Protein AF-A0A967RQY6-F1 (afdb_monomer_lite)

Sequence (1048 aa):
MKETTICPGTSAPLSLVSVAVCVALVLVLLVLPVVAEVPVNQTWNAEYKELLGQINRLKKSDKKWRGRLKAEALDQQALVLPEDKDPLDIVLRRTVALVRYFEGRQMLSSSVLGEFETQLSKLSAAAESTSESDARRKLFMQVCALRRRIAFSNPLLNFDDIVCMLEQPGDRRIIEQARAVCEGHSRGGGPVIIRDFKSKAACVKALAGVKVTSGPWKGKELTGKFSGMELNYNGTEFLFAATTDGEVWHIFRFNLVTKKLEQLTDGPDDDFDPHQLPSGRIVFTSIRRGGVGRCVITPQSLTYTLHSMEPDGSDIICLSFHETNEWQPTVSHSGKIVYTRWDYVDRHWGTAHHYWECFPDGRDPRNYHGNYPLPWSAMPEGVQPEEYGRKALVYGRTLRPDAELSFRPVPDSAKYTATAVGHHEGFSGSLVLLDPRIPDDGKMAQLRRITPEYFFPEVEKGATHTYGTAWPLSEDFYICNYNFGLYLLDRFGNRDVIYEPGPGPYRVRDPFPLRSRRMPPALPVMTWQGKREGLPKHRRAVISVMNVYASDEAAKLPEGIKVKWMRIVQVIPQMLDNWFSTESVSQISFATDSIGRIPLGIVPVEEDGSVYCEAPVGKAIYFQLLDEKGMAVHSMRSATYVHPGEHLSCLGCHEDKWKGTAQSNSRPLALRRPPSKIVPEVSSGAIPFNYIQLVKIPVFDKKCVPCHAKHEKAPDMSYASLARNDRAFSYPGERPSLVTLGVGGSRTTPGRFGARASGIMKALTTGPQHRDVKLSDDEWRRLTLWLDLNSNEIGWIGNDRNKISAQKNGQALWPPIDVDPANPTGVEKDVPLEVQPYEPTSHYTIKNIEGWKVYVNNGLLEGGEHAETGAAALKQLQNHMVKVKQWIPDGPLEKLFKVVIWLEVDSTNGPHGRTAVYQYHPDMDWLLEMDFHPGKHKCVEYGRASSLAKAGDRGSKTLLHELAHAYHDQVLGFDEPDILAAYKRAVEGTAYPPKDWVKSDHKEFFAGVTTRYFGVKAEREALVERDPILAKKLRKIWGRPRAFMDTP

Secondary structure (DSSP, 8-state):
------------------------S--S-------PPPPHHHHHHHHHHHHHHHHHHHHHS-HHHHHHHHHHBS-GGGSPPTT--SHHHHHHHHHHHHHHHHHHTT-S-HHHHHHHHHHHHHHHHHHHH---HHHHHHHHHHHHHHHHHHHHT-TT---S-EEEEEE---TTSSTT-TTS-SSS--S--EEEEEESTTTS-EEEETTTTPPEEESTTTTS---S-EEEEEE-TTSSEEEEEEE-SSS-EEEEEEETTT--EEE---SSS-EEEEEE-TTS-EEEEESTT--B-SSS-STT-B--EEEEE-TTS---EE----SS-EEEEEE-TTS-EEEEE---TTS-GGG--EEEEE-TTS-S-EE-SSS-PPPGGGSPTT--GGGTTSTTS--GGGGS-SEEEEEEEPTTSS-EEEEEE-SSS-S-BEEEEE-TTSPP-SSSTTEEESSTTSPPTTTSTT----EEEEEESSSSEEEEEETTEEEEEETT--EEEEE---SSS-EEEEEEESS--PPPPPPPP-S--GGGTT-TT----EEEES-TT---GGGPPPTTPPEEEEEEEEEEPB---S---HHHHTTSSSSTT--EEEEEEEEEPPTTS-EEEE-BBSS-EEEEEEETTS-EEEE-SS-B-B-TT-EEEESSSS--TTSPPP--SS--GGGGSPPBPPB-SSTT-S---BHIIIIIIIIIHHHTHHHHTT-TTS--S-HHHHHHTSSS----SSSGGGTTT---SSS--TTSSHHHH-HHHHHHHH-GGGTT----HHHHHHHHHHHHTTT-SBS---S-HHHHHHHHTT--PPPSSS-BTTBTT-BPPP-PPP---PPPGGGEEEEEETTEEEEEEGGGSTTSTTHHHHHHHHHHHHHHHHHHHHHS-HHHHHHHTTSEEEE-S--TT-TT----SEEE---HHHHHHTT--GGGTTEEEE--HHHHHT--THHHHHHHHHHHHHHIIIII-TT-HHHHHHHHHHHHSSSS-TT-GGGS-HHHHHHHHHHHHHS-HHHHHHHHHH-HHHHHHHHHHH-S-SS-TT--

pLDDT: mean 85.07, std 17.17, range [22.14, 98.62]

Radius of gyration: 37.26 Å; chains: 1; bounding box: 92×71×122 Å

Foldseek 3Di:
DDDDDDDDDDDDDDDDDDDDDDDDDDPDDDPPPQLDWQDQLVVLVVVQVVQQVLLVVVVVDDPVLVVLLCVQAPDPLLHDDPPDPGLLSSLLSLLVVLLVVCVVVVQDDPVVSVVLVVQSVVLVVQCVVDPDPVSSVVSSSVSLVSSLVSLLSGPLPVFFKKKWWWAFPFFQAQAPLPPDPDPGWFWDTGIWMFGRLSPDTDIGHQQVVQAACEDPRGPDGAGFTWAAKDADQFLFKMKTWGDHPDSAIWIWIAGSPVRHIHTQDDDPKHWGNWDAALVQKIKTWILVQWFAAQPDQDPRRIAIAIWIAHNNNHQIGGLDLFQHHKDNWDAELQRWIKTWFAWFQLHERLQGADIWIDHPSNPDIDDLERNAAFKLVPDDPPDALVCVVPPPDDGQSLQAASHWGQWDYFPPDQKTKTAREHNRTDQFWWIKIFDSLFHYNSHSRRIHTLNSSADHPPNDPPHDRFWGHWDHSHPFWIFTWGPAFTWIAGSSGDTGGSIHSDDDRIHIGDMDRSRRHDRRDRDDDQFCGGPNPLALVFDWEKEKEQAQCQAPPQQHADPPFDFFKKWKKFWDHAHDDDFTDPVQQCQFALDGSHTFMWGQAIFTQDPRRMAMATFQASTFMWIFTATPLGAGQFTDSGTDHIHGRHYHYHHHNHHRPNDDDDDDPDRGPNVVDHHDYGDHLAPVHGFTDALCQLACVVACVPFPQVVQVVPPPRFNPQSVSCSVVLQQFDGADDDCSCSVQSAYDSTGRGQCAFLSSGNVNCCCPPNPVNPPGDDDSNNSNSSSVCRRSRNTRTRHTYSDPVVSVCRNVPDGDDDPGSADPVCRSNTDDGSNNPPPPAPDLVQWDWDQQLLATETEGVLCPVVHVNVVLSVLLSVLVSVLSVVLVLWFDDPLVVVLSVAYEYEEQAPQCAPPHGDDQKAAAQDQVVCVVRVHDSVSHLHIYRRHSNVSSPDPPCVSLSVQLRSQLSCCPPPQNVVNPLLVVVLVCQCVHPLHPPPDPLNPDSSSVRSVLLSLCLEDPVSNVSSCVSCVSVNVVSCVSGNHTSHHPPDD

Structure (mmCIF, N/CA/C/O backbone):
data_AF-A0A967RQY6-F1
#
_entry.id   AF-A0A967RQY6-F1
#
loop_
_atom_site.group_PDB
_atom_site.id
_atom_site.type_symbol
_atom_site.label_atom_id
_atom_site.label_alt_id
_atom_site.label_comp_id
_atom_site.label_asym_id
_atom_site.label_entity_id
_atom_site.label_seq_id
_atom_site.pdbx_PDB_ins_code
_atom_site.Cartn_x
_atom_site.Cartn_y
_atom_site.Cartn_z
_atom_site.occupancy
_atom_site.B_iso_or_equiv
_atom_site.auth_seq_id
_atom_site.auth_comp_id
_atom_site.auth_asym_id
_atom_site.auth_atom_id
_atom_site.pdbx_PDB_model_num
ATOM 1 N N . MET A 1 1 ? 45.885 -5.083 31.697 1.00 30.14 1 MET A N 1
ATOM 2 C CA . MET A 1 1 ? 47.334 -5.334 31.526 1.00 30.14 1 MET A CA 1
ATOM 3 C C . MET A 1 1 ? 47.522 -6.784 31.102 1.00 30.14 1 MET A C 1
ATOM 5 O O . MET A 1 1 ? 46.633 -7.578 31.361 1.00 30.14 1 MET A O 1
ATOM 9 N N . LYS A 1 2 ? 48.594 -7.039 30.350 1.00 26.91 2 LYS A N 1
ATOM 10 C CA . LYS A 1 2 ? 48.893 -8.210 29.506 1.00 26.91 2 LYS A CA 1
ATOM 11 C C . LYS A 1 2 ? 48.873 -9.592 30.186 1.00 26.91 2 LYS A C 1
ATOM 13 O O . LYS A 1 2 ? 49.224 -9.677 31.354 1.00 26.91 2 LYS A O 1
ATOM 18 N N . GLU A 1 3 ? 48.636 -10.595 29.319 1.00 29.91 3 GLU A N 1
ATOM 19 C CA . GLU A 1 3 ? 49.037 -12.025 29.375 1.00 29.91 3 GLU A CA 1
ATOM 20 C C . GLU A 1 3 ? 48.328 -12.871 30.463 1.00 29.91 3 GLU A C 1
ATOM 22 O O . GLU A 1 3 ? 48.021 -12.366 31.529 1.00 29.91 3 GLU A O 1
ATOM 27 N N . THR A 1 4 ? 47.913 -14.132 30.272 1.00 26.12 4 THR A N 1
ATOM 28 C CA . THR A 1 4 ? 48.473 -15.244 29.478 1.00 26.12 4 THR A CA 1
ATOM 29 C C . THR A 1 4 ? 47.425 -16.371 29.312 1.00 26.12 4 THR A C 1
ATOM 31 O O . THR A 1 4 ? 46.552 -16.559 30.156 1.00 26.12 4 THR A O 1
ATOM 34 N N . THR A 1 5 ? 47.535 -17.145 28.232 1.00 31.47 5 THR A N 1
ATOM 35 C CA . THR A 1 5 ? 46.766 -18.353 27.858 1.00 31.47 5 THR A CA 1
ATOM 36 C C . THR A 1 5 ? 47.225 -19.599 28.628 1.00 31.47 5 THR A C 1
ATOM 38 O O . THR A 1 5 ? 48.429 -19.797 28.600 1.00 31.47 5 THR A O 1
ATOM 41 N N . ILE A 1 6 ? 46.335 -20.465 29.171 1.00 24.05 6 ILE A N 1
ATOM 42 C CA . ILE A 1 6 ? 46.471 -21.954 29.304 1.00 24.05 6 ILE A CA 1
ATOM 43 C C . ILE A 1 6 ? 45.065 -22.610 29.501 1.00 24.05 6 ILE A C 1
ATOM 45 O O . ILE A 1 6 ? 44.262 -22.135 30.297 1.00 24.05 6 ILE A O 1
ATOM 49 N N . CYS A 1 7 ? 44.785 -23.715 28.793 1.00 22.14 7 CYS A N 1
ATOM 50 C CA . CYS A 1 7 ? 43.715 -24.733 28.995 1.00 22.14 7 CYS A CA 1
ATOM 51 C C . CYS A 1 7 ? 44.372 -26.064 29.472 1.00 22.14 7 CYS A C 1
ATOM 53 O O . CYS A 1 7 ? 45.594 -26.140 29.337 1.00 22.14 7 CYS A O 1
ATOM 55 N N . PRO A 1 8 ? 43.687 -27.205 29.771 1.00 47.88 8 PRO A N 1
ATOM 56 C CA . PRO A 1 8 ? 42.349 -27.534 30.327 1.00 47.88 8 PRO A CA 1
ATOM 57 C C . PRO A 1 8 ? 42.376 -28.721 31.370 1.00 47.88 8 PRO A C 1
ATOM 59 O O . PRO A 1 8 ? 43.439 -29.246 31.684 1.00 47.88 8 PRO A O 1
ATOM 62 N N . GLY A 1 9 ? 41.205 -29.212 31.832 1.00 23.34 9 GLY A N 1
ATOM 63 C CA . GLY A 1 9 ? 40.976 -30.547 32.470 1.00 23.34 9 GLY A CA 1
ATOM 64 C C . GLY A 1 9 ? 40.397 -30.483 33.903 1.00 23.34 9 GLY A C 1
ATOM 65 O O . GLY A 1 9 ? 40.721 -29.547 34.617 1.00 23.34 9 GLY A O 1
ATOM 66 N N . THR A 1 10 ? 39.540 -31.358 34.459 1.00 23.70 10 THR A N 1
ATOM 67 C CA . THR A 1 10 ? 38.898 -32.651 34.110 1.00 23.70 10 THR A CA 1
ATOM 68 C C . THR A 1 10 ? 37.910 -33.034 35.253 1.00 23.70 10 THR A C 1
ATOM 70 O O . THR A 1 10 ? 38.207 -32.756 36.408 1.00 23.70 10 THR A O 1
ATOM 73 N N . SER A 1 11 ? 36.787 -33.699 34.918 1.00 23.72 11 SER A N 1
ATOM 74 C CA . SER A 1 11 ? 36.007 -34.735 35.669 1.00 23.72 11 SER A CA 1
ATOM 75 C C . SER A 1 11 ? 35.541 -34.585 37.150 1.00 23.72 11 SER A C 1
ATOM 77 O O . SER A 1 11 ? 36.362 -34.709 38.047 1.00 23.72 11 SER A O 1
ATOM 79 N N . ALA A 1 12 ? 34.201 -34.491 37.342 1.00 23.00 12 ALA A N 1
ATOM 80 C CA . ALA A 1 12 ? 33.231 -35.306 38.152 1.00 23.00 12 ALA A CA 1
ATOM 81 C C . ALA A 1 12 ? 33.554 -35.821 39.595 1.00 23.00 12 ALA A C 1
ATOM 83 O O . ALA A 1 12 ? 34.722 -35.917 39.945 1.00 23.00 12 ALA A O 1
ATOM 84 N N . PRO A 1 13 ? 32.599 -36.409 40.378 1.00 47.16 13 PRO A N 1
ATOM 85 C CA . PRO A 1 13 ? 31.143 -36.201 40.623 1.00 47.16 13 PRO A CA 1
ATOM 86 C C . PRO A 1 13 ? 30.791 -36.192 42.153 1.00 47.16 13 PRO A C 1
ATOM 88 O O . PRO A 1 13 ? 31.688 -36.372 42.964 1.00 47.16 13 PRO A O 1
ATOM 91 N N . LEU A 1 14 ? 29.514 -36.063 42.580 1.00 24.61 14 LEU A N 1
ATOM 92 C CA . LEU A 1 14 ? 28.960 -36.769 43.772 1.00 24.61 14 LEU A CA 1
ATOM 93 C C . LEU A 1 14 ? 27.442 -36.572 43.976 1.00 24.61 14 LEU A C 1
ATOM 95 O O . LEU A 1 14 ? 26.853 -35.567 43.590 1.00 24.61 14 LEU A O 1
ATOM 99 N N . SER A 1 15 ? 26.833 -37.601 44.565 1.00 25.19 15 SER A N 1
ATOM 100 C CA . SER A 1 15 ? 25.423 -38.002 44.557 1.00 25.19 15 SER A CA 1
ATOM 101 C C . SER A 1 15 ? 24.729 -37.928 45.932 1.00 25.19 15 SER A C 1
ATOM 103 O O . SER A 1 15 ? 25.387 -38.130 46.943 1.00 25.19 15 SER A O 1
ATOM 105 N N . LEU A 1 16 ? 23.396 -37.743 45.904 1.00 27.53 16 LEU A N 1
ATOM 106 C CA . LEU A 1 16 ? 22.290 -38.346 46.699 1.00 27.53 16 LEU A CA 1
ATOM 107 C C . LEU A 1 16 ? 22.481 -38.827 48.162 1.00 27.53 16 LEU A C 1
ATOM 109 O O . LEU A 1 16 ? 23.387 -39.602 48.438 1.00 27.53 16 LEU A O 1
ATOM 113 N N . VAL A 1 17 ? 21.482 -38.490 49.013 1.00 25.25 17 VAL A N 1
ATOM 114 C CA . VAL A 1 17 ? 20.689 -39.308 49.997 1.00 25.25 17 VAL A CA 1
ATOM 115 C C . VAL A 1 17 ? 20.066 -38.338 51.043 1.00 25.25 17 VAL A C 1
ATOM 117 O O . VAL A 1 17 ? 20.802 -37.650 51.738 1.00 25.25 17 VAL A O 1
ATOM 120 N N . SER A 1 18 ? 18.761 -38.000 50.970 1.00 24.94 18 SER A N 1
ATOM 121 C CA . SER A 1 18 ? 17.593 -38.520 51.752 1.00 24.94 18 SER A CA 1
ATOM 122 C C . SER A 1 18 ? 17.672 -38.246 53.280 1.00 24.94 18 SER A C 1
ATOM 124 O O . SER A 1 18 ? 18.692 -38.531 53.882 1.00 24.94 18 SER A O 1
ATOM 126 N N . VAL A 1 19 ? 16.679 -37.685 53.999 1.00 24.84 19 VAL A N 1
ATOM 127 C CA . VAL A 1 19 ? 15.357 -38.254 54.375 1.00 24.84 19 VAL A CA 1
ATOM 128 C C . VAL A 1 19 ? 14.566 -37.239 55.260 1.00 24.84 19 VAL A C 1
ATOM 130 O O . VAL A 1 19 ? 15.154 -36.701 56.187 1.00 24.84 19 VAL A O 1
ATOM 133 N N . ALA A 1 20 ? 13.261 -37.051 54.959 1.00 23.00 20 ALA A N 1
ATOM 134 C CA . ALA A 1 20 ? 12.048 -36.895 55.820 1.00 23.00 20 ALA A CA 1
ATOM 135 C C . ALA A 1 20 ? 12.032 -35.942 57.051 1.00 23.00 20 ALA A C 1
ATOM 137 O O . ALA A 1 20 ? 13.015 -35.802 57.752 1.00 23.00 20 ALA A O 1
ATOM 138 N N . VAL A 1 21 ? 10.941 -35.320 57.518 1.00 23.77 21 VAL A N 1
ATOM 139 C CA . VAL A 1 21 ? 9.502 -35.230 57.205 1.00 23.77 21 VAL A CA 1
ATOM 140 C C . VAL A 1 21 ? 8.993 -34.047 58.044 1.00 23.77 21 VAL A C 1
ATOM 142 O O . VAL A 1 21 ? 9.315 -33.966 59.223 1.00 23.77 21 VAL A O 1
ATOM 145 N N . CYS A 1 22 ? 8.184 -33.163 57.460 1.00 23.42 22 CYS A N 1
ATOM 146 C CA . CYS A 1 22 ? 7.126 -32.439 58.174 1.00 23.42 22 CYS A CA 1
ATOM 147 C C . CYS A 1 22 ? 6.093 -31.969 57.144 1.00 23.42 22 CYS A C 1
ATOM 149 O O . CYS A 1 22 ? 6.178 -30.896 56.553 1.00 23.42 22 CYS A O 1
ATOM 151 N N . VAL A 1 23 ? 5.144 -32.866 56.894 1.00 30.97 23 VAL A N 1
ATOM 152 C CA . VAL A 1 23 ? 3.872 -32.616 56.224 1.00 30.97 23 VAL A CA 1
ATOM 153 C C . VAL A 1 23 ? 2.970 -31.907 57.234 1.00 30.97 23 VAL A C 1
ATOM 155 O O . VAL A 1 23 ? 2.600 -32.532 58.221 1.00 30.97 23 VAL A O 1
ATOM 158 N N . ALA A 1 24 ? 2.658 -30.628 57.002 1.00 28.80 24 ALA A N 1
ATOM 159 C CA . ALA A 1 24 ? 1.422 -29.911 57.372 1.00 28.80 24 ALA A CA 1
ATOM 160 C C . ALA A 1 24 ? 1.697 -28.393 57.382 1.00 28.80 24 ALA A C 1
ATOM 162 O O . ALA A 1 24 ? 2.664 -27.955 57.988 1.00 28.80 24 ALA A O 1
ATOM 163 N N . LEU A 1 25 ? 0.815 -27.605 56.753 1.00 28.23 25 LEU A N 1
ATOM 164 C CA . LEU A 1 25 ? 0.895 -26.148 56.518 1.00 28.23 25 LEU A CA 1
ATOM 165 C C . LEU A 1 25 ? 1.880 -25.677 55.430 1.00 28.23 25 LEU A C 1
ATOM 167 O O . LEU A 1 25 ? 2.903 -25.099 55.750 1.00 28.23 25 LEU A O 1
ATOM 171 N N . VAL A 1 26 ? 1.514 -25.825 54.151 1.00 30.47 26 VAL A N 1
ATOM 172 C CA . VAL A 1 26 ? 1.391 -24.714 53.171 1.00 30.47 26 VAL A CA 1
ATOM 173 C C . VAL A 1 26 ? 0.490 -25.245 52.051 1.00 30.47 26 VAL A C 1
ATOM 175 O O . VAL A 1 26 ? 0.944 -25.772 51.042 1.00 30.47 26 VAL A O 1
ATOM 178 N N . LEU A 1 27 ? -0.821 -25.176 52.272 1.00 30.91 27 LEU A N 1
ATOM 179 C CA . LEU A 1 27 ? -1.848 -25.480 51.272 1.00 30.91 27 LEU A CA 1
ATOM 180 C C . LEU A 1 27 ? -2.755 -24.253 51.132 1.00 30.91 27 LEU A C 1
ATOM 182 O O . LEU A 1 27 ? -3.964 -24.341 51.267 1.00 30.91 27 LEU A O 1
ATOM 186 N N . VAL A 1 28 ? -2.136 -23.084 50.945 1.00 34.53 28 VAL A N 1
ATOM 187 C CA . VAL A 1 28 ? -2.757 -21.812 50.554 1.00 34.53 28 VAL A CA 1
ATOM 188 C C . VAL A 1 28 ? -1.667 -21.011 49.830 1.00 34.53 28 VAL A C 1
ATOM 190 O O . VAL A 1 28 ? -0.558 -20.927 50.344 1.00 34.53 28 VAL A O 1
ATOM 193 N N . LEU A 1 29 ? -2.006 -20.420 48.677 1.00 32.22 29 LEU A N 1
ATOM 194 C CA . LEU A 1 29 ? -1.180 -19.586 47.778 1.00 32.22 29 LEU A CA 1
ATOM 195 C C . LEU A 1 29 ? -0.360 -20.322 46.708 1.00 32.22 29 LEU A C 1
ATOM 197 O O . LEU A 1 29 ? 0.851 -20.447 46.802 1.00 32.22 29 LEU A O 1
ATOM 201 N N . LEU A 1 30 ? -1.040 -20.676 45.616 1.00 30.89 30 LEU A N 1
ATOM 202 C CA . LEU A 1 30 ? -0.668 -20.240 44.258 1.00 30.89 30 LEU A CA 1
ATOM 203 C C . LEU A 1 30 ? -1.950 -20.134 43.406 1.00 30.89 30 LEU A C 1
ATOM 205 O O . LEU A 1 30 ? -2.064 -20.650 42.300 1.00 30.89 30 LEU A O 1
ATOM 209 N N . VAL A 1 31 ? -2.956 -19.450 43.961 1.00 29.25 31 VAL A N 1
ATOM 210 C CA . VAL A 1 31 ? -3.973 -18.781 43.146 1.00 29.25 31 VAL A CA 1
ATOM 211 C C . VAL A 1 31 ? -3.244 -17.579 42.555 1.00 29.25 31 VAL A C 1
ATOM 213 O O . VAL A 1 31 ? -2.910 -16.649 43.287 1.00 29.25 31 VAL A O 1
ATOM 216 N N . LEU A 1 32 ? -2.913 -17.636 41.262 1.00 29.59 32 LEU A N 1
ATOM 217 C CA . LEU A 1 32 ? -2.510 -16.449 40.501 1.00 29.59 32 LEU A CA 1
ATOM 218 C C . LEU A 1 32 ? -3.510 -15.335 40.836 1.00 29.59 32 LEU A C 1
ATOM 220 O O . LEU A 1 32 ? -4.712 -15.617 40.805 1.00 29.59 32 LEU A O 1
ATOM 224 N N . PRO A 1 33 ? -3.074 -14.112 41.188 1.00 31.84 33 PRO A N 1
ATOM 225 C CA . PRO A 1 33 ? -4.023 -13.061 41.488 1.00 31.84 33 PRO A CA 1
ATOM 226 C C . PRO A 1 33 ? -4.852 -12.858 40.223 1.00 31.84 33 PRO A C 1
ATOM 228 O O . PRO A 1 33 ? -4.332 -12.482 39.172 1.00 31.84 33 PRO A O 1
ATOM 231 N N . VAL A 1 34 ? -6.143 -13.169 40.315 1.00 35.19 34 VAL A N 1
ATOM 232 C CA . VAL A 1 34 ? -7.133 -12.640 39.389 1.00 35.19 34 VAL A CA 1
ATOM 233 C C . VAL A 1 34 ? -6.978 -11.132 39.524 1.00 35.19 34 VAL A C 1
ATOM 235 O O . VAL A 1 34 ? -7.319 -10.575 40.567 1.00 35.19 34 VAL A O 1
ATOM 238 N N . VAL A 1 35 ? -6.340 -10.493 38.541 1.00 43.50 35 VAL A N 1
ATOM 239 C CA . VAL A 1 35 ? -6.248 -9.034 38.493 1.00 43.50 35 VAL A CA 1
ATOM 240 C C . VAL A 1 35 ? -7.694 -8.554 38.495 1.00 43.50 35 VAL A C 1
ATOM 242 O O . VAL A 1 35 ? -8.470 -8.907 37.607 1.00 43.50 35 VAL A O 1
ATOM 245 N N . ALA A 1 36 ? -8.098 -7.900 39.582 1.00 57.84 36 ALA A N 1
ATOM 246 C CA . ALA A 1 36 ? -9.466 -7.444 39.734 1.00 57.84 36 ALA A CA 1
ATOM 247 C C . ALA A 1 36 ? -9.731 -6.376 38.667 1.00 57.84 36 ALA A C 1
ATOM 249 O O . ALA A 1 36 ? -8.985 -5.401 38.580 1.00 57.84 36 ALA A O 1
ATOM 250 N N . GLU A 1 37 ? -10.780 -6.583 37.870 1.00 75.94 37 GLU A N 1
ATOM 251 C CA . GLU A 1 37 ? -11.282 -5.607 36.902 1.00 75.94 37 GLU A CA 1
ATOM 252 C C . GLU A 1 37 ? -11.422 -4.234 37.569 1.00 75.94 37 GLU A C 1
ATOM 254 O O . GLU A 1 37 ? -11.941 -4.129 38.685 1.00 75.94 37 GLU A O 1
ATOM 259 N N . VAL A 1 38 ? -10.947 -3.180 36.901 1.00 82.56 38 VAL A N 1
ATOM 260 C CA . VAL A 1 38 ? -10.984 -1.826 37.456 1.00 82.56 38 VAL A CA 1
ATOM 261 C C . VAL A 1 38 ? -12.427 -1.323 37.417 1.00 82.56 38 VAL A C 1
ATOM 263 O O . VAL A 1 38 ? -12.985 -1.140 36.332 1.00 82.56 38 VAL A O 1
ATOM 266 N N . PRO A 1 39 ? -13.050 -1.031 38.572 1.00 88.50 39 PRO A N 1
ATOM 267 C CA . PRO A 1 39 ? -14.416 -0.538 38.591 1.00 88.50 39 PRO A CA 1
ATOM 268 C C . PRO A 1 39 ? -14.545 0.804 37.861 1.00 88.50 39 PRO A C 1
ATOM 270 O O . PRO A 1 39 ? -13.662 1.664 37.934 1.00 88.50 39 PRO A O 1
ATOM 273 N N . VAL A 1 40 ? -15.695 1.031 37.224 1.00 91.06 40 VAL A N 1
ATOM 274 C CA . VAL A 1 40 ? -15.982 2.241 36.429 1.00 91.06 40 VAL A CA 1
ATOM 275 C C . VAL A 1 40 ? -15.647 3.534 37.190 1.00 91.06 40 VAL A C 1
ATOM 277 O O . VAL A 1 40 ? -14.987 4.421 36.654 1.00 91.06 40 VAL A O 1
ATOM 280 N N . ASN A 1 41 ? -15.999 3.633 38.473 1.00 90.81 41 ASN A N 1
ATOM 281 C CA . ASN A 1 41 ? -15.709 4.817 39.292 1.00 90.81 41 ASN A CA 1
ATOM 282 C C . ASN A 1 41 ? -14.202 5.055 39.529 1.00 90.81 41 ASN A C 1
ATOM 284 O O . ASN A 1 41 ? -13.777 6.198 39.709 1.00 90.81 41 ASN A O 1
ATOM 288 N N . GLN A 1 42 ? -13.368 4.015 39.524 1.00 92.12 42 GLN A N 1
ATOM 289 C CA . GLN A 1 42 ? -11.916 4.167 39.596 1.00 92.12 42 GLN A CA 1
ATOM 290 C C . GLN A 1 42 ? -11.350 4.693 38.274 1.00 92.12 42 GLN A C 1
ATOM 292 O O . GLN A 1 42 ? -10.449 5.534 38.305 1.00 92.12 42 GLN A O 1
ATOM 297 N N . THR A 1 43 ? -11.925 4.305 37.131 1.00 93.69 43 THR A N 1
ATOM 298 C CA . THR A 1 43 ? -11.516 4.864 35.831 1.00 93.69 43 THR A CA 1
ATOM 299 C C . THR A 1 43 ? -11.799 6.364 35.725 1.00 93.69 43 THR A C 1
ATOM 301 O O . THR A 1 43 ? -10.941 7.109 35.257 1.00 93.69 43 THR A O 1
ATOM 304 N N . TRP A 1 44 ? -12.920 6.849 36.274 1.00 96.50 44 TRP A N 1
ATOM 305 C CA . TRP A 1 44 ? -13.210 8.288 36.327 1.00 96.50 44 TRP A CA 1
ATOM 306 C C . TRP A 1 44 ? -12.235 9.041 37.244 1.00 96.50 44 TRP A C 1
ATOM 308 O O . TRP A 1 44 ? -11.815 10.154 36.940 1.00 96.50 44 TRP A O 1
ATOM 318 N N . ASN A 1 45 ? -11.789 8.428 38.346 1.00 94.88 45 ASN A N 1
ATOM 319 C CA . ASN A 1 45 ? -10.738 9.020 39.181 1.00 94.88 45 ASN A CA 1
ATOM 320 C C . ASN A 1 45 ? -9.390 9.129 38.447 1.00 94.88 45 ASN A C 1
ATOM 322 O O . ASN A 1 45 ? -8.647 10.085 38.681 1.00 94.88 45 ASN A O 1
ATOM 326 N N . ALA A 1 46 ? -9.057 8.161 37.589 1.00 93.75 46 ALA A N 1
ATOM 327 C CA . ALA A 1 46 ? -7.872 8.234 36.738 1.00 93.75 46 ALA A CA 1
ATOM 328 C C . ALA A 1 46 ? -8.015 9.348 35.686 1.00 93.75 46 ALA A C 1
ATOM 330 O O . ALA A 1 46 ? -7.104 10.164 35.546 1.00 93.75 46 ALA A O 1
ATOM 331 N N . GLU A 1 47 ? -9.182 9.451 35.044 1.00 95.81 47 GLU A N 1
ATOM 332 C CA . GLU A 1 47 ? -9.514 10.527 34.103 1.00 95.81 47 GLU A CA 1
ATOM 333 C C . GLU A 1 47 ? -9.400 11.917 34.754 1.00 95.81 47 GLU A C 1
ATOM 335 O O . GLU A 1 47 ? -8.777 12.814 34.190 1.00 95.81 47 GLU A O 1
ATOM 340 N N . TYR A 1 48 ? -9.893 12.094 35.985 1.00 97.31 48 TYR A N 1
ATOM 341 C CA . TYR A 1 48 ? -9.755 13.357 36.723 1.00 97.31 48 TYR A CA 1
ATOM 342 C C . TYR A 1 48 ? -8.286 13.789 36.868 1.00 97.31 48 TYR A C 1
ATOM 344 O O . TYR A 1 48 ? -7.936 14.949 36.639 1.00 97.31 48 TYR A O 1
ATOM 352 N N . LYS A 1 49 ? -7.402 12.848 37.235 1.00 96.00 49 LYS A N 1
ATOM 353 C CA . LYS A 1 49 ? -5.959 13.108 37.383 1.00 96.00 49 LYS A CA 1
ATOM 354 C C . LYS A 1 49 ? -5.304 13.434 36.043 1.00 96.00 49 LYS A C 1
ATOM 356 O O . LYS A 1 49 ? -4.468 14.334 35.975 1.00 96.00 49 LYS A O 1
ATOM 361 N N . GLU A 1 50 ? -5.684 12.716 34.993 1.00 94.56 50 GLU A N 1
ATOM 362 C CA . GLU A 1 50 ? -5.198 12.945 33.635 1.00 94.56 50 GLU A CA 1
ATOM 363 C C . GLU A 1 50 ? -5.561 14.354 33.147 1.00 94.56 50 GLU A C 1
ATOM 365 O O . GLU A 1 50 ? -4.676 15.103 32.729 1.00 94.56 50 GLU A O 1
ATOM 370 N N . LEU A 1 51 ? -6.830 14.752 33.280 1.00 96.56 51 LEU A N 1
ATOM 371 C CA . LEU A 1 51 ? -7.322 16.070 32.877 1.00 96.56 51 LEU A CA 1
ATOM 372 C C . LEU A 1 51 ? -6.659 17.205 33.674 1.00 96.56 51 LEU A C 1
ATOM 374 O O . LEU A 1 51 ? -6.273 18.214 33.085 1.00 96.56 51 LEU A O 1
ATOM 378 N N . LEU A 1 52 ? -6.412 17.028 34.980 1.00 95.88 52 LEU A N 1
ATOM 379 C CA . LEU A 1 52 ? -5.588 17.971 35.755 1.00 95.88 52 LEU A CA 1
ATOM 380 C C . LEU A 1 52 ? -4.176 18.115 35.169 1.00 95.88 52 LEU A C 1
ATOM 382 O O . LEU A 1 52 ? -3.644 19.224 35.065 1.00 95.88 52 LEU A O 1
ATOM 386 N N . GLY A 1 53 ? -3.563 17.000 34.768 1.00 93.62 53 GLY A N 1
ATOM 387 C CA . GLY A 1 53 ? -2.275 16.993 34.080 1.00 93.62 53 GLY A CA 1
ATOM 388 C C . GLY A 1 53 ? -2.317 17.754 32.753 1.00 93.62 53 GLY A C 1
ATOM 389 O O . GLY A 1 53 ? -1.403 18.529 32.462 1.00 93.62 53 GLY A O 1
ATOM 390 N N . GLN A 1 54 ? -3.385 17.589 31.970 1.00 92.44 54 GLN A N 1
ATOM 391 C CA . GLN A 1 54 ? -3.586 18.302 30.706 1.00 92.44 54 GLN A CA 1
ATOM 392 C C . GLN A 1 54 ? -3.779 19.814 30.914 1.00 92.44 54 GLN A C 1
ATOM 394 O O . GLN A 1 54 ? -3.118 20.596 30.231 1.00 92.44 54 GLN A O 1
ATOM 399 N N . ILE A 1 55 ? -4.569 20.242 31.906 1.00 94.62 55 ILE A N 1
ATOM 400 C CA . ILE A 1 55 ? -4.714 21.663 32.284 1.00 94.62 55 ILE A CA 1
ATOM 401 C C . ILE A 1 55 ? -3.350 22.263 32.649 1.00 94.62 55 ILE A C 1
ATOM 403 O O . ILE A 1 55 ? -2.969 23.334 32.169 1.00 94.62 55 ILE A O 1
ATOM 407 N N . ASN A 1 56 ? -2.566 21.558 33.468 1.00 91.88 56 ASN A N 1
ATOM 408 C CA . ASN A 1 56 ? -1.230 22.009 33.858 1.00 91.88 56 ASN A CA 1
ATOM 409 C C . ASN A 1 56 ? -0.260 22.081 32.671 1.00 91.88 56 ASN A C 1
ATOM 411 O O . ASN A 1 56 ? 0.588 22.976 32.622 1.00 91.88 56 ASN A O 1
ATOM 415 N N . ARG A 1 57 ? -0.390 21.167 31.704 1.00 88.81 57 ARG A N 1
ATOM 416 C CA . ARG A 1 57 ? 0.372 21.188 30.449 1.00 88.81 57 ARG A CA 1
ATOM 417 C C . ARG A 1 57 ? -0.012 22.396 29.598 1.00 88.81 57 ARG A C 1
ATOM 419 O O . ARG A 1 57 ? 0.877 23.109 29.140 1.00 88.81 57 ARG A O 1
ATOM 426 N N . LEU A 1 58 ? -1.310 22.674 29.457 1.00 88.38 58 LEU A N 1
ATOM 427 C CA . LEU A 1 58 ? -1.825 23.816 28.701 1.00 88.38 58 LEU A CA 1
ATOM 428 C C . LEU A 1 58 ? -1.269 25.139 29.244 1.00 88.38 58 LEU A C 1
ATOM 430 O O . LEU A 1 58 ? -0.766 25.948 28.463 1.00 88.38 58 LEU A O 1
ATOM 434 N N . LYS A 1 59 ? -1.257 25.316 30.575 1.00 87.25 59 LYS A N 1
ATOM 435 C CA . LYS A 1 59 ? -0.699 26.504 31.255 1.00 87.25 59 LYS A CA 1
ATOM 436 C C . LYS A 1 59 ? 0.775 26.765 30.925 1.00 87.25 59 LYS A C 1
ATOM 438 O O . LYS A 1 59 ? 1.200 27.915 30.918 1.00 87.25 59 LYS A O 1
ATOM 443 N N . LYS A 1 60 ? 1.551 25.711 30.649 1.00 88.19 60 LYS A N 1
ATOM 444 C CA . LYS A 1 60 ? 2.991 25.785 30.336 1.00 88.19 60 LYS A CA 1
ATOM 445 C C . LYS A 1 60 ? 3.291 25.772 28.834 1.00 88.19 60 LYS A C 1
ATOM 447 O O . LYS A 1 60 ? 4.445 25.921 28.447 1.00 88.19 60 LYS A O 1
ATOM 452 N N . SER A 1 61 ? 2.279 25.562 27.994 1.00 85.06 61 SER A N 1
ATOM 453 C CA . SER A 1 61 ? 2.447 25.406 26.550 1.00 85.06 61 SER A CA 1
ATOM 454 C C . SER A 1 61 ? 2.509 26.747 25.811 1.00 85.06 61 SER A C 1
ATOM 456 O O . SER A 1 61 ? 1.788 27.700 26.132 1.00 85.06 61 SER A O 1
ATOM 458 N N . ASP A 1 62 ? 3.347 26.840 24.780 1.00 86.81 62 ASP A N 1
ATOM 459 C CA . ASP A 1 62 ? 3.441 28.053 23.971 1.00 86.81 62 ASP A CA 1
ATOM 460 C C . ASP A 1 62 ? 2.210 28.233 23.053 1.00 86.81 62 ASP A C 1
ATOM 462 O O . ASP A 1 62 ? 1.427 27.311 22.803 1.00 86.81 62 ASP A O 1
ATOM 466 N N . LYS A 1 63 ? 1.990 29.464 22.575 1.00 87.06 63 LYS A N 1
ATOM 467 C CA . LYS A 1 63 ? 0.813 29.825 21.764 1.00 87.06 63 LYS A CA 1
ATOM 468 C C . LYS A 1 63 ? 0.817 29.155 20.385 1.00 87.06 63 LYS A C 1
ATOM 470 O O . LYS A 1 63 ? -0.255 28.843 19.867 1.00 87.06 63 LYS A O 1
ATOM 475 N N . LYS A 1 64 ? 1.994 28.937 19.789 1.00 82.44 64 LYS A N 1
ATOM 476 C CA . LYS A 1 64 ? 2.134 28.339 18.455 1.00 82.44 64 LYS A CA 1
ATOM 477 C C . LYS A 1 64 ? 1.723 26.872 18.498 1.00 82.44 64 LYS A C 1
ATOM 479 O O . LYS A 1 64 ? 0.933 26.440 17.663 1.00 82.44 64 LYS A O 1
ATOM 484 N N . TRP A 1 65 ? 2.188 26.138 19.505 1.00 82.81 65 TRP A N 1
ATOM 485 C CA . TRP A 1 65 ? 1.803 24.749 19.723 1.00 82.81 65 TRP A CA 1
ATOM 486 C C . TRP A 1 65 ? 0.290 24.590 19.946 1.00 82.81 65 TRP A C 1
ATOM 488 O O . TRP A 1 65 ? -0.348 23.766 19.293 1.00 82.81 65 TRP A O 1
ATOM 498 N N . ARG A 1 66 ? -0.321 25.448 20.776 1.00 86.56 66 ARG A N 1
ATOM 499 C CA . ARG A 1 66 ? -1.784 25.460 20.981 1.00 86.56 66 ARG A CA 1
ATOM 500 C C . ARG A 1 66 ? -2.557 25.738 19.691 1.00 86.56 66 ARG A C 1
ATOM 502 O O . ARG A 1 66 ? -3.554 25.076 19.415 1.00 86.56 66 ARG A O 1
ATOM 509 N N . GLY A 1 67 ? -2.093 26.704 18.896 1.00 88.69 67 GLY A N 1
ATOM 510 C CA . GLY A 1 67 ? -2.687 27.020 17.595 1.00 88.69 67 GLY A CA 1
ATOM 511 C C . GLY A 1 67 ? -2.633 25.840 16.624 1.00 88.69 67 GLY A C 1
ATOM 512 O O . GLY A 1 67 ? -3.622 25.567 15.948 1.00 88.69 67 GLY A O 1
ATOM 513 N N . ARG A 1 68 ? -1.515 25.102 16.611 1.00 86.75 68 ARG A N 1
ATOM 514 C CA . ARG A 1 68 ? -1.349 23.880 15.814 1.00 86.75 68 ARG A CA 1
ATOM 515 C C . ARG A 1 68 ? -2.341 22.793 16.230 1.00 86.75 68 ARG A C 1
ATOM 517 O O . ARG A 1 68 ? -3.095 22.330 15.382 1.00 86.75 68 ARG A O 1
ATOM 524 N N . LEU A 1 69 ? -2.407 22.439 17.518 1.00 88.31 69 LEU A N 1
ATOM 525 C CA . LEU A 1 69 ? -3.363 21.429 17.991 1.00 88.31 69 LEU A CA 1
ATOM 526 C C . LEU A 1 69 ? -4.814 21.797 17.668 1.00 88.31 69 LEU A C 1
ATOM 528 O O . LEU A 1 69 ? -5.587 20.930 17.274 1.00 88.31 69 LEU A O 1
ATOM 532 N N . LYS A 1 70 ? -5.179 23.080 17.778 1.00 92.50 70 LYS A N 1
ATOM 533 C CA . LYS A 1 70 ? -6.516 23.569 17.411 1.00 92.50 70 LYS A CA 1
ATOM 534 C C . LYS A 1 70 ? -6.855 23.334 15.936 1.00 92.50 70 LYS A C 1
ATOM 536 O O . LYS A 1 70 ? -8.011 23.066 15.627 1.00 92.50 70 LYS A O 1
ATOM 541 N N . ALA A 1 71 ? -5.874 23.456 15.044 1.00 91.50 71 ALA A N 1
ATOM 542 C CA . ALA A 1 71 ? -6.054 23.226 13.611 1.00 91.50 71 ALA A CA 1
ATOM 543 C C . ALA A 1 71 ? -6.055 21.733 13.240 1.00 91.50 71 ALA A C 1
ATOM 545 O O . ALA A 1 71 ? -6.704 21.340 12.274 1.00 91.50 71 ALA A O 1
ATOM 546 N N . GLU A 1 72 ? -5.323 20.914 13.997 1.00 93.44 72 GLU A N 1
ATOM 547 C CA . GLU A 1 72 ? -5.161 19.481 13.735 1.00 93.44 72 GLU A CA 1
ATOM 548 C C . GLU A 1 72 ? -6.233 18.610 14.402 1.00 93.44 72 GLU A C 1
ATOM 550 O O . GLU A 1 72 ? -6.471 17.494 13.943 1.00 93.44 72 GLU A O 1
ATOM 555 N N . ALA A 1 73 ? -6.877 19.081 15.472 1.00 96.50 73 ALA A N 1
ATOM 556 C CA . ALA A 1 73 ? -7.935 18.345 16.158 1.00 96.50 73 ALA A CA 1
ATOM 557 C C . ALA A 1 73 ? -9.145 18.099 15.241 1.00 96.50 73 ALA A C 1
ATOM 559 O O . ALA A 1 73 ? -9.580 18.990 14.508 1.00 96.50 73 ALA A O 1
ATOM 560 N N . LEU A 1 74 ? -9.717 16.895 15.317 1.00 97.31 74 LEU A N 1
ATOM 561 C CA . LEU A 1 74 ? -10.973 16.555 14.643 1.00 97.31 74 LEU A CA 1
ATOM 562 C C . LEU A 1 74 ? -12.132 17.426 15.147 1.00 97.31 74 LEU A C 1
ATOM 564 O O . LEU A 1 74 ? -12.984 17.847 14.363 1.00 97.31 74 LEU A O 1
ATOM 568 N N . ASP A 1 75 ? -12.136 17.712 16.448 1.00 97.50 75 ASP A N 1
ATOM 569 C CA . ASP A 1 75 ? -13.075 18.615 17.094 1.00 97.50 75 ASP A CA 1
ATOM 570 C C . ASP A 1 75 ? -12.373 19.453 18.165 1.00 97.50 75 ASP A C 1
ATOM 572 O O . ASP A 1 75 ? -11.530 18.961 18.915 1.00 97.50 75 ASP A O 1
ATOM 576 N N . GLN A 1 76 ? -12.736 20.729 18.275 1.00 95.75 76 GLN A N 1
ATOM 577 C CA . GLN A 1 76 ? -12.143 21.609 19.283 1.00 95.75 76 GLN A CA 1
ATOM 578 C C . GLN A 1 76 ? -12.604 21.262 20.700 1.00 95.75 76 GLN A C 1
ATOM 580 O O . GLN A 1 76 ? -11.886 21.565 21.651 1.00 95.75 76 GLN A O 1
ATOM 585 N N . GLN A 1 77 ? -13.755 20.599 20.863 1.00 96.75 77 GLN A N 1
ATOM 586 C CA . GLN A 1 77 ? -14.224 20.170 22.181 1.00 96.75 77 GLN A CA 1
ATOM 587 C C . GLN A 1 77 ? -13.301 19.114 22.815 1.00 96.75 77 GLN A C 1
ATOM 589 O O . GLN A 1 77 ? -13.208 19.050 24.046 1.00 96.75 77 GLN A O 1
ATOM 594 N N . ALA A 1 78 ? -12.557 18.359 21.997 1.00 96.44 78 ALA A N 1
ATOM 595 C CA . ALA A 1 78 ? -11.549 17.402 22.456 1.00 96.44 78 ALA A CA 1
ATOM 596 C C . ALA A 1 78 ? -10.334 18.068 23.113 1.00 96.44 78 ALA A C 1
ATOM 598 O O . ALA A 1 78 ? -9.580 17.411 23.823 1.00 96.44 78 ALA A O 1
ATOM 599 N N . LEU A 1 79 ? -10.149 19.378 22.966 1.00 95.44 79 LEU A N 1
ATOM 600 C CA . LEU A 1 79 ? -9.056 20.097 23.613 1.00 95.44 79 LEU A CA 1
ATOM 601 C C . LEU A 1 79 ? -9.444 20.564 25.020 1.00 95.44 79 LEU A C 1
ATOM 603 O O . LEU A 1 79 ? -10.617 20.782 25.330 1.00 95.44 79 LEU A O 1
ATOM 607 N N . VAL A 1 80 ? -8.430 20.752 25.863 1.00 94.25 80 VAL A N 1
ATOM 608 C CA . VAL A 1 80 ? -8.557 21.582 27.067 1.00 94.25 80 VAL A CA 1
ATOM 609 C C . VAL A 1 80 ? -8.494 23.042 26.636 1.00 94.25 80 VAL A C 1
ATOM 611 O O . VAL A 1 80 ? -7.569 23.442 25.919 1.00 94.25 80 VAL A O 1
ATOM 614 N N . LEU A 1 81 ? -9.476 23.829 27.057 1.00 92.56 81 LEU A N 1
ATOM 615 C CA . LEU A 1 81 ? -9.605 25.239 26.725 1.00 92.56 81 LEU A CA 1
ATOM 616 C C . LEU A 1 81 ? -9.026 26.120 27.844 1.00 92.56 81 LEU A C 1
ATOM 618 O O . LEU A 1 81 ? -8.993 25.702 29.001 1.00 92.56 81 LEU A O 1
ATOM 622 N N . PRO A 1 82 ? -8.552 27.343 27.533 1.00 91.00 82 PRO A N 1
ATOM 623 C CA . PRO A 1 82 ? -8.061 28.279 28.547 1.00 91.00 82 PRO A CA 1
ATOM 624 C C . PRO A 1 82 ? -9.075 28.611 29.650 1.00 91.00 82 PRO A C 1
ATOM 626 O O . PRO A 1 82 ? -8.670 28.965 30.755 1.00 91.00 82 PRO A O 1
ATOM 629 N N . GLU A 1 83 ? -10.368 28.513 29.344 1.00 92.19 83 GLU A N 1
ATOM 630 C CA . GLU A 1 83 ? -11.477 28.809 30.250 1.00 92.19 83 GLU A CA 1
ATOM 631 C C . GLU A 1 83 ? -11.799 27.648 31.208 1.00 92.19 83 GLU A C 1
ATOM 633 O O . GLU A 1 83 ? -12.470 27.873 32.216 1.00 92.19 83 GLU A O 1
ATOM 638 N N . ASP A 1 84 ? -11.305 26.432 30.933 1.00 94.31 84 ASP A N 1
ATOM 639 C CA . ASP A 1 84 ? -11.529 25.254 31.774 1.00 94.31 84 ASP A CA 1
ATOM 640 C C . ASP A 1 84 ? -10.711 25.379 33.078 1.00 94.31 84 ASP A C 1
ATOM 642 O O . ASP A 1 84 ? -9.474 25.315 33.076 1.00 94.31 84 ASP A O 1
ATOM 646 N N . LYS A 1 85 ? -11.388 25.560 34.220 1.00 92.81 85 LYS A N 1
ATOM 647 C CA . LYS A 1 85 ? -10.719 25.797 35.514 1.00 92.81 85 LYS A CA 1
ATOM 648 C C . LYS A 1 85 ? -10.181 24.505 36.116 1.00 92.81 85 LYS A C 1
ATOM 650 O O . LYS A 1 85 ? -9.118 24.501 36.744 1.00 92.81 85 LYS A O 1
ATOM 655 N N . ASP A 1 86 ? -10.921 23.419 35.932 1.00 96.19 86 ASP A N 1
ATOM 656 C CA . ASP A 1 86 ? -10.633 22.090 36.456 1.00 96.19 86 ASP A CA 1
ATOM 657 C C . ASP A 1 86 ? -11.280 20.993 35.571 1.00 96.19 86 ASP A C 1
ATOM 659 O O . ASP A 1 86 ? -11.925 21.306 34.566 1.00 96.19 86 ASP A O 1
ATOM 663 N N . PRO A 1 87 ? -11.106 19.695 35.888 1.00 98.00 87 PRO A N 1
ATOM 664 C CA . PRO A 1 87 ? -11.672 18.612 35.083 1.00 98.00 87 PRO A CA 1
ATOM 665 C C . PRO A 1 87 ? -13.200 18.604 34.964 1.00 98.00 87 PRO A C 1
ATOM 667 O O . PRO A 1 87 ? -13.713 18.028 34.004 1.00 98.00 87 PRO A O 1
ATOM 670 N N . LEU A 1 88 ? -13.933 19.194 35.920 1.00 98.38 88 LEU A N 1
ATOM 671 C CA . LEU A 1 88 ? -15.396 19.244 35.871 1.00 98.38 88 LEU A CA 1
ATOM 672 C C . LEU A 1 88 ? -15.862 20.077 34.676 1.00 98.38 88 LEU A C 1
ATOM 674 O O . LEU A 1 88 ? -16.729 19.616 33.936 1.00 98.38 88 LEU A O 1
ATOM 678 N N . ASP A 1 89 ? -15.255 21.245 34.455 1.00 97.88 89 ASP A N 1
ATOM 679 C CA . ASP A 1 89 ? -15.617 22.131 33.341 1.00 97.88 89 ASP A CA 1
ATOM 680 C C . ASP A 1 89 ? -15.428 21.425 31.985 1.00 97.88 89 ASP A C 1
ATOM 682 O O . ASP A 1 89 ? -16.315 21.466 31.129 1.00 97.88 89 ASP A O 1
ATOM 686 N N . ILE A 1 90 ? -14.323 20.680 31.832 1.00 98.25 90 ILE A N 1
ATOM 687 C CA . ILE A 1 90 ? -14.004 19.921 30.612 1.00 98.25 90 ILE A CA 1
ATOM 688 C C . ILE A 1 90 ? -15.072 18.859 30.337 1.00 98.25 90 ILE A C 1
ATOM 690 O O . ILE A 1 90 ? -15.650 18.825 29.249 1.00 98.25 90 ILE A O 1
ATOM 694 N N . VAL A 1 91 ? -15.331 17.971 31.305 1.00 98.19 91 VAL A N 1
ATOM 695 C CA . VAL A 1 91 ? -16.267 16.855 31.099 1.00 98.19 91 VAL A CA 1
ATOM 696 C C . VAL A 1 91 ? -17.690 17.371 30.925 1.00 98.19 91 VAL A C 1
ATOM 698 O O . VAL A 1 91 ? -18.423 16.847 30.088 1.00 98.19 91 VAL A O 1
ATOM 701 N N . LEU A 1 92 ? -18.080 18.426 31.641 1.00 98.25 92 LEU A N 1
ATOM 702 C CA . LEU A 1 92 ? -19.391 19.043 31.480 1.00 98.25 92 LEU A CA 1
ATOM 703 C C . LEU A 1 92 ? -19.569 19.594 30.063 1.00 98.25 92 LEU A C 1
ATOM 705 O O . LEU A 1 92 ? -20.537 19.246 29.388 1.00 98.25 92 LEU A O 1
ATOM 709 N N . ARG A 1 93 ? -18.604 20.377 29.574 1.00 98.00 93 ARG A N 1
ATOM 710 C CA . ARG A 1 93 ? -18.619 20.944 28.220 1.00 98.00 93 ARG A CA 1
ATOM 711 C C . ARG A 1 93 ? -18.672 19.861 27.140 1.00 98.00 93 ARG A C 1
ATOM 713 O O . ARG A 1 93 ? -19.494 19.944 26.227 1.00 98.00 93 ARG A O 1
ATOM 720 N N . ARG A 1 94 ? -17.840 18.822 27.252 1.00 98.25 94 ARG A N 1
ATOM 721 C CA . ARG A 1 94 ? -17.841 17.694 26.304 1.00 98.25 94 ARG A CA 1
ATOM 722 C C . ARG A 1 94 ? -19.138 16.882 26.364 1.00 98.25 94 ARG A C 1
ATOM 724 O O . ARG A 1 94 ? -19.614 16.424 25.327 1.00 98.25 94 ARG A O 1
ATOM 731 N N . THR A 1 95 ? -19.752 16.750 27.540 1.00 98.56 95 THR A N 1
ATOM 732 C CA . THR A 1 95 ? -21.056 16.079 27.702 1.00 98.56 95 THR A CA 1
ATOM 733 C C . THR A 1 95 ? -22.187 16.901 27.079 1.00 98.56 95 THR A C 1
ATOM 735 O O . THR A 1 95 ? -23.049 16.337 26.408 1.00 98.56 95 THR A O 1
ATOM 738 N N . VAL A 1 96 ? -22.163 18.234 27.216 1.00 98.25 96 VAL A N 1
ATOM 739 C CA . VAL A 1 96 ? -23.100 19.135 26.515 1.00 98.25 96 VAL A CA 1
ATOM 740 C C . VAL A 1 96 ? -22.970 18.968 25.001 1.00 98.25 96 VAL A C 1
ATOM 742 O O . VAL A 1 96 ? -23.981 18.818 24.317 1.00 98.25 96 VAL A O 1
ATOM 745 N N . ALA A 1 97 ? -21.740 18.943 24.476 1.00 98.31 97 ALA A N 1
ATOM 746 C CA . ALA A 1 97 ? -21.496 18.735 23.049 1.00 98.31 97 ALA A CA 1
ATOM 747 C C . ALA A 1 97 ? -22.057 17.390 22.551 1.00 98.31 97 ALA A C 1
ATOM 749 O O . ALA A 1 97 ? -22.680 17.345 21.491 1.00 98.31 97 ALA A O 1
ATOM 750 N N . LEU A 1 98 ? -21.919 16.321 23.344 1.00 98.44 98 LEU A N 1
ATOM 751 C CA . LEU A 1 98 ? -22.471 15.002 23.029 1.00 98.44 98 LEU A CA 1
ATOM 752 C C . LEU A 1 98 ? -24.010 14.994 22.970 1.00 98.44 98 LEU A C 1
ATOM 754 O O . LEU A 1 98 ? -24.582 14.439 22.033 1.00 98.44 98 LEU A O 1
ATOM 758 N N . VAL A 1 99 ? -24.695 15.642 23.919 1.00 98.12 99 VAL A N 1
ATOM 759 C CA . VAL A 1 99 ? -26.169 15.759 23.886 1.00 98.12 99 VAL A CA 1
ATOM 760 C C . VAL A 1 99 ? -26.624 16.544 22.654 1.00 98.12 99 VAL A C 1
ATOM 762 O O . VAL A 1 99 ? -27.499 16.082 21.922 1.00 98.12 99 VAL A O 1
ATOM 765 N N . ARG A 1 100 ? -25.980 17.685 22.371 1.00 97.75 100 ARG A N 1
ATOM 766 C CA . ARG A 1 100 ? -26.278 18.511 21.188 1.00 97.75 100 ARG A CA 1
ATOM 767 C C . ARG A 1 100 ? -26.020 17.772 19.881 1.00 97.75 100 ARG A C 1
ATOM 769 O O . ARG A 1 100 ? -26.752 17.965 18.915 1.00 97.75 100 ARG A O 1
ATOM 776 N N . TYR A 1 101 ? -25.013 16.903 19.846 1.00 97.75 101 TYR A N 1
ATOM 777 C CA . TYR A 1 101 ? -24.762 16.039 18.700 1.00 97.75 101 TYR A CA 1
ATOM 778 C C . TYR A 1 101 ? -25.929 15.078 18.453 1.00 97.75 101 TYR A C 1
ATOM 780 O O . TYR A 1 101 ? -26.432 15.008 17.330 1.00 97.75 101 TYR A O 1
ATOM 788 N N . PHE A 1 102 ? -26.391 14.367 19.487 1.00 98.19 102 PHE A N 1
ATOM 789 C CA . PHE A 1 102 ? -27.514 13.437 19.341 1.00 98.19 102 PHE A CA 1
ATOM 790 C C . PHE A 1 102 ? -28.821 14.141 18.982 1.00 98.19 102 PHE A C 1
ATOM 792 O O . PHE A 1 102 ? -29.582 13.610 18.174 1.00 98.19 102 PHE A O 1
ATOM 799 N N . GLU A 1 103 ? -29.058 15.334 19.527 1.00 96.81 103 GLU A N 1
ATOM 800 C CA . GLU A 1 103 ? -30.188 16.186 19.160 1.00 96.81 103 GLU A CA 1
ATOM 801 C C . GLU A 1 103 ? -30.111 16.619 17.688 1.00 96.81 103 GLU A C 1
ATOM 803 O O . GLU A 1 103 ? -31.025 16.343 16.911 1.00 96.81 103 GLU A O 1
ATOM 808 N N . GLY A 1 104 ? -28.996 17.230 17.272 1.00 96.62 104 GLY A N 1
ATOM 809 C CA . GLY A 1 104 ? -28.823 17.758 15.916 1.00 96.62 104 GLY A CA 1
ATOM 810 C C . GLY A 1 104 ? -28.838 16.686 14.823 1.00 96.62 104 GLY A C 1
ATOM 811 O O . GLY A 1 104 ? -29.182 16.974 13.678 1.00 96.62 104 GLY A O 1
ATOM 812 N N . ARG A 1 105 ? -28.492 15.440 15.167 1.00 95.75 105 ARG A N 1
ATOM 813 C CA . ARG A 1 105 ? -28.547 14.270 14.274 1.00 95.75 105 ARG A CA 1
ATOM 814 C C . ARG A 1 105 ? -29.825 13.440 14.431 1.00 95.75 105 ARG A C 1
ATOM 816 O O . ARG A 1 105 ? -29.966 12.451 13.719 1.00 95.75 105 ARG A O 1
ATOM 823 N N . GLN A 1 106 ? -30.723 13.807 15.351 1.00 95.69 106 GLN A N 1
ATOM 824 C CA . GLN A 1 106 ? -31.953 13.066 15.669 1.00 95.69 106 GLN A CA 1
ATOM 825 C C . GLN A 1 106 ? -31.706 11.581 16.001 1.00 95.69 106 GLN A C 1
ATOM 827 O O . GLN A 1 106 ? -32.461 10.698 15.604 1.00 95.69 106 GLN A O 1
ATOM 832 N N . MET A 1 107 ? -30.625 11.291 16.728 1.00 95.19 107 MET A N 1
ATOM 833 C CA . MET A 1 107 ? -30.222 9.913 17.045 1.00 95.19 107 MET A CA 1
ATOM 834 C C . MET A 1 107 ? -30.942 9.330 18.263 1.00 95.19 107 MET A C 1
ATOM 836 O O . MET A 1 107 ? -30.984 8.113 18.421 1.00 95.19 107 MET A O 1
ATOM 840 N N . LEU A 1 108 ? -31.495 10.182 19.129 1.00 95.81 108 LEU A N 1
ATOM 841 C CA . LEU A 1 108 ? -32.236 9.797 20.330 1.00 95.81 108 LEU A CA 1
ATOM 842 C C . LEU A 1 108 ? -33.614 10.466 20.340 1.00 95.81 108 LEU A C 1
ATOM 844 O O . LEU A 1 108 ? -33.804 11.531 19.757 1.00 95.81 108 LEU A O 1
ATOM 848 N N . SER A 1 109 ? -34.576 9.852 21.033 1.00 95.38 109 SER A N 1
ATOM 849 C CA . SER A 1 109 ? -35.919 10.428 21.190 1.00 95.38 109 SER A CA 1
ATOM 850 C C . SER A 1 109 ? -35.901 11.724 22.011 1.00 95.38 109 SER A C 1
ATOM 852 O O . SER A 1 109 ? -35.109 11.863 22.947 1.00 95.38 109 SER A O 1
ATOM 854 N N . SER A 1 110 ? -36.822 12.647 21.714 1.00 93.62 110 SER A N 1
ATOM 855 C CA . SER A 1 110 ? -36.924 13.940 22.405 1.00 93.62 110 SER A CA 1
ATOM 856 C C . SER A 1 110 ? -37.154 13.812 23.914 1.00 93.62 110 SER A C 1
ATOM 858 O O . SER A 1 110 ? -36.684 14.655 24.669 1.00 93.62 110 SER A O 1
ATOM 860 N N . SER A 1 111 ? -37.836 12.758 24.377 1.00 94.81 111 SER A N 1
ATOM 861 C CA . SER A 1 111 ? -38.048 12.513 25.811 1.00 94.81 111 SER A CA 1
ATOM 862 C C . SER A 1 111 ? -36.749 12.146 26.531 1.00 94.81 111 SER A C 1
ATOM 864 O O . SER A 1 111 ? -36.444 12.720 27.574 1.00 94.81 111 SER A O 1
ATOM 866 N N . VAL A 1 112 ? -35.960 11.235 25.952 1.00 94.88 112 VAL A N 1
ATOM 867 C CA . VAL A 1 112 ? -34.646 10.834 26.483 1.00 94.88 112 VAL A CA 1
ATOM 868 C C . VAL A 1 112 ? -33.679 12.018 26.480 1.00 94.88 112 VAL A C 1
ATOM 870 O O . VAL A 1 112 ? -33.004 12.265 27.478 1.00 94.88 112 VAL A O 1
ATOM 873 N N . LEU A 1 113 ? -33.643 12.788 25.388 1.00 95.75 113 LEU A N 1
ATOM 874 C CA . LEU A 1 113 ? -32.821 13.996 25.307 1.00 95.75 113 LEU A CA 1
ATOM 875 C C . LEU A 1 113 ? -33.240 15.033 26.355 1.00 95.75 113 LEU A C 1
ATOM 877 O O . LEU A 1 113 ? -32.378 15.522 27.079 1.00 95.75 113 LEU A O 1
ATOM 881 N N . GLY A 1 114 ? -34.540 15.297 26.513 1.00 96.12 114 GLY A N 1
ATOM 882 C CA . GLY A 1 114 ? -35.047 16.239 27.514 1.00 96.12 114 GLY A CA 1
ATOM 883 C C . GLY A 1 114 ? -34.711 15.838 28.958 1.00 96.12 114 GLY A C 1
ATOM 884 O O . GLY A 1 114 ? -34.419 16.704 29.789 1.00 96.12 114 GLY A O 1
ATOM 885 N N . GLU A 1 115 ? -34.683 14.534 29.269 1.00 97.31 115 GLU A N 1
ATOM 886 C CA . GLU A 1 115 ? -34.203 14.035 30.566 1.00 97.31 115 GLU A CA 1
ATOM 887 C C . GLU A 1 115 ? -32.718 14.373 30.774 1.00 97.31 115 GLU A C 1
ATOM 889 O O . GLU A 1 115 ? -32.343 14.917 31.821 1.00 97.31 115 GLU A O 1
ATOM 894 N N . PHE A 1 116 ? -31.877 14.069 29.781 1.00 97.94 116 PHE A N 1
ATOM 895 C CA . PHE A 1 116 ? -30.441 14.333 29.846 1.00 97.94 116 PHE A CA 1
ATOM 896 C C . PHE A 1 116 ? -30.130 15.826 29.931 1.00 97.94 116 PHE A C 1
ATOM 898 O O . PHE A 1 116 ? -29.327 16.219 30.775 1.00 97.94 116 PHE A O 1
ATOM 905 N N . GLU A 1 117 ? -30.798 16.661 29.135 1.00 97.19 117 GLU A N 1
ATOM 906 C CA . GLU A 1 117 ? -30.669 18.118 29.196 1.00 97.19 117 GLU A CA 1
ATOM 907 C C . GLU A 1 117 ? -31.045 18.653 30.577 1.00 97.19 117 GLU A C 1
ATOM 909 O O . GLU A 1 117 ? -30.282 19.411 31.170 1.00 97.19 117 GLU A O 1
ATOM 914 N N . THR A 1 118 ? -32.165 18.195 31.146 1.00 97.75 118 THR A N 1
ATOM 915 C CA . THR A 1 118 ? -32.609 18.628 32.478 1.00 97.75 118 THR A CA 1
ATOM 916 C C . THR A 1 118 ? -31.588 18.276 33.562 1.00 97.75 118 THR A C 1
ATOM 918 O O . THR A 1 118 ? -31.298 19.094 34.439 1.00 97.75 118 THR A O 1
ATOM 921 N N . GLN A 1 119 ? -31.040 17.056 33.539 1.00 97.81 119 GLN A N 1
ATOM 922 C CA . GLN A 1 119 ? -30.014 16.636 34.502 1.00 97.81 119 GLN A CA 1
ATOM 923 C C . GLN A 1 119 ? -28.712 17.414 34.306 1.00 97.81 119 GLN A C 1
ATOM 925 O O . GLN A 1 119 ? -28.104 17.847 35.286 1.00 97.81 119 GLN A O 1
ATOM 930 N N . LEU A 1 120 ? -28.313 17.641 33.055 1.00 97.44 120 LEU A N 1
ATOM 931 C CA . LEU A 1 120 ? -27.098 18.368 32.726 1.00 97.44 120 LEU A CA 1
ATOM 932 C C . LEU A 1 120 ? -27.197 19.839 33.143 1.00 97.44 120 LEU A C 1
ATOM 934 O O . LEU A 1 120 ? -26.290 20.318 33.811 1.00 97.44 120 LEU A O 1
ATOM 938 N N . SER A 1 121 ? -28.321 20.517 32.885 1.00 97.25 121 SER A N 1
ATOM 939 C CA . SER A 1 121 ? -28.563 21.893 33.345 1.00 97.25 121 SER A CA 1
ATOM 940 C C . SER A 1 121 ? -28.494 22.026 34.867 1.00 97.25 121 SER A C 1
ATOM 942 O O . SER A 1 121 ? -27.921 22.990 35.372 1.00 97.25 121 SER A O 1
ATOM 944 N N . LYS A 1 122 ? -29.023 21.047 35.617 1.00 97.88 122 LYS A N 1
ATOM 945 C CA . LYS A 1 122 ? -28.903 21.022 37.086 1.00 97.88 122 LYS A CA 1
ATOM 946 C C . LYS A 1 122 ? -27.447 20.893 37.535 1.00 97.88 122 LYS A C 1
ATOM 948 O O . LYS A 1 122 ? -27.027 21.611 38.439 1.00 97.88 122 LYS A O 1
ATOM 953 N N . LEU A 1 123 ? -26.679 20.000 36.909 1.00 97.94 123 LEU A N 1
ATOM 954 C CA . LEU A 1 123 ? -25.258 19.813 37.219 1.00 97.94 123 LEU A CA 1
ATOM 955 C C . LEU A 1 123 ? -24.418 21.036 36.823 1.00 97.94 123 LEU A C 1
ATOM 957 O O . LEU A 1 123 ? -23.519 21.404 37.575 1.00 97.94 123 LEU A O 1
ATOM 961 N N . SER A 1 124 ? -24.737 21.704 35.710 1.00 96.75 124 SER A N 1
ATOM 962 C CA . SER A 1 124 ? -24.111 22.969 35.297 1.00 96.75 124 SER A CA 1
ATOM 963 C C . SER A 1 124 ? -24.346 24.078 36.316 1.00 96.75 124 SER A C 1
ATOM 965 O O . SER A 1 124 ? -23.383 24.672 36.794 1.00 96.75 124 SER A O 1
ATOM 967 N N . ALA A 1 125 ? -25.598 24.300 36.726 1.00 96.69 125 ALA A N 1
ATOM 968 C CA . ALA A 1 125 ? -25.922 25.301 37.742 1.00 96.69 125 ALA A CA 1
ATOM 969 C C . ALA A 1 125 ? -25.232 24.998 39.086 1.00 96.69 125 ALA A C 1
ATOM 971 O O . ALA A 1 125 ? -24.698 25.895 39.738 1.00 96.69 125 ALA A O 1
ATOM 972 N N . ALA A 1 126 ? -25.181 23.721 39.486 1.00 96.75 126 ALA A N 1
ATOM 973 C CA . ALA A 1 126 ? -24.464 23.303 40.688 1.00 96.75 126 ALA A CA 1
ATOM 974 C C . ALA A 1 126 ? -22.953 23.573 40.579 1.00 96.75 126 ALA A C 1
ATOM 976 O O . ALA A 1 126 ? -22.362 24.086 41.527 1.00 96.75 126 ALA A O 1
ATOM 977 N N . ALA A 1 127 ? -22.342 23.285 39.425 1.00 95.44 127 ALA A N 1
ATOM 978 C CA . ALA A 1 127 ? -20.931 23.556 39.160 1.00 95.44 127 ALA A CA 1
ATOM 979 C C . ALA A 1 127 ? -20.599 25.056 39.216 1.00 95.44 127 ALA A C 1
ATOM 981 O O . ALA A 1 127 ? -19.552 25.421 39.745 1.00 95.44 127 ALA A O 1
ATOM 982 N N . GLU A 1 128 ? -21.481 25.926 38.723 1.00 94.62 128 GLU A N 1
ATOM 983 C CA . GLU A 1 128 ? -21.316 27.386 38.797 1.00 94.62 128 GLU A CA 1
ATOM 984 C C . GLU A 1 128 ? -21.455 27.923 40.228 1.00 94.62 128 GLU A C 1
ATOM 986 O O . GLU A 1 128 ? -20.765 28.868 40.608 1.00 94.62 128 GLU A O 1
ATOM 991 N N . SER A 1 129 ? -22.309 27.293 41.040 1.00 94.62 129 SER A N 1
ATOM 992 C CA . SER A 1 129 ? -22.610 27.723 42.412 1.00 94.62 129 SER A CA 1
ATOM 993 C C . SER A 1 129 ? -21.525 27.406 43.453 1.00 94.62 129 SER A C 1
ATOM 995 O O . SER A 1 129 ? -21.615 27.883 44.583 1.00 94.62 129 SER A O 1
ATOM 997 N N . THR A 1 130 ? -20.503 26.609 43.111 1.00 93.69 130 THR A N 1
ATOM 998 C CA . THR A 1 130 ? -19.441 26.212 44.050 1.00 93.69 130 THR A CA 1
ATOM 999 C C . THR A 1 130 ? -18.042 26.315 43.447 1.00 93.69 130 THR A C 1
ATOM 1001 O O . THR A 1 130 ? -17.774 25.880 42.326 1.00 93.69 130 THR A O 1
ATOM 1004 N N . SER A 1 131 ? -17.113 26.857 44.237 1.00 92.06 131 SER A N 1
ATOM 1005 C CA . SER A 1 131 ? -15.673 26.875 43.957 1.00 92.06 131 SER A CA 1
ATOM 1006 C C . SER A 1 131 ? -14.886 25.888 44.827 1.00 92.06 131 SER A C 1
ATOM 1008 O O . SER A 1 131 ? -13.663 25.825 44.727 1.00 92.06 131 SER A O 1
ATOM 1010 N N . GLU A 1 132 ? -15.557 25.139 45.709 1.00 95.38 132 GLU A N 1
ATOM 1011 C CA . GLU A 1 132 ? -14.910 24.202 46.627 1.00 95.38 132 GLU A CA 1
ATOM 1012 C C . GLU A 1 132 ? -14.431 22.949 45.875 1.00 95.38 132 GLU A C 1
ATOM 1014 O O . GLU A 1 132 ? -15.219 22.252 45.234 1.00 95.38 132 GLU A O 1
ATOM 1019 N N . SER A 1 133 ? -13.136 22.636 45.980 1.00 92.44 133 SER A N 1
ATOM 1020 C CA . SER A 1 133 ? -12.499 21.539 45.235 1.00 92.44 133 SER A CA 1
ATOM 1021 C C . SER A 1 133 ? -13.184 20.182 45.446 1.00 92.44 133 SER A C 1
ATOM 1023 O O . SER A 1 133 ? -13.410 19.449 44.483 1.00 92.44 133 SER A O 1
ATOM 1025 N N . ASP A 1 134 ? -13.548 19.836 46.683 1.00 94.50 134 ASP A N 1
ATOM 1026 C CA . ASP A 1 134 ? -14.164 18.537 46.983 1.00 94.50 134 ASP A CA 1
ATOM 1027 C C . ASP A 1 134 ? -15.606 18.446 46.472 1.00 94.50 134 ASP A C 1
ATOM 1029 O O . ASP A 1 134 ? -16.013 17.406 45.942 1.00 94.50 134 ASP A O 1
ATOM 1033 N N . ALA A 1 135 ? -16.372 19.538 46.559 1.00 95.94 135 ALA A N 1
ATOM 1034 C CA . ALA A 1 135 ? -17.709 19.622 45.978 1.00 95.94 135 ALA A CA 1
ATOM 1035 C C . ALA A 1 135 ? -17.661 19.487 44.447 1.00 95.94 135 ALA A C 1
ATOM 1037 O O . ALA A 1 135 ? -18.397 18.684 43.868 1.00 95.94 135 ALA A O 1
ATOM 1038 N N . ARG A 1 136 ? -16.735 20.194 43.790 1.00 97.38 136 ARG A N 1
ATOM 1039 C CA . ARG A 1 136 ? -16.533 20.113 42.335 1.00 97.38 136 ARG A CA 1
ATOM 1040 C C . ARG A 1 136 ? -16.073 18.726 41.891 1.00 97.38 136 ARG A C 1
ATOM 1042 O O . ARG A 1 136 ? -16.572 18.199 40.899 1.00 97.38 136 ARG A O 1
ATOM 1049 N N . ARG A 1 137 ? -15.215 18.058 42.666 1.00 96.81 137 ARG A N 1
ATOM 1050 C CA . ARG A 1 137 ? -14.825 16.666 42.393 1.00 96.81 137 ARG A CA 1
ATOM 1051 C C . ARG A 1 137 ? -15.999 15.688 42.513 1.00 96.81 137 ARG A C 1
ATOM 1053 O O . ARG A 1 137 ? -16.088 14.752 41.721 1.00 96.81 137 ARG A O 1
ATOM 1060 N N . LYS A 1 138 ? -16.922 15.887 43.460 1.00 97.19 138 LYS A N 1
ATOM 1061 C CA . LYS A 1 138 ? -18.155 15.078 43.543 1.00 97.19 138 LYS A CA 1
ATOM 1062 C C . LYS A 1 138 ? -19.056 15.305 42.328 1.00 97.19 138 LYS A C 1
ATOM 1064 O O . LYS A 1 138 ? -19.539 14.332 41.752 1.00 97.19 138 LYS A O 1
ATOM 1069 N N . LEU A 1 139 ? -19.226 16.560 41.906 1.00 98.25 139 LEU A N 1
ATOM 1070 C CA . LEU A 1 139 ? -19.966 16.902 40.687 1.00 98.25 139 LEU A CA 1
ATOM 1071 C C . LEU A 1 139 ? -19.329 16.264 39.447 1.00 98.25 139 LEU A C 1
ATOM 1073 O O . LEU A 1 139 ? -20.047 15.705 38.626 1.00 98.25 139 LEU A O 1
ATOM 1077 N N . PHE A 1 140 ? -17.997 16.244 39.344 1.00 98.44 140 PHE A N 1
ATOM 1078 C CA . PHE A 1 140 ? -17.294 15.573 38.244 1.00 98.44 140 PHE A CA 1
ATOM 1079 C C . PHE A 1 140 ? -17.702 14.100 38.126 1.00 98.44 140 PHE A C 1
ATOM 1081 O O . PHE A 1 140 ? -18.017 13.630 37.035 1.00 98.44 140 PHE A O 1
ATOM 1088 N N . MET A 1 141 ? -17.769 13.381 39.251 1.00 98.12 141 MET A N 1
ATOM 1089 C CA . MET A 1 141 ? -18.190 11.976 39.263 1.00 98.12 141 MET A CA 1
ATOM 1090 C C . MET A 1 141 ? -19.650 11.807 38.820 1.00 98.12 141 MET A C 1
ATOM 1092 O O . MET A 1 141 ? -19.971 10.854 38.113 1.00 98.12 141 MET A O 1
ATOM 1096 N N . GLN A 1 142 ? -20.532 12.736 39.203 1.00 98.31 142 GLN A N 1
ATOM 1097 C CA . GLN A 1 142 ? -21.935 12.735 38.777 1.00 98.31 142 GLN A CA 1
ATOM 1098 C C . GLN A 1 142 ? -22.079 13.018 37.277 1.00 98.31 142 GLN A C 1
ATOM 1100 O O . GLN A 1 142 ? -22.848 12.335 36.601 1.00 98.31 142 GLN A O 1
ATOM 1105 N N . VAL A 1 143 ? -21.306 13.967 36.738 1.00 98.50 143 VAL A N 1
ATOM 1106 C CA . VAL A 1 143 ? -21.280 14.250 35.297 1.00 98.50 143 VAL A CA 1
ATOM 1107 C C . VAL A 1 143 ? -20.724 13.051 34.528 1.00 98.50 143 VAL A C 1
ATOM 1109 O O . VAL A 1 143 ? -21.321 12.674 33.531 1.00 98.50 143 VAL A O 1
ATOM 1112 N N . CYS A 1 144 ? -19.661 12.388 34.998 1.00 98.44 144 CYS A N 1
ATOM 1113 C CA . CYS A 1 144 ? -19.144 11.171 34.355 1.00 98.44 144 CYS A CA 1
ATOM 1114 C C . CYS A 1 144 ? -20.190 10.043 34.324 1.00 98.44 144 CYS A C 1
ATOM 1116 O O . CYS A 1 144 ? -20.347 9.365 33.309 1.00 98.44 144 CYS A O 1
ATOM 1118 N N . ALA A 1 145 ? -20.955 9.868 35.406 1.00 97.62 145 ALA A N 1
ATOM 1119 C CA . ALA A 1 145 ? -22.047 8.898 35.443 1.00 97.62 145 ALA A CA 1
ATOM 1120 C C . ALA A 1 145 ? -23.164 9.235 34.437 1.00 97.62 145 ALA A C 1
ATOM 1122 O O . ALA A 1 145 ? -23.662 8.341 33.747 1.00 97.62 145 ALA A O 1
ATOM 1123 N N . LEU A 1 146 ? -23.534 10.516 34.319 1.00 98.25 146 LEU A N 1
ATOM 1124 C CA . LEU A 1 146 ? -24.507 10.986 33.330 1.00 98.25 146 LEU A CA 1
ATOM 1125 C C . LEU A 1 146 ? -23.979 10.823 31.896 1.00 98.25 146 LEU A C 1
ATOM 1127 O O . LEU A 1 146 ? -24.667 10.246 31.056 1.00 98.25 146 LEU A O 1
ATOM 1131 N N . ARG A 1 147 ? -22.743 11.256 31.630 1.00 98.25 147 ARG A N 1
ATOM 1132 C CA . ARG A 1 147 ? -22.043 11.099 30.348 1.00 98.25 147 ARG A CA 1
ATOM 1133 C C . ARG A 1 147 ? -22.043 9.650 29.894 1.00 98.25 147 ARG A C 1
ATOM 1135 O O . ARG A 1 147 ? -22.437 9.385 28.765 1.00 98.25 147 ARG A O 1
ATOM 1142 N N . ARG A 1 148 ? -21.702 8.710 30.782 1.00 96.81 148 ARG A N 1
ATOM 1143 C CA . ARG A 1 148 ? -21.746 7.278 30.476 1.00 96.81 148 ARG A CA 1
ATOM 1144 C C . ARG A 1 148 ? -23.139 6.843 30.024 1.00 96.81 148 ARG A C 1
ATOM 1146 O O . ARG A 1 148 ? -23.254 6.164 29.010 1.00 96.81 148 ARG A O 1
ATOM 1153 N N . ARG A 1 149 ? -24.200 7.225 30.747 1.00 96.88 149 ARG A N 1
ATOM 1154 C CA . ARG A 1 149 ? -25.585 6.896 30.355 1.00 96.88 149 ARG A CA 1
ATOM 1155 C C . ARG A 1 149 ? -25.926 7.449 28.970 1.00 96.88 149 ARG A C 1
ATOM 1157 O O . ARG A 1 149 ? -26.526 6.738 28.168 1.00 96.88 149 ARG A O 1
ATOM 1164 N N . ILE A 1 150 ? -25.520 8.686 28.686 1.00 97.81 150 ILE A N 1
ATOM 1165 C CA . ILE A 1 150 ? -25.726 9.337 27.387 1.00 97.81 150 ILE A CA 1
ATOM 1166 C C . ILE A 1 150 ? -24.962 8.585 26.288 1.00 97.81 150 ILE A C 1
ATOM 1168 O O . ILE A 1 150 ? -25.560 8.169 25.299 1.00 97.81 150 ILE A O 1
ATOM 1172 N N . ALA A 1 151 ? -23.662 8.348 26.477 1.00 97.25 151 ALA A N 1
ATOM 1173 C CA . ALA A 1 151 ? -22.793 7.691 25.503 1.00 97.25 151 ALA A CA 1
ATOM 1174 C C . ALA A 1 151 ? -23.252 6.260 25.178 1.00 97.25 151 ALA A C 1
ATOM 1176 O O . ALA A 1 151 ? -23.270 5.866 24.016 1.00 97.25 151 ALA A O 1
ATOM 1177 N N . PHE A 1 152 ? -23.695 5.497 26.181 1.00 96.56 152 PHE A N 1
ATOM 1178 C CA . PHE A 1 152 ? -24.197 4.130 25.996 1.00 96.56 152 PHE A CA 1
ATOM 1179 C C . PHE A 1 152 ? -25.644 4.061 25.486 1.00 96.56 152 PHE A C 1
ATOM 1181 O O . PHE A 1 152 ? -26.102 2.983 25.116 1.00 96.56 152 PHE A O 1
ATOM 1188 N N . SER A 1 153 ? -26.348 5.195 25.404 1.00 96.31 153 SER A N 1
ATOM 1189 C CA . SER A 1 153 ? -27.632 5.284 24.694 1.00 96.31 153 SER A CA 1
ATOM 1190 C C . SER A 1 153 ? -27.450 5.385 23.173 1.00 96.31 153 SER A C 1
ATOM 1192 O O . SER A 1 153 ? -28.436 5.382 22.444 1.00 96.31 153 SER A O 1
ATOM 1194 N N . ASN A 1 154 ? -26.208 5.476 22.680 1.00 96.81 154 ASN A N 1
ATOM 1195 C CA . ASN A 1 154 ? -25.905 5.640 21.263 1.00 96.81 154 ASN A CA 1
ATOM 1196 C C . ASN A 1 154 ? -26.475 4.479 20.415 1.00 96.81 154 ASN A C 1
ATOM 1198 O O . ASN A 1 154 ? -26.059 3.332 20.606 1.00 96.81 154 ASN A O 1
ATOM 1202 N N . PRO A 1 155 ? -27.350 4.749 19.425 1.00 96.44 155 PRO A N 1
ATOM 1203 C CA . PRO A 1 155 ? -27.935 3.713 18.572 1.00 96.44 155 PRO A CA 1
ATOM 1204 C C . PRO A 1 155 ? -26.909 2.962 17.707 1.00 96.44 155 PRO A C 1
ATOM 1206 O O . PRO A 1 155 ? -27.213 1.881 17.206 1.00 96.44 155 PRO A O 1
ATOM 1209 N N . LEU A 1 156 ? -25.685 3.482 17.546 1.00 96.25 156 LEU A N 1
ATOM 1210 C CA . LEU A 1 156 ? -24.594 2.771 16.870 1.00 96.25 156 LEU A CA 1
ATOM 1211 C C . LEU A 1 156 ? -24.111 1.535 17.653 1.00 96.25 156 LEU A C 1
ATOM 1213 O O . LEU A 1 156 ? -23.486 0.654 17.064 1.00 96.25 156 LEU A O 1
ATOM 1217 N N . LEU A 1 157 ? -24.428 1.437 18.950 1.00 96.56 157 LEU A N 1
ATOM 1218 C CA . LEU A 1 157 ? -24.124 0.299 19.828 1.00 96.56 157 LEU A CA 1
ATOM 1219 C C . LEU A 1 157 ? -25.230 -0.776 19.797 1.00 96.56 157 LEU A C 1
ATOM 1221 O O . LEU A 1 157 ? -25.594 -1.364 20.819 1.00 96.56 157 LEU A O 1
ATOM 1225 N N . ASN A 1 158 ? -25.783 -1.045 18.613 1.00 94.69 158 ASN A N 1
ATOM 1226 C CA . ASN A 1 158 ? -26.858 -2.022 18.381 1.00 94.69 158 ASN A CA 1
ATOM 1227 C C . ASN A 1 158 ? -26.370 -3.490 18.333 1.00 94.69 158 ASN A C 1
ATOM 1229 O O . ASN A 1 158 ? -26.885 -4.304 17.571 1.00 94.69 158 ASN A O 1
ATOM 1233 N N . PHE A 1 159 ? -25.362 -3.814 19.136 1.00 95.88 159 PHE A N 1
ATOM 1234 C CA . PHE A 1 159 ? -24.800 -5.148 19.340 1.00 95.88 159 PHE A CA 1
ATOM 1235 C C . PHE A 1 159 ? -24.493 -5.324 20.830 1.00 95.88 159 PHE A C 1
ATOM 1237 O O . PHE A 1 159 ? -24.403 -4.335 21.565 1.00 95.88 159 PHE A O 1
ATOM 1244 N N . ASP A 1 160 ? -24.347 -6.568 21.275 1.00 94.62 160 ASP A N 1
ATOM 1245 C CA . ASP A 1 160 ? -24.204 -6.891 22.703 1.00 94.62 160 ASP A CA 1
ATOM 1246 C C . ASP A 1 160 ? -22.811 -7.401 23.073 1.00 94.62 160 ASP A C 1
ATOM 1248 O O . ASP A 1 160 ? -22.393 -7.262 24.223 1.00 94.62 160 ASP A O 1
ATOM 1252 N N . ASP A 1 161 ? -22.070 -7.901 22.083 1.00 96.50 161 ASP A N 1
ATOM 1253 C CA . ASP A 1 161 ? -20.787 -8.563 22.273 1.00 96.50 161 ASP A CA 1
ATOM 1254 C C . ASP A 1 161 ? -19.688 -7.927 21.415 1.00 96.50 161 ASP A C 1
ATOM 1256 O O . ASP A 1 161 ? -19.925 -7.474 20.290 1.00 96.50 161 ASP A O 1
ATOM 1260 N N . ILE A 1 162 ? -18.460 -7.942 21.931 1.00 97.19 162 ILE A N 1
ATOM 1261 C CA . ILE A 1 162 ? -17.255 -7.501 21.218 1.00 97.19 162 ILE A CA 1
ATOM 1262 C C . ILE A 1 162 ? -16.220 -8.619 21.305 1.00 97.19 162 ILE A C 1
ATOM 1264 O O . ILE A 1 162 ? -15.943 -9.107 22.400 1.00 97.19 162 ILE A O 1
ATOM 1268 N N . VAL A 1 163 ? -15.635 -9.024 20.178 1.00 96.38 163 VAL A N 1
ATOM 1269 C CA . VAL A 1 163 ? -14.456 -9.901 20.178 1.00 96.38 163 VAL A CA 1
ATOM 1270 C C . VAL A 1 163 ? -13.191 -9.048 20.126 1.00 96.38 163 VAL A C 1
ATOM 1272 O O . VAL A 1 163 ? -13.131 -8.076 19.375 1.00 96.38 163 VAL A O 1
ATOM 1275 N N . CYS A 1 164 ? -12.200 -9.399 20.941 1.00 94.81 164 CYS A N 1
ATOM 1276 C CA . CYS A 1 164 ? -10.926 -8.694 21.060 1.00 94.81 164 CYS A CA 1
ATOM 1277 C C . CYS A 1 164 ? -9.765 -9.691 21.138 1.00 94.81 164 CYS A C 1
ATOM 1279 O O . CYS A 1 164 ? -9.946 -10.848 21.523 1.00 94.81 164 CYS A O 1
ATOM 1281 N N . MET A 1 165 ? -8.555 -9.212 20.869 1.00 90.94 165 MET A N 1
ATOM 1282 C CA . MET A 1 165 ? -7.317 -9.916 21.176 1.00 90.94 165 MET A CA 1
ATOM 1283 C C . MET A 1 165 ? -6.799 -9.492 22.556 1.00 90.94 165 MET A C 1
ATOM 1285 O O . MET A 1 165 ? -6.717 -8.300 22.858 1.00 90.94 165 MET A O 1
ATOM 1289 N N . LEU A 1 166 ? -6.442 -10.459 23.402 1.00 88.75 166 LEU A N 1
ATOM 1290 C CA . LEU A 1 166 ? -5.682 -10.218 24.626 1.00 88.75 166 LEU A CA 1
ATOM 1291 C C . LEU A 1 166 ? -4.195 -10.448 24.325 1.00 88.75 166 LEU A C 1
ATOM 1293 O O . LEU A 1 166 ? -3.769 -11.590 24.166 1.00 88.75 166 LEU A O 1
ATOM 1297 N N . GLU A 1 167 ? -3.408 -9.377 24.245 1.00 79.31 167 GLU A N 1
ATOM 1298 C CA . GLU A 1 167 ? -1.987 -9.426 23.861 1.00 79.31 167 GLU A CA 1
ATOM 1299 C C . GLU A 1 167 ? -1.088 -8.713 24.875 1.00 79.31 167 GLU A C 1
ATOM 1301 O O . GLU A 1 167 ? -1.563 -7.898 25.665 1.00 79.31 167 GLU A O 1
ATOM 1306 N N . GLN A 1 168 ? 0.220 -8.986 24.865 1.00 73.25 168 GLN A N 1
ATOM 1307 C CA . GLN A 1 168 ? 1.152 -8.208 25.685 1.00 73.25 168 GLN A CA 1
ATOM 1308 C C . GLN A 1 168 ? 1.303 -6.778 25.137 1.00 73.25 168 GLN A C 1
ATOM 1310 O O . GLN A 1 168 ? 1.376 -6.597 23.918 1.00 73.25 168 GLN A O 1
ATOM 1315 N N . PRO A 1 169 ? 1.401 -5.749 26.001 1.00 64.25 169 PRO A N 1
ATOM 1316 C CA . PRO A 1 169 ? 1.734 -4.401 25.564 1.00 64.25 169 PRO A CA 1
ATOM 1317 C C . PRO A 1 169 ? 3.155 -4.390 25.006 1.00 64.25 169 PRO A C 1
ATOM 1319 O O . PRO A 1 169 ? 4.124 -4.450 25.758 1.00 64.25 169 PRO A O 1
ATOM 1322 N N . GLY A 1 170 ? 3.309 -4.336 23.688 1.00 57.69 170 GLY A N 1
ATOM 1323 C CA . GLY A 1 170 ? 4.637 -4.235 23.094 1.00 57.69 170 GLY A CA 1
ATOM 1324 C C . GLY A 1 170 ? 4.870 -2.867 22.483 1.00 57.69 170 GLY A C 1
ATOM 1325 O O . GLY A 1 170 ? 4.990 -2.718 21.270 1.00 57.69 170 GLY A O 1
ATOM 1326 N N . ASP A 1 171 ? 4.930 -1.884 23.377 1.00 58.47 171 ASP A N 1
ATOM 1327 C CA . ASP A 1 171 ? 5.136 -0.464 23.086 1.00 58.47 171 ASP A CA 1
ATOM 1328 C C . ASP A 1 171 ? 6.618 -0.111 22.852 1.00 58.47 171 ASP A C 1
ATOM 1330 O O . ASP A 1 171 ? 6.931 0.967 22.367 1.00 58.47 171 ASP A O 1
ATOM 1334 N N . ARG A 1 172 ? 7.536 -1.054 23.120 1.00 53.50 172 ARG A N 1
ATOM 1335 C CA . ARG A 1 172 ? 8.980 -0.966 22.809 1.00 53.50 172 ARG A CA 1
ATOM 1336 C C . ARG A 1 172 ? 9.396 -1.766 21.561 1.00 53.50 172 ARG A C 1
ATOM 1338 O O . ARG A 1 172 ? 10.573 -2.075 21.402 1.00 53.50 172 ARG A O 1
ATOM 1345 N N . ARG A 1 173 ? 8.438 -2.200 20.735 1.00 60.53 173 ARG A N 1
ATOM 1346 C CA . ARG A 1 173 ? 8.684 -3.067 19.567 1.00 60.53 173 ARG A CA 1
ATOM 1347 C C . ARG A 1 173 ? 8.913 -2.214 18.323 1.00 60.53 173 ARG A C 1
ATOM 1349 O O . ARG A 1 173 ? 8.115 -1.323 18.093 1.00 60.53 173 ARG A O 1
ATOM 1356 N N . ILE A 1 174 ? 9.873 -2.557 17.465 1.00 58.38 174 ILE A N 1
ATOM 1357 C CA . ILE A 1 174 ? 9.769 -2.153 16.058 1.00 58.38 174 ILE A CA 1
ATOM 1358 C C . ILE A 1 174 ? 8.628 -2.971 15.457 1.00 58.38 174 ILE A C 1
ATOM 1360 O O . ILE A 1 174 ? 8.691 -4.200 15.499 1.00 58.38 174 ILE A O 1
ATOM 1364 N N . ILE A 1 175 ? 7.589 -2.274 14.993 1.00 60.44 175 ILE A N 1
ATOM 1365 C CA . ILE A 1 175 ? 6.459 -2.742 14.175 1.00 60.44 175 ILE A CA 1
ATOM 1366 C C . ILE A 1 175 ? 6.615 -4.228 13.753 1.00 60.44 175 ILE A C 1
ATOM 1368 O O . ILE A 1 175 ? 7.377 -4.526 12.845 1.00 60.44 175 ILE A O 1
ATOM 1372 N N . GLU A 1 176 ? 5.986 -5.154 14.499 1.00 55.53 176 GLU A N 1
ATOM 1373 C CA . GLU A 1 176 ? 5.778 -6.600 14.225 1.00 55.53 176 GLU A CA 1
ATOM 1374 C C . GLU A 1 176 ? 6.992 -7.428 13.731 1.00 55.53 176 GLU A C 1
ATOM 1376 O O . GLU A 1 176 ? 6.831 -8.495 13.146 1.00 55.53 176 GLU A O 1
ATOM 1381 N N . GLN A 1 177 ? 8.237 -7.041 14.026 1.00 55.97 177 GLN A N 1
ATOM 1382 C CA . GLN A 1 177 ? 9.411 -7.876 13.712 1.00 55.97 177 GLN A CA 1
ATOM 1383 C C . GLN A 1 177 ? 9.567 -9.057 14.698 1.00 55.97 177 GLN A C 1
ATOM 1385 O O . GLN A 1 177 ? 10.470 -9.111 15.535 1.00 55.97 177 GLN A O 1
ATOM 1390 N N . ALA A 1 178 ? 8.635 -10.011 14.642 1.00 49.34 178 ALA A N 1
ATOM 1391 C CA . ALA A 1 178 ? 8.422 -11.029 15.667 1.00 49.34 178 ALA A CA 1
ATOM 1392 C C . ALA A 1 178 ? 9.126 -12.374 15.397 1.00 49.34 178 ALA A C 1
ATOM 1394 O O . ALA A 1 178 ? 8.482 -13.417 15.368 1.00 49.34 178 ALA A O 1
ATOM 1395 N N . ARG A 1 179 ? 10.468 -12.362 15.360 1.00 51.22 179 ARG A N 1
ATOM 1396 C CA . ARG A 1 179 ? 11.283 -13.481 15.898 1.00 51.22 179 ARG A CA 1
ATOM 1397 C C . ARG A 1 179 ? 12.255 -13.077 17.004 1.00 51.22 179 ARG A C 1
ATOM 1399 O O . ARG A 1 179 ? 12.934 -13.937 17.560 1.00 51.22 179 ARG A O 1
ATOM 1406 N N . ALA A 1 180 ? 12.381 -11.791 17.330 1.00 41.12 180 ALA A N 1
ATOM 1407 C CA . ALA A 1 180 ? 13.459 -11.347 18.201 1.00 41.12 180 ALA A CA 1
ATOM 1408 C C . ALA A 1 180 ? 13.221 -11.788 19.645 1.00 41.12 180 ALA A C 1
ATOM 1410 O O . ALA A 1 180 ? 12.131 -11.632 20.190 1.00 41.12 180 ALA A O 1
ATOM 1411 N N . VAL A 1 181 ? 14.289 -12.267 20.279 1.00 41.59 181 VAL A N 1
ATOM 1412 C CA . VAL A 1 181 ? 14.468 -12.519 21.719 1.00 41.59 181 VAL A CA 1
ATOM 1413 C C . VAL A 1 181 ? 14.423 -11.188 22.507 1.00 41.59 181 VAL A C 1
ATOM 1415 O O . VAL A 1 181 ? 15.181 -10.948 23.439 1.00 41.59 181 VAL A O 1
ATOM 1418 N N . CYS A 1 182 ? 13.548 -10.273 22.098 1.00 42.12 182 CYS A N 1
ATOM 1419 C CA . CYS A 1 182 ? 13.243 -9.020 22.756 1.00 42.12 182 CYS A CA 1
ATOM 1420 C C . CYS A 1 182 ? 11.980 -9.240 23.594 1.00 42.12 182 CYS A C 1
ATOM 1422 O O . CYS A 1 182 ? 10.988 -9.784 23.109 1.00 42.12 182 CYS A O 1
ATOM 1424 N N . GLU A 1 183 ? 12.029 -8.854 24.867 1.00 41.66 183 GLU A N 1
ATOM 1425 C CA . GLU A 1 183 ? 10.903 -8.925 25.803 1.00 41.66 183 GLU A CA 1
ATOM 1426 C C . GLU A 1 183 ? 9.621 -8.354 25.150 1.00 41.66 183 GLU A C 1
ATOM 1428 O O . GLU A 1 183 ? 9.635 -7.212 24.693 1.00 41.66 183 GLU A O 1
ATOM 1433 N N . GLY A 1 184 ? 8.522 -9.125 25.062 1.00 49.69 184 GLY A N 1
ATOM 1434 C CA . GLY A 1 184 ? 7.257 -8.590 24.516 1.00 49.69 184 GLY A CA 1
ATOM 1435 C C . GLY A 1 184 ? 6.301 -9.532 23.773 1.00 49.69 184 GLY A C 1
ATOM 1436 O O . GLY A 1 184 ? 5.242 -9.077 23.354 1.00 49.69 184 GLY A O 1
ATOM 1437 N N . HIS A 1 185 ? 6.610 -10.822 23.620 1.00 58.22 185 HIS A N 1
ATOM 1438 C CA . HIS A 1 185 ? 5.596 -11.845 23.340 1.00 58.22 185 HIS A CA 1
ATOM 1439 C C . HIS A 1 185 ? 5.882 -13.056 24.220 1.00 58.22 185 HIS A C 1
ATOM 1441 O O . HIS A 1 185 ? 6.744 -13.872 23.904 1.00 58.22 185 HIS A O 1
ATOM 1447 N N . SER A 1 186 ? 5.200 -13.158 25.354 1.00 63.91 186 SER A N 1
ATOM 1448 C CA . SER A 1 186 ? 5.188 -14.386 26.153 1.00 63.91 186 SER A CA 1
ATOM 1449 C C . SER A 1 186 ? 4.010 -15.258 25.740 1.00 63.91 186 SER A C 1
ATOM 1451 O O . SER A 1 186 ? 3.023 -14.767 25.196 1.00 63.91 186 SER A O 1
ATOM 1453 N N . ARG A 1 187 ? 4.111 -16.557 26.019 1.00 78.12 187 ARG A N 1
ATOM 1454 C CA . ARG A 1 187 ? 2.989 -17.486 25.868 1.00 78.12 187 ARG A CA 1
ATOM 1455 C C . ARG A 1 187 ? 1.787 -17.018 26.695 1.00 78.12 187 ARG A C 1
ATOM 1457 O O . ARG A 1 187 ? 1.960 -16.594 27.839 1.00 78.12 187 ARG A O 1
ATOM 1464 N N . GLY A 1 188 ? 0.588 -17.152 26.133 1.00 80.38 188 GLY A N 1
ATOM 1465 C CA . GLY A 1 188 ? -0.674 -16.753 26.757 1.00 80.38 188 GLY A CA 1
ATOM 1466 C C . GLY A 1 188 ? -1.358 -15.571 26.065 1.00 80.38 188 GLY A C 1
ATOM 1467 O O . GLY A 1 188 ? -0.916 -15.090 25.026 1.00 80.38 188 GLY A O 1
ATOM 1468 N N . GLY A 1 189 ? -2.482 -15.132 26.636 1.00 85.25 189 GLY A N 1
ATOM 1469 C CA . GLY A 1 189 ? -3.391 -14.188 25.982 1.00 85.25 189 GLY A CA 1
ATOM 1470 C C . GLY A 1 189 ? -4.399 -14.900 25.075 1.00 85.25 189 GLY A C 1
ATOM 1471 O O . GLY A 1 189 ? -4.933 -15.948 25.451 1.00 85.25 189 GLY A O 1
ATOM 1472 N N . GLY A 1 190 ? -4.658 -14.319 23.905 1.00 90.44 190 GLY A N 1
ATOM 1473 C CA . GLY A 1 190 ? -5.508 -14.878 22.855 1.00 90.44 190 GLY A CA 1
ATOM 1474 C C . GLY A 1 190 ? -6.897 -14.240 22.741 1.00 90.44 190 GLY A C 1
ATOM 1475 O O . GLY A 1 190 ? -7.219 -13.302 23.475 1.00 90.44 190 GLY A O 1
ATOM 1476 N N . PRO A 1 191 ? -7.734 -14.732 21.812 1.00 94.31 191 PRO A N 1
ATOM 1477 C CA . PRO A 1 191 ? -9.050 -14.159 21.551 1.00 94.31 191 PRO A CA 1
ATOM 1478 C C . PRO A 1 191 ? -9.988 -14.243 22.767 1.00 94.31 191 PRO A C 1
ATOM 1480 O O . PRO A 1 191 ? -10.187 -15.310 23.364 1.00 94.31 191 PRO A O 1
ATOM 1483 N N . VAL A 1 192 ? -10.615 -13.118 23.104 1.00 94.81 192 VAL A N 1
ATOM 1484 C CA . VAL A 1 192 ? -11.615 -12.980 24.171 1.00 94.81 192 VAL A CA 1
ATOM 1485 C C . VAL A 1 192 ? -12.892 -12.341 23.637 1.00 94.81 192 VAL A C 1
ATOM 1487 O O . VAL A 1 192 ? -12.865 -11.583 22.673 1.00 94.81 192 VAL A O 1
ATOM 1490 N N . ILE A 1 193 ? -14.024 -12.636 24.272 1.00 96.19 193 ILE A N 1
ATOM 1491 C CA . ILE A 1 193 ? -15.317 -12.013 23.984 1.00 96.19 193 ILE A CA 1
ATOM 1492 C C . ILE A 1 193 ? -15.756 -11.237 25.222 1.00 96.19 193 ILE A C 1
ATOM 1494 O O . ILE A 1 193 ? -15.898 -11.826 26.294 1.00 96.19 193 ILE A O 1
ATOM 1498 N N . ILE A 1 194 ? -15.989 -9.938 25.067 1.00 96.06 194 ILE A N 1
ATOM 1499 C CA . ILE A 1 194 ? -16.624 -9.086 26.071 1.00 96.06 194 ILE A CA 1
ATOM 1500 C C . ILE A 1 194 ? -18.133 -9.142 25.831 1.00 96.06 194 ILE A C 1
ATOM 1502 O O . ILE A 1 194 ? -18.626 -8.580 24.853 1.00 96.06 194 ILE A O 1
ATOM 1506 N N . ARG A 1 195 ? -18.842 -9.867 26.698 1.00 95.06 195 ARG A N 1
ATOM 1507 C CA . ARG A 1 195 ? -20.293 -10.083 26.651 1.00 95.06 195 ARG A CA 1
ATOM 1508 C C . ARG A 1 195 ? -21.052 -8.974 27.359 1.00 95.06 195 ARG A C 1
ATOM 1510 O O . ARG A 1 195 ? -20.552 -8.452 28.354 1.00 95.06 195 ARG A O 1
ATOM 1517 N N . ASP A 1 196 ? -22.259 -8.677 26.885 1.00 92.38 196 ASP A N 1
ATOM 1518 C CA . ASP A 1 196 ? -23.243 -7.810 27.552 1.00 92.38 196 ASP A CA 1
ATOM 1519 C C . ASP A 1 196 ? -22.666 -6.456 28.011 1.00 92.38 196 ASP A C 1
ATOM 1521 O O . ASP A 1 196 ? -23.001 -5.919 29.075 1.00 92.38 196 ASP A O 1
ATOM 1525 N N . PHE A 1 197 ? -21.778 -5.881 27.194 1.00 92.25 197 PHE A N 1
ATOM 1526 C CA . PHE A 1 197 ? -20.854 -4.819 27.613 1.00 92.25 197 PHE A CA 1
ATOM 1527 C C . PHE A 1 197 ? -21.537 -3.504 28.035 1.00 92.25 197 PHE A C 1
ATOM 1529 O O . PHE A 1 197 ? -20.939 -2.664 28.708 1.00 92.25 197 PHE A O 1
ATOM 1536 N N . LYS A 1 198 ? -22.804 -3.319 27.646 1.00 89.00 198 LYS A N 1
ATOM 1537 C CA . LYS A 1 198 ? -23.628 -2.152 27.995 1.00 89.00 198 LYS A CA 1
ATOM 1538 C C . LYS A 1 198 ? -24.167 -2.203 29.426 1.00 89.00 198 LYS A C 1
ATOM 1540 O O . LYS A 1 198 ? -24.502 -1.157 29.977 1.00 89.00 198 LYS A O 1
ATOM 1545 N N . SER A 1 199 ? -24.273 -3.395 30.019 1.00 83.81 199 SER A N 1
ATOM 1546 C CA . SER A 1 199 ? -24.862 -3.596 31.348 1.00 83.81 199 SER A CA 1
ATOM 1547 C C . SER A 1 199 ? -23.845 -4.176 32.331 1.00 83.81 199 SER A C 1
ATOM 1549 O O . SER A 1 199 ? -23.337 -3.452 33.187 1.00 83.81 199 SER A O 1
ATOM 1551 N N . LYS A 1 200 ? -23.511 -5.459 32.187 1.00 82.50 200 LYS A N 1
ATOM 1552 C CA . LYS A 1 200 ? -22.574 -6.194 33.034 1.00 82.50 200 LYS A CA 1
ATOM 1553 C C . LYS A 1 200 ? -21.554 -6.892 32.144 1.00 82.50 200 LYS A C 1
ATOM 1555 O O . LYS A 1 200 ? -21.684 -8.081 31.867 1.00 82.50 200 LYS A O 1
ATOM 1560 N N . ALA A 1 201 ? -20.555 -6.123 31.712 1.00 85.94 201 ALA A N 1
ATOM 1561 C CA . ALA A 1 201 ? -19.469 -6.630 30.888 1.00 85.94 201 ALA A CA 1
ATOM 1562 C C . ALA A 1 201 ? -18.860 -7.895 31.512 1.00 85.94 201 ALA A C 1
ATOM 1564 O O . ALA A 1 201 ? -18.513 -7.909 32.693 1.00 85.94 201 ALA A O 1
ATOM 1565 N N . ALA A 1 202 ? -18.746 -8.961 30.723 1.00 88.81 202 ALA A N 1
ATOM 1566 C CA . ALA A 1 202 ? -18.100 -10.199 31.142 1.00 88.81 202 ALA A CA 1
ATOM 1567 C C . ALA A 1 202 ? -17.084 -10.644 30.091 1.00 88.81 202 ALA A C 1
ATOM 1569 O O . ALA A 1 202 ? -17.426 -10.851 28.929 1.00 88.81 202 ALA A O 1
ATOM 1570 N N . CYS A 1 203 ? -15.827 -10.808 30.500 1.00 91.06 203 CYS A N 1
ATOM 1571 C CA . CYS A 1 203 ? -14.756 -11.265 29.621 1.00 91.06 203 CYS A CA 1
ATOM 1572 C C . CYS A 1 203 ? -14.685 -12.800 29.604 1.00 91.06 203 CYS A C 1
ATOM 1574 O O . CYS A 1 203 ? -14.477 -13.436 30.638 1.00 91.06 203 CYS A O 1
ATOM 1576 N N . VAL A 1 204 ? -14.848 -13.401 28.422 1.00 92.81 204 VAL A N 1
ATOM 1577 C CA . VAL A 1 204 ? -14.832 -14.855 28.208 1.00 92.81 204 VAL A CA 1
ATOM 1578 C C . VAL A 1 204 ? -13.704 -15.228 27.251 1.00 92.81 204 VAL A C 1
ATOM 1580 O O . VAL A 1 204 ? -13.597 -14.670 26.162 1.00 92.81 204 VAL A O 1
ATOM 1583 N N . LYS A 1 205 ? -12.883 -16.220 27.612 1.00 91.56 205 LYS A N 1
ATOM 1584 C CA . LYS A 1 205 ? -11.855 -16.779 26.717 1.00 91.56 205 LYS A CA 1
ATOM 1585 C C . LYS A 1 205 ? -12.519 -17.562 25.582 1.00 91.56 205 LYS A C 1
ATOM 1587 O O . LYS A 1 205 ? -13.151 -18.584 25.841 1.00 91.56 205 LYS A O 1
ATOM 1592 N N . ALA A 1 206 ? -12.359 -17.115 24.336 1.00 92.56 206 ALA A N 1
ATOM 1593 C CA . ALA A 1 206 ? -13.080 -17.689 23.196 1.00 92.56 206 ALA A CA 1
ATOM 1594 C C . ALA A 1 206 ? -12.664 -19.138 22.880 1.00 92.56 206 ALA A C 1
ATOM 1596 O O . ALA A 1 206 ? -13.482 -19.918 22.395 1.00 92.56 206 ALA A O 1
ATOM 1597 N N . LEU A 1 207 ? -11.406 -19.487 23.173 1.00 94.75 207 LEU A N 1
ATOM 1598 C CA . LEU A 1 207 ? -10.791 -20.779 22.844 1.00 94.75 207 LEU A CA 1
ATOM 1599 C C . LEU A 1 207 ? -10.626 -21.718 24.053 1.00 94.75 207 LEU A C 1
ATOM 1601 O O . LEU A 1 207 ? -9.935 -22.728 23.952 1.00 94.75 207 LEU A O 1
ATOM 1605 N N . ALA A 1 208 ? -11.222 -21.405 25.208 1.00 91.69 208 ALA A N 1
ATOM 1606 C CA . ALA A 1 208 ? -11.078 -22.247 26.397 1.00 91.69 208 ALA A CA 1
ATOM 1607 C C . ALA A 1 208 ? -11.600 -23.676 26.144 1.00 91.69 208 ALA A C 1
ATOM 1609 O O . ALA A 1 208 ? -12.772 -23.855 25.813 1.00 91.69 208 ALA A O 1
ATOM 1610 N N . GLY A 1 209 ? -10.731 -24.682 26.302 1.00 92.75 209 GLY A N 1
ATOM 1611 C CA . GLY A 1 209 ? -11.058 -26.095 26.072 1.00 92.75 209 GLY A CA 1
ATOM 1612 C C . GLY A 1 209 ? -11.231 -26.489 24.597 1.00 92.75 209 GLY A C 1
ATOM 1613 O O . GLY A 1 209 ? -11.694 -27.594 24.307 1.00 92.75 209 GLY A O 1
ATOM 1614 N N . VAL A 1 210 ? -10.908 -25.598 23.653 1.00 96.44 210 VAL A N 1
ATOM 1615 C CA . VAL A 1 210 ? -11.051 -25.844 22.212 1.00 96.44 210 VAL A CA 1
ATOM 1616 C C . VAL A 1 210 ? -9.766 -26.450 21.657 1.00 96.44 210 VAL A C 1
ATOM 1618 O O . VAL A 1 210 ? -8.691 -25.857 21.736 1.00 96.44 210 VAL A O 1
ATOM 1621 N N . LYS A 1 211 ? -9.892 -27.616 21.020 1.00 97.56 211 LYS A N 1
ATOM 1622 C CA . LYS A 1 211 ? -8.793 -28.289 20.319 1.00 97.56 211 LYS A CA 1
ATOM 1623 C C . LYS A 1 211 ? -8.818 -27.975 18.827 1.00 97.56 211 LYS A C 1
ATOM 1625 O O . LYS A 1 211 ? -9.887 -27.892 18.224 1.00 97.56 211 LYS A O 1
ATOM 1630 N N . VAL A 1 212 ? -7.639 -27.874 18.223 1.00 98.00 212 VAL A N 1
ATOM 1631 C CA . VAL A 1 212 ? -7.483 -27.742 16.771 1.00 98.00 212 VAL A CA 1
ATOM 1632 C C . VAL A 1 212 ? -8.031 -28.996 16.080 1.00 98.00 212 VAL A C 1
ATOM 1634 O O . VAL A 1 212 ? -7.755 -30.127 16.480 1.00 98.00 212 VAL A O 1
ATOM 1637 N N . THR A 1 213 ? -8.832 -28.800 15.041 1.00 98.06 213 THR A N 1
ATOM 1638 C CA . THR A 1 213 ? -9.605 -29.841 14.349 1.00 98.06 213 THR A CA 1
ATOM 1639 C C . THR A 1 213 ? -8.941 -30.328 13.058 1.00 98.06 213 THR A C 1
ATOM 1641 O O . THR A 1 213 ? -9.113 -31.496 12.695 1.00 98.06 213 THR A O 1
ATOM 1644 N N . SER A 1 214 ? -8.134 -29.486 12.407 1.00 97.06 214 SER A N 1
ATOM 1645 C CA . SER A 1 214 ? -7.417 -29.766 11.154 1.00 97.06 214 SER A CA 1
ATOM 1646 C C . SER A 1 214 ? -6.053 -29.058 11.105 1.00 97.06 214 SER A C 1
ATOM 1648 O O . SER A 1 214 ? -5.806 -28.122 11.867 1.00 97.06 214 SER A O 1
ATOM 1650 N N . GLY A 1 215 ? -5.170 -29.542 10.227 1.00 95.06 215 GLY A N 1
ATOM 1651 C CA . GLY A 1 215 ? -3.785 -29.080 10.092 1.00 95.06 215 GLY A CA 1
ATOM 1652 C C . GLY A 1 215 ? -2.799 -29.748 11.069 1.00 95.06 215 GLY A C 1
ATOM 1653 O O . GLY A 1 215 ? -3.194 -30.627 11.846 1.00 95.06 215 GLY A O 1
ATOM 1654 N N . PRO A 1 216 ? -1.507 -29.371 11.031 1.00 93.38 216 PRO A N 1
ATOM 1655 C CA . PRO A 1 216 ? -0.445 -30.030 11.802 1.00 93.38 216 PRO A CA 1
ATOM 1656 C C . PRO A 1 216 ? -0.651 -30.050 13.324 1.00 93.38 216 PRO A C 1
ATOM 1658 O O . PRO A 1 216 ? -0.205 -30.983 13.992 1.00 93.38 216 PRO A O 1
ATOM 1661 N N . TRP A 1 217 ? -1.355 -29.063 13.889 1.00 95.12 217 TRP A N 1
ATOM 1662 C CA . TRP A 1 217 ? -1.629 -28.980 15.331 1.00 95.12 217 TRP A CA 1
ATOM 1663 C C . TRP A 1 217 ? -2.889 -29.725 15.800 1.00 95.12 217 TRP A C 1
ATOM 1665 O O . TRP A 1 217 ? -3.325 -29.567 16.944 1.00 95.12 217 TRP A O 1
ATOM 1675 N N . LYS A 1 218 ? -3.502 -30.544 14.938 1.00 97.19 218 LYS A N 1
ATOM 1676 C CA . LYS A 1 218 ? -4.750 -31.263 15.231 1.00 97.19 218 LYS A CA 1
ATOM 1677 C C . LYS A 1 218 ? -4.710 -32.032 16.562 1.00 97.19 218 LYS A C 1
ATOM 1679 O O . LYS A 1 218 ? -3.769 -32.758 16.872 1.00 97.19 218 LYS A O 1
ATOM 1684 N N . GLY A 1 219 ? -5.797 -31.926 17.325 1.00 97.31 219 GLY A N 1
ATOM 1685 C CA . GLY A 1 219 ? -6.021 -32.636 18.586 1.00 97.31 219 GLY A CA 1
ATOM 1686 C C . GLY A 1 219 ? -5.459 -31.940 19.829 1.00 97.31 219 GLY A C 1
ATOM 1687 O O . GLY A 1 219 ? -5.692 -32.425 20.939 1.00 97.31 219 GLY A O 1
ATOM 1688 N N . LYS A 1 220 ? -4.767 -30.807 19.669 1.00 95.75 220 LYS A N 1
ATOM 1689 C CA . LYS A 1 220 ? -4.149 -30.038 20.757 1.00 95.75 220 LYS A CA 1
ATOM 1690 C C . LYS A 1 220 ? -4.824 -28.677 20.938 1.00 95.75 220 LYS A C 1
ATOM 1692 O O . LYS A 1 220 ? -5.429 -28.151 20.007 1.00 95.75 220 LYS A O 1
ATOM 1697 N N . GLU A 1 221 ? -4.720 -28.115 22.136 1.00 94.62 221 GLU A N 1
ATOM 1698 C CA . GLU A 1 221 ? -5.102 -26.722 22.404 1.00 94.62 221 GLU A CA 1
ATOM 1699 C C . GLU A 1 221 ? -3.958 -25.771 22.017 1.00 94.62 221 GLU A C 1
ATOM 1701 O O . GLU A 1 221 ? -2.792 -26.178 21.944 1.00 94.62 221 GLU A O 1
ATOM 1706 N N . LEU A 1 222 ? -4.285 -24.502 21.766 1.00 92.31 222 LEU A N 1
ATOM 1707 C CA . LEU A 1 222 ? -3.288 -23.456 21.530 1.00 92.31 222 LEU A CA 1
ATOM 1708 C C . LEU A 1 222 ? -2.832 -22.857 22.862 1.00 92.31 222 LEU A C 1
ATOM 1710 O O . LEU A 1 222 ? -3.642 -22.356 23.639 1.00 92.31 222 LEU A O 1
ATOM 1714 N N . THR A 1 223 ? -1.525 -22.892 23.109 1.00 85.88 223 THR A N 1
ATOM 1715 C CA . THR A 1 223 ? -0.889 -22.363 24.331 1.00 85.88 223 THR A CA 1
ATOM 1716 C C . THR A 1 223 ? 0.260 -21.399 24.031 1.00 85.88 223 THR A C 1
ATOM 1718 O O . THR A 1 223 ? 0.957 -20.964 24.950 1.00 85.88 223 THR A O 1
ATOM 1721 N N . GLY A 1 224 ? 0.473 -21.082 22.752 1.00 86.81 224 GLY A N 1
ATOM 1722 C CA . GLY A 1 224 ? 1.529 -20.195 22.290 1.00 86.81 224 GLY A CA 1
ATOM 1723 C C . GLY A 1 224 ? 1.195 -18.715 22.460 1.00 86.81 224 GLY A C 1
ATOM 1724 O O . GLY A 1 224 ? 0.535 -18.294 23.415 1.00 86.81 224 GLY A O 1
ATOM 1725 N N . LYS A 1 225 ? 1.717 -17.917 21.536 1.00 86.31 225 LYS A N 1
ATOM 1726 C CA . LYS A 1 225 ? 1.493 -16.475 21.410 1.00 86.31 225 LYS A CA 1
ATOM 1727 C C . LYS A 1 225 ? 0.359 -16.240 20.415 1.00 86.31 225 LYS A C 1
ATOM 1729 O O . LYS A 1 225 ? 0.111 -17.104 19.580 1.00 86.31 225 LYS A O 1
ATOM 1734 N N . PHE A 1 226 ? -0.306 -15.091 20.489 1.00 87.75 226 PHE A N 1
ATOM 1735 C CA . PHE A 1 226 ? -1.423 -14.728 19.610 1.00 87.75 226 PHE A CA 1
ATOM 1736 C C . PHE A 1 226 ? -1.232 -13.306 19.067 1.00 87.75 226 PHE A C 1
ATOM 1738 O O . PHE A 1 226 ? -0.746 -12.451 19.806 1.00 87.75 226 PHE A O 1
ATOM 1745 N N . SER A 1 227 ? -1.604 -13.069 17.805 1.00 86.25 227 SER A N 1
ATOM 1746 C CA . SER A 1 227 ? -1.608 -11.744 17.160 1.00 86.25 227 SER A CA 1
ATOM 1747 C C . SER A 1 227 ? -2.628 -11.679 16.011 1.00 86.25 227 SER A C 1
ATOM 1749 O O . SER A 1 227 ? -3.234 -12.696 15.662 1.00 86.25 227 SER A O 1
ATOM 1751 N N . GLY A 1 228 ? -2.808 -10.488 15.432 1.00 84.19 228 GLY A N 1
ATOM 1752 C CA . GLY A 1 228 ? -3.451 -10.249 14.137 1.00 84.19 228 GLY A CA 1
ATOM 1753 C C . GLY A 1 228 ? -4.848 -10.845 14.011 1.00 84.19 228 GLY A C 1
ATOM 1754 O O . GLY A 1 228 ? -5.022 -11.843 13.324 1.00 84.19 228 GLY A O 1
ATOM 1755 N N . MET A 1 229 ? -5.847 -10.278 14.689 1.00 90.62 229 MET A N 1
ATOM 1756 C CA . MET A 1 229 ? -7.217 -10.805 14.664 1.00 90.62 229 MET A CA 1
ATOM 1757 C C . MET A 1 229 ? -8.094 -10.101 13.625 1.00 90.62 229 MET A C 1
ATOM 1759 O O . MET A 1 229 ? -8.075 -8.876 13.540 1.00 90.62 229 MET A O 1
ATOM 1763 N N . GLU A 1 230 ? -8.942 -10.858 12.925 1.00 94.88 230 GLU A N 1
ATOM 1764 C CA . GLU A 1 230 ? -9.957 -10.313 12.017 1.00 94.88 230 GLU A CA 1
ATOM 1765 C C . GLU A 1 230 ? -11.274 -11.094 12.078 1.00 94.88 230 GLU A C 1
ATOM 1767 O O . GLU A 1 230 ? -11.295 -12.315 11.923 1.00 94.88 230 GLU A O 1
ATOM 1772 N N . LEU A 1 231 ? -12.399 -10.390 12.242 1.00 96.00 231 LEU A N 1
ATOM 1773 C CA . LEU A 1 231 ? -13.744 -10.973 12.176 1.00 96.00 231 LEU A CA 1
ATOM 1774 C C . LEU A 1 231 ? -14.269 -11.003 10.729 1.00 96.00 231 LEU A C 1
ATOM 1776 O O . LEU A 1 231 ? -14.248 -9.990 10.020 1.00 96.00 231 LEU A O 1
ATOM 1780 N N . ASN A 1 232 ? -14.810 -12.144 10.297 1.00 94.69 232 ASN A N 1
ATOM 1781 C CA . ASN A 1 232 ? -15.422 -12.284 8.975 1.00 94.69 232 ASN A CA 1
ATOM 1782 C C . ASN A 1 232 ? -16.654 -11.368 8.808 1.00 94.69 232 ASN A C 1
ATOM 1784 O O . ASN A 1 232 ? -17.239 -10.876 9.776 1.00 94.69 232 ASN A O 1
ATOM 1788 N N . TYR A 1 233 ? -17.085 -11.124 7.568 1.00 95.44 233 TYR A N 1
ATOM 1789 C CA . TYR A 1 233 ? -18.186 -10.180 7.310 1.00 95.44 233 TYR A CA 1
ATOM 1790 C C . TYR A 1 233 ? -19.540 -10.640 7.871 1.00 95.44 233 TYR A C 1
ATOM 1792 O O . TYR A 1 233 ? -20.389 -9.805 8.168 1.00 95.44 233 TYR A O 1
ATOM 1800 N N . ASN A 1 234 ? -19.734 -11.943 8.079 1.00 93.69 234 ASN A N 1
ATOM 1801 C CA . ASN A 1 234 ? -20.969 -12.487 8.649 1.00 93.69 234 ASN A CA 1
ATOM 1802 C C . ASN A 1 234 ? -21.004 -12.431 10.187 1.00 93.69 234 ASN A C 1
ATOM 1804 O O . ASN A 1 234 ? -22.059 -12.658 10.772 1.00 93.69 234 ASN A O 1
ATOM 1808 N N . GLY A 1 235 ? -19.885 -12.118 10.849 1.00 95.38 235 GLY A N 1
ATOM 1809 C CA . GLY A 1 235 ? -19.786 -12.066 12.309 1.00 95.38 235 GLY A CA 1
ATOM 1810 C C . GLY A 1 235 ? -19.808 -13.437 12.996 1.00 95.38 235 GLY A C 1
ATOM 1811 O O . GLY A 1 235 ? -20.126 -13.525 14.179 1.00 95.38 235 GLY A O 1
ATOM 1812 N N . THR A 1 236 ? -19.504 -14.516 12.272 1.00 95.12 236 THR A N 1
ATOM 1813 C CA . THR A 1 236 ? -19.616 -15.904 12.763 1.00 95.12 236 THR A CA 1
ATOM 1814 C C . THR A 1 236 ? -18.275 -16.606 12.931 1.00 95.12 236 THR A C 1
ATOM 1816 O O . THR A 1 236 ? -18.213 -17.675 13.538 1.00 95.12 236 THR A O 1
ATOM 1819 N N . GLU A 1 237 ? -17.202 -16.049 12.377 1.00 96.06 237 GLU A N 1
ATOM 1820 C CA . GLU A 1 237 ? -15.869 -16.650 12.385 1.00 96.06 237 GLU A CA 1
ATOM 1821 C C . GLU A 1 237 ? -14.817 -15.557 12.482 1.00 96.06 237 GLU A C 1
ATOM 1823 O O . GLU A 1 237 ? -15.007 -14.473 11.930 1.00 96.06 237 GLU A O 1
ATOM 1828 N N . PHE A 1 238 ? -13.695 -15.852 13.128 1.00 96.69 238 PHE A N 1
ATOM 1829 C CA . PHE A 1 238 ? -12.540 -14.966 13.108 1.00 96.69 238 PHE A CA 1
ATOM 1830 C C . PHE A 1 238 ? -11.269 -15.713 12.706 1.00 96.69 238 PHE A C 1
ATOM 1832 O O . PHE A 1 238 ? -11.100 -16.905 12.985 1.00 96.69 238 PHE A O 1
ATOM 1839 N N . LEU A 1 239 ? -10.397 -14.983 12.022 1.00 97.69 239 LEU A N 1
ATOM 1840 C CA . LEU A 1 239 ? -9.040 -15.370 11.675 1.00 97.69 239 LEU A CA 1
ATOM 1841 C C . LEU A 1 239 ? -8.084 -14.762 12.700 1.00 97.69 239 LEU A C 1
ATOM 1843 O O . LEU A 1 239 ? -8.357 -13.687 13.236 1.00 97.69 239 LEU A O 1
ATOM 1847 N N . PHE A 1 240 ? -6.991 -15.457 12.990 1.00 95.31 240 PHE A N 1
ATOM 1848 C CA . PHE A 1 240 ? -5.933 -14.941 13.853 1.00 95.31 240 PHE A CA 1
ATOM 1849 C C . PHE A 1 240 ? -4.607 -15.657 13.612 1.00 95.31 240 PHE A C 1
ATOM 1851 O O . PHE A 1 240 ? -4.592 -16.766 13.079 1.00 95.31 240 PHE A O 1
ATOM 1858 N N . ALA A 1 241 ? -3.503 -15.050 14.037 1.00 92.88 241 ALA A N 1
ATOM 1859 C CA . ALA A 1 241 ? -2.195 -15.687 14.066 1.00 92.88 241 ALA A CA 1
ATOM 1860 C C . ALA A 1 241 ? -1.910 -16.266 15.456 1.00 92.88 241 ALA A C 1
ATOM 1862 O O . ALA A 1 241 ? -2.198 -15.631 16.476 1.00 92.88 241 ALA A O 1
ATOM 1863 N N . ALA A 1 242 ? -1.319 -17.457 15.517 1.00 92.06 242 ALA A N 1
ATOM 1864 C CA . ALA A 1 242 ? -0.814 -18.016 16.763 1.00 92.06 242 ALA A CA 1
ATOM 1865 C C . ALA A 1 242 ? 0.446 -18.859 16.566 1.00 92.06 242 ALA A C 1
ATOM 1867 O O . ALA A 1 242 ? 0.650 -19.453 15.507 1.00 92.06 242 ALA A O 1
ATOM 1868 N N . THR A 1 243 ? 1.266 -18.948 17.612 1.00 89.25 243 THR A N 1
ATOM 1869 C CA . THR A 1 243 ? 2.370 -19.912 17.667 1.00 89.25 243 THR A CA 1
ATOM 1870 C C . THR A 1 243 ? 1.930 -21.221 18.326 1.00 89.25 243 THR A C 1
ATOM 1872 O O . THR A 1 243 ? 0.960 -21.269 19.091 1.00 89.25 243 THR A O 1
ATOM 1875 N N . THR A 1 244 ? 2.642 -22.307 18.024 1.00 86.81 244 THR A N 1
ATOM 1876 C CA . THR A 1 244 ? 2.414 -23.636 18.620 1.00 86.81 244 THR A CA 1
ATOM 1877 C C . THR A 1 244 ? 3.540 -23.965 19.614 1.00 86.81 244 THR A C 1
ATOM 1879 O O . THR A 1 244 ? 3.940 -23.092 20.386 1.00 86.81 244 THR A O 1
ATOM 1882 N N . ASP A 1 245 ? 4.071 -25.196 19.631 1.00 80.19 245 ASP A N 1
ATOM 1883 C CA . ASP A 1 245 ? 5.319 -25.485 20.359 1.00 80.19 245 ASP A CA 1
ATOM 1884 C C . ASP A 1 245 ? 6.537 -24.844 19.673 1.00 80.19 245 ASP A C 1
ATOM 1886 O O . ASP A 1 245 ? 7.519 -24.527 20.345 1.00 80.19 245 ASP A O 1
ATOM 1890 N N . GLY A 1 246 ? 6.461 -24.629 18.355 1.00 72.81 246 GLY A N 1
ATOM 1891 C CA . GLY A 1 246 ? 7.429 -23.830 17.610 1.00 72.81 246 GLY A CA 1
ATOM 1892 C C . GLY A 1 246 ? 7.169 -22.333 17.775 1.00 72.81 246 GLY A C 1
ATOM 1893 O O . GLY A 1 246 ? 6.023 -21.894 17.855 1.00 72.81 246 GLY A O 1
ATOM 1894 N N . GLU A 1 247 ? 8.234 -21.536 17.773 1.00 78.62 247 GLU A N 1
ATOM 1895 C CA . GLU A 1 247 ? 8.187 -20.066 17.757 1.00 78.62 247 GLU A CA 1
ATOM 1896 C C . GLU A 1 247 ? 7.960 -19.536 16.325 1.00 78.62 247 GLU A C 1
ATOM 1898 O O . GLU A 1 247 ? 8.673 -18.651 15.863 1.00 78.62 247 GLU A O 1
ATOM 1903 N N . VAL A 1 248 ? 6.999 -20.140 15.615 1.00 86.06 248 VAL A N 1
ATOM 1904 C CA . VAL A 1 248 ? 6.601 -19.798 14.241 1.00 86.06 248 VAL A CA 1
ATOM 1905 C C . VAL A 1 248 ? 5.131 -19.408 14.243 1.00 86.06 248 VAL A C 1
ATOM 1907 O O . VAL A 1 248 ? 4.309 -20.099 14.856 1.00 86.06 248 VAL A O 1
ATOM 1910 N N . TRP A 1 249 ? 4.806 -18.294 13.594 1.00 89.44 249 TRP A N 1
ATOM 1911 C CA . TRP A 1 249 ? 3.430 -17.813 13.489 1.00 89.44 249 TRP A CA 1
ATOM 1912 C C . TRP A 1 249 ? 2.677 -18.541 12.380 1.00 89.44 249 TRP A C 1
ATOM 1914 O O . TRP A 1 249 ? 3.128 -18.576 11.239 1.00 89.44 249 TRP A O 1
ATOM 1924 N N . HIS A 1 250 ? 1.513 -19.094 12.712 1.00 94.56 250 HIS A N 1
ATOM 1925 C CA . HIS A 1 250 ? 0.607 -19.699 11.742 1.00 94.56 250 HIS A CA 1
ATOM 1926 C C . HIS A 1 250 ? -0.778 -19.075 11.831 1.00 94.56 250 HIS A C 1
ATOM 1928 O O . HIS A 1 250 ? -1.215 -18.648 12.904 1.00 94.56 250 HIS A O 1
ATOM 1934 N N . ILE A 1 251 ? -1.496 -19.082 10.711 1.00 97.38 251 ILE A N 1
ATOM 1935 C CA . ILE A 1 251 ? -2.862 -18.568 10.636 1.00 97.38 251 ILE A CA 1
ATOM 1936 C C . ILE A 1 251 ? -3.845 -19.661 11.044 1.00 97.38 251 ILE A C 1
ATOM 1938 O O . ILE A 1 251 ? -3.780 -20.799 10.575 1.00 97.38 251 ILE A O 1
ATOM 1942 N N . PHE A 1 252 ? -4.803 -19.284 11.883 1.00 97.94 252 PHE A N 1
ATOM 1943 C CA . PHE A 1 252 ? -5.902 -20.119 12.335 1.00 97.94 252 PHE A CA 1
ATOM 1944 C C . PHE A 1 252 ? -7.248 -19.477 12.008 1.00 97.94 252 PHE A C 1
ATOM 1946 O O . PHE A 1 252 ? -7.402 -18.255 12.016 1.00 97.94 252 PHE A O 1
ATOM 1953 N N . ARG A 1 253 ? -8.253 -20.324 11.784 1.00 98.12 253 ARG A N 1
ATOM 1954 C CA . ARG A 1 253 ? -9.664 -19.943 11.677 1.00 98.12 253 ARG A CA 1
ATOM 1955 C C . ARG A 1 253 ? -10.445 -20.559 12.822 1.00 98.12 253 ARG A C 1
ATOM 1957 O O . ARG A 1 253 ? -10.370 -21.767 13.035 1.00 98.12 253 ARG A O 1
ATOM 1964 N N . PHE A 1 254 ? -11.248 -19.756 13.514 1.00 98.19 254 PHE A N 1
ATOM 1965 C CA . PHE A 1 254 ? -12.203 -20.254 14.497 1.00 98.19 254 PHE A CA 1
ATOM 1966 C C . PHE A 1 254 ? -13.634 -19.876 14.137 1.00 98.19 254 PHE A C 1
ATOM 1968 O O . PHE A 1 254 ? -13.961 -18.701 13.972 1.00 98.19 254 PHE A O 1
ATOM 1975 N N . ASN A 1 255 ? -14.507 -20.880 14.074 1.00 97.38 255 ASN A N 1
ATOM 1976 C CA . ASN A 1 255 ? -15.934 -20.693 13.864 1.00 97.38 255 ASN A CA 1
ATOM 1977 C C . ASN A 1 255 ? -16.678 -20.675 15.207 1.00 97.38 255 ASN A C 1
ATOM 1979 O O . ASN A 1 255 ? -16.693 -21.658 15.952 1.00 97.38 255 ASN A O 1
ATOM 1983 N N . LEU A 1 256 ? -17.338 -19.554 15.507 1.00 94.69 256 LEU A N 1
ATOM 1984 C CA . LEU A 1 256 ? -18.006 -19.315 16.788 1.00 94.69 256 LEU A CA 1
ATOM 1985 C C . LEU A 1 256 ? -19.221 -20.218 17.019 1.00 94.69 256 LEU A C 1
ATOM 1987 O O . LEU A 1 256 ? -19.555 -20.475 18.180 1.00 94.69 256 LEU A O 1
ATOM 1991 N N . VAL A 1 257 ? -19.860 -20.687 15.943 1.00 92.25 257 VAL A N 1
ATOM 1992 C CA . VAL A 1 257 ? -21.083 -21.503 15.972 1.00 92.25 257 VAL A CA 1
ATOM 1993 C C . VAL A 1 257 ? -20.737 -22.980 16.127 1.00 92.25 257 VAL A C 1
ATOM 1995 O O . VAL A 1 257 ? -21.184 -23.633 17.063 1.00 92.25 257 VAL A O 1
ATOM 1998 N N . THR A 1 258 ? -19.901 -23.506 15.233 1.00 96.00 258 THR A N 1
ATOM 1999 C CA . THR A 1 258 ? -19.530 -24.930 15.202 1.00 96.00 258 THR A CA 1
ATOM 2000 C C . THR A 1 258 ? -18.423 -25.284 16.190 1.00 96.00 258 THR A C 1
ATOM 2002 O O . THR A 1 258 ? -18.165 -26.466 16.408 1.00 96.00 258 THR A O 1
ATOM 2005 N N . LYS A 1 259 ? -17.754 -24.275 16.767 1.00 95.38 259 LYS A N 1
ATOM 2006 C CA . LYS A 1 259 ? -16.571 -24.419 17.632 1.00 95.38 259 LYS A CA 1
ATOM 2007 C C . LYS A 1 259 ? -15.399 -25.140 16.957 1.00 95.38 259 LYS A C 1
ATOM 2009 O O . LYS A 1 259 ? -14.517 -25.655 17.641 1.00 95.38 259 LYS A O 1
ATOM 2014 N N . LYS A 1 260 ? -15.364 -25.162 15.622 1.00 97.69 260 LYS A N 1
ATOM 2015 C CA . LYS A 1 260 ? -14.233 -25.696 14.859 1.00 97.69 260 LYS A CA 1
ATOM 2016 C C . LYS A 1 260 ? -13.097 -24.676 14.828 1.00 97.69 260 LYS A C 1
ATOM 2018 O O . LYS A 1 260 ? -13.307 -23.534 14.425 1.00 97.69 260 LYS A O 1
ATOM 2023 N N . LEU A 1 261 ? -11.916 -25.113 15.261 1.00 98.44 261 LEU A N 1
ATOM 2024 C CA . LEU A 1 261 ? -10.651 -24.387 15.171 1.00 98.44 261 LEU A CA 1
ATOM 2025 C C . LEU A 1 261 ? -9.755 -25.090 14.152 1.00 98.44 261 LEU A C 1
ATOM 2027 O O . LEU A 1 261 ? -9.523 -26.287 14.286 1.00 98.44 261 LEU A O 1
ATOM 2031 N N . GLU A 1 262 ? -9.251 -24.387 13.151 1.00 98.12 262 GLU A N 1
ATOM 2032 C CA . GLU A 1 262 ? -8.501 -24.966 12.031 1.00 98.12 262 GLU A CA 1
ATOM 2033 C C . GLU A 1 262 ? -7.181 -24.223 11.848 1.00 98.12 262 GLU A C 1
ATOM 2035 O O . GLU A 1 262 ? -7.174 -22.994 11.890 1.00 98.12 262 GLU A O 1
ATOM 2040 N N . GLN A 1 263 ? -6.081 -24.952 11.654 1.00 97.75 263 GLN A N 1
ATOM 2041 C CA . GLN A 1 263 ? -4.799 -24.370 11.255 1.00 97.75 263 GLN A CA 1
ATOM 2042 C C . GLN A 1 263 ? -4.739 -24.309 9.725 1.00 97.75 263 GLN A C 1
ATOM 2044 O O . GLN A 1 263 ? -4.885 -25.344 9.076 1.00 97.75 263 GLN A O 1
ATOM 2049 N N . LEU A 1 264 ? -4.542 -23.113 9.166 1.00 98.25 264 LEU A N 1
ATOM 2050 C CA . LEU A 1 264 ? -4.562 -22.868 7.720 1.00 98.25 264 LEU A CA 1
ATOM 2051 C C . LEU A 1 264 ? -3.168 -22.833 7.091 1.00 98.25 264 LEU A C 1
ATOM 2053 O O . LEU A 1 264 ? -3.041 -23.168 5.920 1.00 98.25 264 LEU A O 1
ATOM 2057 N N . THR A 1 265 ? -2.138 -22.446 7.846 1.00 97.31 265 THR A N 1
ATOM 2058 C CA . THR A 1 265 ? -0.757 -22.417 7.346 1.00 97.31 265 THR A CA 1
ATOM 2059 C C . THR A 1 265 ? 0.185 -23.289 8.168 1.00 97.31 265 THR A C 1
ATOM 2061 O O . THR A 1 265 ? -0.051 -23.572 9.348 1.00 97.31 265 THR A O 1
ATOM 2064 N N . ASP A 1 266 ? 1.257 -23.736 7.522 1.00 93.88 266 ASP A N 1
ATOM 2065 C CA . ASP A 1 266 ? 2.316 -24.552 8.100 1.00 93.88 266 ASP A CA 1
ATOM 2066 C C . ASP A 1 266 ? 3.698 -24.194 7.518 1.00 93.88 266 ASP A C 1
ATOM 2068 O O . ASP A 1 266 ? 3.843 -23.289 6.687 1.00 93.88 266 ASP A O 1
ATOM 2072 N N . GLY A 1 267 ? 4.728 -24.896 7.996 1.00 91.75 267 GLY A N 1
ATOM 2073 C CA . GLY A 1 267 ? 6.105 -24.737 7.536 1.00 91.75 267 GLY A CA 1
ATOM 2074 C C . GLY A 1 267 ? 6.966 -23.845 8.439 1.00 91.75 267 GLY A C 1
ATOM 2075 O O . GLY A 1 267 ? 6.630 -23.623 9.601 1.00 91.75 267 GLY A O 1
ATOM 2076 N N . PRO A 1 268 ? 8.131 -23.394 7.942 1.00 89.44 268 PRO A N 1
ATOM 2077 C CA . PRO A 1 268 ? 9.087 -22.613 8.722 1.00 89.44 268 PRO A CA 1
ATOM 2078 C C . PRO A 1 268 ? 8.815 -21.106 8.683 1.00 89.44 268 PRO A C 1
ATOM 2080 O O . PRO A 1 268 ? 9.542 -20.361 9.342 1.00 89.44 268 PRO A O 1
ATOM 2083 N N . ASP A 1 269 ? 7.832 -20.666 7.899 1.00 89.81 269 ASP A N 1
ATOM 2084 C CA . ASP A 1 269 ? 7.564 -19.261 7.629 1.00 89.81 269 ASP A CA 1
ATOM 2085 C C . ASP A 1 269 ? 6.527 -18.690 8.597 1.00 89.81 269 ASP A C 1
ATOM 2087 O O . ASP A 1 269 ? 5.513 -19.324 8.880 1.00 89.81 269 ASP A O 1
ATOM 2091 N N . ASP A 1 270 ? 6.788 -17.484 9.095 1.00 89.38 270 ASP A N 1
ATOM 2092 C CA . ASP A 1 270 ? 5.838 -16.734 9.908 1.00 89.38 270 ASP A CA 1
ATOM 2093 C C . ASP A 1 270 ? 4.739 -16.134 9.023 1.00 89.38 270 ASP A C 1
ATOM 2095 O O . ASP A 1 270 ? 5.044 -15.401 8.080 1.00 89.38 270 ASP A O 1
ATOM 2099 N N . ASP A 1 271 ? 3.479 -16.407 9.369 1.00 92.75 271 ASP A N 1
ATOM 2100 C CA . ASP A 1 271 ? 2.275 -15.889 8.715 1.00 92.75 271 ASP A CA 1
ATOM 2101 C C . ASP A 1 271 ? 1.346 -15.212 9.753 1.00 92.75 271 ASP A C 1
ATOM 2103 O O . ASP A 1 271 ? 0.969 -15.832 10.753 1.00 92.75 271 ASP A O 1
ATOM 2107 N N . PHE A 1 272 ? 0.963 -13.947 9.534 1.00 87.62 272 PHE A N 1
ATOM 2108 C CA . PHE A 1 272 ? 0.177 -13.143 10.491 1.00 87.62 272 PHE A CA 1
ATOM 2109 C C . PHE A 1 272 ? -0.670 -12.049 9.814 1.00 87.62 272 PHE A C 1
ATOM 2111 O O . PHE A 1 272 ? -0.726 -11.966 8.590 1.00 87.62 272 PHE A O 1
ATOM 2118 N N . ASP A 1 273 ? -1.402 -11.274 10.622 1.00 90.31 273 ASP A N 1
ATOM 2119 C CA . ASP A 1 273 ? -2.396 -10.273 10.202 1.00 90.31 273 ASP A CA 1
ATOM 2120 C C . ASP A 1 273 ? -3.353 -10.733 9.078 1.00 90.31 273 ASP A C 1
ATOM 2122 O O . ASP A 1 273 ? -3.489 -10.062 8.049 1.00 90.31 273 ASP A O 1
ATOM 2126 N N . PRO A 1 274 ? -4.033 -11.888 9.229 1.00 96.25 274 PRO A N 1
ATOM 2127 C CA . PRO A 1 274 ? -4.980 -12.369 8.235 1.00 96.25 274 PRO A CA 1
ATOM 2128 C C . PRO A 1 274 ? -6.201 -11.454 8.091 1.00 96.25 274 PRO A C 1
ATOM 2130 O O . PRO A 1 274 ? -6.786 -11.010 9.076 1.00 96.25 274 PRO A O 1
ATOM 2133 N N . HIS A 1 275 ? -6.684 -11.288 6.860 1.00 97.50 275 HIS A N 1
ATOM 2134 C CA . HIS A 1 275 ? -7.957 -10.643 6.559 1.00 97.50 275 HIS A CA 1
ATOM 2135 C C . HIS A 1 275 ? -8.691 -11.352 5.416 1.00 97.50 275 HIS A C 1
ATOM 2137 O O . HIS A 1 275 ? -8.102 -11.752 4.413 1.00 97.50 275 HIS A O 1
ATOM 2143 N N . GLN A 1 276 ? -10.014 -11.486 5.532 1.00 97.19 276 GLN A N 1
ATOM 2144 C CA . GLN A 1 276 ? -10.839 -12.065 4.470 1.00 97.19 276 GLN A CA 1
ATOM 2145 C C . GLN A 1 276 ? -11.040 -11.066 3.317 1.00 97.19 276 GLN A C 1
ATOM 2147 O O . GLN A 1 276 ? -11.506 -9.941 3.530 1.00 97.19 276 GLN A O 1
ATOM 2152 N N . LEU A 1 277 ? -10.736 -11.491 2.092 1.00 97.44 277 LEU A N 1
ATOM 2153 C CA . LEU A 1 277 ? -11.047 -10.768 0.862 1.00 97.44 277 LEU A CA 1
ATOM 2154 C C . LEU A 1 277 ? -12.488 -11.069 0.415 1.00 97.44 277 LEU A C 1
ATOM 2156 O O . LEU A 1 277 ? -12.981 -12.174 0.650 1.00 97.44 277 LEU A O 1
ATOM 2160 N N . PRO A 1 278 ? -13.168 -10.149 -0.296 1.00 94.88 278 PRO A N 1
ATOM 2161 C CA . PRO A 1 278 ? -14.521 -10.396 -0.804 1.00 94.88 278 PRO A CA 1
ATOM 2162 C C . PRO A 1 278 ? -14.644 -11.582 -1.776 1.00 94.88 278 PRO A C 1
ATOM 2164 O O . PRO A 1 278 ? -15.736 -12.106 -1.965 1.00 94.88 278 PRO A O 1
ATOM 2167 N N . SER A 1 279 ? -13.538 -12.020 -2.390 1.00 92.50 279 SER A N 1
ATOM 2168 C CA . SER A 1 279 ? -13.487 -13.234 -3.218 1.00 92.50 279 SER A CA 1
ATOM 2169 C C . SER A 1 279 ? -13.542 -14.534 -2.407 1.00 92.50 279 SER A C 1
ATOM 2171 O O . SER A 1 279 ? -13.686 -15.604 -2.988 1.00 92.50 279 SER A O 1
ATOM 2173 N N . GLY A 1 280 ? -13.397 -14.461 -1.081 1.00 93.75 280 GLY A N 1
ATOM 2174 C CA . GLY A 1 280 ? -13.266 -15.604 -0.180 1.00 93.75 280 GLY A CA 1
ATOM 2175 C C . GLY A 1 280 ? -11.819 -15.911 0.212 1.00 93.75 280 GLY A C 1
ATOM 2176 O O . GLY A 1 280 ? -11.602 -16.410 1.315 1.00 93.75 280 GLY A O 1
ATOM 2177 N N . ARG A 1 281 ? -10.836 -15.557 -0.631 1.00 96.94 281 ARG A N 1
ATOM 2178 C CA . ARG A 1 281 ? -9.403 -15.691 -0.312 1.00 96.94 281 ARG A CA 1
ATOM 2179 C C . ARG A 1 281 ? -9.037 -14.939 0.971 1.00 96.94 281 ARG A C 1
ATOM 2181 O O . ARG A 1 281 ? -9.721 -13.999 1.376 1.00 96.94 281 ARG A O 1
ATOM 2188 N N . ILE A 1 282 ? -7.935 -15.329 1.595 1.00 98.62 282 ILE A N 1
ATOM 2189 C CA . ILE A 1 282 ? -7.403 -14.701 2.808 1.00 98.62 282 ILE A CA 1
ATOM 2190 C C . ILE A 1 282 ? -6.098 -14.001 2.437 1.00 98.62 282 ILE A C 1
ATOM 2192 O O . ILE A 1 282 ? -5.190 -14.659 1.940 1.00 98.62 282 ILE A O 1
ATOM 2196 N N . VAL A 1 283 ? -6.012 -12.686 2.653 1.00 98.62 283 VAL A N 1
ATOM 2197 C CA . VAL A 1 283 ? -4.755 -11.919 2.573 1.00 98.62 283 VAL A CA 1
ATOM 2198 C C . VAL A 1 283 ? -4.075 -11.926 3.938 1.00 98.62 283 VAL A C 1
ATOM 2200 O O . VAL A 1 283 ? -4.763 -11.934 4.953 1.00 98.62 283 VAL A O 1
ATOM 2203 N N . PHE A 1 284 ? -2.749 -11.943 3.967 1.00 97.56 284 PHE A N 1
ATOM 2204 C CA . PHE A 1 284 ? -1.945 -11.933 5.188 1.00 97.56 284 PHE A CA 1
ATOM 2205 C C . PHE A 1 284 ? -0.526 -11.437 4.889 1.00 97.56 284 PHE A C 1
ATOM 2207 O O . PHE A 1 284 ? -0.162 -11.241 3.727 1.00 97.56 284 PHE A O 1
ATOM 2214 N N . THR A 1 285 ? 0.286 -11.235 5.918 1.00 94.44 285 THR A N 1
ATOM 2215 C CA . THR A 1 285 ? 1.707 -10.881 5.806 1.00 94.44 285 THR A CA 1
ATOM 2216 C C . THR A 1 285 ? 2.581 -12.084 6.141 1.00 94.44 285 THR A C 1
ATOM 2218 O O . THR A 1 285 ? 2.266 -12.859 7.043 1.00 94.44 285 THR A O 1
ATOM 2221 N N . SER A 1 286 ? 3.671 -12.269 5.391 1.00 93.50 286 SER A N 1
ATOM 2222 C CA . SER A 1 286 ? 4.532 -13.449 5.531 1.00 93.50 286 SER A CA 1
ATOM 2223 C C . SER A 1 286 ? 5.996 -13.191 5.183 1.00 93.50 286 SER A C 1
ATOM 2225 O O . SER A 1 286 ? 6.306 -12.285 4.400 1.00 93.50 286 SER A O 1
ATOM 2227 N N . ILE A 1 287 ? 6.890 -14.017 5.741 1.00 90.31 287 ILE A N 1
ATOM 2228 C CA . ILE A 1 287 ? 8.332 -14.040 5.422 1.00 90.31 287 ILE A CA 1
ATOM 2229 C C . ILE A 1 287 ? 8.692 -14.935 4.234 1.00 90.31 287 ILE A C 1
ATOM 2231 O O . ILE A 1 287 ? 9.861 -14.973 3.860 1.00 90.31 287 ILE A O 1
ATOM 2235 N N . ARG A 1 288 ? 7.724 -15.636 3.628 1.00 92.06 288 ARG A N 1
ATOM 2236 C CA . ARG A 1 288 ? 7.946 -16.621 2.545 1.00 92.06 288 ARG A CA 1
ATOM 2237 C C . ARG A 1 288 ? 8.770 -16.094 1.370 1.00 92.06 288 ARG A C 1
ATOM 2239 O O . ARG A 1 288 ? 9.520 -16.845 0.755 1.00 92.06 288 ARG A O 1
ATOM 2246 N N . ARG A 1 289 ? 8.660 -14.798 1.067 1.00 90.69 289 ARG A N 1
ATOM 2247 C CA . ARG A 1 289 ? 9.454 -14.139 0.017 1.00 90.69 289 ARG A CA 1
ATOM 2248 C C . ARG A 1 289 ? 10.948 -14.054 0.373 1.00 90.69 289 ARG A C 1
ATOM 2250 O O . ARG A 1 289 ? 11.794 -14.063 -0.516 1.00 90.69 289 ARG A O 1
ATOM 2257 N N . GLY A 1 290 ? 11.277 -13.982 1.662 1.00 86.06 290 GLY A N 1
ATOM 2258 C CA . GLY A 1 290 ? 12.633 -13.830 2.183 1.00 86.06 290 GLY A CA 1
ATOM 2259 C C . GLY A 1 290 ? 13.120 -12.376 2.267 1.00 86.06 290 GLY A C 1
ATOM 2260 O O . GLY A 1 290 ? 12.539 -11.450 1.697 1.00 86.06 290 GLY A O 1
ATOM 2261 N N . GLY A 1 291 ? 14.219 -12.184 3.001 1.00 83.06 291 GLY A N 1
ATOM 2262 C CA . GLY A 1 291 ? 14.886 -10.891 3.196 1.00 83.06 291 GLY A CA 1
ATOM 2263 C C . GLY A 1 291 ? 14.947 -10.423 4.657 1.00 83.06 291 GLY A C 1
ATOM 2264 O O . GLY A 1 291 ? 14.376 -11.049 5.553 1.00 83.06 291 GLY A O 1
ATOM 2265 N N . VAL A 1 292 ? 15.662 -9.320 4.887 1.00 78.44 292 VAL A N 1
ATOM 2266 C CA . VAL A 1 292 ? 15.852 -8.650 6.188 1.00 78.44 292 VAL A CA 1
ATOM 2267 C C . VAL A 1 292 ? 15.514 -7.167 6.054 1.00 78.44 292 VAL A C 1
ATOM 2269 O O . VAL A 1 292 ? 15.897 -6.529 5.073 1.00 78.44 292 VAL A O 1
ATOM 2272 N N . GLY A 1 293 ? 14.853 -6.598 7.060 1.00 74.06 293 GLY A N 1
ATOM 2273 C CA . GLY A 1 293 ? 14.608 -5.162 7.164 1.00 74.06 293 GLY A CA 1
ATOM 2274 C C . GLY A 1 293 ? 15.907 -4.356 7.322 1.00 74.06 293 GLY A C 1
ATOM 2275 O O . GLY A 1 293 ? 16.858 -4.800 7.964 1.00 74.06 293 GLY A O 1
ATOM 2276 N N . ARG A 1 294 ? 15.957 -3.140 6.755 1.00 72.25 294 ARG A N 1
ATOM 2277 C CA . ARG A 1 294 ? 17.216 -2.369 6.648 1.00 72.25 294 ARG A CA 1
ATOM 2278 C C . ARG A 1 294 ? 17.655 -1.647 7.929 1.00 72.25 294 ARG A C 1
ATOM 2280 O O . ARG A 1 294 ? 18.848 -1.452 8.120 1.00 72.25 294 ARG A O 1
ATOM 2287 N N . CYS A 1 295 ? 16.728 -1.218 8.794 1.00 62.12 295 CYS A N 1
ATOM 2288 C CA . CYS A 1 295 ? 17.066 -0.341 9.934 1.00 62.12 295 CYS A CA 1
ATOM 2289 C C . CYS A 1 295 ? 17.406 -1.093 11.226 1.00 62.12 295 CYS A C 1
ATOM 2291 O O . CYS A 1 295 ? 18.172 -0.595 12.050 1.00 62.12 295 CYS A O 1
ATOM 2293 N N . VAL A 1 296 ? 16.864 -2.297 11.412 1.00 56.47 296 VAL A N 1
ATOM 2294 C CA . VAL A 1 296 ? 17.044 -3.072 12.642 1.00 56.47 296 VAL A CA 1
ATOM 2295 C C . VAL A 1 296 ? 17.937 -4.247 12.315 1.00 56.47 296 VAL A C 1
ATOM 2297 O O . VAL A 1 296 ? 17.527 -5.247 11.736 1.00 56.47 296 VAL A O 1
ATOM 2300 N N . ILE A 1 297 ? 19.215 -4.085 12.634 1.00 55.12 297 ILE A N 1
ATOM 2301 C CA . ILE A 1 297 ? 20.250 -5.011 12.192 1.00 55.12 297 ILE A CA 1
ATOM 2302 C C . ILE A 1 297 ? 20.312 -6.201 13.178 1.00 55.12 297 ILE A C 1
ATOM 2304 O O . ILE A 1 297 ? 21.303 -6.394 13.881 1.00 55.12 297 ILE A O 1
ATOM 2308 N N . THR A 1 298 ? 19.230 -6.987 13.281 1.00 55.69 298 THR A N 1
ATOM 2309 C CA . THR A 1 298 ? 19.182 -8.238 14.065 1.00 55.69 298 THR A CA 1
ATOM 2310 C C . THR A 1 298 ? 18.795 -9.438 13.191 1.00 55.69 298 THR A C 1
ATOM 2312 O O . THR A 1 298 ? 18.039 -9.266 12.234 1.00 55.69 298 THR A O 1
ATOM 2315 N N . PRO A 1 299 ? 19.235 -10.674 13.521 1.00 53.06 299 PRO A N 1
ATOM 2316 C CA . PRO A 1 299 ? 18.847 -11.892 12.791 1.00 53.06 299 PRO A CA 1
ATOM 2317 C C . PRO A 1 299 ? 17.338 -12.195 12.777 1.00 53.06 299 PRO A C 1
ATOM 2319 O O . PRO A 1 299 ? 16.920 -13.215 12.240 1.00 53.06 299 PRO A O 1
ATOM 2322 N N . GLN A 1 300 ? 16.523 -11.354 13.412 1.00 59.56 300 GLN A N 1
ATOM 2323 C CA . GLN A 1 300 ? 15.085 -11.531 13.573 1.00 59.56 300 GLN A CA 1
ATOM 2324 C C . GLN A 1 300 ? 14.255 -10.406 12.944 1.00 59.56 300 GLN A C 1
ATOM 2326 O O . GLN A 1 300 ? 13.026 -10.445 12.993 1.00 59.56 300 GLN A O 1
ATOM 2331 N N . SER A 1 301 ? 14.914 -9.423 12.332 1.00 71.44 301 SER A N 1
ATOM 2332 C CA . SER A 1 301 ? 14.270 -8.316 11.625 1.00 71.44 301 SER A CA 1
ATOM 2333 C C . SER A 1 301 ? 13.970 -8.728 10.190 1.00 71.44 301 SER A C 1
ATOM 2335 O O . SER A 1 301 ? 14.614 -8.276 9.253 1.00 71.44 301 SER A O 1
ATOM 2337 N N . LEU A 1 302 ? 13.047 -9.670 10.022 1.00 80.75 302 LEU A N 1
ATOM 2338 C CA . LEU A 1 302 ? 12.722 -10.268 8.726 1.00 80.75 302 LEU A CA 1
ATOM 2339 C C . LEU A 1 302 ? 11.879 -9.328 7.854 1.00 80.75 302 LEU A C 1
ATOM 2341 O O . LEU A 1 302 ? 11.180 -8.449 8.365 1.00 80.75 302 LEU A O 1
ATOM 2345 N N . THR A 1 303 ? 11.935 -9.525 6.537 1.00 85.44 303 THR A N 1
ATOM 2346 C CA . THR A 1 303 ? 11.054 -8.832 5.589 1.00 85.44 303 THR A CA 1
ATOM 2347 C C . THR A 1 303 ? 9.710 -9.549 5.501 1.00 85.44 303 THR A C 1
ATOM 2349 O O . THR A 1 303 ? 9.636 -10.711 5.114 1.00 85.44 303 THR A O 1
ATOM 2352 N N . TYR A 1 304 ? 8.647 -8.820 5.827 1.00 89.56 304 TYR A N 1
ATOM 2353 C CA . TYR A 1 304 ? 7.268 -9.291 5.820 1.00 89.56 304 TYR A CA 1
ATOM 2354 C C . TYR A 1 304 ? 6.496 -8.610 4.696 1.00 89.56 304 TYR A C 1
ATOM 2356 O O . TYR A 1 304 ? 6.456 -7.385 4.640 1.00 89.56 304 TYR A O 1
ATOM 2364 N N . THR A 1 305 ? 5.905 -9.388 3.795 1.00 94.19 305 THR A N 1
ATOM 2365 C CA . THR A 1 305 ? 5.218 -8.875 2.595 1.00 94.19 305 THR A CA 1
ATOM 2366 C C . THR A 1 305 ? 3.851 -9.518 2.431 1.00 94.19 305 THR A C 1
ATOM 2368 O O . THR A 1 305 ? 3.594 -10.597 2.976 1.00 94.19 305 THR A O 1
ATOM 2371 N N . LEU A 1 306 ? 2.960 -8.858 1.690 1.00 97.94 306 LEU A N 1
ATOM 2372 C CA . LEU A 1 306 ? 1.614 -9.370 1.444 1.00 97.94 306 LEU A CA 1
ATOM 2373 C C . LEU A 1 306 ? 1.627 -10.691 0.662 1.00 97.94 306 LEU A C 1
ATOM 2375 O O . LEU A 1 306 ? 2.291 -10.821 -0.365 1.00 97.94 306 LEU A O 1
ATOM 2379 N N . HIS A 1 307 ? 0.826 -11.641 1.129 1.00 98.44 307 HIS A N 1
ATOM 2380 C CA . HIS A 1 307 ? 0.527 -12.925 0.504 1.00 98.44 307 HIS A CA 1
ATOM 2381 C C . HIS A 1 307 ? -0.985 -13.169 0.541 1.00 98.44 307 HIS A C 1
ATOM 2383 O O . HIS A 1 307 ? -1.718 -12.507 1.279 1.00 98.44 307 HIS A O 1
ATOM 2389 N N . SER A 1 308 ? -1.479 -14.116 -0.255 1.00 98.12 308 SER A N 1
ATOM 2390 C CA . SER A 1 308 ? -2.852 -14.602 -0.100 1.00 98.12 308 SER A CA 1
ATOM 2391 C C . SER A 1 308 ? -2.977 -16.094 -0.320 1.00 98.12 308 SER A C 1
ATOM 2393 O O . SER A 1 308 ? -2.182 -16.668 -1.052 1.00 98.12 308 SER A O 1
ATOM 2395 N N . MET A 1 309 ? -4.018 -16.694 0.245 1.00 98.25 309 MET A N 1
ATOM 2396 C CA . MET A 1 309 ? -4.363 -18.108 0.093 1.00 98.25 309 MET A CA 1
ATOM 2397 C C . MET A 1 309 ? -5.857 -18.293 -0.159 1.00 98.25 309 MET A C 1
ATOM 2399 O O . MET A 1 309 ? -6.663 -17.395 0.100 1.00 98.25 309 MET A O 1
ATOM 2403 N N . GLU A 1 310 ? -6.235 -19.467 -0.643 1.00 97.25 310 GLU A N 1
ATOM 2404 C CA . GLU A 1 310 ? -7.629 -19.901 -0.686 1.00 97.25 310 GLU A CA 1
ATOM 2405 C C . GLU A 1 310 ? -8.199 -20.108 0.730 1.00 97.25 310 GLU A C 1
ATOM 2407 O O . GLU A 1 310 ? -7.441 -20.273 1.691 1.00 97.25 310 GLU A O 1
ATOM 2412 N N . PRO A 1 311 ? -9.536 -20.115 0.905 1.00 95.44 311 PRO A N 1
ATOM 2413 C CA . PRO A 1 311 ? -10.159 -20.272 2.221 1.00 95.44 311 PRO A CA 1
ATOM 2414 C C . PRO A 1 311 ? -9.739 -21.534 2.990 1.00 95.44 311 PRO A C 1
ATOM 2416 O O . PRO A 1 311 ? -9.937 -21.600 4.202 1.00 95.44 311 PRO A O 1
ATOM 2419 N N . ASP A 1 312 ? -9.239 -22.560 2.304 1.00 94.94 312 ASP A N 1
ATOM 2420 C CA . ASP A 1 312 ? -8.791 -23.829 2.883 1.00 94.94 312 ASP A CA 1
ATOM 2421 C C . ASP A 1 312 ? -7.296 -23.854 3.247 1.00 94.94 312 ASP A C 1
ATOM 2423 O O . ASP A 1 312 ? -6.821 -24.867 3.754 1.00 94.94 312 ASP A O 1
ATOM 2427 N N . GLY A 1 313 ? -6.568 -22.755 3.019 1.00 96.69 313 GLY A N 1
ATOM 2428 C CA . GLY A 1 313 ? -5.122 -22.662 3.232 1.00 96.69 313 GLY A CA 1
ATOM 2429 C C . GLY A 1 313 ? -4.274 -23.048 2.015 1.00 96.69 313 GLY A C 1
ATOM 2430 O O . GLY A 1 313 ? -3.055 -22.892 2.046 1.00 96.69 313 GLY A O 1
ATOM 2431 N N . SER A 1 314 ? -4.886 -23.529 0.927 1.00 96.19 314 SER A N 1
ATOM 2432 C CA . SER A 1 314 ? -4.169 -23.879 -0.306 1.00 96.19 314 SER A CA 1
ATOM 2433 C C . SER A 1 314 ? -3.805 -22.651 -1.150 1.00 96.19 314 SER A C 1
ATOM 2435 O O . SER A 1 314 ? -4.313 -21.551 -0.933 1.00 96.19 314 SER A O 1
ATOM 2437 N N . ASP A 1 315 ? -2.950 -22.853 -2.160 1.00 96.19 315 ASP A N 1
ATOM 2438 C CA . ASP A 1 315 ? -2.640 -21.846 -3.189 1.00 96.19 315 ASP A CA 1
ATOM 2439 C C . ASP A 1 315 ? -2.137 -20.515 -2.605 1.00 96.19 315 ASP A C 1
ATOM 2441 O O . ASP A 1 315 ? -2.634 -19.434 -2.934 1.00 96.19 315 ASP A O 1
ATOM 2445 N N . ILE A 1 316 ? -1.158 -20.606 -1.697 1.00 97.94 316 ILE A N 1
ATOM 2446 C CA . ILE A 1 316 ? -0.449 -19.436 -1.177 1.00 97.94 316 ILE A CA 1
ATOM 2447 C C . ILE A 1 316 ? 0.331 -18.780 -2.324 1.00 97.94 316 ILE A C 1
ATOM 2449 O O . ILE A 1 316 ? 1.211 -19.402 -2.915 1.00 97.94 316 ILE A O 1
ATOM 2453 N N . ILE A 1 317 ? 0.040 -17.509 -2.599 1.00 97.00 317 ILE A N 1
ATOM 2454 C CA . ILE A 1 317 ? 0.732 -16.680 -3.595 1.00 97.00 317 ILE A CA 1
ATOM 2455 C C . ILE A 1 317 ? 1.313 -15.422 -2.946 1.00 97.00 317 ILE A C 1
ATOM 2457 O O . ILE A 1 317 ? 0.717 -14.856 -2.026 1.00 97.00 317 ILE A O 1
ATOM 2461 N N . CYS A 1 318 ? 2.463 -14.967 -3.445 1.00 97.25 318 CYS A N 1
ATOM 2462 C CA . CYS A 1 318 ? 3.075 -13.702 -3.046 1.00 97.25 318 CYS A CA 1
ATOM 2463 C C . CYS A 1 318 ? 2.396 -12.541 -3.782 1.00 97.25 318 CYS A C 1
ATOM 2465 O O . CYS A 1 318 ? 2.366 -12.520 -5.007 1.00 97.25 318 CYS A O 1
ATOM 2467 N N . LEU A 1 319 ? 1.844 -11.573 -3.049 1.00 98.06 319 LEU A N 1
ATOM 2468 C CA . LEU A 1 319 ? 1.191 -10.400 -3.638 1.00 98.06 319 LEU A CA 1
ATOM 2469 C C . LEU A 1 319 ? 2.132 -9.201 -3.765 1.00 98.06 319 LEU A C 1
ATOM 2471 O O . LEU A 1 319 ? 1.830 -8.276 -4.521 1.00 98.06 319 LEU A O 1
ATOM 2475 N N . SER A 1 320 ? 3.246 -9.197 -3.030 1.00 96.94 320 SER A N 1
ATOM 2476 C CA . SER A 1 320 ? 4.156 -8.060 -2.962 1.00 96.94 320 SER A CA 1
ATOM 2477 C C . SER A 1 320 ? 5.619 -8.466 -2.959 1.00 96.94 320 SER A C 1
ATOM 2479 O O . SER A 1 320 ? 6.071 -9.228 -2.113 1.00 96.94 320 SER A O 1
ATOM 2481 N N . PHE A 1 321 ? 6.382 -7.859 -3.865 1.00 95.19 321 PHE A N 1
ATOM 2482 C CA . PHE A 1 321 ? 7.826 -8.061 -3.985 1.00 95.19 321 PHE A CA 1
ATOM 2483 C C . PHE A 1 321 ? 8.628 -6.906 -3.372 1.00 95.19 321 PHE A C 1
ATOM 2485 O O . PHE A 1 321 ? 9.796 -6.730 -3.709 1.00 95.19 321 PHE A O 1
ATOM 2492 N N . HIS A 1 322 ? 8.024 -6.078 -2.505 1.00 93.50 322 HIS A N 1
ATOM 2493 C CA . HIS A 1 322 ? 8.734 -4.955 -1.880 1.00 93.50 322 HIS A CA 1
ATOM 2494 C C . HIS A 1 322 ? 9.941 -5.441 -1.057 1.00 93.50 322 HIS A C 1
ATOM 2496 O O . HIS A 1 322 ? 9.946 -6.533 -0.499 1.00 93.50 322 HIS A O 1
ATOM 2502 N N . GLU A 1 323 ? 11.001 -4.640 -0.972 1.00 87.69 323 GLU A N 1
ATOM 2503 C CA . GLU A 1 323 ? 12.255 -5.018 -0.296 1.00 87.69 323 GLU A CA 1
ATOM 2504 C C . GLU A 1 323 ? 12.211 -4.964 1.247 1.00 87.69 323 GLU A C 1
ATOM 2506 O O . GLU A 1 323 ? 13.053 -5.556 1.914 1.00 87.69 323 GLU A O 1
ATOM 2511 N N . THR A 1 324 ? 11.173 -4.345 1.805 1.00 85.81 324 THR A N 1
ATOM 2512 C CA . THR A 1 324 ? 10.959 -4.046 3.237 1.00 85.81 324 THR A CA 1
ATOM 2513 C C . THR A 1 324 ? 9.534 -4.412 3.643 1.00 85.81 324 THR A C 1
ATOM 2515 O O . THR A 1 324 ? 8.801 -5.025 2.872 1.00 85.81 324 THR A O 1
ATOM 2518 N N . ASN A 1 325 ? 9.151 -4.066 4.872 1.00 87.81 325 ASN A N 1
ATOM 2519 C CA . ASN A 1 325 ? 7.952 -4.580 5.506 1.00 87.81 325 ASN A CA 1
ATOM 2520 C C . ASN A 1 325 ? 6.634 -3.918 5.081 1.00 87.81 325 ASN A C 1
ATOM 2522 O O . ASN A 1 325 ? 6.554 -2.709 4.848 1.00 87.81 325 ASN A O 1
ATOM 2526 N N . GLU A 1 326 ? 5.581 -4.726 5.092 1.00 91.00 326 GLU A N 1
ATOM 2527 C CA . GLU A 1 326 ? 4.180 -4.352 4.940 1.00 91.00 326 GLU A CA 1
ATOM 2528 C C . GLU A 1 326 ? 3.372 -4.940 6.098 1.00 91.00 326 GLU A C 1
ATOM 2530 O O . GLU A 1 326 ? 3.687 -6.032 6.566 1.00 91.00 326 GLU A O 1
ATOM 2535 N N . TRP A 1 327 ? 2.347 -4.222 6.561 1.00 88.31 327 TRP A N 1
ATOM 2536 C CA . TRP A 1 327 ? 1.670 -4.524 7.824 1.00 88.31 327 TRP A CA 1
ATOM 2537 C C . TRP A 1 327 ? 0.154 -4.355 7.746 1.00 88.31 327 TRP A C 1
ATOM 2539 O O . TRP A 1 327 ? -0.335 -3.432 7.084 1.00 88.31 327 TRP A O 1
ATOM 2549 N N . GLN A 1 328 ? -0.557 -5.199 8.504 1.00 89.06 328 GLN A N 1
ATOM 2550 C CA . GLN A 1 328 ? -1.975 -5.062 8.850 1.00 89.06 328 GLN A CA 1
ATOM 2551 C C . GLN A 1 328 ? -2.900 -4.785 7.653 1.00 89.06 328 GLN A C 1
ATOM 2553 O O . GLN A 1 328 ? -3.566 -3.742 7.619 1.00 89.06 328 GLN A O 1
ATOM 2558 N N . PRO A 1 329 ? -2.956 -5.688 6.653 1.00 95.56 329 PRO A N 1
ATOM 2559 C CA . PRO A 1 329 ? -3.873 -5.529 5.538 1.00 95.56 329 PRO A CA 1
ATOM 2560 C C . PRO A 1 329 ? -5.335 -5.497 6.008 1.00 95.56 329 PRO A C 1
ATOM 2562 O O . PRO A 1 329 ? -5.794 -6.329 6.786 1.00 95.56 329 PRO A O 1
ATOM 2565 N N . THR A 1 330 ? -6.101 -4.558 5.464 1.00 95.75 330 THR A N 1
ATOM 2566 C CA . THR A 1 330 ? -7.562 -4.510 5.539 1.00 95.75 330 THR A CA 1
ATOM 2567 C C . THR A 1 330 ? -8.162 -4.331 4.147 1.00 95.75 330 THR A C 1
ATOM 2569 O O . THR A 1 330 ? -7.440 -4.167 3.167 1.00 95.75 330 THR A O 1
ATOM 2572 N N . VAL A 1 331 ? -9.489 -4.364 4.033 1.00 97.19 331 VAL A N 1
ATOM 2573 C CA . VAL A 1 331 ? -10.193 -4.191 2.756 1.00 97.19 331 VAL A CA 1
ATOM 2574 C C . VAL A 1 331 ? -10.979 -2.885 2.765 1.00 97.19 331 VAL A C 1
ATOM 2576 O O . VAL A 1 331 ? -11.793 -2.650 3.656 1.00 97.19 331 VAL A O 1
ATOM 2579 N N . SER A 1 332 ? -10.756 -2.038 1.761 1.00 96.44 332 SER A N 1
ATOM 2580 C CA . SER A 1 332 ? -11.501 -0.793 1.566 1.00 96.44 332 SER A CA 1
ATOM 2581 C C . SER A 1 332 ? -12.959 -1.048 1.166 1.00 96.44 332 SER A C 1
ATOM 2583 O O . SER A 1 332 ? -13.322 -2.121 0.682 1.00 96.44 332 SER A O 1
ATOM 2585 N N . HIS A 1 333 ? -13.805 -0.015 1.233 1.00 96.12 333 HIS A N 1
ATOM 2586 C CA . HIS A 1 333 ? -15.182 -0.094 0.713 1.00 96.12 333 HIS A CA 1
ATOM 2587 C C . HIS A 1 333 ? -15.268 -0.360 -0.797 1.00 96.12 333 HIS A C 1
ATOM 2589 O O . HIS A 1 333 ? -16.320 -0.773 -1.280 1.00 96.12 333 HIS A O 1
ATOM 2595 N N . SER A 1 334 ? -14.181 -0.143 -1.546 1.00 95.31 334 SER A N 1
ATOM 2596 C CA . SER A 1 334 ? -14.089 -0.461 -2.976 1.00 95.31 334 SER A CA 1
ATOM 2597 C C . SER A 1 334 ? -13.572 -1.874 -3.259 1.00 95.31 334 SER A C 1
ATOM 2599 O O . SER A 1 334 ? -13.467 -2.245 -4.424 1.00 95.31 334 SER A O 1
ATOM 2601 N N . GLY A 1 335 ? -13.262 -2.666 -2.228 1.00 96.31 335 GLY A N 1
ATOM 2602 C CA . GLY A 1 335 ? -12.757 -4.031 -2.381 1.00 96.31 335 GLY A CA 1
ATOM 2603 C C . GLY A 1 335 ? -11.255 -4.125 -2.665 1.00 96.31 335 GLY A C 1
ATOM 2604 O O . GLY A 1 335 ? -10.783 -5.200 -3.024 1.00 96.31 335 GLY A O 1
ATOM 2605 N N . LYS A 1 336 ? -10.500 -3.028 -2.516 1.00 97.62 336 LYS A N 1
ATOM 2606 C CA . LYS A 1 336 ? -9.028 -3.027 -2.581 1.00 97.62 336 LYS A CA 1
ATOM 2607 C C . LYS A 1 336 ? -8.421 -3.414 -1.233 1.00 97.62 336 LYS A C 1
ATOM 2609 O O . LYS A 1 336 ? -9.053 -3.215 -0.198 1.00 97.62 336 LYS A O 1
ATOM 2614 N N . ILE A 1 337 ? -7.187 -3.910 -1.243 1.00 98.44 337 ILE A N 1
ATOM 2615 C CA . ILE A 1 337 ? -6.398 -4.112 -0.023 1.00 98.44 337 ILE A CA 1
ATOM 2616 C C . ILE A 1 337 ? -5.789 -2.766 0.373 1.00 98.44 337 ILE A C 1
ATOM 2618 O O . ILE A 1 337 ? -5.226 -2.084 -0.478 1.00 98.44 337 ILE A O 1
ATOM 2622 N N . VAL A 1 338 ? -5.894 -2.401 1.648 1.00 97.75 338 VAL A N 1
ATOM 2623 C CA . VAL A 1 338 ? -5.270 -1.231 2.280 1.00 97.75 338 VAL A CA 1
ATOM 2624 C C . VAL A 1 338 ? -4.306 -1.720 3.346 1.00 97.75 338 VAL A C 1
ATOM 2626 O O . VAL A 1 338 ? -4.657 -2.607 4.112 1.00 97.75 338 VAL A O 1
ATOM 2629 N N . TYR A 1 339 ? -3.103 -1.166 3.405 1.00 95.69 339 TYR A N 1
ATOM 2630 C CA . TYR A 1 339 ? -2.050 -1.632 4.306 1.00 95.69 339 TYR A CA 1
ATOM 2631 C C . TYR A 1 339 ? -1.046 -0.518 4.586 1.00 95.69 339 TYR A C 1
ATOM 2633 O O . TYR A 1 339 ? -0.997 0.495 3.880 1.00 95.69 339 TYR A O 1
ATOM 2641 N N . THR A 1 340 ? -0.218 -0.715 5.606 1.00 92.50 340 THR A N 1
ATOM 2642 C CA . THR A 1 340 ? 0.952 0.133 5.825 1.00 92.50 340 THR A CA 1
ATOM 2643 C C . THR A 1 340 ? 2.149 -0.480 5.123 1.00 92.50 340 THR A C 1
ATOM 2645 O O . THR A 1 340 ? 2.407 -1.669 5.278 1.00 92.50 340 THR A O 1
ATOM 2648 N N . ARG A 1 341 ? 2.927 0.326 4.398 1.00 91.25 341 ARG A N 1
ATOM 2649 C CA . ARG A 1 341 ? 4.208 -0.111 3.827 1.00 91.25 341 ARG A CA 1
ATOM 2650 C C . ARG A 1 341 ? 5.346 0.767 4.298 1.00 91.25 341 ARG A C 1
ATOM 2652 O O . ARG A 1 341 ? 5.278 2.000 4.274 1.00 91.25 341 ARG A O 1
ATOM 2659 N N . TRP A 1 342 ? 6.429 0.098 4.647 1.00 87.62 342 TRP A N 1
ATOM 2660 C CA . TRP A 1 342 ? 7.724 0.698 4.856 1.00 87.62 342 TRP A CA 1
ATOM 2661 C C . TRP A 1 342 ? 8.386 0.981 3.497 1.00 87.62 342 TRP A C 1
ATOM 2663 O O . TRP A 1 342 ? 8.859 0.055 2.853 1.00 87.62 342 TRP A O 1
ATOM 2673 N N . ASP A 1 343 ? 8.433 2.238 3.038 1.00 85.56 343 ASP A N 1
ATOM 2674 C CA . ASP A 1 343 ? 9.062 2.610 1.756 1.00 85.56 343 ASP A CA 1
ATOM 2675 C C . ASP A 1 343 ? 10.020 3.798 1.911 1.00 85.56 343 ASP A C 1
ATOM 2677 O O . ASP A 1 343 ? 9.627 4.924 2.204 1.00 85.56 343 ASP A O 1
ATOM 2681 N N . TYR A 1 344 ? 11.303 3.527 1.705 1.00 79.25 344 TYR A N 1
ATOM 2682 C CA . TYR A 1 344 ? 12.394 4.491 1.826 1.00 79.25 344 TYR A CA 1
ATOM 2683 C C . TYR A 1 344 ? 13.525 4.111 0.864 1.00 79.25 344 TYR A C 1
ATOM 2685 O O . TYR A 1 344 ? 14.707 4.152 1.215 1.00 79.25 344 TYR A O 1
ATOM 2693 N N . VAL A 1 345 ? 13.160 3.648 -0.338 1.00 82.75 345 VAL A N 1
ATOM 2694 C CA . VAL A 1 345 ? 14.119 3.327 -1.405 1.00 82.75 345 VAL A CA 1
ATOM 2695 C C . VAL A 1 345 ? 14.832 4.614 -1.822 1.00 82.75 345 VAL A C 1
ATOM 2697 O O . VAL A 1 345 ? 14.218 5.513 -2.384 1.00 82.75 345 VAL A O 1
ATOM 2700 N N . ASP A 1 346 ? 16.125 4.744 -1.523 1.00 78.69 346 ASP A N 1
ATOM 2701 C CA . ASP A 1 346 ? 16.889 5.986 -1.729 1.00 78.69 346 ASP A CA 1
ATOM 2702 C C . ASP A 1 346 ? 16.287 7.219 -1.025 1.00 78.69 346 ASP A C 1
ATOM 2704 O O . ASP A 1 346 ? 16.355 8.347 -1.528 1.00 78.69 346 ASP A O 1
ATOM 2708 N N . ARG A 1 347 ? 15.698 7.012 0.162 1.00 75.44 347 ARG A N 1
ATOM 2709 C CA . ARG A 1 347 ? 15.165 8.074 1.031 1.00 75.44 347 ARG A CA 1
ATOM 2710 C C . ARG A 1 347 ? 15.619 7.902 2.477 1.00 75.44 347 ARG A C 1
ATOM 2712 O O . ARG A 1 347 ? 16.125 6.861 2.881 1.00 75.44 347 ARG A O 1
ATOM 2719 N N . HIS A 1 348 ? 15.359 8.935 3.270 1.00 69.19 348 HIS A N 1
ATOM 2720 C CA . HIS A 1 348 ? 15.538 8.914 4.715 1.00 69.19 348 HIS A CA 1
ATOM 2721 C C . HIS A 1 348 ? 14.590 7.902 5.389 1.00 69.19 348 HIS A C 1
ATOM 2723 O O . HIS A 1 348 ? 13.390 7.892 5.099 1.00 69.19 348 HIS A O 1
ATOM 2729 N N . TRP A 1 349 ? 15.112 7.121 6.342 1.00 67.38 349 TRP A N 1
ATOM 2730 C CA . TRP A 1 349 ? 14.391 6.059 7.060 1.00 67.38 349 TRP A CA 1
ATOM 2731 C C . TRP A 1 349 ? 13.088 6.548 7.710 1.00 67.38 349 TRP A C 1
ATOM 2733 O O . TRP A 1 349 ? 12.050 5.929 7.537 1.00 67.38 349 TRP A O 1
ATOM 2743 N N . GLY A 1 350 ? 13.098 7.713 8.363 1.00 63.28 350 GLY A N 1
ATOM 2744 C CA . GLY A 1 350 ? 11.924 8.302 9.028 1.00 63.28 350 GLY A CA 1
ATOM 2745 C C . GLY A 1 350 ? 10.820 8.863 8.113 1.00 63.28 350 GLY A C 1
ATOM 2746 O O . GLY A 1 350 ? 9.997 9.629 8.585 1.00 63.28 350 GLY A O 1
ATOM 2747 N N . THR A 1 351 ? 10.812 8.567 6.807 1.00 66.62 351 THR A N 1
ATOM 2748 C CA . THR A 1 351 ? 9.714 8.961 5.880 1.00 66.62 351 THR A CA 1
ATOM 2749 C C . THR A 1 351 ? 8.826 7.794 5.477 1.00 66.62 351 THR A C 1
ATOM 2751 O O . THR A 1 351 ? 8.227 7.792 4.407 1.00 66.62 351 THR A O 1
ATOM 2754 N N . ALA A 1 352 ? 8.786 6.795 6.341 1.00 68.06 352 ALA A N 1
ATOM 2755 C CA . ALA A 1 352 ? 8.314 5.459 6.069 1.00 68.06 352 ALA A CA 1
ATOM 2756 C C . ALA A 1 352 ? 7.072 5.114 6.891 1.00 68.06 352 ALA A C 1
ATOM 2758 O O . ALA A 1 352 ? 6.941 5.628 7.988 1.00 68.06 352 ALA A O 1
ATOM 2759 N N . HIS A 1 353 ? 6.280 4.131 6.445 1.00 84.19 353 HIS A N 1
ATOM 2760 C CA . HIS A 1 353 ? 5.118 3.568 7.156 1.00 84.19 353 HIS A CA 1
ATOM 2761 C C . HIS A 1 353 ? 3.845 4.409 7.042 1.00 84.19 353 HIS A C 1
ATOM 2763 O O . HIS A 1 353 ? 3.253 4.829 8.033 1.00 84.19 353 HIS A O 1
ATOM 2769 N N . HIS A 1 354 ? 3.387 4.610 5.809 1.00 89.38 354 HIS A N 1
ATOM 2770 C CA . HIS A 1 354 ? 2.124 5.300 5.537 1.00 89.38 354 HIS A CA 1
ATOM 2771 C C . HIS A 1 354 ? 1.161 4.415 4.749 1.00 89.38 354 HIS A C 1
ATOM 2773 O O . HIS A 1 354 ? 1.485 3.273 4.429 1.00 89.38 354 HIS A O 1
ATOM 2779 N N . TYR A 1 355 ? -0.020 4.954 4.454 1.00 93.75 355 TYR A N 1
ATOM 2780 C CA . TYR A 1 355 ? -1.097 4.297 3.715 1.00 93.75 355 TYR A CA 1
ATOM 2781 C C . TYR A 1 355 ? -0.674 3.862 2.307 1.00 93.75 355 TYR A C 1
ATOM 2783 O O . TYR A 1 355 ? -0.181 4.668 1.508 1.00 93.75 355 TYR A O 1
ATOM 2791 N N . TRP A 1 356 ? -0.969 2.613 1.968 1.00 95.31 356 TRP A N 1
ATOM 2792 C CA . TRP A 1 356 ? -0.918 2.076 0.614 1.00 95.31 356 TRP A CA 1
ATOM 2793 C C . TRP A 1 356 ? -2.181 1.293 0.299 1.00 95.31 356 TRP A C 1
ATOM 2795 O O . TRP A 1 356 ? -2.851 0.778 1.191 1.00 95.31 356 TRP A O 1
ATOM 2805 N N . GLU A 1 357 ? -2.484 1.184 -0.991 1.00 95.94 357 GLU A N 1
ATOM 2806 C CA . GLU A 1 357 ? -3.536 0.307 -1.486 1.00 95.94 357 GLU A CA 1
ATOM 2807 C C . GLU A 1 357 ? -3.105 -0.461 -2.737 1.00 95.94 357 GLU A C 1
ATOM 2809 O O . GLU A 1 357 ? -2.289 0.025 -3.515 1.00 95.94 357 GLU A O 1
ATOM 2814 N N . CYS A 1 358 ? -3.659 -1.653 -2.946 1.00 97.69 358 CYS A N 1
ATOM 2815 C CA . CYS A 1 358 ? -3.507 -2.441 -4.173 1.00 97.69 358 CYS A CA 1
ATOM 2816 C C . CYS A 1 358 ? -4.778 -3.258 -4.455 1.00 97.69 358 CYS A C 1
ATOM 2818 O O . CYS A 1 358 ? -5.702 -3.317 -3.636 1.00 97.69 358 CYS A O 1
ATOM 2820 N N . PHE A 1 359 ? -4.868 -3.873 -5.633 1.00 98.12 359 PHE A N 1
ATOM 2821 C CA . PHE A 1 359 ? -5.960 -4.807 -5.918 1.00 98.12 359 PHE A CA 1
ATOM 2822 C C . PHE A 1 359 ? -5.797 -6.122 -5.127 1.00 98.12 359 PHE A C 1
ATOM 2824 O O . PHE A 1 359 ? -4.684 -6.455 -4.723 1.00 98.12 359 PHE A O 1
ATOM 2831 N N . PRO A 1 360 ? -6.879 -6.905 -4.934 1.00 97.19 360 PRO A N 1
ATOM 2832 C CA . PRO A 1 360 ? -6.838 -8.195 -4.234 1.00 97.19 360 PRO A CA 1
ATOM 2833 C C . PRO A 1 360 ? -5.820 -9.216 -4.762 1.00 97.19 360 PRO A C 1
ATOM 2835 O O . PRO A 1 360 ? -5.432 -10.120 -4.030 1.00 97.19 360 PRO A O 1
ATOM 2838 N N . ASP A 1 361 ? -5.401 -9.082 -6.019 1.00 96.44 361 ASP A N 1
ATOM 2839 C CA . ASP A 1 361 ? -4.388 -9.901 -6.685 1.00 96.44 361 ASP A CA 1
ATOM 2840 C C . ASP A 1 361 ? -2.994 -9.245 -6.718 1.00 96.44 361 ASP A C 1
ATOM 2842 O O . ASP A 1 361 ? -2.140 -9.631 -7.509 1.00 96.44 361 ASP A O 1
ATOM 2846 N N . GLY A 1 362 ? -2.755 -8.248 -5.859 1.00 96.94 362 GLY A N 1
ATOM 2847 C CA . GLY A 1 362 ? -1.447 -7.632 -5.614 1.00 96.94 362 GLY A CA 1
ATOM 2848 C C . GLY A 1 362 ? -1.021 -6.573 -6.633 1.00 96.94 362 GLY A C 1
ATOM 2849 O O . GLY A 1 362 ? -0.081 -5.828 -6.372 1.00 96.94 362 GLY A O 1
ATOM 2850 N N . ARG A 1 363 ? -1.703 -6.466 -7.776 1.00 96.38 363 ARG A N 1
ATOM 2851 C CA . ARG A 1 363 ? -1.368 -5.497 -8.833 1.00 96.38 363 ARG A CA 1
ATOM 2852 C C . ARG A 1 363 ? -1.594 -4.045 -8.419 1.00 96.38 363 ARG A C 1
ATOM 2854 O O . ARG A 1 363 ? -2.439 -3.737 -7.572 1.00 96.38 363 ARG A O 1
ATOM 2861 N N . ASP A 1 364 ? -0.884 -3.163 -9.116 1.00 93.94 364 ASP A N 1
ATOM 2862 C CA . ASP A 1 364 ? -1.024 -1.705 -9.045 1.00 93.94 364 ASP A CA 1
ATOM 2863 C C . ASP A 1 364 ? -0.965 -1.114 -7.612 1.00 93.94 364 ASP A C 1
ATOM 2865 O O . ASP A 1 364 ? -1.913 -0.454 -7.175 1.00 93.94 364 ASP A O 1
ATOM 2869 N N . PRO A 1 365 ? 0.121 -1.340 -6.842 1.00 94.88 365 PRO A N 1
ATOM 2870 C CA . PRO A 1 365 ? 0.275 -0.728 -5.526 1.00 94.88 365 PRO A CA 1
ATOM 2871 C C . PRO A 1 365 ? 0.436 0.798 -5.631 1.00 94.88 365 PRO A C 1
ATOM 2873 O O . PRO A 1 365 ? 1.332 1.307 -6.308 1.00 94.88 365 PRO A O 1
ATOM 2876 N N . ARG A 1 366 ? -0.407 1.552 -4.918 1.00 91.88 366 ARG A N 1
ATOM 2877 C CA . ARG A 1 366 ? -0.448 3.022 -4.931 1.00 91.88 366 ARG A CA 1
ATOM 2878 C C . ARG A 1 366 ? -0.377 3.601 -3.524 1.00 91.88 366 ARG A C 1
ATOM 2880 O O . ARG A 1 366 ? -0.939 3.062 -2.577 1.00 91.88 366 ARG A O 1
ATOM 2887 N N . ASN A 1 367 ? 0.266 4.758 -3.413 1.00 89.81 367 ASN A N 1
ATOM 2888 C CA . ASN A 1 367 ? 0.302 5.565 -2.197 1.00 89.81 367 ASN A CA 1
ATOM 2889 C C . ASN A 1 367 ? -0.460 6.878 -2.412 1.00 89.81 367 ASN A C 1
ATOM 2891 O O . ASN A 1 367 ? -0.225 7.553 -3.413 1.00 89.81 367 ASN A O 1
ATOM 2895 N N . TYR A 1 368 ? -1.291 7.276 -1.450 1.00 87.56 368 TYR A N 1
ATOM 2896 C CA . TYR A 1 368 ? -2.059 8.532 -1.484 1.00 87.56 368 TYR A CA 1
ATOM 2897 C C . TYR A 1 368 ? -1.783 9.456 -0.292 1.00 87.56 368 TYR A C 1
ATOM 2899 O O . TYR A 1 368 ? -2.361 10.536 -0.227 1.00 87.56 368 TYR A O 1
ATOM 2907 N N . HIS A 1 369 ? -0.924 9.046 0.643 1.00 88.94 369 HIS A N 1
ATOM 2908 C CA . HIS A 1 369 ? -0.710 9.784 1.881 1.00 88.94 369 HIS A CA 1
ATOM 2909 C C . HIS A 1 369 ? 0.719 9.632 2.409 1.00 88.94 369 HIS A C 1
ATOM 2911 O O . HIS A 1 369 ? 1.262 8.524 2.443 1.00 88.94 369 HIS A O 1
ATOM 2917 N N . GLY A 1 370 ? 1.315 10.744 2.837 1.00 80.19 370 GLY A N 1
ATOM 2918 C CA . GLY A 1 370 ? 2.442 10.820 3.766 1.00 80.19 370 GLY A CA 1
ATOM 2919 C C . GLY A 1 370 ? 3.805 10.443 3.183 1.00 80.19 370 GLY A C 1
ATOM 2920 O O . GLY A 1 370 ? 4.828 10.953 3.619 1.00 80.19 370 GLY A O 1
ATOM 2921 N N . ASN A 1 371 ? 3.877 9.604 2.156 1.00 78.62 371 ASN A N 1
ATOM 2922 C CA . ASN A 1 371 ? 5.138 8.975 1.748 1.00 78.62 371 ASN A CA 1
ATOM 2923 C C . ASN A 1 371 ? 6.100 9.910 0.982 1.00 78.62 371 ASN A C 1
ATOM 2925 O O . ASN A 1 371 ? 7.284 9.605 0.835 1.00 78.62 371 ASN A O 1
ATOM 2929 N N . TYR A 1 372 ? 5.615 11.053 0.487 1.00 74.62 372 TYR A N 1
ATOM 2930 C CA . TYR A 1 372 ? 6.362 11.929 -0.422 1.00 74.62 372 TYR A CA 1
ATOM 2931 C C . TYR A 1 372 ? 6.375 13.403 0.017 1.00 74.62 372 TYR A C 1
ATOM 2933 O O . TYR A 1 372 ? 5.887 14.260 -0.726 1.00 74.62 372 TYR A O 1
ATOM 2941 N N . PRO A 1 373 ? 6.964 13.750 1.180 1.00 69.69 373 PRO A N 1
ATOM 2942 C CA . PRO A 1 373 ? 7.203 15.153 1.495 1.00 69.69 373 PRO A CA 1
ATOM 2943 C C . PRO A 1 373 ? 8.093 15.804 0.416 1.00 69.69 373 PRO A C 1
ATOM 2945 O O . PRO A 1 373 ? 8.870 15.134 -0.274 1.00 69.69 373 PRO A O 1
ATOM 2948 N N . LEU A 1 374 ? 7.954 17.121 0.249 1.00 65.12 374 LEU A N 1
ATOM 2949 C CA . LEU A 1 374 ? 8.609 17.876 -0.824 1.00 65.12 374 LEU A CA 1
ATOM 2950 C C . LEU A 1 374 ? 10.154 17.749 -0.799 1.00 65.12 374 LEU A C 1
ATOM 2952 O O . LEU A 1 374 ? 10.745 17.694 0.284 1.00 65.12 374 LEU A O 1
ATOM 2956 N N . PRO A 1 375 ? 10.825 17.715 -1.973 1.00 58.47 375 PRO A N 1
ATOM 2957 C CA . PRO A 1 375 ? 12.288 17.685 -2.066 1.00 58.47 375 PRO A CA 1
ATOM 2958 C C . PRO A 1 375 ? 12.921 19.015 -1.628 1.00 58.47 375 PRO A C 1
ATOM 2960 O O . PRO A 1 375 ? 12.252 20.046 -1.590 1.00 58.47 375 PRO A O 1
ATOM 2963 N N . TRP A 1 376 ? 14.236 19.021 -1.371 1.00 51.94 376 TRP A N 1
ATOM 2964 C CA . TRP A 1 376 ? 14.973 20.222 -0.934 1.00 51.94 376 TRP A CA 1
ATOM 2965 C C . TRP A 1 376 ? 14.799 21.427 -1.869 1.00 51.94 376 TRP A C 1
ATOM 2967 O O . TRP A 1 376 ? 14.620 22.551 -1.419 1.00 51.94 376 TRP A O 1
ATOM 2977 N N . SER A 1 377 ? 14.803 21.200 -3.181 1.00 49.38 377 SER A N 1
ATOM 2978 C CA . SER A 1 377 ? 14.650 22.257 -4.190 1.00 49.38 377 SER A CA 1
ATOM 2979 C C . SER A 1 377 ? 13.265 22.903 -4.233 1.00 49.38 377 SER A C 1
ATOM 2981 O O . SER A 1 377 ? 13.100 23.906 -4.914 1.00 49.38 377 SER A O 1
ATOM 2983 N N . ALA A 1 378 ? 12.274 22.324 -3.553 1.00 51.50 378 ALA A N 1
ATOM 2984 C CA . ALA A 1 378 ? 10.950 22.916 -3.385 1.00 51.50 378 ALA A CA 1
ATOM 2985 C C . ALA A 1 378 ? 10.847 23.759 -2.093 1.00 51.50 378 ALA A C 1
ATOM 2987 O O . ALA A 1 378 ? 9.758 24.218 -1.749 1.00 51.50 378 ALA A O 1
ATOM 2988 N N . MET A 1 379 ? 11.957 23.951 -1.366 1.00 51.84 379 MET A N 1
ATOM 2989 C CA . MET A 1 379 ? 12.029 24.839 -0.203 1.00 51.84 379 MET A CA 1
ATOM 2990 C C . MET A 1 379 ? 12.186 26.309 -0.638 1.00 51.84 379 MET A C 1
ATOM 2992 O O . MET A 1 379 ? 12.753 26.565 -1.702 1.00 51.84 379 MET A O 1
ATOM 2996 N N . PRO A 1 380 ? 11.707 27.282 0.165 1.00 49.91 380 PRO A N 1
ATOM 2997 C CA . PRO A 1 380 ? 11.873 28.706 -0.124 1.00 49.91 380 PRO A CA 1
ATOM 2998 C C . PRO A 1 380 ? 13.337 29.122 -0.323 1.00 49.91 380 PRO A C 1
ATOM 3000 O O . PRO A 1 380 ? 14.250 28.555 0.278 1.00 49.91 380 PRO A O 1
ATOM 3003 N N . GLU A 1 381 ? 13.554 30.150 -1.140 1.00 46.53 381 GLU A N 1
ATOM 3004 C CA . GLU A 1 381 ? 14.877 30.715 -1.414 1.00 46.53 381 GLU A CA 1
ATOM 3005 C C . GLU A 1 381 ? 15.547 31.254 -0.129 1.00 46.53 381 GLU A C 1
ATOM 3007 O O . GLU A 1 381 ? 14.891 31.861 0.717 1.00 46.53 381 GLU A O 1
ATOM 3012 N N . GLY A 1 382 ? 16.857 31.014 0.036 1.00 45.19 382 GLY A N 1
ATOM 3013 C CA . GLY A 1 382 ? 17.656 31.453 1.198 1.00 45.19 382 GLY A CA 1
ATOM 3014 C C . GLY A 1 382 ? 17.883 30.400 2.294 1.00 45.19 382 GLY A C 1
ATOM 3015 O O . GLY A 1 382 ? 18.731 30.595 3.163 1.00 45.19 382 GLY A O 1
ATOM 3016 N N . VAL A 1 383 ? 17.185 29.268 2.217 1.00 46.44 383 VAL A N 1
ATOM 3017 C CA . VAL A 1 383 ? 17.283 28.124 3.134 1.00 46.44 383 VAL A CA 1
ATOM 3018 C C . VAL A 1 383 ? 18.601 27.343 2.922 1.00 46.44 383 VAL A C 1
ATOM 3020 O O . VAL A 1 383 ? 18.874 26.896 1.806 1.00 46.44 383 VAL A O 1
ATOM 3023 N N . GLN A 1 384 ? 19.437 27.183 3.964 1.00 47.00 384 GLN A N 1
ATOM 3024 C CA . GLN A 1 384 ? 20.801 26.616 3.842 1.00 47.00 384 GLN A CA 1
ATOM 3025 C C . GLN A 1 384 ? 20.860 25.092 4.100 1.00 47.00 384 GLN A C 1
ATOM 3027 O O . GLN A 1 384 ? 20.229 24.619 5.042 1.00 47.00 384 GLN A O 1
ATOM 3032 N N . PRO A 1 385 ? 21.651 24.289 3.350 1.00 43.50 385 PRO A N 1
ATOM 3033 C CA . PRO A 1 385 ? 21.699 22.821 3.495 1.00 43.50 385 PRO A CA 1
ATOM 3034 C C . PRO A 1 385 ? 22.043 22.296 4.899 1.00 43.50 385 PRO A C 1
ATOM 3036 O O . PRO A 1 385 ? 21.587 21.230 5.291 1.00 43.50 385 PRO A O 1
ATOM 3039 N N . GLU A 1 386 ? 22.820 23.036 5.682 1.00 42.66 386 GLU A N 1
ATOM 3040 C CA . GLU A 1 386 ? 23.170 22.731 7.082 1.00 42.66 386 GLU A CA 1
ATOM 3041 C C . GLU A 1 386 ? 22.031 22.940 8.093 1.00 42.66 386 GLU A C 1
ATOM 3043 O O . GLU A 1 386 ? 22.101 22.482 9.239 1.00 42.66 386 GLU A O 1
ATOM 3048 N N . GLU A 1 387 ? 20.961 23.604 7.668 1.00 43.09 387 GLU A N 1
ATOM 3049 C CA . GLU A 1 387 ? 19.710 23.718 8.409 1.00 43.09 387 GLU A CA 1
ATOM 3050 C C . GLU A 1 387 ? 18.766 22.535 8.106 1.00 43.09 387 GLU A C 1
ATOM 3052 O O . GLU A 1 387 ? 17.789 22.329 8.834 1.00 43.09 387 GLU A O 1
ATOM 3057 N N . TYR A 1 388 ? 19.055 21.723 7.076 1.00 42.25 388 TYR A N 1
ATOM 3058 C CA . TYR A 1 388 ? 18.323 20.492 6.764 1.00 42.25 388 TYR A CA 1
ATOM 3059 C C . TYR A 1 388 ? 18.397 19.529 7.955 1.00 42.25 388 TYR A C 1
ATOM 3061 O O . TYR A 1 388 ? 19.473 19.118 8.386 1.00 42.25 388 TYR A O 1
ATOM 3069 N N . GLY A 1 389 ? 17.241 19.201 8.536 1.00 43.31 389 GLY A N 1
ATOM 3070 C CA . GLY A 1 389 ? 17.163 18.377 9.746 1.00 43.31 389 GLY A CA 1
ATOM 3071 C C . GLY A 1 389 ? 17.428 19.119 11.067 1.00 43.31 389 GLY A C 1
ATOM 3072 O O . GLY A 1 389 ? 17.428 18.482 12.119 1.00 43.31 389 GLY A O 1
ATOM 3073 N N . ARG A 1 390 ? 17.602 20.453 11.070 1.00 39.88 390 ARG A N 1
ATOM 3074 C CA . ARG A 1 390 ? 17.656 21.273 12.299 1.00 39.88 390 ARG A CA 1
ATOM 3075 C C . ARG A 1 390 ? 16.355 22.051 12.530 1.00 39.88 390 ARG A C 1
ATOM 3077 O O . ARG A 1 390 ? 15.604 22.357 11.612 1.00 39.88 390 ARG A O 1
ATOM 3084 N N . LYS A 1 391 ? 16.119 22.396 13.805 1.00 39.16 391 LYS A N 1
ATOM 3085 C CA . LYS A 1 391 ? 14.906 22.991 14.423 1.00 39.16 391 LYS A CA 1
ATOM 3086 C C . LYS A 1 391 ? 14.240 24.199 13.726 1.00 39.16 391 LYS A C 1
ATOM 3088 O O . LYS A 1 391 ? 13.179 24.610 14.190 1.00 39.16 391 LYS A O 1
ATOM 3093 N N . ALA A 1 392 ? 14.818 24.781 12.676 1.00 35.94 392 ALA A N 1
ATOM 3094 C CA . ALA A 1 392 ? 14.293 25.978 12.014 1.00 35.94 392 ALA A CA 1
ATOM 3095 C C . ALA A 1 392 ? 13.614 25.717 10.655 1.00 35.94 392 ALA A C 1
ATOM 3097 O O . ALA A 1 392 ? 12.898 26.596 10.181 1.00 35.94 392 ALA A O 1
ATOM 3098 N N . LEU A 1 393 ? 13.749 24.526 10.056 1.00 38.41 393 LEU A N 1
ATOM 3099 C CA . LEU A 1 393 ? 13.154 24.224 8.750 1.00 38.41 393 LEU A CA 1
ATOM 3100 C C . LEU A 1 393 ? 12.098 23.135 8.843 1.00 38.41 393 LEU A C 1
ATOM 3102 O O . LEU A 1 393 ? 12.334 22.028 9.323 1.00 38.41 393 LEU A O 1
ATOM 3106 N N . VAL A 1 394 ? 10.899 23.485 8.390 1.00 42.69 394 VAL A N 1
ATOM 3107 C CA . VAL A 1 394 ? 9.698 22.665 8.496 1.00 42.69 394 VAL A CA 1
ATOM 3108 C C . VAL A 1 394 ? 9.743 21.549 7.456 1.00 42.69 394 VAL A C 1
ATOM 3110 O O . VAL A 1 394 ? 9.157 21.618 6.378 1.00 42.69 394 VAL A O 1
ATOM 3113 N N . TYR A 1 395 ? 10.465 20.501 7.818 1.00 51.25 395 TYR A N 1
ATOM 3114 C CA . TYR A 1 395 ? 10.328 19.172 7.262 1.00 51.25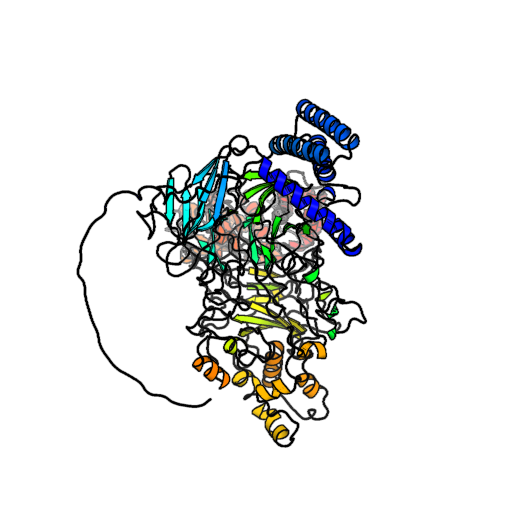 395 TYR A CA 1
ATOM 3115 C C . TYR A 1 395 ? 8.884 18.697 7.462 1.00 51.25 395 TYR A C 1
ATOM 3117 O O . TYR A 1 395 ? 8.398 18.664 8.590 1.00 51.25 395 TYR A O 1
ATOM 3125 N N . GLY A 1 396 ? 8.187 18.327 6.382 1.00 55.00 396 GLY A N 1
ATOM 3126 C CA . GLY A 1 396 ? 6.813 17.823 6.485 1.00 55.00 396 GLY A CA 1
ATOM 3127 C C . GLY A 1 396 ? 6.680 16.627 7.435 1.00 55.00 396 GLY A C 1
ATOM 3128 O O . GLY A 1 396 ? 5.683 16.526 8.141 1.00 55.00 396 GLY A O 1
ATOM 3129 N N . ARG A 1 397 ? 7.733 15.798 7.550 1.00 70.62 397 ARG A N 1
ATOM 3130 C CA . ARG A 1 397 ? 7.810 14.694 8.520 1.00 70.62 397 ARG A CA 1
ATOM 3131 C C . ARG A 1 397 ? 7.605 15.163 9.960 1.00 70.62 397 ARG A C 1
ATOM 3133 O O . ARG A 1 397 ? 6.748 14.619 10.626 1.00 70.62 397 ARG A O 1
ATOM 3140 N N . THR A 1 398 ? 8.313 16.191 10.449 1.00 68.44 398 THR A N 1
ATOM 3141 C CA . THR A 1 398 ? 8.168 16.610 11.864 1.00 68.44 398 THR A CA 1
ATOM 3142 C C . THR A 1 398 ? 6.831 17.292 12.164 1.00 68.44 398 THR A C 1
ATOM 3144 O O . THR A 1 398 ? 6.555 17.651 13.310 1.00 68.44 398 THR A O 1
ATOM 3147 N N . LEU A 1 399 ? 5.995 17.498 11.143 1.00 74.69 399 LEU A N 1
ATOM 3148 C CA . LEU A 1 399 ? 4.653 18.042 11.291 1.00 74.69 399 LEU A CA 1
ATOM 3149 C C . LEU A 1 399 ? 3.549 16.988 11.292 1.00 74.69 399 LEU A C 1
ATOM 3151 O O . LEU A 1 399 ? 2.415 17.351 11.594 1.00 74.69 399 LEU A O 1
ATOM 3155 N N . ARG A 1 400 ? 3.858 15.728 10.995 1.00 83.94 400 ARG A N 1
ATOM 3156 C CA . ARG A 1 400 ? 2.896 14.626 10.878 1.00 83.94 400 ARG A CA 1
ATOM 3157 C C . ARG A 1 400 ? 3.412 13.386 11.620 1.00 83.94 400 ARG A C 1
ATOM 3159 O O . ARG A 1 400 ? 4.540 13.429 12.099 1.00 83.94 400 ARG A O 1
ATOM 3166 N N . PRO A 1 401 ? 2.620 12.317 11.780 1.00 87.62 401 PRO A N 1
ATOM 3167 C CA . PRO A 1 401 ? 3.116 11.066 12.346 1.00 87.62 401 PRO A CA 1
ATOM 3168 C C . PRO A 1 401 ? 4.299 10.498 11.554 1.00 87.62 401 PRO A C 1
ATOM 3170 O O . PRO A 1 401 ? 4.310 10.564 10.322 1.00 87.62 401 PRO A O 1
ATOM 3173 N N . ASP A 1 402 ? 5.265 9.908 12.260 1.00 81.75 402 ASP A N 1
ATOM 3174 C CA . ASP A 1 402 ? 6.371 9.183 11.626 1.00 81.75 402 ASP A CA 1
ATOM 3175 C C . ASP A 1 402 ? 5.893 7.862 11.022 1.00 81.75 402 ASP A C 1
ATOM 3177 O O . ASP A 1 402 ? 6.400 7.471 9.980 1.00 81.75 402 ASP A O 1
ATOM 3181 N N . ALA A 1 403 ? 4.900 7.213 11.636 1.00 86.88 403 ALA A N 1
ATOM 3182 C CA . ALA A 1 403 ? 4.277 5.994 11.144 1.00 86.88 403 ALA A CA 1
ATOM 3183 C C . ALA A 1 403 ? 2.776 5.963 11.468 1.00 86.88 403 ALA A C 1
ATOM 3185 O O . ALA A 1 403 ? 2.323 6.491 12.486 1.00 86.88 403 ALA A O 1
ATOM 3186 N N . GLU A 1 404 ? 2.003 5.310 10.606 1.00 91.25 404 GLU A N 1
ATOM 3187 C CA . GLU A 1 404 ? 0.573 5.059 10.782 1.00 91.25 404 GLU A CA 1
ATOM 3188 C C . GLU A 1 404 ? 0.268 3.587 10.535 1.00 91.25 404 GLU A C 1
ATOM 3190 O O . GLU A 1 404 ? 0.685 3.013 9.527 1.00 91.25 404 GLU A O 1
ATOM 3195 N N . LEU A 1 405 ? -0.466 2.977 11.460 1.00 89.38 405 LEU A N 1
ATOM 3196 C CA . LEU A 1 405 ? -0.804 1.557 11.440 1.00 89.38 405 LEU A CA 1
ATOM 3197 C C . LEU A 1 405 ? -2.294 1.338 11.687 1.00 89.38 405 LEU A C 1
ATOM 3199 O O . LEU A 1 405 ? -3.023 2.247 12.094 1.00 89.38 405 LEU A O 1
ATOM 3203 N N . SER A 1 406 ? -2.730 0.098 11.476 1.00 89.50 406 SER A N 1
ATOM 3204 C CA . SER A 1 406 ? -4.081 -0.371 11.784 1.00 89.50 406 SER A CA 1
ATOM 3205 C C . SER A 1 406 ? -5.174 0.439 11.082 1.00 89.50 406 SER A C 1
ATOM 3207 O O . SER A 1 406 ? -6.181 0.803 11.696 1.00 89.50 406 SER A O 1
ATOM 3209 N N . PHE A 1 407 ? -4.976 0.729 9.790 1.00 95.00 407 PHE A N 1
ATOM 3210 C CA . PHE A 1 407 ? -5.987 1.400 8.979 1.00 95.00 407 PHE A CA 1
ATOM 3211 C C . PHE A 1 407 ? -7.308 0.621 9.029 1.00 95.00 407 PHE A C 1
ATOM 3213 O O . PHE A 1 407 ? -7.336 -0.588 8.810 1.00 95.00 407 PHE A O 1
ATOM 3220 N N . ARG A 1 408 ? -8.418 1.312 9.303 1.00 95.50 408 ARG A N 1
ATOM 3221 C CA . ARG A 1 408 ? -9.773 0.741 9.251 1.00 95.50 408 ARG A CA 1
ATOM 3222 C C . ARG A 1 408 ? -10.700 1.672 8.476 1.00 95.50 408 ARG A C 1
ATOM 3224 O O . ARG A 1 408 ? -10.771 2.854 8.819 1.00 95.50 408 ARG A O 1
ATOM 3231 N N . PRO A 1 409 ? -11.413 1.180 7.448 1.00 96.81 409 PRO A N 1
ATOM 3232 C CA . PRO A 1 409 ? -12.375 2.000 6.724 1.00 96.81 409 PRO A CA 1
ATOM 3233 C C . PRO A 1 409 ? -13.528 2.397 7.650 1.00 96.81 409 PRO A C 1
ATOM 3235 O O . PRO A 1 409 ? -14.116 1.557 8.335 1.00 96.81 409 PRO A O 1
ATOM 3238 N N . VAL A 1 410 ? -13.872 3.682 7.661 1.00 97.94 410 VAL A N 1
ATOM 3239 C CA . VAL A 1 410 ? -14.990 4.195 8.457 1.00 97.94 410 VAL A CA 1
ATOM 3240 C C . VAL A 1 410 ? -16.311 3.861 7.755 1.00 97.94 410 VAL A C 1
ATOM 3242 O O . VAL A 1 410 ? -16.428 4.142 6.559 1.00 97.94 410 VAL A O 1
ATOM 3245 N N . PRO A 1 411 ? -17.314 3.273 8.436 1.00 95.75 411 PRO A N 1
ATOM 3246 C CA . PRO A 1 411 ? -18.616 2.987 7.831 1.00 95.75 411 PRO A CA 1
ATOM 3247 C C . PRO A 1 411 ? -19.236 4.219 7.158 1.00 95.75 411 PRO A C 1
ATOM 3249 O O . PRO A 1 411 ? -19.174 5.320 7.704 1.00 95.75 411 PRO A O 1
ATOM 3252 N N . ASP A 1 412 ? -19.810 4.024 5.967 1.00 93.25 412 ASP A N 1
ATOM 3253 C CA . ASP A 1 412 ? -20.487 5.061 5.170 1.00 93.25 412 ASP A CA 1
ATOM 3254 C C . ASP A 1 412 ? -19.641 6.323 4.889 1.00 93.25 412 ASP A C 1
ATOM 3256 O O . ASP A 1 412 ? -20.164 7.414 4.661 1.00 93.25 412 ASP A O 1
ATOM 3260 N N . SER A 1 413 ? -18.313 6.172 4.870 1.00 96.50 413 SER A N 1
ATOM 3261 C CA . SER A 1 413 ? -17.352 7.248 4.631 1.00 96.50 413 SER A CA 1
ATO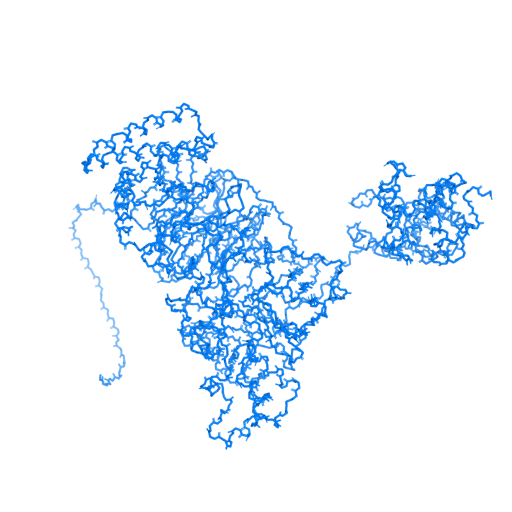M 3262 C C . SER A 1 413 ? -16.207 6.791 3.723 1.00 96.50 413 SER A C 1
ATOM 3264 O O . SER A 1 413 ? -15.917 5.605 3.597 1.00 96.50 413 SER A O 1
ATOM 3266 N N . ALA A 1 414 ? -15.531 7.749 3.086 1.00 95.06 414 ALA A N 1
ATOM 3267 C CA . ALA A 1 414 ? -14.300 7.517 2.326 1.00 95.06 414 ALA A CA 1
ATOM 3268 C C . ALA A 1 414 ? -13.027 7.591 3.197 1.00 95.06 414 ALA A C 1
ATOM 3270 O O . ALA A 1 414 ? -11.918 7.536 2.668 1.00 95.06 414 ALA A O 1
ATOM 3271 N N . LYS A 1 415 ? -13.184 7.784 4.512 1.00 97.88 415 LYS A N 1
ATOM 3272 C CA . LYS A 1 415 ? -12.090 8.000 5.462 1.00 97.88 415 LYS A CA 1
ATOM 3273 C C . LYS A 1 415 ? -11.643 6.708 6.136 1.00 97.88 415 LYS A C 1
ATOM 3275 O O . LYS A 1 415 ? -12.378 5.721 6.181 1.00 97.88 415 LYS A O 1
ATOM 3280 N N . TYR A 1 416 ? -10.457 6.766 6.727 1.00 97.94 416 TYR A N 1
ATOM 3281 C CA . TYR A 1 416 ? -9.872 5.680 7.503 1.00 97.94 416 TYR A CA 1
ATOM 3282 C C . TYR A 1 416 ? -9.484 6.168 8.892 1.00 97.94 416 TYR A C 1
ATOM 3284 O O . TYR A 1 416 ? -8.936 7.259 9.029 1.00 97.94 416 TYR A O 1
ATOM 3292 N N . THR A 1 417 ? -9.721 5.362 9.920 1.00 97.25 417 THR A N 1
ATOM 3293 C CA . THR A 1 417 ? -9.021 5.543 11.197 1.00 97.25 417 THR A CA 1
ATOM 3294 C C . THR A 1 417 ? -7.675 4.854 11.142 1.00 97.25 417 THR A C 1
ATOM 3296 O O . THR A 1 417 ? -7.570 3.798 10.524 1.00 97.25 417 THR A O 1
ATOM 3299 N N . ALA A 1 418 ? -6.682 5.405 11.827 1.00 95.56 418 ALA A N 1
ATOM 3300 C CA . ALA A 1 418 ? -5.383 4.777 12.025 1.00 95.56 418 ALA A CA 1
ATOM 3301 C C . ALA A 1 418 ? -4.807 5.158 13.392 1.00 95.56 418 ALA A C 1
ATOM 3303 O O . ALA A 1 418 ? -5.257 6.117 14.032 1.00 95.56 418 ALA A O 1
ATOM 3304 N N . THR A 1 419 ? -3.784 4.427 13.814 1.00 93.31 419 THR A N 1
ATOM 3305 C CA . THR A 1 419 ? -2.991 4.747 15.000 1.00 93.31 419 THR A CA 1
ATOM 3306 C C . THR A 1 419 ? -1.656 5.330 14.549 1.00 93.31 419 THR A C 1
ATOM 3308 O O . THR A 1 419 ? -0.877 4.664 13.871 1.00 93.31 419 THR A O 1
ATOM 3311 N N . ALA A 1 420 ? -1.399 6.582 14.922 1.00 92.38 420 ALA A N 1
ATOM 3312 C CA . ALA A 1 420 ? -0.122 7.257 14.742 1.00 92.38 420 ALA A CA 1
ATOM 3313 C C . ALA A 1 420 ? 0.881 6.741 15.781 1.00 92.38 420 ALA A C 1
ATOM 3315 O O . ALA A 1 420 ? 0.685 6.949 16.983 1.00 92.38 420 ALA A O 1
ATOM 3316 N N . VAL A 1 421 ? 1.945 6.090 15.316 1.00 87.19 421 VAL A N 1
ATOM 3317 C CA . VAL A 1 421 ? 2.980 5.443 16.135 1.00 87.19 421 VAL A CA 1
ATOM 3318 C C . VAL A 1 421 ? 4.377 5.968 15.778 1.00 87.19 421 VAL A C 1
ATOM 3320 O O . VAL A 1 421 ? 4.537 6.729 14.821 1.00 87.19 421 VAL A O 1
ATOM 3323 N N . GLY A 1 422 ? 5.384 5.594 16.569 1.00 81.56 422 GLY A N 1
ATOM 3324 C CA . GLY A 1 422 ? 6.790 5.882 16.265 1.00 81.56 422 GLY A CA 1
ATOM 3325 C C . GLY A 1 422 ? 7.342 4.927 15.204 1.00 81.56 422 GLY A C 1
ATOM 3326 O O . GLY A 1 422 ? 6.795 3.846 14.993 1.00 81.56 422 GLY A O 1
ATOM 3327 N N . HIS A 1 423 ? 8.435 5.298 14.538 1.00 80.00 423 HIS A N 1
ATOM 3328 C CA . HIS A 1 423 ? 9.052 4.465 13.506 1.00 80.00 423 HIS A CA 1
ATOM 3329 C C . HIS A 1 423 ? 9.707 3.199 14.091 1.00 80.00 423 HIS A C 1
ATOM 3331 O O . HIS A 1 423 ? 9.590 2.132 13.491 1.00 80.00 423 HIS A O 1
ATOM 3337 N N . HIS A 1 424 ? 10.368 3.287 15.255 1.00 75.38 424 HIS A N 1
ATOM 3338 C CA . HIS A 1 424 ? 10.950 2.132 15.963 1.00 75.38 424 HIS A CA 1
ATOM 3339 C C . HIS A 1 424 ? 10.178 1.753 17.239 1.00 75.38 424 HIS A C 1
ATOM 3341 O O . HIS A 1 424 ? 10.705 1.045 18.101 1.00 75.38 424 HIS A O 1
ATOM 3347 N N . GLU A 1 425 ? 8.944 2.232 17.385 1.00 72.12 425 GLU A N 1
ATOM 3348 C CA . GLU A 1 425 ? 8.146 2.048 18.595 1.00 72.12 425 GLU A CA 1
ATOM 3349 C C . GLU A 1 425 ? 6.883 1.222 18.325 1.00 72.12 425 GLU A C 1
ATOM 3351 O O . GLU A 1 425 ? 6.518 0.933 17.184 1.00 72.12 425 GLU A O 1
ATOM 3356 N N . GLY A 1 426 ? 6.236 0.777 19.405 1.00 68.75 426 GLY A N 1
ATOM 3357 C CA . GLY A 1 426 ? 5.147 -0.183 19.303 1.00 68.75 426 GLY A CA 1
ATOM 3358 C C . GLY A 1 426 ? 3.823 0.386 18.793 1.00 68.75 426 GLY A C 1
ATOM 3359 O O . GLY A 1 426 ? 3.673 1.564 18.495 1.00 68.75 426 GLY A O 1
ATOM 3360 N N . PHE A 1 427 ? 2.813 -0.483 18.760 1.00 76.38 427 PHE A N 1
ATOM 3361 C CA . PHE A 1 427 ? 1.503 -0.277 18.119 1.00 76.38 427 PHE A CA 1
ATOM 3362 C C . PHE A 1 427 ? 0.567 0.742 18.774 1.00 76.38 427 PHE A C 1
ATOM 3364 O O . PHE A 1 427 ? -0.644 0.691 18.538 1.00 76.38 427 PHE A O 1
ATOM 3371 N N . SER A 1 428 ? 1.077 1.608 19.639 1.00 84.75 428 SER A N 1
ATOM 3372 C CA . SER A 1 428 ? 0.247 2.511 20.419 1.00 84.75 428 SER A CA 1
ATOM 3373 C C . SER A 1 428 ? 0.751 3.941 20.355 1.00 84.75 428 SER A C 1
ATOM 3375 O O . SER A 1 428 ? 1.948 4.206 20.442 1.00 84.75 428 SER A O 1
ATOM 3377 N N . GLY A 1 429 ? -0.188 4.871 20.251 1.00 89.81 429 GLY A N 1
ATOM 3378 C CA . GLY A 1 429 ? 0.077 6.296 20.151 1.00 89.81 429 GLY A CA 1
ATOM 3379 C C . GLY A 1 429 ? -1.222 7.088 20.076 1.00 89.81 429 GLY A C 1
ATOM 3380 O O . GLY A 1 429 ? -2.113 6.878 20.898 1.00 89.81 429 GLY A O 1
ATOM 3381 N N . SER A 1 430 ? -1.316 8.022 19.132 1.00 93.38 430 SER A N 1
ATOM 3382 C CA . SER A 1 430 ? -2.488 8.892 18.960 1.00 93.38 430 SER A CA 1
ATOM 3383 C C . SER A 1 430 ? -3.406 8.347 17.865 1.00 93.38 430 SER A C 1
ATOM 3385 O O . SER A 1 430 ? -2.924 7.884 16.836 1.00 93.38 430 SER A O 1
ATOM 3387 N N . LEU A 1 431 ? -4.723 8.410 18.044 1.00 96.69 431 LEU A N 1
ATOM 3388 C CA . LEU A 1 431 ? -5.679 8.041 17.001 1.00 96.69 431 LEU A CA 1
ATOM 3389 C C . LEU A 1 431 ? -5.867 9.195 16.012 1.00 96.69 431 LEU A C 1
ATOM 3391 O O . LEU A 1 431 ? -6.057 10.354 16.403 1.00 96.69 431 LEU A O 1
ATOM 3395 N N . VAL A 1 432 ? -5.863 8.869 14.722 1.00 97.00 432 VAL A N 1
ATOM 3396 C CA . VAL A 1 432 ? -6.035 9.824 13.623 1.00 97.00 432 VAL A CA 1
ATOM 3397 C C . VAL A 1 432 ? -7.113 9.366 12.645 1.00 97.00 432 VAL A C 1
ATOM 3399 O O . VAL A 1 432 ? -7.397 8.176 12.508 1.00 97.00 432 VAL A O 1
ATOM 3402 N N . LEU A 1 433 ? -7.712 10.338 11.964 1.00 97.88 433 LEU A N 1
ATOM 3403 C CA . LEU A 1 433 ? -8.655 10.156 10.871 1.00 97.88 433 LEU A CA 1
ATOM 3404 C C . LEU A 1 433 ? -8.016 10.676 9.578 1.00 97.88 433 LEU A C 1
ATOM 3406 O O . LEU A 1 433 ? -7.671 11.857 9.498 1.00 97.88 433 LEU A O 1
ATOM 3410 N N . LEU A 1 434 ? -7.881 9.801 8.585 1.00 97.38 434 LEU A N 1
ATOM 3411 C CA . LEU A 1 434 ? -7.314 10.062 7.263 1.00 97.38 434 LEU A CA 1
ATOM 3412 C C . LEU A 1 434 ? -8.424 10.239 6.219 1.00 97.38 434 LEU A C 1
ATOM 3414 O O . LEU A 1 434 ? -9.276 9.363 6.071 1.00 97.38 434 LEU A O 1
ATOM 3418 N N . ASP A 1 435 ? -8.382 11.332 5.453 1.00 96.44 435 ASP A N 1
ATOM 3419 C CA . ASP A 1 435 ? -9.206 11.540 4.253 1.00 96.44 435 ASP A CA 1
ATOM 3420 C C . ASP A 1 435 ? -8.318 11.626 2.995 1.00 96.44 435 ASP A C 1
ATOM 3422 O O . ASP A 1 435 ? -7.771 12.694 2.699 1.00 96.44 435 ASP A O 1
ATOM 3426 N N . PRO A 1 436 ? -8.175 10.533 2.220 1.00 92.81 436 PRO A N 1
ATOM 3427 C CA . PRO A 1 436 ? -7.281 10.500 1.061 1.00 92.81 436 PRO A CA 1
ATOM 3428 C C . PRO A 1 436 ? -7.774 11.358 -0.120 1.00 92.81 436 PRO A C 1
ATOM 3430 O O . PRO A 1 436 ? -7.026 11.591 -1.071 1.00 92.81 436 PRO A O 1
ATOM 3433 N N . ARG A 1 437 ? -9.024 11.849 -0.081 1.00 92.00 437 ARG A N 1
ATOM 3434 C CA . ARG A 1 437 ? -9.584 12.722 -1.129 1.00 92.00 437 ARG A CA 1
ATOM 3435 C C . ARG A 1 437 ? -9.032 14.141 -1.051 1.00 92.00 437 ARG A C 1
ATOM 3437 O O . ARG A 1 437 ? -9.056 14.857 -2.049 1.00 92.00 437 ARG A O 1
ATOM 3444 N N . ILE A 1 438 ? -8.573 14.558 0.128 1.00 93.19 438 ILE A N 1
ATOM 3445 C CA . ILE A 1 438 ? -7.899 15.842 0.307 1.00 93.19 438 ILE A CA 1
ATOM 3446 C C . ILE A 1 438 ? -6.503 15.727 -0.328 1.00 93.19 438 ILE A C 1
ATOM 3448 O O . ILE A 1 438 ? -5.847 14.705 -0.126 1.00 93.19 438 ILE A O 1
ATOM 3452 N N . PRO A 1 439 ? -6.027 16.731 -1.085 1.00 90.12 439 PRO A N 1
ATOM 3453 C CA . PRO A 1 439 ? -4.653 16.742 -1.577 1.00 90.12 439 PRO A CA 1
ATOM 3454 C C . PRO A 1 439 ? -3.631 16.646 -0.440 1.00 90.12 439 PRO A C 1
ATOM 3456 O O . PRO A 1 439 ? -3.747 17.357 0.562 1.00 90.12 439 PRO A O 1
ATOM 3459 N N . ASP A 1 440 ? -2.631 15.779 -0.595 1.00 86.31 440 ASP A N 1
ATOM 3460 C CA . ASP A 1 440 ? -1.548 15.652 0.381 1.00 86.31 440 ASP A CA 1
ATOM 3461 C C . ASP A 1 440 ? -0.603 16.859 0.290 1.00 86.31 440 ASP A C 1
ATOM 3463 O O . ASP A 1 440 ? 0.016 17.112 -0.745 1.00 86.31 440 ASP A O 1
ATOM 3467 N N . ASP A 1 441 ? -0.469 17.601 1.388 1.00 80.06 441 ASP A N 1
ATOM 3468 C CA . ASP A 1 441 ? 0.483 18.707 1.523 1.00 80.06 441 ASP A CA 1
ATOM 3469 C C . ASP A 1 441 ? 1.849 18.250 2.071 1.00 80.06 441 ASP A C 1
ATOM 3471 O O . ASP A 1 441 ? 2.719 19.075 2.380 1.00 80.06 441 ASP A O 1
ATOM 3475 N N . GLY A 1 442 ? 2.034 16.934 2.224 1.00 76.81 442 GLY A N 1
ATOM 3476 C CA . GLY A 1 442 ? 3.190 16.305 2.851 1.00 76.81 442 GLY A CA 1
ATOM 3477 C C . GLY A 1 442 ? 3.254 16.533 4.363 1.00 76.81 442 GLY A C 1
ATOM 3478 O O . GLY A 1 442 ? 4.328 16.354 4.949 1.00 76.81 442 GLY A O 1
ATOM 3479 N N . LYS A 1 443 ? 2.152 16.989 4.979 1.00 81.62 443 LYS A N 1
ATOM 3480 C CA . LYS A 1 443 ? 2.018 17.342 6.400 1.00 81.62 443 LYS A CA 1
ATOM 3481 C C . LYS A 1 443 ? 0.731 16.719 6.963 1.00 81.62 443 LYS A C 1
ATOM 3483 O O . LYS A 1 443 ? 0.636 15.503 7.067 1.00 81.62 443 LYS A O 1
ATOM 3488 N N . MET A 1 444 ? -0.230 17.548 7.371 1.00 87.00 444 MET A N 1
ATOM 3489 C CA . MET A 1 444 ? -1.440 17.166 8.105 1.00 87.00 444 MET A CA 1
ATOM 3490 C C . MET A 1 444 ? -2.723 17.519 7.343 1.00 87.00 444 MET A C 1
ATOM 3492 O O . MET A 1 444 ? -3.803 17.402 7.918 1.00 87.00 444 MET A O 1
ATOM 3496 N N . ALA A 1 445 ? -2.668 17.972 6.079 1.00 89.19 445 ALA A N 1
ATOM 3497 C CA . ALA A 1 445 ? -3.884 18.387 5.366 1.00 89.19 445 ALA A CA 1
ATOM 3498 C C . ALA A 1 445 ? -4.941 17.271 5.310 1.00 89.19 445 ALA A C 1
ATOM 3500 O O . ALA A 1 445 ? -6.121 17.541 5.541 1.00 89.19 445 ALA A O 1
ATOM 3501 N N . GLN A 1 446 ? -4.502 16.029 5.090 1.00 93.69 446 GLN A N 1
ATOM 3502 C CA . GLN A 1 446 ? -5.354 14.837 5.020 1.00 93.69 446 GLN A CA 1
ATOM 3503 C C . GLN A 1 446 ? -5.701 14.229 6.387 1.00 93.69 446 GLN A C 1
ATOM 3505 O O . GLN A 1 446 ? -6.582 13.373 6.458 1.00 93.69 446 GLN A O 1
ATOM 3510 N N . LEU A 1 447 ? -5.023 14.643 7.463 1.00 95.06 447 LEU A N 1
ATOM 3511 C CA . LEU A 1 447 ? -5.155 14.043 8.788 1.00 95.06 447 LEU A CA 1
ATOM 3512 C C . LEU A 1 447 ? -5.870 14.969 9.767 1.00 95.06 447 LEU A C 1
ATOM 3514 O O . LEU A 1 447 ? -5.643 16.182 9.826 1.00 95.06 447 LEU A O 1
ATOM 3518 N N . ARG A 1 448 ? -6.691 14.371 10.625 1.00 96.88 448 ARG A N 1
ATOM 3519 C CA . ARG A 1 448 ? -7.195 15.006 11.844 1.00 96.88 448 ARG A CA 1
ATOM 3520 C C . ARG A 1 448 ? -6.947 14.107 13.041 1.00 96.88 448 ARG A C 1
ATOM 3522 O O . ARG A 1 448 ? -7.134 12.898 12.964 1.00 96.88 448 ARG A O 1
ATOM 3529 N N . ARG A 1 449 ? -6.530 14.694 14.160 1.00 96.69 449 ARG A N 1
ATOM 3530 C CA . ARG A 1 449 ? -6.316 13.972 15.417 1.00 96.69 449 ARG A CA 1
ATOM 3531 C C . ARG A 1 449 ? -7.661 13.714 16.081 1.00 96.69 449 ARG A C 1
ATOM 3533 O O . ARG A 1 449 ? -8.352 14.665 16.443 1.00 96.69 449 ARG A O 1
ATOM 3540 N N . ILE A 1 450 ? -8.004 12.443 16.258 1.00 97.88 450 ILE A N 1
ATOM 3541 C CA . ILE A 1 450 ? -9.154 12.020 17.066 1.00 97.88 450 ILE A CA 1
ATOM 3542 C C . ILE A 1 450 ? -8.831 12.258 18.548 1.00 97.88 450 ILE A C 1
ATOM 3544 O O . ILE A 1 450 ? -9.679 12.730 19.294 1.00 97.88 450 ILE A O 1
ATOM 3548 N N . THR A 1 451 ? -7.578 12.006 18.945 1.00 96.25 451 THR A N 1
ATOM 3549 C CA . THR A 1 451 ? -7.073 12.173 20.319 1.00 96.25 451 THR A CA 1
ATOM 3550 C C . THR A 1 451 ? -5.967 13.241 20.371 1.00 96.25 451 THR A C 1
ATOM 3552 O O . THR A 1 451 ? -4.789 12.915 20.560 1.00 96.25 451 THR A O 1
ATOM 3555 N N . PRO A 1 452 ? -6.288 14.527 20.121 1.00 93.31 452 PRO A N 1
ATOM 3556 C CA . PRO A 1 452 ? -5.299 15.602 19.982 1.00 93.31 452 PRO A CA 1
ATOM 3557 C C . PRO A 1 452 ? -4.463 15.881 21.242 1.00 93.31 452 PRO A C 1
ATOM 3559 O O . PRO A 1 452 ? -3.407 16.506 21.163 1.00 93.31 452 PRO A O 1
ATOM 3562 N N . GLU A 1 453 ? -4.916 15.430 22.406 1.00 88.44 453 GLU A N 1
ATOM 3563 C CA . GLU A 1 453 ? -4.237 15.541 23.695 1.00 88.44 453 GLU A CA 1
ATOM 3564 C C . GLU A 1 453 ? -3.041 14.578 23.851 1.00 88.44 453 GLU A C 1
ATOM 3566 O O . GLU A 1 453 ? -2.183 14.784 24.726 1.00 88.44 453 GLU A O 1
ATOM 3571 N N . TYR A 1 454 ? -2.953 13.578 22.965 1.00 90.38 454 TYR A N 1
ATOM 3572 C CA . TYR A 1 454 ? -1.864 12.610 22.871 1.00 90.38 454 TYR A CA 1
ATOM 3573 C C . TYR A 1 454 ? -0.952 12.925 21.694 1.00 90.38 454 TYR A C 1
ATOM 3575 O O . TYR A 1 454 ? -1.388 13.075 20.548 1.00 90.38 454 TYR A O 1
ATOM 3583 N N . PHE A 1 455 ? 0.332 13.056 22.009 1.00 88.62 455 PHE A N 1
ATOM 3584 C CA . PHE A 1 455 ? 1.334 13.512 21.059 1.00 88.62 455 PHE A CA 1
ATOM 3585 C C . PHE A 1 455 ? 1.819 12.350 20.195 1.00 88.62 455 PHE A C 1
ATOM 3587 O O . PHE A 1 455 ? 1.778 11.197 20.622 1.00 88.62 455 PHE A O 1
ATOM 3594 N N . PHE A 1 456 ? 2.285 12.661 18.990 1.00 89.31 456 PHE A N 1
ATOM 3595 C CA . PHE A 1 456 ? 2.827 11.671 18.068 1.00 89.31 456 PHE A CA 1
ATOM 3596 C C . PHE A 1 456 ? 4.174 11.135 18.577 1.00 89.31 456 PHE A C 1
ATOM 3598 O O . PHE A 1 456 ? 5.093 11.939 18.780 1.00 89.31 456 PHE A O 1
ATOM 3605 N N . PRO A 1 457 ? 4.307 9.812 18.798 1.00 86.25 457 PRO A N 1
ATOM 3606 C CA . PRO A 1 457 ? 5.569 9.214 19.227 1.00 86.25 457 PRO A CA 1
ATOM 3607 C C . PRO A 1 457 ? 6.701 9.443 18.209 1.00 86.25 457 PRO A C 1
ATOM 3609 O O . PRO A 1 457 ? 6.434 9.658 17.029 1.00 86.25 457 PRO A O 1
ATOM 3612 N N . GLU A 1 458 ? 7.947 9.516 18.690 1.00 80.50 458 GLU A N 1
ATOM 3613 C CA . GLU A 1 458 ? 9.176 9.963 17.986 1.00 80.50 458 GLU A CA 1
ATOM 3614 C C . GLU A 1 458 ? 9.176 11.370 17.339 1.00 80.50 458 GLU A C 1
ATOM 3616 O O . GLU A 1 458 ? 10.242 11.953 17.124 1.00 80.50 458 GLU A O 1
ATOM 3621 N N . VAL A 1 459 ? 8.011 11.974 17.101 1.00 80.88 459 VAL A N 1
ATOM 3622 C CA . VAL A 1 459 ? 7.874 13.289 16.454 1.00 80.88 459 VAL A CA 1
ATOM 3623 C C . VAL A 1 459 ? 7.738 14.414 17.480 1.00 80.88 459 VAL A C 1
ATOM 3625 O O . VAL A 1 459 ? 8.330 15.488 17.342 1.00 80.88 459 VAL A O 1
ATOM 3628 N N . GLU A 1 460 ? 6.950 14.190 18.530 1.00 84.38 460 GLU A N 1
ATOM 3629 C CA . GLU A 1 460 ? 6.570 15.215 19.497 1.00 84.38 460 GLU A CA 1
ATOM 3630 C C . GLU A 1 460 ? 7.071 14.888 20.909 1.00 84.38 460 GLU A C 1
ATOM 3632 O O . GLU A 1 460 ? 6.834 13.820 21.474 1.00 84.38 460 GLU A O 1
ATOM 3637 N N . LYS A 1 461 ? 7.754 15.854 21.534 1.00 82.50 461 LYS A N 1
ATOM 3638 C CA . LYS A 1 461 ? 8.343 15.671 22.866 1.00 82.50 461 LYS A CA 1
ATOM 3639 C C . LYS A 1 461 ? 7.264 15.417 23.924 1.00 82.50 461 LYS A C 1
ATOM 3641 O O . LYS A 1 461 ? 6.440 16.290 24.184 1.00 82.50 461 LYS A O 1
ATOM 3646 N N . GLY A 1 462 ? 7.367 14.286 24.622 1.00 80.50 462 GLY A N 1
ATOM 3647 C CA . GLY A 1 462 ? 6.442 13.902 25.695 1.00 80.50 462 GLY A CA 1
ATOM 3648 C C . GLY A 1 462 ? 5.265 13.045 25.228 1.00 80.50 462 GLY A C 1
ATOM 3649 O O . GLY A 1 462 ? 4.288 12.935 25.966 1.00 80.50 462 GLY A O 1
ATOM 3650 N N . ALA A 1 463 ? 5.348 12.472 24.025 1.00 83.69 463 ALA A N 1
ATOM 3651 C CA . ALA A 1 463 ? 4.431 11.442 23.561 1.00 83.69 463 ALA A CA 1
ATOM 3652 C C . ALA A 1 463 ? 4.407 10.215 24.479 1.00 83.69 463 ALA A C 1
ATOM 3654 O O . ALA A 1 463 ? 5.382 9.900 25.164 1.00 83.69 463 ALA A O 1
ATOM 3655 N N . THR A 1 464 ? 3.255 9.551 24.495 1.00 80.81 464 THR A N 1
ATOM 3656 C CA . THR A 1 464 ? 2.982 8.358 25.294 1.00 80.81 464 THR A CA 1
ATOM 3657 C C . THR A 1 464 ? 2.321 7.297 24.420 1.00 80.81 464 THR A C 1
ATOM 3659 O O . THR A 1 464 ? 1.512 7.612 23.547 1.00 80.81 464 THR A O 1
ATOM 3662 N N . HIS A 1 465 ? 2.632 6.029 24.681 1.00 83.00 465 HIS A N 1
ATOM 3663 C CA . HIS A 1 465 ? 2.035 4.879 23.999 1.00 83.00 465 HIS A CA 1
ATOM 3664 C C . HIS A 1 465 ? 0.685 4.532 24.612 1.00 83.00 465 HIS A C 1
ATOM 3666 O O . HIS A 1 465 ? 0.588 3.649 25.459 1.00 83.00 465 HIS A O 1
ATOM 3672 N N . THR A 1 466 ? -0.350 5.288 24.249 1.00 87.00 466 THR A N 1
ATOM 3673 C CA . THR A 1 466 ? -1.603 5.261 25.010 1.00 87.00 466 THR A CA 1
ATOM 3674 C C . THR A 1 466 ? -2.765 4.586 24.291 1.00 87.00 466 THR A C 1
ATOM 3676 O O . THR A 1 466 ? -3.380 3.698 24.881 1.00 87.00 466 THR A O 1
ATOM 3679 N N . TYR A 1 467 ? -3.083 4.973 23.052 1.00 91.62 467 TYR A N 1
ATOM 3680 C CA . TYR A 1 467 ? -4.156 4.320 22.296 1.00 91.62 467 TYR A CA 1
ATOM 3681 C C . TYR A 1 467 ? -3.602 3.273 21.343 1.00 91.62 467 TYR A C 1
ATOM 3683 O O . TYR A 1 467 ? -2.670 3.560 20.599 1.00 91.62 467 TYR A O 1
ATOM 3691 N N . GLY A 1 468 ? -4.203 2.085 21.348 1.00 87.25 468 GLY A N 1
ATOM 3692 C CA . GLY A 1 468 ? -3.928 1.023 20.381 1.00 87.25 468 GLY A CA 1
ATOM 3693 C C . GLY A 1 468 ? -4.833 1.101 19.148 1.00 87.25 468 GLY A C 1
ATOM 3694 O O . GLY A 1 468 ? -5.135 2.189 18.664 1.00 87.25 468 GLY A O 1
ATOM 3695 N N . THR A 1 469 ? -5.285 -0.052 18.643 1.00 87.62 469 THR A N 1
ATOM 3696 C CA . THR A 1 469 ? -6.229 -0.135 17.512 1.00 87.62 469 THR A CA 1
ATOM 3697 C C . THR A 1 469 ? -7.592 0.449 17.886 1.00 87.62 469 THR A C 1
ATOM 3699 O O . THR A 1 469 ? -8.103 0.206 18.987 1.00 87.62 469 THR A O 1
ATOM 3702 N N . ALA A 1 470 ? -8.211 1.159 16.942 1.00 93.88 470 ALA A N 1
ATOM 3703 C CA . ALA A 1 470 ? -9.589 1.621 17.035 1.00 93.88 470 ALA A CA 1
ATOM 3704 C C . ALA A 1 470 ? -10.481 0.944 15.987 1.00 93.88 470 ALA A C 1
ATOM 3706 O O . ALA A 1 470 ? -10.084 0.748 14.840 1.00 93.88 470 ALA A O 1
ATOM 3707 N N . TRP A 1 471 ? -11.714 0.645 16.383 1.00 96.75 471 TRP A N 1
ATOM 3708 C CA . TRP A 1 471 ? -12.801 0.262 15.499 1.00 96.75 471 TRP A CA 1
ATOM 3709 C C . TRP A 1 471 ? -13.764 1.441 15.318 1.00 96.75 471 TRP A C 1
ATOM 3711 O O . TRP A 1 471 ? -14.420 1.840 16.290 1.00 96.75 471 TRP A O 1
ATOM 3721 N N . PRO A 1 472 ? -13.884 2.008 14.105 1.00 97.81 472 PRO A N 1
ATOM 3722 C CA . PRO A 1 472 ? -14.818 3.094 13.849 1.00 97.81 472 PRO A CA 1
ATOM 3723 C C . PRO A 1 472 ? -16.265 2.590 13.791 1.00 97.81 472 PRO A C 1
ATOM 3725 O O . PRO A 1 472 ? -16.607 1.693 13.020 1.00 97.81 472 PRO A O 1
ATOM 3728 N N . LEU A 1 473 ? -17.139 3.207 14.586 1.00 97.62 473 LEU A N 1
ATOM 3729 C CA . LEU A 1 473 ? -18.595 3.067 14.459 1.00 97.62 473 LEU A CA 1
ATOM 3730 C C . LEU A 1 473 ? -19.168 4.099 13.478 1.00 97.62 473 LEU A C 1
ATOM 3732 O O . LEU A 1 473 ? -20.160 3.828 12.808 1.00 97.62 473 LEU A O 1
ATOM 3736 N N . SER A 1 474 ? -18.529 5.266 13.401 1.00 97.56 474 SER A N 1
ATOM 3737 C CA . SER A 1 474 ? -18.761 6.346 12.439 1.00 97.56 474 SER A CA 1
ATOM 3738 C C . SER A 1 474 ? -17.506 7.233 12.375 1.00 97.56 474 SER A C 1
ATOM 3740 O O . SER A 1 474 ? -16.489 6.906 12.984 1.00 97.56 474 SER A O 1
ATOM 3742 N N . GLU A 1 475 ? -17.564 8.379 11.688 1.00 97.88 475 GLU A N 1
ATOM 3743 C CA . GLU A 1 475 ? -16.504 9.405 11.768 1.00 97.88 475 GLU A CA 1
ATOM 3744 C C . GLU A 1 475 ? -16.407 10.080 13.151 1.00 97.88 475 GLU A C 1
ATOM 3746 O O . GLU A 1 475 ? -15.494 10.870 13.395 1.00 97.88 475 GLU A O 1
ATOM 3751 N N . ASP A 1 476 ? -17.347 9.796 14.057 1.00 97.88 476 ASP A N 1
ATOM 3752 C CA . ASP A 1 476 ? -17.509 10.521 15.316 1.00 97.88 476 ASP A CA 1
ATOM 3753 C C . ASP A 1 476 ? -17.410 9.626 16.561 1.00 97.88 476 ASP A C 1
ATOM 3755 O O . ASP A 1 476 ? -17.260 10.157 17.660 1.00 97.88 476 ASP A O 1
ATOM 3759 N N . PHE A 1 477 ? -17.486 8.297 16.411 1.00 98.25 477 PHE A N 1
ATOM 3760 C CA . PHE A 1 477 ? -17.461 7.334 17.519 1.00 98.25 477 PHE A CA 1
ATOM 3761 C C . PHE A 1 477 ? -16.567 6.135 17.223 1.00 98.25 477 PHE A C 1
ATOM 3763 O O . PHE A 1 477 ? -16.622 5.548 16.139 1.00 98.25 477 PHE A O 1
ATOM 3770 N N . TYR A 1 478 ? -15.811 5.725 18.237 1.00 98.25 478 TYR A N 1
ATOM 3771 C CA . TYR A 1 478 ? -14.761 4.722 18.132 1.00 98.25 478 TYR A CA 1
ATOM 3772 C C . TYR A 1 478 ? -14.780 3.797 19.348 1.00 98.25 478 TYR A C 1
ATOM 3774 O O . TYR A 1 478 ? -14.905 4.251 20.483 1.00 98.25 478 TYR A O 1
ATOM 3782 N N . ILE A 1 479 ? -14.614 2.496 19.122 1.00 97.75 479 ILE A N 1
ATOM 3783 C CA . ILE A 1 479 ? -14.266 1.543 20.179 1.00 97.75 479 ILE A CA 1
ATOM 3784 C C . ILE A 1 479 ? -12.760 1.355 20.107 1.00 97.75 479 ILE A C 1
ATOM 3786 O O . ILE A 1 479 ? -12.252 0.926 19.076 1.00 97.75 479 ILE A O 1
ATOM 3790 N N . CYS A 1 480 ? -12.027 1.678 21.162 1.00 95.38 480 CYS A N 1
ATOM 3791 C CA . CYS A 1 480 ? -10.569 1.695 21.101 1.00 95.38 480 CYS A CA 1
ATOM 3792 C C . CYS A 1 480 ? -9.922 1.083 22.336 1.00 95.38 480 CYS A C 1
ATOM 3794 O O . CYS A 1 480 ? -10.451 1.163 23.449 1.00 95.38 480 CYS A O 1
ATOM 3796 N N . ASN A 1 481 ? -8.731 0.527 22.135 1.00 92.56 481 ASN A N 1
ATOM 3797 C CA . ASN A 1 481 ? -7.821 0.238 23.233 1.00 92.56 481 ASN A CA 1
ATOM 3798 C C . ASN A 1 481 ? -7.264 1.547 23.813 1.00 92.56 481 ASN A C 1
ATOM 3800 O O . ASN A 1 481 ? -6.763 2.385 23.065 1.00 92.56 481 ASN A O 1
ATOM 3804 N N . TYR A 1 482 ? -7.322 1.688 25.136 1.00 92.75 482 TYR A N 1
ATOM 3805 C CA . TYR A 1 482 ? -6.693 2.773 25.887 1.00 92.75 482 TYR A CA 1
ATOM 3806 C C . TYR A 1 482 ? -5.946 2.172 27.079 1.00 92.75 482 TYR A C 1
ATOM 3808 O O . TYR A 1 482 ? -6.564 1.612 27.984 1.00 92.75 482 TYR A O 1
ATOM 3816 N N . ASN A 1 483 ? -4.616 2.277 27.076 1.00 89.25 483 ASN A N 1
ATOM 3817 C CA . ASN A 1 483 ? -3.733 1.538 27.979 1.00 89.25 483 ASN A CA 1
ATOM 3818 C C . ASN A 1 483 ? -4.025 0.020 27.944 1.00 89.25 483 ASN A C 1
ATOM 3820 O O . ASN A 1 483 ? -3.722 -0.650 26.954 1.00 89.25 483 ASN A O 1
ATOM 3824 N N . PHE A 1 484 ? -4.616 -0.529 29.009 1.00 89.31 484 PHE A N 1
ATOM 3825 C CA . PHE A 1 484 ? -4.898 -1.959 29.153 1.00 89.31 484 PHE A CA 1
ATOM 3826 C C . PHE A 1 484 ? -6.333 -2.329 28.749 1.00 89.31 484 PHE A C 1
ATOM 3828 O O . PHE A 1 484 ? -6.573 -3.456 28.308 1.00 89.31 484 PHE A O 1
ATOM 3835 N N . GLY A 1 485 ? -7.271 -1.387 28.855 1.00 92.25 485 GLY A N 1
ATOM 3836 C CA . GLY A 1 485 ? -8.692 -1.616 28.643 1.00 92.25 485 GLY A CA 1
ATOM 3837 C C . GLY A 1 485 ? -9.229 -1.231 27.270 1.00 92.25 485 GLY A C 1
ATOM 3838 O O . GLY A 1 485 ? -8.528 -0.748 26.376 1.00 92.25 485 GLY A O 1
ATOM 3839 N N . LEU A 1 486 ? -10.533 -1.447 27.141 1.00 94.94 486 LEU A N 1
ATOM 3840 C CA . LEU A 1 486 ? -11.372 -1.117 26.005 1.00 94.94 486 LEU A CA 1
ATOM 3841 C C . LEU A 1 486 ? -12.342 0.000 26.386 1.00 94.94 486 LEU A C 1
ATOM 3843 O O . LEU A 1 486 ? -12.989 -0.066 27.431 1.00 94.94 486 LEU A O 1
ATOM 3847 N N . TYR A 1 487 ? -12.459 1.012 25.532 1.00 96.50 487 TYR A N 1
ATOM 3848 C CA . TYR A 1 487 ? -13.235 2.218 25.801 1.00 96.50 487 TYR A CA 1
ATOM 3849 C C . TYR A 1 487 ? -14.072 2.623 24.589 1.00 96.50 487 TYR A C 1
ATOM 3851 O O . TYR A 1 487 ? -13.680 2.396 23.445 1.00 96.50 487 TYR A O 1
ATOM 3859 N N . LEU A 1 488 ? -15.213 3.256 24.858 1.00 97.88 488 LEU A N 1
ATOM 3860 C CA . LEU A 1 488 ? -15.959 4.036 23.880 1.00 97.88 488 LEU A CA 1
ATOM 3861 C C . LEU A 1 488 ? -15.424 5.471 23.903 1.00 97.88 488 LEU A C 1
ATOM 3863 O O . LEU A 1 488 ? -15.429 6.111 24.955 1.00 97.88 488 LEU A O 1
ATOM 3867 N N . LEU A 1 489 ? -14.971 5.953 22.751 1.00 98.25 489 LEU A N 1
ATOM 3868 C CA . LEU A 1 489 ? -14.442 7.294 22.531 1.00 98.25 489 LEU A CA 1
ATOM 3869 C C . LEU A 1 489 ? -15.316 8.029 21.511 1.00 98.25 489 LEU A C 1
ATOM 3871 O O . LEU A 1 489 ? -15.682 7.455 20.484 1.00 98.25 489 LEU A O 1
ATOM 3875 N N . ASP A 1 490 ? -15.615 9.300 21.765 1.00 98.19 490 ASP A N 1
ATOM 3876 C CA . ASP A 1 490 ? -16.258 10.181 20.787 1.00 98.19 490 ASP A CA 1
ATOM 3877 C C . ASP A 1 490 ? -15.329 11.297 20.282 1.00 98.19 490 ASP A C 1
ATOM 3879 O O . ASP A 1 490 ? -14.261 11.559 20.843 1.00 98.19 490 ASP A O 1
ATOM 3883 N N . ARG A 1 491 ? -15.752 11.987 19.214 1.00 97.69 491 ARG A N 1
ATOM 3884 C CA . ARG A 1 491 ? -15.016 13.109 18.603 1.00 97.69 491 ARG A CA 1
ATOM 3885 C C . ARG A 1 491 ? -14.731 14.267 19.560 1.00 97.69 491 ARG A C 1
ATOM 3887 O O . ARG A 1 491 ? -13.830 15.053 19.291 1.00 97.69 491 ARG A O 1
ATOM 3894 N N . PHE A 1 492 ? -15.514 14.416 20.629 1.00 98.19 492 PHE A N 1
ATOM 3895 C CA . PHE A 1 492 ? -15.390 15.507 21.594 1.00 98.19 492 PHE A CA 1
ATOM 3896 C C . PHE A 1 492 ? -14.389 15.173 22.701 1.00 98.19 492 PHE A C 1
ATOM 3898 O O . PHE A 1 492 ? -14.163 16.008 23.573 1.00 98.19 492 PHE A O 1
ATOM 3905 N N . GLY A 1 493 ? -13.788 13.980 22.681 1.00 96.38 493 GLY A N 1
ATOM 3906 C CA . GLY A 1 493 ? -12.848 13.510 23.691 1.00 96.38 493 GLY A CA 1
ATOM 3907 C C . GLY A 1 493 ? -13.525 12.967 24.950 1.00 96.38 493 GLY A C 1
ATOM 3908 O O . GLY A 1 493 ? -12.867 12.874 25.988 1.00 96.38 493 GLY A O 1
ATOM 3909 N N . ASN A 1 494 ? -14.825 12.647 24.917 1.00 97.69 494 ASN A N 1
ATOM 3910 C CA . ASN A 1 494 ? -15.422 11.848 25.988 1.00 97.69 494 ASN A CA 1
ATOM 3911 C C . ASN A 1 494 ? -14.950 10.401 25.848 1.00 97.69 494 ASN A C 1
ATOM 3913 O O . ASN A 1 494 ? -15.002 9.835 24.756 1.00 97.69 494 ASN A O 1
ATOM 3917 N N . ARG A 1 495 ? -14.528 9.795 26.960 1.00 95.00 495 ARG A N 1
ATOM 3918 C CA . ARG A 1 495 ? -14.040 8.417 26.988 1.00 95.00 495 ARG A CA 1
ATOM 3919 C C . ARG A 1 495 ? -14.665 7.657 28.151 1.00 95.00 495 ARG A C 1
ATOM 3921 O O . ARG A 1 495 ? -14.391 7.969 29.306 1.00 95.00 495 ARG A O 1
ATOM 3928 N N . ASP A 1 496 ? -15.462 6.634 27.859 1.00 95.75 496 ASP A N 1
ATOM 3929 C CA . ASP A 1 496 ? -16.097 5.790 28.876 1.00 95.75 496 ASP A CA 1
ATOM 3930 C C . ASP A 1 496 ? -15.691 4.322 28.737 1.00 95.75 496 ASP A C 1
ATOM 3932 O O . ASP A 1 496 ? -15.673 3.754 27.646 1.00 95.75 496 ASP A O 1
ATOM 3936 N N . VAL A 1 497 ? -15.350 3.700 29.869 1.00 95.00 497 VAL A N 1
ATOM 3937 C CA . VAL A 1 497 ? -14.814 2.332 29.913 1.00 95.00 497 VAL A CA 1
ATOM 3938 C C . VAL A 1 497 ? -15.851 1.296 29.480 1.00 95.00 497 VAL A C 1
ATOM 3940 O O . VAL A 1 497 ? -16.992 1.304 29.938 1.00 95.00 497 VAL A O 1
ATOM 3943 N N . ILE A 1 498 ? -15.460 0.377 28.610 1.00 95.00 498 ILE A N 1
ATOM 3944 C CA . ILE A 1 498 ? -16.240 -0.819 28.287 1.00 95.00 498 ILE A CA 1
ATOM 3945 C C . ILE A 1 498 ? -15.786 -1.970 29.186 1.00 95.00 498 ILE A C 1
ATOM 3947 O O . ILE A 1 498 ? -16.613 -2.600 29.835 1.00 95.00 498 ILE A O 1
ATOM 3951 N N . TYR A 1 499 ? -14.476 -2.203 29.247 1.00 93.19 499 TYR A N 1
ATOM 3952 C CA . TYR A 1 499 ? -13.856 -3.234 30.073 1.00 93.19 499 TYR A CA 1
ATOM 3953 C C . TYR A 1 499 ? -12.402 -2.847 30.361 1.00 93.19 499 TYR A C 1
ATOM 3955 O O . TYR A 1 499 ? -11.680 -2.487 29.436 1.00 93.19 499 TYR A O 1
ATOM 3963 N N . GLU A 1 500 ? -11.958 -2.917 31.615 1.00 91.38 500 GLU A N 1
ATOM 3964 C CA . GLU A 1 500 ? -10.585 -2.574 32.008 1.00 91.38 500 GLU A CA 1
ATOM 3965 C C . GLU A 1 500 ? -10.021 -3.670 32.924 1.00 91.38 500 GLU A C 1
ATOM 3967 O O . GLU A 1 500 ? -10.371 -3.713 34.108 1.00 91.38 500 GLU A O 1
ATOM 3972 N N . PRO A 1 501 ? -9.165 -4.572 32.402 1.00 88.44 501 PRO A N 1
ATOM 3973 C CA . PRO A 1 501 ? -8.567 -5.632 33.211 1.00 88.44 501 PRO A CA 1
ATOM 3974 C C . PRO A 1 501 ? -7.602 -5.091 34.275 1.00 88.44 501 PRO A C 1
ATOM 3976 O O . PRO A 1 501 ? -7.235 -5.832 35.183 1.00 88.44 501 PRO A O 1
ATOM 3979 N N . GLY A 1 502 ? -7.198 -3.820 34.183 1.00 85.56 502 GLY A N 1
ATOM 3980 C CA . GLY A 1 502 ? -6.214 -3.211 35.062 1.00 85.56 502 GLY A CA 1
ATOM 3981 C C . GLY A 1 502 ? -4.779 -3.480 34.610 1.00 85.56 502 GLY A C 1
ATOM 3982 O O . GLY A 1 502 ? -4.541 -4.174 33.619 1.00 85.56 502 GLY A O 1
ATOM 3983 N N . PRO A 1 503 ? -3.790 -2.914 35.323 1.00 82.06 503 PRO A N 1
ATOM 3984 C CA . PRO A 1 503 ? -2.389 -3.118 34.992 1.00 82.06 503 PRO A CA 1
ATOM 3985 C C . PRO A 1 503 ? -2.036 -4.602 35.117 1.00 82.06 503 PRO A C 1
ATOM 3987 O O . PRO A 1 503 ? -2.224 -5.221 36.165 1.00 82.06 503 PRO A O 1
ATOM 3990 N N . GLY A 1 504 ? -1.500 -5.168 34.043 1.00 78.94 504 GLY A N 1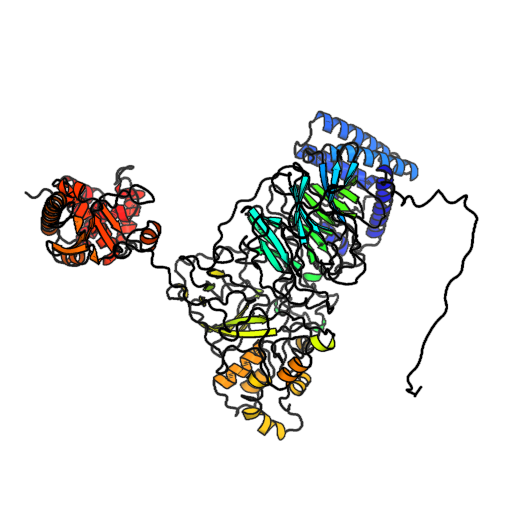
ATOM 3991 C CA . GLY A 1 504 ? -1.172 -6.583 33.978 1.00 78.94 504 GLY A CA 1
ATOM 3992 C C . GLY A 1 504 ? -0.287 -6.917 32.782 1.00 78.94 504 GLY A C 1
ATOM 3993 O O . GLY A 1 504 ? 0.126 -6.026 32.039 1.00 78.94 504 GLY A O 1
ATOM 3994 N N . PRO A 1 505 ? 0.013 -8.210 32.579 1.00 76.44 505 PRO A N 1
ATOM 3995 C CA . PRO A 1 505 ? 0.854 -8.648 31.470 1.00 76.44 505 PRO A CA 1
ATOM 3996 C C . PRO A 1 505 ? 0.174 -8.509 30.102 1.00 76.44 505 PRO A C 1
ATOM 3998 O O . PRO A 1 505 ? 0.856 -8.657 29.095 1.00 76.44 505 PRO A O 1
ATOM 4001 N N . TYR A 1 506 ? -1.136 -8.239 30.051 1.00 82.94 506 TYR A N 1
ATOM 4002 C CA . TYR A 1 506 ? -1.905 -8.164 28.813 1.00 82.94 506 TYR A CA 1
ATOM 4003 C C . TYR A 1 506 ? -2.794 -6.920 28.744 1.00 82.94 506 TYR A C 1
ATOM 4005 O O . TYR A 1 506 ? -3.250 -6.420 29.770 1.00 82.94 506 TYR A O 1
ATOM 4013 N N . ARG A 1 507 ? -3.091 -6.484 27.520 1.00 85.00 507 ARG A N 1
ATOM 4014 C CA . ARG A 1 507 ? -4.063 -5.444 27.169 1.00 85.00 507 ARG A CA 1
ATOM 4015 C C . ARG A 1 507 ? -5.073 -5.970 26.154 1.00 85.00 507 ARG A C 1
ATOM 4017 O O . ARG A 1 507 ? -4.770 -6.882 25.385 1.00 85.00 507 ARG A O 1
ATOM 4024 N N . VAL A 1 508 ? -6.257 -5.371 26.136 1.00 89.25 508 VAL A N 1
ATOM 4025 C CA . VAL A 1 508 ? -7.321 -5.693 25.178 1.00 89.25 508 VAL A CA 1
ATOM 4026 C C . VAL A 1 508 ? -7.162 -4.849 23.920 1.00 89.25 508 VAL A C 1
ATOM 4028 O O . VAL A 1 508 ? -7.173 -3.624 24.005 1.00 89.25 508 VAL A O 1
ATOM 4031 N N . ARG A 1 509 ? -7.049 -5.487 22.755 1.00 88.12 509 ARG A N 1
ATOM 4032 C CA . ARG A 1 509 ? -6.860 -4.841 21.449 1.00 88.12 509 ARG A CA 1
ATOM 4033 C C . ARG A 1 509 ? -7.712 -5.452 20.350 1.00 88.12 509 ARG A C 1
ATOM 4035 O O . ARG A 1 509 ? -8.435 -6.413 20.585 1.00 88.12 509 ARG A O 1
ATOM 4042 N N . ASP A 1 510 ? -7.638 -4.826 19.178 1.00 89.38 510 ASP A N 1
ATOM 4043 C CA . ASP A 1 510 ? -8.332 -5.214 17.948 1.00 89.38 510 ASP A CA 1
ATOM 4044 C C . ASP A 1 510 ? -9.812 -5.512 18.200 1.00 89.38 510 ASP A C 1
ATOM 4046 O O . ASP A 1 510 ? -10.247 -6.654 18.064 1.00 89.38 510 ASP A O 1
ATOM 4050 N N . PRO A 1 511 ? -10.588 -4.515 18.665 1.00 94.75 511 PRO A N 1
ATOM 4051 C CA . PRO A 1 511 ? -11.991 -4.735 18.959 1.00 94.75 511 PRO A CA 1
ATOM 4052 C C . PRO A 1 511 ? -12.809 -4.888 17.680 1.00 94.75 511 PRO A C 1
ATOM 4054 O O . PRO A 1 511 ? -12.720 -4.064 16.775 1.00 94.75 511 PRO A O 1
ATOM 4057 N N . PHE A 1 512 ? -13.690 -5.883 17.654 1.00 96.12 512 PHE A N 1
ATOM 4058 C CA . PHE A 1 512 ? -14.697 -6.050 16.611 1.00 96.12 512 PHE A CA 1
ATOM 4059 C C . PHE A 1 512 ? -16.071 -6.211 17.253 1.00 96.12 512 PHE A C 1
ATOM 4061 O O . PHE A 1 512 ? -16.279 -7.160 18.016 1.00 96.12 512 PHE A O 1
ATOM 4068 N N . PRO A 1 513 ? -17.040 -5.337 16.930 1.00 96.62 513 PRO A N 1
ATOM 4069 C CA . PRO A 1 513 ? -18.441 -5.600 17.215 1.00 96.62 513 PRO A CA 1
ATOM 4070 C C . PRO A 1 513 ? -18.834 -6.957 16.636 1.00 96.62 513 PRO A C 1
ATOM 4072 O O . PRO A 1 513 ? -18.694 -7.182 15.431 1.00 96.62 513 PRO A O 1
ATOM 4075 N N . LEU A 1 514 ? -19.328 -7.860 17.480 1.00 95.81 514 LEU A N 1
ATOM 4076 C CA . LEU A 1 514 ? -19.687 -9.204 17.056 1.00 95.81 514 LEU A CA 1
ATOM 4077 C C . LEU A 1 514 ? -21.063 -9.189 16.376 1.00 95.81 514 LEU A C 1
ATOM 4079 O O . LEU A 1 514 ? -22.090 -9.499 16.975 1.00 95.81 514 LEU A O 1
ATOM 4083 N N . ARG A 1 515 ? -21.075 -8.760 15.113 1.00 94.81 515 ARG A N 1
ATOM 4084 C CA . ARG A 1 515 ? -22.254 -8.669 14.243 1.00 94.81 515 ARG A CA 1
ATOM 4085 C C . ARG A 1 515 ? -21.844 -8.792 12.779 1.00 94.81 515 ARG A C 1
ATOM 4087 O O . ARG A 1 515 ? -20.689 -8.553 12.430 1.00 94.81 515 ARG A O 1
ATOM 4094 N N . SER A 1 516 ? -22.804 -9.083 11.908 1.00 94.69 516 SER A N 1
ATOM 4095 C CA . SER A 1 516 ? -22.586 -8.990 10.465 1.00 94.69 516 SER A CA 1
ATOM 4096 C C . SER A 1 516 ? -22.316 -7.545 10.030 1.00 94.69 516 SER A C 1
ATOM 4098 O O . SER A 1 516 ? -22.917 -6.603 10.554 1.00 94.69 516 SER A O 1
ATOM 4100 N N . ARG A 1 517 ? -21.475 -7.374 9.012 1.00 93.94 517 ARG A N 1
ATOM 4101 C CA . ARG A 1 517 ? -21.158 -6.101 8.358 1.00 93.94 517 ARG A CA 1
ATOM 4102 C C . ARG A 1 517 ? -21.240 -6.245 6.840 1.00 93.94 517 ARG A C 1
ATOM 4104 O O . ARG A 1 517 ? -21.146 -7.343 6.299 1.00 93.94 517 ARG A O 1
ATOM 4111 N N . ARG A 1 518 ? -21.402 -5.122 6.139 1.00 93.94 518 ARG A N 1
ATOM 4112 C CA . ARG A 1 518 ? -21.439 -5.105 4.673 1.00 93.94 518 ARG A CA 1
ATOM 4113 C C . ARG A 1 518 ? -20.099 -5.589 4.112 1.00 93.94 518 ARG A C 1
ATOM 4115 O O . ARG A 1 518 ? -19.058 -5.024 4.435 1.00 93.94 518 ARG A O 1
ATOM 4122 N N . MET A 1 519 ? -20.146 -6.606 3.258 1.00 95.69 519 MET A N 1
ATOM 4123 C CA . MET A 1 519 ? -18.988 -7.046 2.486 1.00 95.69 519 MET A CA 1
ATOM 4124 C C . MET A 1 519 ? -18.750 -6.078 1.308 1.00 95.69 519 MET A C 1
ATOM 4126 O O . MET A 1 519 ? -19.712 -5.754 0.601 1.00 95.69 519 MET A O 1
ATOM 4130 N N . PRO A 1 520 ? -17.513 -5.592 1.090 1.00 96.25 520 PRO A N 1
ATOM 4131 C CA . PRO A 1 520 ? -17.141 -4.830 -0.105 1.00 96.25 520 PRO A CA 1
ATOM 4132 C C . PRO A 1 520 ? -17.332 -5.643 -1.401 1.00 96.25 520 PRO A C 1
ATOM 4134 O O . PRO A 1 520 ? -17.461 -6.867 -1.341 1.00 96.25 520 PRO A O 1
ATOM 4137 N N . PRO A 1 521 ? -17.351 -5.009 -2.588 1.00 96.25 521 PRO A N 1
ATOM 4138 C CA . PRO A 1 521 ? -17.450 -5.738 -3.850 1.00 96.25 521 PRO A CA 1
ATOM 4139 C C . PRO A 1 521 ? -16.200 -6.592 -4.109 1.00 96.25 521 PRO A C 1
ATOM 4141 O O . PRO A 1 521 ? -15.078 -6.183 -3.810 1.00 96.25 521 PRO A O 1
ATOM 4144 N N . ALA A 1 522 ? -16.384 -7.765 -4.716 1.00 95.56 522 ALA A N 1
ATOM 4145 C CA . ALA A 1 522 ? -15.276 -8.555 -5.241 1.00 95.56 522 ALA A CA 1
ATOM 4146 C C . ALA A 1 522 ? -14.766 -7.942 -6.551 1.00 95.56 522 ALA A C 1
ATOM 4148 O O . ALA A 1 522 ? -15.533 -7.746 -7.495 1.00 95.56 522 ALA A O 1
ATOM 4149 N N . LEU A 1 523 ? -13.470 -7.632 -6.600 1.00 94.38 523 LEU A N 1
ATOM 4150 C CA . LEU A 1 523 ? -12.812 -7.100 -7.792 1.00 94.38 523 LEU A CA 1
ATOM 4151 C C . LEU A 1 523 ? -12.282 -8.239 -8.679 1.00 94.38 523 LEU A C 1
ATOM 4153 O O . LEU A 1 523 ? -11.873 -9.278 -8.155 1.00 94.38 523 LEU A O 1
ATOM 4157 N N . PRO A 1 524 ? -12.262 -8.063 -10.014 1.00 91.94 524 PRO A N 1
ATOM 4158 C CA . PRO A 1 524 ? -11.758 -9.083 -10.924 1.00 91.94 524 PRO A CA 1
ATOM 4159 C C . PRO A 1 524 ? -10.244 -9.273 -10.777 1.00 91.94 524 PRO A C 1
ATOM 4161 O O . PRO A 1 524 ? -9.480 -8.300 -10.729 1.00 91.94 524 PRO A O 1
ATOM 4164 N N . VAL A 1 525 ? -9.831 -10.542 -10.770 1.00 91.81 525 VAL A N 1
ATOM 4165 C CA . VAL A 1 525 ? -8.427 -10.967 -10.844 1.00 91.81 525 VAL A CA 1
ATOM 4166 C C . VAL A 1 525 ? -7.951 -10.837 -12.288 1.00 91.81 525 VAL A C 1
ATOM 4168 O O . VAL A 1 525 ? -8.522 -11.452 -13.191 1.00 91.81 525 VAL A O 1
ATOM 4171 N N . MET A 1 526 ? -6.903 -10.045 -12.495 1.00 92.94 526 MET A N 1
ATOM 4172 C CA . MET A 1 526 ? -6.334 -9.718 -13.809 1.00 92.94 526 MET A CA 1
ATOM 4173 C C . MET A 1 526 ? -4.872 -10.162 -13.934 1.00 92.94 526 MET A C 1
ATOM 4175 O O . MET A 1 526 ? -4.160 -9.701 -14.821 1.00 92.94 526 MET A O 1
ATOM 4179 N N . THR A 1 527 ? -4.435 -11.059 -13.053 1.00 94.25 527 THR A N 1
ATOM 4180 C CA . THR A 1 527 ? -3.114 -11.695 -13.080 1.00 94.25 527 THR A CA 1
ATOM 4181 C C . THR A 1 527 ? -3.243 -13.204 -13.319 1.00 94.25 527 THR A C 1
ATOM 4183 O O . THR A 1 527 ? -4.340 -13.778 -13.253 1.00 94.25 527 THR A O 1
ATOM 4186 N N . TRP A 1 528 ? -2.124 -13.857 -13.627 1.00 93.25 528 TRP A N 1
ATOM 4187 C CA . TRP A 1 528 ? -2.029 -15.291 -13.938 1.00 93.25 528 TRP A CA 1
ATOM 4188 C C . TRP A 1 528 ? -1.186 -16.044 -12.901 1.00 93.25 528 TRP A C 1
ATOM 4190 O O . TRP A 1 528 ? -0.313 -16.831 -13.240 1.00 93.25 528 TRP A O 1
ATOM 4200 N N . GLN A 1 529 ? -1.434 -15.757 -11.623 1.00 93.12 529 GLN A N 1
ATOM 4201 C CA . GLN A 1 529 ? -0.744 -16.357 -10.477 1.00 93.12 529 GLN A CA 1
ATOM 4202 C C . GLN A 1 529 ? -1.519 -17.547 -9.894 1.00 93.12 529 GLN A C 1
ATOM 4204 O O . GLN A 1 529 ? -2.738 -17.649 -10.074 1.00 93.12 529 GLN A O 1
ATOM 4209 N N . GLY A 1 530 ? -0.827 -18.400 -9.134 1.00 91.44 530 GLY A N 1
ATOM 4210 C CA . GLY A 1 530 ? -1.438 -19.493 -8.370 1.00 91.44 530 GLY A CA 1
ATOM 4211 C C . GLY A 1 530 ? -2.189 -20.473 -9.266 1.00 91.44 530 GLY A C 1
ATOM 4212 O O . GLY A 1 530 ? -1.719 -20.822 -10.344 1.00 91.44 530 GLY A O 1
ATOM 4213 N N . LYS A 1 531 ? -3.418 -20.844 -8.893 1.00 89.25 531 LYS A N 1
ATOM 4214 C CA . LYS A 1 531 ? -4.301 -21.713 -9.705 1.00 89.25 531 LYS A CA 1
ATOM 4215 C C . LYS A 1 531 ? -4.578 -21.219 -11.134 1.00 89.25 531 LYS A C 1
ATOM 4217 O O . LYS A 1 531 ? -5.122 -21.980 -11.933 1.00 89.25 531 LYS A O 1
ATOM 4222 N N . ARG A 1 532 ? -4.278 -19.953 -11.459 1.00 88.50 532 ARG A N 1
ATOM 4223 C CA . ARG A 1 532 ? -4.415 -19.408 -12.821 1.00 88.50 532 ARG A CA 1
ATOM 4224 C C . ARG A 1 532 ? -3.150 -19.572 -13.661 1.00 88.50 532 ARG A C 1
ATOM 4226 O O . ARG A 1 532 ? -3.215 -19.333 -14.862 1.00 88.50 532 ARG A O 1
ATOM 4233 N N . GLU A 1 533 ? -2.026 -19.941 -13.063 1.00 86.31 533 GLU A N 1
ATOM 4234 C CA . GLU A 1 533 ? -0.775 -20.155 -13.783 1.00 86.31 533 GLU A CA 1
ATOM 4235 C C . GLU A 1 533 ? -0.954 -21.210 -14.889 1.00 86.31 533 GLU A C 1
ATOM 4237 O O . GLU A 1 533 ? -1.599 -22.240 -14.691 1.00 86.31 533 GLU A O 1
ATOM 4242 N N . GLY A 1 534 ? -0.427 -20.928 -16.084 1.00 76.81 534 GLY A N 1
ATOM 4243 C CA . GLY A 1 534 ? -0.469 -21.848 -17.227 1.00 76.81 534 GLY A CA 1
ATOM 4244 C C . GLY A 1 534 ? -1.820 -21.970 -17.941 1.00 76.81 534 GLY A C 1
ATOM 4245 O O . GLY A 1 534 ? -1.923 -22.712 -18.915 1.00 76.81 534 GLY A O 1
ATOM 4246 N N . LEU A 1 535 ? -2.859 -21.246 -17.512 1.00 81.19 535 LEU A N 1
ATOM 4247 C CA . LEU A 1 535 ? -4.146 -21.254 -18.208 1.00 81.19 535 LEU A CA 1
ATOM 4248 C C . LEU A 1 535 ? -4.047 -20.610 -19.613 1.00 81.19 535 LEU A C 1
ATOM 4250 O O . LEU A 1 535 ? -3.332 -19.619 -19.786 1.00 81.19 535 LEU A O 1
ATOM 4254 N N . PRO A 1 536 ? -4.844 -21.059 -20.608 1.00 68.50 536 PRO A N 1
ATOM 4255 C CA . PRO A 1 536 ? -4.635 -20.709 -22.019 1.00 68.50 536 PRO A CA 1
ATOM 4256 C C . PRO A 1 536 ? -4.754 -19.230 -22.392 1.00 68.50 536 PRO A C 1
ATOM 4258 O O . PRO A 1 536 ? -4.381 -18.881 -23.498 1.00 68.50 536 PRO A O 1
ATOM 4261 N N . LYS A 1 537 ? -5.297 -18.351 -21.536 1.00 75.12 537 LYS A N 1
ATOM 4262 C CA . LYS A 1 537 ? -5.434 -16.908 -21.832 1.00 75.12 537 LYS A CA 1
ATOM 4263 C C . LYS A 1 537 ? -4.318 -16.054 -21.204 1.00 75.12 537 LYS A C 1
ATOM 4265 O O . LYS A 1 537 ? -4.420 -14.823 -21.237 1.00 75.12 537 LYS A O 1
ATOM 4270 N N . HIS A 1 538 ? -3.288 -16.679 -20.626 1.00 84.94 538 HIS A N 1
ATOM 4271 C CA . HIS A 1 538 ? -2.106 -16.003 -20.086 1.00 84.94 538 HIS A CA 1
ATOM 4272 C C . HIS A 1 538 ? -1.403 -15.204 -21.188 1.00 84.94 538 HIS A C 1
ATOM 4274 O O . HIS A 1 538 ? -1.047 -15.724 -22.240 1.00 84.94 538 HIS A O 1
ATOM 4280 N N . ARG A 1 539 ? -1.246 -13.900 -20.953 1.00 84.56 539 ARG A N 1
ATOM 4281 C CA . ARG A 1 539 ? -0.548 -12.958 -21.839 1.00 84.56 539 ARG A CA 1
ATOM 4282 C C . ARG A 1 539 ? 0.739 -12.502 -21.169 1.00 84.56 539 ARG A C 1
ATOM 4284 O O . ARG A 1 539 ? 0.784 -12.461 -19.950 1.00 84.56 539 ARG A O 1
ATOM 4291 N N . ARG A 1 540 ? 1.741 -12.076 -21.935 1.00 89.44 540 ARG A N 1
ATOM 4292 C CA . ARG A 1 540 ? 2.938 -11.448 -21.357 1.00 89.44 540 ARG A CA 1
ATOM 4293 C C . ARG A 1 540 ? 2.574 -10.157 -20.612 1.00 89.44 540 ARG A C 1
ATOM 4295 O O . ARG A 1 540 ? 1.814 -9.335 -21.126 1.00 89.44 540 ARG A O 1
ATOM 4302 N N . ALA A 1 541 ? 3.165 -9.970 -19.440 1.00 95.62 541 ALA A N 1
ATOM 4303 C CA . ALA A 1 541 ? 3.056 -8.771 -18.635 1.00 95.62 541 ALA A CA 1
ATOM 4304 C C . ALA A 1 541 ? 3.750 -7.580 -19.309 1.00 95.62 541 ALA A C 1
ATOM 4306 O O . ALA A 1 541 ? 4.823 -7.699 -19.914 1.00 95.62 541 ALA A O 1
ATOM 4307 N N . VAL A 1 542 ? 3.137 -6.405 -19.194 1.00 97.19 542 VAL A N 1
ATOM 4308 C CA . VAL A 1 542 ? 3.577 -5.184 -19.878 1.00 97.19 542 VAL A CA 1
ATOM 4309 C C . VAL A 1 542 ? 3.456 -3.958 -18.981 1.00 97.19 542 VAL A C 1
ATOM 4311 O O . VAL A 1 542 ? 2.615 -3.891 -18.087 1.00 97.19 542 VAL A O 1
ATOM 4314 N N . ILE A 1 543 ? 4.293 -2.958 -19.250 1.00 98.19 543 ILE A N 1
ATOM 4315 C CA . ILE A 1 543 ? 4.278 -1.653 -18.588 1.00 98.19 543 ILE A CA 1
ATOM 4316 C C . ILE A 1 543 ? 3.976 -0.582 -19.634 1.00 98.19 543 ILE A C 1
ATOM 4318 O O . ILE A 1 543 ? 4.571 -0.574 -20.716 1.00 98.19 543 ILE A O 1
ATOM 4322 N N . SER A 1 544 ? 3.092 0.359 -19.304 1.00 97.00 544 SER A N 1
ATOM 4323 C CA . SER A 1 544 ? 2.903 1.581 -20.088 1.00 97.00 544 SER A CA 1
ATOM 4324 C C . SER A 1 544 ? 2.961 2.842 -19.238 1.00 97.00 544 SER A C 1
ATOM 4326 O O . SER A 1 544 ? 2.392 2.891 -18.151 1.00 97.00 544 SER A O 1
ATOM 4328 N N . VAL A 1 545 ? 3.567 3.895 -19.781 1.00 96.06 545 VAL A N 1
ATOM 4329 C CA . VAL A 1 545 ? 3.508 5.254 -19.231 1.00 96.06 545 VAL A CA 1
ATOM 4330 C C . VAL A 1 545 ? 2.868 6.147 -20.283 1.00 96.06 545 VAL A C 1
ATOM 4332 O O . VAL A 1 545 ? 3.351 6.187 -21.415 1.00 96.06 545 VAL A O 1
ATOM 4335 N N . MET A 1 546 ? 1.773 6.834 -19.944 1.00 93.56 546 MET A N 1
ATOM 4336 C CA . MET A 1 546 ? 1.052 7.653 -20.927 1.00 93.56 546 MET A CA 1
ATOM 4337 C C . MET A 1 546 ? 1.895 8.844 -21.380 1.00 93.56 546 MET A C 1
ATOM 4339 O O . MET A 1 546 ? 1.992 9.092 -22.578 1.00 93.56 546 MET A O 1
ATOM 4343 N N . ASN A 1 547 ? 2.517 9.558 -20.437 1.00 92.88 547 ASN A N 1
ATOM 4344 C CA . ASN A 1 547 ? 3.434 10.654 -20.728 1.00 92.88 547 ASN A CA 1
ATOM 4345 C C . ASN A 1 547 ? 4.409 10.884 -19.560 1.00 92.88 547 ASN A C 1
ATOM 4347 O O . ASN A 1 547 ? 4.007 11.355 -18.499 1.00 92.88 547 ASN A O 1
ATOM 4351 N N . VAL A 1 548 ? 5.705 10.627 -19.754 1.00 93.69 548 VAL A N 1
ATOM 4352 C CA . VAL A 1 548 ? 6.740 10.839 -18.720 1.00 93.69 548 VAL A CA 1
ATOM 4353 C C . VAL A 1 548 ? 6.897 12.302 -18.282 1.00 93.69 548 VAL A C 1
ATOM 4355 O O . VAL A 1 548 ? 7.442 12.557 -17.211 1.00 93.69 548 VAL A O 1
ATOM 4358 N N . TYR A 1 549 ? 6.418 13.264 -19.077 1.00 91.56 549 TYR A N 1
ATOM 4359 C CA . TYR A 1 549 ? 6.425 14.693 -18.744 1.00 91.56 549 TYR A CA 1
ATOM 4360 C C . TYR A 1 549 ? 5.196 15.127 -17.931 1.00 91.56 549 TYR A C 1
ATOM 4362 O O . TYR A 1 549 ? 5.151 16.261 -17.456 1.00 91.56 549 TYR A O 1
ATOM 4370 N N . ALA A 1 550 ? 4.195 14.253 -17.762 1.00 90.44 550 ALA A N 1
ATOM 4371 C CA . ALA A 1 550 ? 3.091 14.500 -16.845 1.00 90.44 550 ALA A CA 1
ATOM 4372 C C . ALA A 1 550 ? 3.563 14.243 -15.406 1.00 90.44 550 ALA A C 1
ATOM 4374 O O . ALA A 1 550 ? 3.728 13.102 -14.979 1.00 90.44 550 ALA A O 1
ATOM 4375 N N . SER A 1 551 ? 3.793 15.314 -14.658 1.00 88.56 551 SER A N 1
ATOM 4376 C CA . SER A 1 551 ? 4.282 15.270 -13.282 1.00 88.56 551 SER A CA 1
ATOM 4377 C C . SER A 1 551 ? 3.598 16.347 -12.442 1.00 88.56 551 SER A C 1
ATOM 4379 O O . SER A 1 551 ? 3.027 17.297 -12.981 1.00 88.56 551 SER A O 1
ATOM 4381 N N . ASP A 1 552 ? 3.681 16.243 -11.117 1.00 85.62 552 ASP A N 1
ATOM 4382 C CA . ASP A 1 552 ? 3.465 17.419 -10.271 1.00 85.62 552 ASP A CA 1
ATOM 4383 C C . ASP A 1 552 ? 4.612 18.447 -10.410 1.00 85.62 552 ASP A C 1
ATOM 4385 O O . ASP A 1 552 ? 5.626 18.204 -11.078 1.00 85.62 552 ASP A O 1
ATOM 4389 N N . GLU A 1 553 ? 4.462 19.605 -9.761 1.00 82.38 553 GLU A N 1
ATOM 4390 C CA . GLU A 1 553 ? 5.433 20.707 -9.836 1.00 82.38 553 GLU A CA 1
ATOM 4391 C C . GLU A 1 553 ? 6.836 20.316 -9.348 1.00 82.38 553 GLU A C 1
ATOM 4393 O O . GLU A 1 553 ? 7.836 20.771 -9.898 1.00 82.38 553 GLU A O 1
ATOM 4398 N N . ALA A 1 554 ? 6.943 19.448 -8.337 1.00 78.00 554 ALA A N 1
ATOM 4399 C CA . ALA A 1 554 ? 8.231 19.078 -7.754 1.00 78.00 554 ALA A CA 1
ATOM 4400 C C . ALA A 1 554 ? 9.004 18.050 -8.600 1.00 78.00 554 ALA A C 1
ATOM 4402 O O . ALA A 1 554 ? 10.220 17.921 -8.444 1.00 78.00 554 ALA A O 1
ATOM 4403 N N . ALA A 1 555 ? 8.313 17.317 -9.479 1.00 83.69 555 ALA A N 1
ATOM 4404 C CA . ALA A 1 555 ? 8.911 16.369 -10.422 1.00 83.69 555 ALA A CA 1
ATOM 4405 C C . ALA A 1 555 ? 9.040 16.920 -11.855 1.00 83.69 555 ALA A C 1
ATOM 4407 O O . ALA A 1 555 ? 9.548 16.213 -12.729 1.00 83.69 555 ALA A O 1
ATOM 4408 N N . LYS A 1 556 ? 8.660 18.183 -12.093 1.00 87.44 556 LYS A N 1
ATOM 4409 C CA . LYS A 1 556 ? 8.760 18.824 -13.408 1.00 87.44 556 LYS A CA 1
ATOM 4410 C C . LYS A 1 556 ? 10.202 18.830 -13.916 1.00 87.44 556 LYS A C 1
ATOM 4412 O O . LYS A 1 556 ? 11.121 19.293 -13.237 1.00 87.44 556 LYS A O 1
ATOM 4417 N N . LEU A 1 557 ? 10.404 18.314 -15.128 1.00 88.62 557 LEU A N 1
ATOM 4418 C CA . LEU A 1 557 ? 11.730 18.263 -15.742 1.00 88.62 557 LEU A CA 1
ATOM 4419 C C . LEU A 1 557 ? 12.217 19.676 -16.131 1.00 88.62 557 LEU A C 1
ATOM 4421 O O . LEU A 1 557 ? 11.395 20.513 -16.512 1.00 88.62 557 LEU A O 1
ATOM 4425 N N . PRO A 1 558 ? 13.535 19.955 -16.068 1.00 85.75 558 PRO A N 1
ATOM 4426 C CA . PRO A 1 558 ? 14.094 21.226 -16.522 1.00 85.75 558 PRO A CA 1
ATOM 4427 C C . PRO A 1 558 ? 13.811 21.492 -18.004 1.00 85.75 558 PRO A C 1
ATOM 4429 O O . PRO A 1 558 ? 13.801 20.565 -18.818 1.00 85.75 558 PRO A O 1
ATOM 4432 N N . GLU A 1 559 ? 13.642 22.766 -18.361 1.00 86.50 559 GLU A N 1
ATOM 4433 C CA . GLU A 1 559 ? 13.425 23.178 -19.750 1.00 86.50 559 GLU A CA 1
ATOM 4434 C C . GLU A 1 559 ? 14.566 22.722 -20.672 1.00 86.50 559 GLU A C 1
ATOM 4436 O O . GLU A 1 559 ? 15.738 22.689 -20.291 1.00 86.50 559 GLU A O 1
ATOM 4441 N N . GLY A 1 560 ? 14.210 22.347 -21.903 1.00 85.81 560 GLY A N 1
ATOM 4442 C CA . GLY A 1 560 ? 15.161 21.902 -22.925 1.00 85.81 560 GLY A CA 1
ATOM 4443 C C . GLY A 1 560 ? 15.710 20.484 -22.738 1.00 85.81 560 GLY A C 1
ATOM 4444 O O . GLY A 1 560 ? 16.421 20.000 -23.617 1.00 85.81 560 GLY A O 1
ATOM 4445 N N . ILE A 1 561 ? 15.382 19.782 -21.646 1.00 88.56 561 ILE A N 1
ATOM 4446 C CA . ILE A 1 561 ? 15.764 18.376 -21.486 1.00 88.56 561 ILE A CA 1
ATOM 4447 C C . ILE A 1 561 ? 14.767 17.472 -22.209 1.00 88.56 561 ILE A C 1
ATOM 4449 O O . ILE A 1 561 ? 13.594 17.399 -21.849 1.00 88.56 561 ILE A O 1
ATOM 4453 N N . LYS A 1 562 ? 15.275 16.716 -23.186 1.00 93.38 562 LYS A N 1
ATOM 4454 C CA . LYS A 1 562 ? 14.532 15.661 -23.874 1.00 93.38 562 LYS A CA 1
ATOM 4455 C C . LYS A 1 562 ? 14.883 14.294 -23.296 1.00 93.38 562 LYS A C 1
ATOM 4457 O O . LYS A 1 562 ? 16.045 13.884 -23.310 1.00 93.38 562 LYS A O 1
ATOM 4462 N N . VAL A 1 563 ? 13.871 13.582 -22.811 1.00 97.06 563 VAL A N 1
ATOM 4463 C CA . VAL A 1 563 ? 13.992 12.188 -22.376 1.00 97.06 563 VAL A CA 1
ATOM 4464 C C . VAL A 1 563 ? 13.984 11.287 -23.607 1.00 97.06 563 VAL A C 1
ATOM 4466 O O . VAL A 1 563 ? 13.107 11.409 -24.460 1.00 97.06 563 VAL A O 1
ATOM 4469 N N . LYS A 1 564 ? 14.963 10.385 -23.699 1.00 97.75 564 LYS A N 1
ATOM 4470 C CA . LYS A 1 564 ? 15.099 9.435 -24.812 1.00 97.75 564 LYS A CA 1
ATOM 4471 C C . LYS A 1 564 ? 14.834 7.990 -24.399 1.00 97.75 564 LYS A C 1
ATOM 4473 O O . LYS A 1 564 ? 14.331 7.208 -25.205 1.00 97.75 564 LYS A O 1
ATOM 4478 N N . TRP A 1 565 ? 15.166 7.639 -23.159 1.00 98.50 565 TRP A N 1
ATOM 4479 C CA . TRP A 1 565 ? 15.060 6.272 -22.657 1.00 98.50 565 TRP A CA 1
ATOM 4480 C C . TRP A 1 565 ? 14.491 6.247 -21.243 1.00 98.50 565 TRP A C 1
ATOM 4482 O O . TRP A 1 565 ? 14.709 7.169 -20.458 1.00 98.50 565 TRP A O 1
ATOM 4492 N N . MET A 1 566 ? 13.812 5.156 -20.906 1.00 98.50 566 MET A N 1
ATOM 4493 C CA . MET A 1 566 ? 13.477 4.795 -19.536 1.00 98.50 566 MET A CA 1
ATOM 4494 C C . MET A 1 566 ? 14.323 3.584 -19.143 1.00 98.50 566 MET A C 1
ATOM 4496 O O . MET A 1 566 ? 14.269 2.551 -19.808 1.00 98.50 566 MET A O 1
ATOM 4500 N N . ARG A 1 567 ? 15.119 3.713 -18.081 1.00 98.44 567 ARG A N 1
ATOM 4501 C CA . ARG A 1 567 ? 15.885 2.618 -17.473 1.00 98.44 567 ARG A CA 1
ATOM 4502 C C . ARG A 1 567 ? 15.017 1.894 -16.458 1.00 98.44 567 ARG A C 1
ATOM 4504 O O . ARG A 1 567 ? 14.356 2.549 -15.653 1.00 98.44 567 ARG A O 1
ATOM 4511 N N . ILE A 1 568 ? 15.068 0.567 -16.473 1.00 98.50 568 ILE A N 1
ATOM 4512 C CA . ILE A 1 568 ? 14.390 -0.302 -15.511 1.00 98.50 568 ILE A CA 1
ATOM 4513 C C . ILE A 1 568 ? 15.454 -0.949 -14.625 1.00 98.50 568 ILE A C 1
ATOM 4515 O O . ILE A 1 568 ? 16.398 -1.573 -15.118 1.00 98.50 568 ILE A O 1
ATOM 4519 N N . VAL A 1 569 ? 15.314 -0.781 -13.312 1.00 97.44 569 VAL A N 1
ATOM 4520 C CA . VAL A 1 569 ? 16.275 -1.275 -12.320 1.00 97.44 569 VAL A CA 1
ATOM 4521 C C . VAL A 1 569 ? 15.543 -2.149 -11.319 1.00 97.44 569 VAL A C 1
ATOM 4523 O O . VAL A 1 569 ? 14.551 -1.710 -10.747 1.00 97.44 569 VAL A O 1
ATOM 4526 N N . GLN A 1 570 ? 16.044 -3.361 -11.091 1.00 96.62 570 GLN A N 1
ATOM 4527 C CA . GLN A 1 570 ? 15.595 -4.206 -9.993 1.00 96.62 570 GLN A CA 1
ATOM 4528 C C . GLN A 1 570 ? 16.285 -3.785 -8.696 1.00 96.62 570 GLN A C 1
ATOM 4530 O O . GLN A 1 570 ? 17.506 -3.618 -8.655 1.00 96.62 570 GLN A O 1
ATOM 4535 N N . VAL A 1 571 ? 15.493 -3.671 -7.636 1.00 93.19 571 VAL A N 1
ATOM 4536 C CA . VAL A 1 571 ? 15.933 -3.546 -6.251 1.00 93.19 571 VAL A 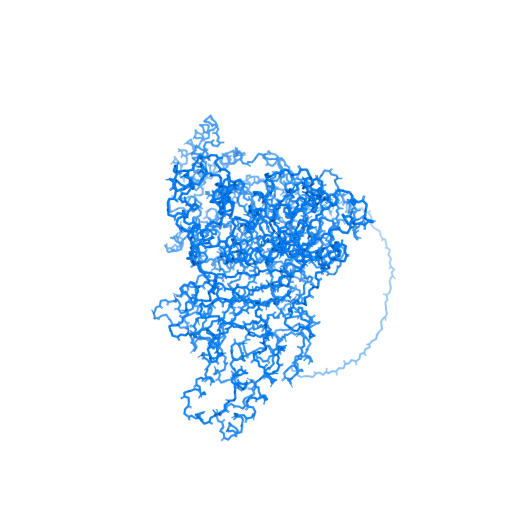CA 1
ATOM 4537 C C . VAL A 1 571 ? 16.094 -4.938 -5.656 1.00 93.19 571 VAL A C 1
ATOM 4539 O O . VAL A 1 571 ? 15.190 -5.766 -5.755 1.00 93.19 571 VAL A O 1
ATOM 4542 N N . ILE A 1 572 ? 17.243 -5.188 -5.035 1.00 89.25 572 ILE A N 1
ATOM 4543 C CA . ILE A 1 572 ? 17.530 -6.444 -4.345 1.00 89.25 572 ILE A CA 1
ATOM 4544 C C . ILE A 1 572 ? 17.374 -6.222 -2.839 1.00 89.25 572 ILE A C 1
ATOM 4546 O O . ILE A 1 572 ? 18.048 -5.334 -2.302 1.00 89.25 572 ILE A O 1
ATOM 4550 N N . PRO A 1 573 ? 16.504 -6.995 -2.161 1.00 83.50 573 PRO A N 1
ATOM 4551 C CA . PRO A 1 573 ? 16.365 -6.921 -0.712 1.00 83.50 573 PRO A CA 1
ATOM 4552 C C . PRO A 1 573 ? 17.664 -7.321 -0.013 1.00 83.50 573 PRO A C 1
ATOM 4554 O O . PRO A 1 573 ? 18.510 -8.032 -0.563 1.00 83.50 573 PRO A O 1
ATOM 4557 N N . GLN A 1 574 ? 17.821 -6.877 1.230 1.00 78.75 574 GLN A N 1
ATOM 4558 C CA . GLN A 1 574 ? 18.916 -7.350 2.064 1.00 78.75 574 GLN A CA 1
ATOM 4559 C C . GLN A 1 574 ? 18.683 -8.816 2.447 1.00 78.75 574 GLN A C 1
ATOM 4561 O O . GLN A 1 574 ? 17.564 -9.202 2.776 1.00 78.75 574 GLN A O 1
ATOM 4566 N N . MET A 1 575 ? 19.731 -9.640 2.388 1.00 75.44 575 MET A N 1
ATOM 4567 C CA . MET A 1 575 ? 19.599 -11.095 2.486 1.00 75.44 575 MET A CA 1
ATOM 4568 C C . MET A 1 575 ? 20.046 -11.643 3.842 1.00 75.44 575 MET A C 1
ATOM 4570 O O . MET A 1 575 ? 20.994 -11.142 4.444 1.00 75.44 575 MET A O 1
ATOM 4574 N N . LEU A 1 576 ? 19.408 -12.736 4.274 1.00 60.75 576 LEU A N 1
ATOM 4575 C CA . LEU A 1 576 ? 19.900 -13.591 5.355 1.00 60.75 576 LEU A CA 1
ATOM 4576 C C . LEU A 1 576 ? 20.877 -14.628 4.803 1.00 60.75 576 LEU A C 1
ATOM 4578 O O . LEU A 1 576 ? 20.525 -15.459 3.972 1.00 60.75 576 LEU A O 1
ATOM 4582 N N . ASP A 1 577 ? 22.074 -14.648 5.361 1.00 53.97 577 ASP A N 1
ATOM 4583 C CA . ASP A 1 577 ? 22.793 -15.887 5.656 1.00 53.97 577 ASP A CA 1
ATOM 4584 C C . ASP A 1 577 ? 23.347 -15.793 7.102 1.00 53.97 577 ASP A C 1
ATOM 4586 O O . ASP A 1 577 ? 23.141 -14.782 7.771 1.00 53.97 577 ASP A O 1
ATOM 4590 N N . ASN A 1 578 ? 23.888 -16.865 7.673 1.00 51.03 578 ASN A N 1
ATOM 4591 C CA . ASN A 1 578 ? 23.901 -17.148 9.125 1.00 51.03 578 ASN A CA 1
ATOM 4592 C C . ASN A 1 578 ? 24.654 -16.161 10.066 1.00 51.03 578 ASN A C 1
ATOM 4594 O O . ASN A 1 578 ? 24.825 -16.465 11.247 1.00 51.03 578 ASN A O 1
ATOM 4598 N N . TRP A 1 579 ? 25.115 -14.999 9.591 1.00 44.78 579 TRP A N 1
ATOM 4599 C CA . TRP A 1 579 ? 25.936 -14.037 10.334 1.00 44.78 579 TRP A CA 1
ATOM 4600 C C . TRP A 1 579 ? 25.575 -12.566 10.052 1.00 44.78 579 TRP A C 1
ATOM 4602 O O . TRP A 1 579 ? 25.730 -12.096 8.937 1.00 44.78 579 TRP A O 1
ATOM 4612 N N . PHE A 1 580 ? 25.188 -11.768 11.052 1.00 49.81 580 PHE A N 1
ATOM 4613 C CA . PHE A 1 580 ? 24.817 -10.362 10.818 1.00 49.81 580 PHE A CA 1
ATOM 4614 C C . PHE A 1 580 ? 25.596 -9.388 11.706 1.00 49.81 580 PHE A C 1
ATOM 4616 O O . PHE A 1 580 ? 25.735 -9.609 12.908 1.00 49.81 580 PHE A O 1
ATOM 4623 N N . SER A 1 581 ? 26.119 -8.304 11.119 1.00 52.28 581 SER A N 1
ATOM 4624 C CA . SER A 1 581 ? 26.811 -7.232 11.850 1.00 52.28 581 SER A CA 1
ATOM 4625 C C . SER A 1 581 ? 26.636 -5.869 11.174 1.00 52.28 581 SER A C 1
ATOM 4627 O O . SER A 1 581 ? 26.520 -5.777 9.952 1.00 52.28 581 SER A O 1
ATOM 4629 N N . THR A 1 582 ? 26.703 -4.785 11.948 1.00 51.75 582 THR A N 1
ATOM 4630 C CA . THR A 1 582 ? 26.743 -3.394 11.444 1.00 51.75 582 THR A CA 1
ATOM 4631 C C . THR A 1 582 ? 27.888 -3.136 10.453 1.00 51.75 582 THR A C 1
ATOM 4633 O O . THR A 1 582 ? 27.795 -2.246 9.609 1.00 51.75 582 THR A O 1
ATOM 4636 N N . GLU A 1 583 ? 28.950 -3.946 10.502 1.00 53.34 583 GLU A N 1
ATOM 4637 C CA . GLU A 1 583 ? 30.054 -3.932 9.538 1.00 53.34 583 GLU A CA 1
ATOM 4638 C C . GLU A 1 583 ? 29.613 -4.383 8.137 1.00 53.34 583 GLU A C 1
ATOM 4640 O O . GLU A 1 583 ? 30.199 -3.916 7.171 1.00 53.34 583 GLU A O 1
ATOM 4645 N N . SER A 1 584 ? 28.602 -5.255 7.998 1.00 53.62 584 SER A N 1
ATOM 4646 C CA . SER A 1 584 ? 28.109 -5.773 6.703 1.00 53.62 584 SER A CA 1
ATOM 4647 C C . SER A 1 584 ? 27.222 -4.782 5.935 1.00 53.62 584 SER A C 1
ATOM 4649 O O . SER A 1 584 ? 27.329 -4.690 4.714 1.00 53.62 584 SER A O 1
ATOM 4651 N N . VAL A 1 585 ? 26.419 -3.968 6.631 1.00 52.50 585 VAL A N 1
ATOM 4652 C CA . VAL A 1 585 ? 25.463 -3.016 6.019 1.00 52.50 585 VAL A CA 1
ATOM 4653 C C . VAL A 1 585 ? 26.159 -1.803 5.382 1.00 52.50 585 VAL A C 1
ATOM 4655 O O . VAL A 1 585 ? 25.661 -1.226 4.421 1.00 52.50 585 VAL A O 1
ATOM 4658 N N . SER A 1 586 ? 27.371 -1.460 5.834 1.00 57.34 586 SER A N 1
ATOM 4659 C CA . SER A 1 586 ? 28.197 -0.395 5.241 1.00 57.34 586 SER A CA 1
ATOM 4660 C C . SER A 1 586 ? 29.025 -0.842 4.023 1.00 57.34 586 SER A C 1
ATOM 4662 O O . SER A 1 586 ? 29.875 -0.088 3.555 1.00 57.34 586 SER A O 1
ATOM 4664 N N . GLN A 1 587 ? 28.809 -2.060 3.502 1.00 66.56 587 GLN A N 1
ATOM 4665 C CA . GLN A 1 587 ? 29.665 -2.639 2.454 1.00 66.56 587 GLN A CA 1
ATOM 4666 C C . GLN A 1 587 ? 29.133 -2.489 1.025 1.00 66.56 587 GLN A C 1
ATOM 4668 O O . GLN A 1 587 ? 29.916 -2.706 0.104 1.00 66.56 587 GLN A O 1
ATOM 4673 N N . ILE A 1 588 ? 27.856 -2.121 0.816 1.00 73.62 588 ILE A N 1
ATOM 4674 C CA . ILE A 1 588 ? 27.307 -1.901 -0.543 1.00 73.62 588 ILE A CA 1
ATOM 4675 C C . ILE A 1 588 ? 27.896 -0.672 -1.190 1.00 73.62 588 ILE A C 1
ATOM 4677 O O . ILE A 1 588 ? 28.182 -0.698 -2.384 1.00 73.62 588 ILE A O 1
ATOM 4681 N N . SER A 1 589 ? 28.017 0.419 -0.442 1.00 76.00 589 SER A N 1
ATOM 4682 C CA . SER A 1 589 ? 28.525 1.667 -0.979 1.00 76.00 589 SER A CA 1
ATOM 4683 C C . SER A 1 589 ? 29.196 2.513 0.100 1.00 76.00 589 SER A C 1
ATOM 4685 O O . SER A 1 589 ? 29.304 2.114 1.254 1.00 76.00 589 SER A O 1
ATOM 4687 N N . PHE A 1 590 ? 29.685 3.694 -0.287 1.00 74.25 590 PHE A N 1
ATOM 4688 C CA . PHE A 1 590 ? 30.234 4.663 0.659 1.00 74.25 590 PHE A CA 1
ATOM 4689 C C . PHE A 1 590 ? 29.136 5.267 1.551 1.00 74.25 590 PHE A C 1
ATOM 4691 O O . PHE A 1 590 ? 29.405 5.709 2.668 1.00 74.25 590 PHE A O 1
ATOM 4698 N N . ALA A 1 591 ? 27.897 5.290 1.057 1.00 67.00 591 ALA A N 1
ATOM 4699 C CA . ALA A 1 591 ? 26.737 5.728 1.809 1.00 67.00 591 ALA A CA 1
ATOM 4700 C C . ALA A 1 591 ? 26.200 4.601 2.702 1.00 67.00 591 ALA A C 1
ATOM 4702 O O . ALA A 1 591 ? 26.172 3.437 2.305 1.00 67.00 591 ALA A O 1
ATOM 4703 N N . THR A 1 592 ? 25.733 4.959 3.899 1.00 62.53 592 THR A N 1
ATOM 4704 C CA . THR A 1 592 ? 25.000 4.025 4.762 1.00 62.53 592 THR A CA 1
ATOM 4705 C C . THR A 1 592 ? 23.605 3.765 4.188 1.00 62.53 592 THR A C 1
ATOM 4707 O O . THR A 1 592 ? 23.044 4.624 3.505 1.00 62.53 592 THR A O 1
ATOM 4710 N N . ASP A 1 593 ? 23.061 2.575 4.456 1.00 64.81 593 ASP A N 1
ATOM 4711 C CA . ASP A 1 593 ? 21.692 2.172 4.089 1.00 64.81 593 ASP A CA 1
ATOM 4712 C C . ASP A 1 593 ? 21.417 2.100 2.572 1.00 64.81 593 ASP A C 1
ATOM 4714 O O . ASP A 1 593 ? 20.263 2.152 2.136 1.00 64.81 593 ASP A O 1
ATOM 4718 N N . SER A 1 594 ? 22.476 1.974 1.756 1.00 75.12 594 SER A N 1
ATOM 4719 C CA . SER A 1 594 ? 22.345 1.766 0.310 1.00 75.12 594 SER A CA 1
ATOM 4720 C C . SER A 1 594 ? 21.777 0.384 -0.014 1.00 75.12 594 SER A C 1
ATOM 4722 O O . SER A 1 594 ? 21.870 -0.563 0.761 1.00 75.12 594 SER A O 1
ATOM 4724 N N . ILE A 1 595 ? 21.206 0.277 -1.208 1.00 80.69 595 ILE A N 1
ATOM 4725 C CA . ILE A 1 595 ? 20.364 -0.838 -1.623 1.00 80.69 595 ILE A CA 1
ATOM 4726 C C . ILE A 1 595 ? 21.058 -1.633 -2.731 1.00 80.69 595 ILE A C 1
ATOM 4728 O O . ILE A 1 595 ? 21.779 -1.065 -3.560 1.00 80.69 595 ILE A O 1
ATOM 4732 N N . GLY A 1 596 ? 20.850 -2.950 -2.747 1.00 85.94 596 GLY A N 1
ATOM 4733 C CA . GLY A 1 596 ? 21.315 -3.812 -3.828 1.00 85.94 596 GLY A CA 1
ATOM 4734 C C . GLY A 1 596 ? 20.531 -3.576 -5.122 1.00 85.94 596 GLY A C 1
ATOM 4735 O O . GLY A 1 596 ? 19.344 -3.251 -5.084 1.00 85.94 596 GLY A O 1
ATOM 4736 N N . ARG A 1 597 ? 21.187 -3.691 -6.283 1.00 90.94 597 ARG A N 1
ATOM 4737 C CA . ARG A 1 597 ? 20.600 -3.336 -7.585 1.00 90.94 597 ARG A CA 1
ATOM 4738 C C . ARG A 1 597 ? 21.058 -4.244 -8.720 1.00 90.94 597 ARG A C 1
ATOM 4740 O O . ARG A 1 597 ? 22.221 -4.649 -8.778 1.00 90.94 597 ARG A O 1
ATOM 4747 N N . ILE A 1 598 ? 20.158 -4.452 -9.679 1.00 94.25 598 ILE A N 1
ATOM 4748 C CA . ILE A 1 598 ? 20.463 -5.004 -11.004 1.00 94.25 598 ILE A CA 1
ATOM 4749 C C . ILE A 1 598 ? 19.859 -4.071 -12.065 1.00 94.25 598 ILE A C 1
ATOM 4751 O O . ILE A 1 598 ? 18.634 -3.939 -12.126 1.00 94.25 598 ILE A O 1
ATOM 4755 N N . PRO A 1 599 ? 20.665 -3.402 -12.908 1.00 95.38 599 PRO A N 1
ATOM 4756 C CA . PRO A 1 599 ? 20.138 -2.694 -14.068 1.00 95.38 599 PRO A CA 1
ATOM 4757 C C . PRO A 1 599 ? 19.645 -3.712 -15.102 1.00 95.38 599 PRO A C 1
ATOM 4759 O O . PRO A 1 599 ? 20.445 -4.434 -15.695 1.00 95.38 599 PRO A O 1
ATOM 4762 N N . LEU A 1 600 ? 18.331 -3.780 -15.318 1.00 97.44 600 LEU A N 1
ATOM 4763 C CA . LEU A 1 600 ? 17.735 -4.751 -16.242 1.00 97.44 600 LEU A CA 1
ATOM 4764 C C . LEU A 1 600 ? 17.869 -4.304 -17.701 1.00 97.44 600 LEU A C 1
ATOM 4766 O O . LEU A 1 600 ? 17.980 -5.136 -18.597 1.00 97.44 600 LEU A O 1
ATOM 4770 N N . GLY A 1 601 ? 17.885 -2.992 -17.934 1.00 97.56 601 GLY A N 1
ATOM 4771 C CA . GLY A 1 601 ? 18.091 -2.404 -19.252 1.00 97.56 601 GLY A CA 1
ATOM 4772 C C . GLY A 1 601 ? 17.304 -1.118 -19.457 1.00 97.56 601 GLY A C 1
ATOM 4773 O O . GLY A 1 601 ? 16.832 -0.495 -18.502 1.00 97.56 601 GLY A O 1
ATOM 4774 N N . ILE A 1 602 ? 17.175 -0.723 -20.719 1.00 98.50 602 ILE A N 1
ATOM 4775 C CA . ILE A 1 602 ? 16.480 0.487 -21.160 1.00 98.50 602 ILE A CA 1
ATOM 4776 C C . ILE A 1 602 ? 15.405 0.163 -22.199 1.00 98.50 602 ILE A C 1
ATOM 4778 O O . ILE A 1 602 ? 15.493 -0.826 -22.927 1.00 98.50 602 ILE A O 1
ATOM 4782 N N . VAL A 1 603 ? 14.399 1.031 -22.280 1.00 98.62 603 VAL A N 1
ATOM 4783 C CA . VAL A 1 603 ? 13.326 1.005 -23.284 1.00 98.62 603 VAL A CA 1
ATOM 4784 C C . VAL A 1 603 ? 13.108 2.416 -23.844 1.00 98.62 603 VAL A C 1
ATOM 4786 O O . VAL A 1 603 ? 13.374 3.394 -23.137 1.00 98.62 603 VAL A O 1
ATOM 4789 N N . PRO A 1 604 ? 12.686 2.568 -25.112 1.00 98.25 604 PRO A N 1
ATOM 4790 C CA . PRO A 1 604 ? 12.534 3.882 -25.730 1.00 98.25 604 PRO A CA 1
ATOM 4791 C C . PRO A 1 604 ? 11.385 4.677 -25.107 1.00 98.25 604 PRO A C 1
ATOM 4793 O O . PRO A 1 604 ? 10.327 4.122 -24.801 1.00 98.25 604 PRO A O 1
ATOM 4796 N N . VAL A 1 605 ? 11.602 5.986 -24.986 1.00 98.44 605 VAL A N 1
ATOM 4797 C CA . VAL A 1 605 ? 10.556 6.985 -24.746 1.00 98.44 605 VAL A CA 1
ATOM 4798 C C . VAL A 1 605 ? 10.249 7.650 -26.084 1.00 98.44 605 VAL A C 1
ATOM 4800 O O . VAL A 1 605 ? 11.164 8.103 -26.778 1.00 98.44 605 VAL A O 1
ATOM 4803 N N . GLU A 1 606 ? 8.976 7.658 -26.468 1.00 96.44 606 GLU A N 1
ATOM 4804 C CA . GLU A 1 606 ? 8.525 8.261 -27.722 1.00 96.44 606 GLU A CA 1
ATOM 4805 C C . GLU A 1 606 ? 8.541 9.796 -27.654 1.00 96.44 606 GLU A C 1
ATOM 4807 O O . GLU A 1 606 ? 8.653 10.398 -26.586 1.00 96.44 606 GLU A O 1
ATOM 4812 N N . GLU A 1 607 ? 8.400 10.450 -28.808 1.00 94.00 607 GLU A N 1
ATOM 4813 C CA . GLU A 1 607 ? 8.406 11.919 -28.907 1.00 94.00 607 GLU A CA 1
ATOM 4814 C C . GLU A 1 607 ? 7.280 12.592 -28.103 1.00 94.00 607 GLU A C 1
ATOM 4816 O O . GLU A 1 607 ? 7.455 13.706 -27.616 1.00 94.00 607 GLU A O 1
ATOM 4821 N N . ASP A 1 608 ? 6.144 11.913 -27.916 1.00 92.62 608 ASP A N 1
ATOM 4822 C CA . ASP A 1 608 ? 5.029 12.380 -27.080 1.00 92.62 608 ASP A CA 1
ATOM 4823 C C . ASP A 1 608 ? 5.215 12.067 -25.581 1.00 92.62 608 ASP A C 1
ATOM 4825 O O . ASP A 1 608 ? 4.318 12.315 -24.775 1.00 92.62 608 ASP A O 1
ATOM 4829 N N . GLY A 1 609 ? 6.374 11.522 -25.198 1.00 94.12 609 GLY A N 1
ATOM 4830 C CA . GLY A 1 609 ? 6.698 11.119 -23.833 1.00 94.12 609 GLY A CA 1
ATOM 4831 C C . GLY A 1 609 ? 6.134 9.759 -23.428 1.00 94.12 609 GLY A C 1
ATOM 4832 O O . GLY A 1 609 ? 6.284 9.374 -22.269 1.00 94.12 609 GLY A O 1
ATOM 4833 N N . SER A 1 610 ? 5.481 9.025 -24.329 1.00 96.88 610 SER A N 1
ATOM 4834 C CA . SER A 1 610 ? 4.874 7.737 -23.992 1.00 96.88 610 SER A CA 1
ATOM 4835 C C . SER A 1 610 ? 5.875 6.579 -23.978 1.00 96.88 610 SER A C 1
ATOM 4837 O O . SER A 1 610 ? 6.889 6.585 -24.683 1.00 96.88 610 SER A O 1
ATOM 4839 N N . VAL A 1 611 ? 5.583 5.561 -23.164 1.00 98.31 611 VAL A N 1
ATOM 4840 C CA . VAL A 1 611 ? 6.371 4.326 -23.040 1.00 98.31 611 VAL A CA 1
ATOM 4841 C C . VAL A 1 611 ? 5.443 3.120 -23.087 1.00 98.31 611 VAL A C 1
ATOM 4843 O O . VAL A 1 611 ? 4.374 3.132 -22.480 1.00 98.31 611 VAL A O 1
ATOM 4846 N N . TYR A 1 612 ? 5.866 2.066 -23.784 1.00 98.00 612 TYR A N 1
ATOM 4847 C CA . TYR A 1 612 ? 5.205 0.763 -23.789 1.00 98.00 612 TYR A CA 1
ATOM 4848 C C . TYR A 1 612 ? 6.244 -0.344 -23.973 1.00 98.00 612 TYR A C 1
ATOM 4850 O O . TYR A 1 612 ? 6.942 -0.378 -24.998 1.00 98.00 612 TYR A O 1
ATOM 4858 N N . CYS A 1 613 ? 6.381 -1.211 -22.971 1.00 97.88 613 CYS A N 1
ATOM 4859 C CA . CYS A 1 613 ? 7.417 -2.238 -22.917 1.00 97.88 613 CYS A CA 1
ATOM 4860 C C . CYS A 1 613 ? 6.985 -3.509 -22.183 1.00 97.88 613 CYS A C 1
ATOM 4862 O O . CYS A 1 613 ? 5.970 -3.539 -21.491 1.00 97.88 613 CYS A O 1
ATOM 4864 N N . GLU A 1 614 ? 7.781 -4.561 -22.350 1.00 97.00 614 GLU A N 1
ATOM 4865 C CA . GLU A 1 614 ? 7.677 -5.797 -21.574 1.00 97.00 614 GLU A CA 1
ATOM 4866 C C . GLU A 1 614 ? 7.979 -5.528 -20.091 1.00 97.00 614 GLU A C 1
ATOM 4868 O O . GLU A 1 614 ? 8.751 -4.621 -19.760 1.00 97.00 614 GLU A O 1
ATOM 4873 N N . ALA A 1 615 ? 7.363 -6.305 -19.198 1.00 97.31 615 ALA A N 1
ATOM 4874 C CA . ALA A 1 615 ? 7.513 -6.138 -17.759 1.00 97.31 615 ALA A CA 1
ATOM 4875 C C . ALA A 1 615 ? 8.412 -7.217 -17.128 1.00 97.31 615 ALA A C 1
ATOM 4877 O O . ALA A 1 615 ? 8.222 -8.403 -17.402 1.00 97.31 615 ALA A O 1
ATOM 4878 N N . PRO A 1 616 ? 9.340 -6.834 -16.232 1.00 97.56 616 PRO A N 1
ATOM 4879 C CA . PRO A 1 616 ? 9.959 -7.752 -15.281 1.00 97.56 616 PRO A CA 1
ATOM 4880 C C . PRO A 1 616 ? 8.919 -8.242 -14.268 1.00 97.56 616 PRO A C 1
ATOM 4882 O O . PRO A 1 616 ? 8.384 -7.439 -13.501 1.00 97.56 616 PRO A O 1
ATOM 4885 N N . VAL A 1 617 ? 8.644 -9.544 -14.247 1.00 96.50 617 VAL A N 1
ATOM 4886 C CA . VAL A 1 617 ? 7.679 -10.147 -13.319 1.00 96.50 617 VAL A CA 1
ATOM 4887 C C . VAL A 1 617 ? 8.373 -10.617 -12.041 1.00 96.50 617 VAL A C 1
ATOM 4889 O O . VAL A 1 617 ? 9.500 -11.110 -12.087 1.00 96.50 617 VAL A O 1
ATOM 4892 N N . GLY A 1 618 ? 7.706 -10.455 -10.894 1.00 95.25 618 GLY A N 1
ATOM 4893 C CA . GLY A 1 618 ? 8.181 -10.977 -9.607 1.00 95.25 618 GLY A CA 1
ATOM 4894 C C . GLY A 1 618 ? 9.408 -10.258 -9.038 1.00 95.25 618 GLY A C 1
ATOM 4895 O O . GLY A 1 618 ? 10.247 -10.867 -8.379 1.00 95.25 618 GLY A O 1
ATOM 4896 N N . LYS A 1 619 ? 9.563 -8.966 -9.349 1.00 95.56 619 LYS A N 1
ATOM 4897 C CA . LYS A 1 619 ? 10.739 -8.157 -8.995 1.00 95.56 619 LYS A CA 1
ATOM 4898 C C . LYS A 1 619 ? 10.308 -6.789 -8.478 1.00 95.56 619 LYS A C 1
ATOM 4900 O O . LYS A 1 619 ? 9.521 -6.116 -9.140 1.00 95.56 619 LYS A O 1
ATOM 4905 N N . ALA A 1 620 ? 10.881 -6.328 -7.362 1.00 96.00 620 ALA A N 1
ATOM 4906 C CA . ALA A 1 620 ? 10.833 -4.907 -7.012 1.00 96.00 620 ALA A CA 1
ATOM 4907 C C . ALA A 1 620 ? 11.626 -4.107 -8.047 1.00 96.00 620 ALA A C 1
ATOM 4909 O O . ALA A 1 620 ? 12.834 -4.292 -8.178 1.00 96.00 620 ALA A O 1
ATOM 4910 N N . ILE A 1 621 ? 10.962 -3.214 -8.772 1.00 97.25 621 ILE A N 1
ATOM 4911 C CA . ILE A 1 621 ? 11.551 -2.402 -9.833 1.00 97.25 621 ILE A CA 1
ATOM 4912 C C . ILE A 1 621 ? 11.275 -0.913 -9.633 1.00 97.25 621 ILE A C 1
ATOM 4914 O O . ILE A 1 621 ? 10.235 -0.514 -9.107 1.00 97.25 621 ILE A O 1
ATOM 4918 N N . TYR A 1 622 ? 12.197 -0.082 -10.108 1.00 96.12 622 TYR A N 1
ATOM 4919 C CA . TYR A 1 622 ? 11.997 1.357 -10.253 1.00 96.12 622 TYR A CA 1
ATOM 4920 C C . TYR A 1 622 ? 12.495 1.853 -11.609 1.00 96.12 622 TYR A C 1
ATOM 4922 O O . TYR A 1 622 ? 13.246 1.170 -12.315 1.00 96.12 622 TYR A O 1
ATOM 4930 N N . PHE A 1 623 ? 12.079 3.069 -11.963 1.00 97.31 623 PHE A N 1
ATOM 4931 C CA . PHE A 1 623 ? 12.377 3.683 -13.254 1.00 97.31 623 PHE A CA 1
ATOM 4932 C C . PHE A 1 623 ? 13.294 4.905 -13.131 1.00 97.31 623 PHE A C 1
ATOM 4934 O O . PHE A 1 623 ? 13.167 5.700 -12.192 1.00 97.31 623 PHE A O 1
ATOM 4941 N N . GLN A 1 624 ? 14.183 5.093 -14.111 1.00 96.81 624 GLN A N 1
ATOM 4942 C CA . GLN A 1 624 ? 14.927 6.343 -14.308 1.00 96.81 624 GLN A CA 1
ATOM 4943 C C . GLN A 1 624 ? 14.704 6.881 -15.720 1.00 96.81 624 GLN A C 1
ATOM 4945 O O . GLN A 1 624 ? 14.808 6.138 -16.694 1.00 96.81 624 GLN A O 1
ATOM 4950 N N . LEU A 1 625 ? 14.427 8.177 -15.835 1.00 97.31 625 LEU A N 1
ATOM 4951 C CA . LEU A 1 625 ? 14.327 8.861 -17.123 1.00 97.31 625 LEU A CA 1
ATOM 4952 C C . LEU A 1 625 ? 15.716 9.309 -17.561 1.00 97.31 625 LEU A C 1
ATOM 4954 O O . LEU A 1 625 ? 16.375 10.041 -16.820 1.00 97.31 625 LEU A O 1
ATOM 4958 N N . LEU A 1 626 ? 16.150 8.896 -18.750 1.00 97.62 626 LEU A N 1
ATOM 4959 C CA . LEU A 1 626 ? 17.464 9.219 -19.300 1.00 97.62 626 LEU A CA 1
ATOM 4960 C C . LEU A 1 626 ? 17.343 10.192 -20.470 1.00 97.62 626 LEU A C 1
ATOM 4962 O O . LEU A 1 626 ? 16.474 10.040 -21.334 1.00 97.62 626 LEU A O 1
ATOM 4966 N N . ASP A 1 627 ? 18.256 11.154 -20.531 1.00 95.56 627 ASP A N 1
ATOM 4967 C CA . ASP A 1 627 ? 18.388 12.039 -21.686 1.00 95.56 627 ASP A CA 1
ATOM 4968 C C . ASP A 1 627 ? 19.072 11.356 -22.889 1.00 95.56 627 ASP A C 1
ATOM 4970 O O . ASP A 1 627 ? 19.444 10.177 -22.860 1.00 95.56 627 ASP A O 1
ATOM 4974 N N . GLU A 1 628 ? 19.250 12.109 -23.975 1.00 94.38 628 GLU A N 1
ATOM 4975 C CA . GLU A 1 628 ? 19.944 11.657 -25.190 1.00 94.38 628 GLU A CA 1
ATOM 4976 C C . GLU A 1 628 ? 21.397 11.205 -24.946 1.00 94.38 628 GLU A C 1
ATOM 4978 O O . GLU A 1 628 ? 21.904 10.345 -25.666 1.00 94.38 628 GLU A O 1
ATOM 4983 N N . LYS A 1 629 ? 22.047 11.726 -23.897 1.00 92.06 629 LYS A N 1
ATOM 4984 C CA . LYS A 1 629 ? 23.420 11.379 -23.498 1.00 92.06 629 LYS A CA 1
ATOM 4985 C C . LYS A 1 629 ? 23.467 10.197 -22.534 1.00 92.06 629 LYS A C 1
ATOM 4987 O O . LYS A 1 629 ? 24.555 9.760 -22.162 1.00 92.06 629 LYS A O 1
ATOM 4992 N N . GLY A 1 630 ? 22.311 9.682 -22.123 1.00 93.81 630 GLY A N 1
ATOM 4993 C CA . GLY A 1 630 ? 22.213 8.542 -21.227 1.00 93.81 630 GLY A CA 1
ATOM 4994 C C . GLY A 1 630 ? 22.322 8.828 -19.748 1.00 93.81 630 GLY A C 1
ATOM 4995 O O . GLY A 1 630 ? 22.484 7.891 -18.974 1.00 93.81 630 GLY A O 1
ATOM 4996 N N . MET A 1 631 ? 22.243 10.092 -19.352 1.00 93.88 631 MET A N 1
ATOM 4997 C CA . MET A 1 631 ? 22.302 10.460 -17.945 1.00 93.88 631 MET A CA 1
ATOM 4998 C C . MET A 1 631 ? 20.899 10.508 -17.351 1.00 93.88 631 MET A C 1
ATOM 5000 O O . MET A 1 631 ? 19.981 11.060 -17.968 1.00 93.88 631 MET A O 1
ATOM 5004 N N . ALA A 1 632 ? 20.738 9.989 -16.134 1.00 93.50 632 ALA A N 1
ATOM 5005 C CA . ALA A 1 632 ? 19.483 10.079 -15.408 1.00 93.50 632 ALA A CA 1
ATOM 5006 C C . ALA A 1 632 ? 19.133 11.540 -15.094 1.00 93.50 632 ALA A C 1
ATOM 5008 O O . ALA A 1 632 ? 19.865 12.273 -14.425 1.00 93.50 632 ALA A O 1
ATOM 5009 N N . VAL A 1 633 ? 17.967 11.959 -15.572 1.00 91.62 633 VAL A N 1
ATOM 5010 C CA . VAL A 1 633 ? 17.366 13.266 -15.300 1.00 91.62 633 VAL A CA 1
ATOM 5011 C C . VAL A 1 633 ? 16.476 13.175 -14.067 1.00 91.62 633 VAL A C 1
ATOM 5013 O O . VAL A 1 633 ? 16.458 14.091 -13.249 1.00 91.62 633 VAL A O 1
ATOM 5016 N N . HIS A 1 634 ? 15.749 12.072 -13.917 1.00 89.69 634 HIS A N 1
ATOM 5017 C CA . HIS A 1 634 ? 14.848 11.831 -12.799 1.00 89.69 634 HIS A CA 1
ATOM 5018 C C . HIS A 1 634 ? 14.872 10.350 -12.420 1.00 89.69 634 HIS A C 1
ATOM 5020 O O . HIS A 1 634 ? 14.989 9.492 -13.293 1.00 89.69 634 HIS A O 1
ATOM 5026 N N . SER A 1 635 ? 14.752 10.055 -11.126 1.00 89.75 635 SER A N 1
ATOM 5027 C CA . SER A 1 635 ? 14.726 8.691 -10.591 1.00 89.75 635 SER A CA 1
ATOM 5028 C C . SER A 1 635 ? 13.526 8.533 -9.678 1.00 89.75 635 SER A C 1
ATOM 5030 O O . SER A 1 635 ? 13.346 9.334 -8.754 1.00 89.75 635 SER A O 1
ATOM 5032 N N . MET A 1 636 ? 12.744 7.481 -9.900 1.00 90.44 636 MET A N 1
ATOM 5033 C CA . MET A 1 636 ? 11.776 7.005 -8.921 1.00 90.44 636 MET A CA 1
ATOM 5034 C C . MET A 1 636 ? 12.541 6.618 -7.650 1.00 90.44 636 MET A C 1
ATOM 5036 O O . MET A 1 636 ? 13.530 5.893 -7.717 1.00 90.44 636 MET A O 1
ATOM 5040 N N . ARG A 1 637 ? 12.116 7.151 -6.501 1.00 86.06 637 ARG A N 1
ATOM 5041 C CA . ARG A 1 637 ? 12.692 6.829 -5.183 1.00 86.06 637 ARG A CA 1
ATOM 5042 C C . ARG A 1 637 ? 11.805 5.864 -4.414 1.00 86.06 637 ARG A C 1
ATOM 5044 O O . ARG A 1 637 ? 11.639 6.001 -3.226 1.00 86.06 637 ARG A O 1
ATOM 5051 N N . SER A 1 638 ? 11.124 4.962 -5.091 1.00 88.75 638 SER A N 1
ATOM 5052 C CA . SER A 1 638 ? 10.219 3.953 -4.529 1.00 88.75 638 SER A CA 1
ATOM 5053 C C . SER A 1 638 ? 10.448 2.672 -5.321 1.00 88.75 638 SER A C 1
ATOM 5055 O O . SER A 1 638 ? 11.253 2.679 -6.252 1.00 88.75 638 SER A O 1
ATOM 5057 N N . ALA A 1 639 ? 9.708 1.615 -5.025 1.00 92.75 639 ALA A N 1
ATOM 5058 C CA . ALA A 1 639 ? 9.620 0.455 -5.896 1.00 92.75 639 ALA A CA 1
ATOM 5059 C C . ALA A 1 639 ? 8.156 0.118 -6.201 1.00 92.75 639 ALA A C 1
ATOM 5061 O O . ALA A 1 639 ? 7.258 0.324 -5.385 1.00 92.75 639 ALA A O 1
ATOM 5062 N N . THR A 1 640 ? 7.936 -0.417 -7.394 1.00 95.25 640 THR A N 1
ATOM 5063 C CA . THR A 1 640 ? 6.721 -1.142 -7.772 1.00 95.25 640 THR A CA 1
ATOM 5064 C C . THR A 1 640 ? 7.106 -2.561 -8.190 1.00 95.25 640 THR A C 1
ATOM 5066 O O . THR A 1 640 ? 8.278 -2.924 -8.140 1.00 95.25 640 THR A O 1
ATOM 5069 N N . TYR A 1 641 ? 6.145 -3.378 -8.587 1.00 96.75 641 TYR A N 1
ATOM 5070 C CA . TYR A 1 641 ? 6.363 -4.721 -9.115 1.00 96.75 641 TYR A CA 1
ATOM 5071 C C . TYR A 1 641 ? 5.218 -5.082 -10.058 1.00 96.75 641 TYR A C 1
ATOM 5073 O O . TYR A 1 641 ? 4.183 -4.417 -10.059 1.00 96.75 641 TYR A O 1
ATOM 5081 N N . VAL A 1 642 ? 5.435 -6.108 -10.879 1.00 97.50 642 VAL A N 1
ATOM 5082 C CA . VAL A 1 642 ? 4.462 -6.590 -11.862 1.00 97.50 642 VAL A CA 1
ATOM 5083 C C . VAL A 1 642 ? 4.277 -8.093 -11.692 1.00 97.50 642 VAL A C 1
ATOM 5085 O O . VAL A 1 642 ? 5.240 -8.824 -11.443 1.00 97.50 642 VAL A O 1
ATOM 5088 N N . HIS A 1 643 ? 3.035 -8.540 -11.823 1.00 97.19 643 HIS A N 1
ATOM 5089 C CA . HIS A 1 643 ? 2.625 -9.937 -11.735 1.00 97.19 643 HIS A CA 1
ATOM 5090 C C . HIS A 1 643 ? 2.478 -10.592 -13.120 1.00 97.19 643 HIS A C 1
ATOM 5092 O O . HIS A 1 643 ? 2.329 -9.884 -14.119 1.00 97.19 643 HIS A O 1
ATOM 5098 N N . PRO A 1 644 ? 2.476 -11.937 -13.210 1.00 95.25 644 PRO A N 1
ATOM 5099 C CA . PRO A 1 644 ? 2.241 -12.657 -14.460 1.00 95.25 644 PRO A CA 1
ATOM 5100 C C . PRO A 1 644 ? 1.016 -12.154 -15.236 1.00 95.25 644 PRO A C 1
ATOM 5102 O O . PRO A 1 644 ? -0.099 -12.101 -14.703 1.00 95.25 644 PRO A O 1
ATOM 5105 N N . GLY A 1 645 ? 1.238 -11.764 -16.494 1.00 92.62 645 GLY A N 1
ATOM 5106 C CA . GLY A 1 645 ? 0.261 -11.165 -17.410 1.00 92.62 645 GLY A CA 1
ATOM 5107 C C . GLY A 1 645 ? -0.452 -9.885 -16.975 1.00 92.62 645 GLY A C 1
ATOM 5108 O O . GLY A 1 645 ? -1.459 -9.517 -17.585 1.00 92.62 645 GLY A O 1
ATOM 5109 N N . GLU A 1 646 ? 0.063 -9.186 -15.966 1.00 95.44 646 GLU A N 1
ATOM 5110 C CA . GLU A 1 646 ? -0.419 -7.863 -15.578 1.00 95.44 646 GLU A CA 1
ATOM 5111 C C . GLU A 1 646 ? -0.060 -6.799 -16.631 1.00 95.44 646 GLU A C 1
ATOM 5113 O O . GLU A 1 646 ? 1.031 -6.786 -17.203 1.00 95.44 646 GLU A O 1
ATOM 5118 N N . HIS A 1 647 ? -0.964 -5.840 -16.840 1.00 95.44 647 HIS A N 1
ATOM 5119 C CA . HIS A 1 647 ? -0.645 -4.576 -17.504 1.00 95.44 647 HIS A CA 1
ATOM 5120 C C . HIS A 1 647 ? -0.570 -3.455 -16.461 1.00 95.44 647 HIS A C 1
ATOM 5122 O O . HIS A 1 647 ? -1.597 -2.915 -16.048 1.00 95.44 647 HIS A O 1
ATOM 5128 N N . LEU A 1 648 ? 0.649 -3.081 -16.061 1.00 96.31 648 LEU A N 1
ATOM 5129 C CA . LEU A 1 648 ? 0.888 -1.933 -15.185 1.00 96.31 648 LEU A CA 1
ATOM 5130 C C . LEU A 1 648 ? 0.846 -0.634 -16.003 1.00 96.31 648 LEU A C 1
ATOM 5132 O O . LEU A 1 648 ? 1.581 -0.481 -16.982 1.00 96.31 648 LEU A O 1
ATOM 5136 N N . SER A 1 649 ? 0.014 0.326 -15.596 1.00 93.81 649 SER A N 1
ATOM 5137 C CA . SER A 1 649 ? -0.137 1.603 -16.301 1.00 93.81 649 SER A CA 1
ATOM 5138 C C . SER A 1 649 ? 0.065 2.810 -15.386 1.00 93.81 649 SER A C 1
ATOM 5140 O O . SER A 1 649 ? -0.614 2.964 -14.369 1.00 93.81 649 SER A O 1
ATOM 5142 N N . CYS A 1 650 ? 0.957 3.713 -15.789 1.00 91.50 650 CYS A N 1
ATOM 5143 C CA . CYS A 1 650 ? 1.196 4.999 -15.138 1.00 91.50 650 CYS A CA 1
ATOM 5144 C C . CYS A 1 650 ? 0.729 6.145 -16.041 1.00 91.50 650 CYS A C 1
ATOM 5146 O O . CYS A 1 650 ? 0.924 6.112 -17.259 1.00 91.50 650 CYS A O 1
ATOM 5148 N N . LEU A 1 651 ? 0.155 7.196 -15.454 1.00 90.69 651 LEU A N 1
ATOM 5149 C CA . LEU A 1 651 ? -0.184 8.402 -16.213 1.00 90.69 651 LEU A CA 1
ATOM 5150 C C . LEU A 1 651 ? 1.075 9.203 -16.556 1.00 90.69 651 LEU A C 1
ATOM 5152 O O . LEU A 1 651 ? 1.247 9.621 -17.700 1.00 90.69 651 LEU A O 1
ATOM 5156 N N . GLY A 1 652 ? 1.983 9.345 -15.596 1.00 89.44 652 GLY A N 1
ATOM 5157 C CA . GLY A 1 652 ? 3.269 9.982 -15.816 1.00 89.44 652 GLY A CA 1
ATOM 5158 C C . GLY A 1 652 ? 4.261 9.683 -14.706 1.00 89.44 652 GLY A C 1
ATOM 5159 O O . GLY A 1 652 ? 4.123 8.697 -13.982 1.00 89.44 652 GLY A O 1
ATOM 5160 N N . CYS A 1 653 ? 5.308 10.494 -14.606 1.00 88.12 653 CYS A N 1
ATOM 5161 C CA . CYS A 1 653 ? 6.359 10.300 -13.617 1.00 88.12 653 CYS A CA 1
ATOM 5162 C C . CYS A 1 653 ? 6.078 11.170 -12.396 1.00 88.12 653 CYS A C 1
ATOM 5164 O O . CYS A 1 653 ? 6.408 12.355 -12.384 1.00 88.12 653 CYS A O 1
ATOM 5166 N N . HIS A 1 654 ? 5.507 10.557 -11.354 1.00 86.19 654 HIS A N 1
ATOM 5167 C CA . HIS A 1 654 ? 5.107 11.268 -10.137 1.00 86.19 654 HIS A CA 1
ATOM 5168 C C . HIS A 1 654 ? 3.980 12.281 -10.422 1.00 86.19 654 HIS A C 1
ATOM 5170 O O . HIS A 1 654 ? 4.031 13.438 -9.996 1.00 86.19 654 HIS A O 1
ATOM 5176 N N . GLU A 1 655 ? 2.979 11.840 -11.190 1.00 85.75 655 GLU A N 1
ATOM 5177 C CA . GLU A 1 655 ? 1.816 12.637 -11.558 1.00 85.75 655 GLU A CA 1
ATOM 5178 C C . GLU A 1 655 ? 1.064 13.163 -10.328 1.00 85.75 655 GLU A C 1
ATOM 5180 O O . GLU A 1 655 ? 1.038 12.538 -9.262 1.00 85.75 655 GLU A O 1
ATOM 5185 N N . ASP A 1 656 ? 0.422 14.320 -10.489 1.00 85.62 656 ASP A N 1
ATOM 5186 C CA . ASP A 1 656 ? -0.456 14.876 -9.465 1.00 85.62 656 ASP A CA 1
ATOM 5187 C C . ASP A 1 656 ? -1.739 14.035 -9.370 1.00 85.62 656 ASP A C 1
ATOM 5189 O O . ASP A 1 656 ? -2.617 14.104 -10.230 1.00 85.62 656 ASP A O 1
ATOM 5193 N N . LYS A 1 657 ? -1.837 13.234 -8.305 1.00 85.69 657 LYS A N 1
ATOM 5194 C CA . LYS A 1 657 ? -2.919 12.261 -8.070 1.00 85.69 657 LYS A CA 1
ATOM 5195 C C . LYS A 1 657 ? -4.287 12.911 -7.852 1.00 85.69 657 LYS A C 1
ATOM 5197 O O . LYS A 1 657 ? -5.297 12.216 -7.932 1.00 85.69 657 LYS A O 1
ATOM 5202 N N . TRP A 1 658 ? -4.325 14.212 -7.555 1.00 86.19 658 TRP A N 1
ATOM 5203 C CA . TRP A 1 658 ? -5.556 14.954 -7.262 1.00 86.19 658 TRP A CA 1
ATOM 5204 C C . TRP A 1 658 ? -5.967 15.898 -8.392 1.00 86.19 658 TRP A C 1
ATOM 5206 O O . TRP A 1 658 ? -7.028 16.520 -8.314 1.00 86.19 658 TRP A O 1
ATOM 5216 N N . LYS A 1 659 ? -5.172 15.991 -9.463 1.00 82.94 659 LYS A N 1
ATOM 5217 C CA . LYS A 1 659 ? -5.567 16.688 -10.689 1.00 82.94 659 LYS A CA 1
ATOM 5218 C C . LYS A 1 659 ? -6.143 15.698 -11.692 1.00 82.94 659 LYS A C 1
ATOM 5220 O O . LYS A 1 659 ? -5.568 14.649 -11.966 1.00 82.94 659 LYS A O 1
ATOM 5225 N N . GLY A 1 660 ? -7.285 16.060 -12.274 1.00 69.00 660 GLY A N 1
ATOM 5226 C CA . GLY A 1 660 ? -7.850 15.319 -13.397 1.00 69.00 660 GLY A CA 1
ATOM 5227 C C . GLY A 1 660 ? -6.865 15.291 -14.564 1.00 69.00 660 GLY A C 1
ATOM 5228 O O . GLY A 1 660 ? -6.234 16.300 -14.884 1.00 69.00 660 GLY A O 1
ATOM 5229 N N . THR A 1 661 ? -6.721 14.136 -15.204 1.00 64.12 661 THR A N 1
ATOM 5230 C CA . THR A 1 661 ? -5.857 14.000 -16.375 1.00 64.12 661 THR A CA 1
ATOM 5231 C C . THR A 1 661 ? -6.483 14.733 -17.556 1.00 64.12 661 THR A C 1
ATOM 5233 O O . THR A 1 661 ? -7.659 14.529 -17.861 1.00 64.12 661 THR A O 1
ATOM 5236 N N . ALA A 1 662 ? -5.711 15.575 -18.248 1.00 61.12 662 ALA A N 1
ATOM 5237 C CA . ALA A 1 662 ? -6.167 16.153 -19.506 1.00 61.12 662 ALA A CA 1
ATOM 5238 C C . ALA A 1 662 ? -6.433 15.013 -20.504 1.00 61.12 662 ALA A C 1
ATOM 5240 O O . ALA A 1 662 ? -5.536 14.219 -20.796 1.00 61.12 662 ALA A O 1
ATOM 5241 N N . GLN A 1 663 ? -7.666 14.903 -21.002 1.00 55.59 663 GLN A N 1
ATOM 5242 C CA . GLN A 1 663 ? -8.010 13.913 -22.018 1.00 55.59 663 GLN A CA 1
ATOM 5243 C C . GLN A 1 663 ? -7.266 14.256 -23.314 1.00 55.59 663 GLN A C 1
ATOM 5245 O O . GLN A 1 663 ? -7.587 15.231 -23.990 1.00 55.59 663 GLN A O 1
ATOM 5250 N N . SER A 1 664 ? -6.251 13.463 -23.661 1.00 60.25 664 SER A N 1
ATOM 5251 C CA . SER A 1 664 ? -5.697 13.483 -25.014 1.00 60.25 664 SER A CA 1
ATOM 5252 C C . SER A 1 664 ? -6.668 12.755 -25.938 1.00 60.25 664 SER A C 1
ATOM 5254 O O . SER A 1 664 ? -6.972 11.585 -25.720 1.00 60.25 664 SER A O 1
ATOM 5256 N N . ASN A 1 665 ? -7.112 13.419 -27.008 1.00 61.12 665 ASN A N 1
ATOM 5257 C CA . ASN A 1 665 ? -7.954 12.813 -28.048 1.00 61.12 665 ASN A CA 1
ATOM 5258 C C . ASN A 1 665 ? -7.203 11.785 -28.918 1.00 61.12 665 ASN A C 1
ATOM 5260 O O . ASN A 1 665 ? -7.770 11.256 -29.870 1.00 61.12 665 ASN A O 1
ATOM 5264 N N . SER A 1 666 ? -5.922 11.516 -28.644 1.00 75.19 666 SER A N 1
ATOM 5265 C CA . SER A 1 666 ? -5.098 10.615 -29.449 1.00 75.19 666 SER A CA 1
ATOM 5266 C C . SER A 1 666 ? -4.415 9.549 -28.596 1.00 75.19 666 SER A C 1
ATOM 5268 O O . SER A 1 666 ? -3.875 9.834 -27.526 1.00 75.19 666 SER A O 1
ATOM 5270 N N . ARG A 1 667 ? -4.426 8.306 -29.094 1.00 84.12 667 ARG A N 1
ATOM 5271 C CA . ARG A 1 667 ? -3.723 7.171 -28.481 1.00 84.12 667 ARG A CA 1
ATOM 5272 C C . ARG A 1 667 ? -2.210 7.459 -28.449 1.00 84.12 667 ARG A C 1
ATOM 5274 O O . ARG A 1 667 ? -1.679 7.778 -29.521 1.00 84.12 667 ARG A O 1
ATOM 5281 N N . PRO A 1 668 ? -1.524 7.316 -27.296 1.00 90.50 668 PRO A N 1
ATOM 5282 C CA . PRO A 1 668 ? -0.079 7.528 -27.184 1.00 90.50 668 PRO A CA 1
ATOM 5283 C C . PRO A 1 668 ? 0.718 6.743 -28.230 1.00 90.50 668 PRO A C 1
ATOM 5285 O O . PRO A 1 668 ? 0.342 5.613 -28.560 1.00 90.50 668 PRO A O 1
ATOM 5288 N N . LEU A 1 669 ? 1.802 7.322 -28.753 1.00 94.00 669 LEU A N 1
ATOM 5289 C CA . LEU A 1 669 ? 2.615 6.743 -29.829 1.00 94.00 669 LEU A CA 1
ATOM 5290 C C . LEU A 1 669 ? 3.131 5.345 -29.476 1.00 94.00 669 LEU A C 1
ATOM 5292 O O . LEU A 1 669 ? 3.030 4.435 -30.300 1.00 94.00 669 LEU A O 1
ATOM 5296 N N . ALA A 1 670 ? 3.590 5.137 -28.240 1.00 91.62 670 ALA A N 1
ATOM 5297 C CA . ALA A 1 670 ? 4.158 3.863 -27.810 1.00 91.62 670 ALA A CA 1
ATOM 5298 C C . ALA A 1 670 ? 3.125 2.728 -27.851 1.00 91.62 670 ALA A C 1
ATOM 5300 O O . ALA A 1 670 ? 3.459 1.597 -28.191 1.00 91.62 670 ALA A O 1
ATOM 5301 N N . LEU A 1 671 ? 1.853 3.038 -27.575 1.00 89.94 671 LEU A N 1
ATOM 5302 C CA . LEU A 1 671 ? 0.756 2.068 -27.605 1.00 89.94 671 LEU A CA 1
ATOM 5303 C C . LEU A 1 671 ? 0.281 1.736 -29.026 1.00 89.94 671 LEU A C 1
ATOM 5305 O O . LEU A 1 671 ? -0.621 0.913 -29.168 1.00 89.94 671 LEU A O 1
ATOM 5309 N N . ARG A 1 672 ? 0.819 2.374 -30.075 1.00 89.69 672 ARG A N 1
ATOM 5310 C CA . ARG A 1 672 ? 0.487 2.078 -31.486 1.00 89.69 672 ARG A CA 1
ATOM 5311 C C . ARG A 1 672 ? 1.353 0.967 -32.085 1.00 89.69 672 ARG A C 1
ATOM 5313 O O . ARG A 1 672 ? 1.136 0.578 -33.228 1.00 89.69 672 ARG A O 1
ATOM 5320 N N . ARG A 1 673 ? 2.325 0.464 -31.325 1.00 88.94 673 ARG A N 1
ATOM 5321 C CA . ARG A 1 673 ? 3.230 -0.627 -31.699 1.00 88.94 673 ARG A CA 1
ATOM 5322 C C . ARG A 1 673 ? 3.241 -1.711 -30.609 1.00 88.94 673 ARG A C 1
ATOM 5324 O O . ARG A 1 673 ? 2.765 -1.451 -29.504 1.00 88.94 673 ARG A O 1
ATOM 5331 N N . PRO A 1 674 ? 3.790 -2.906 -30.886 1.00 90.88 674 PRO A N 1
ATOM 5332 C CA . PRO A 1 674 ? 4.048 -3.909 -29.854 1.00 90.88 674 PRO A CA 1
ATOM 5333 C C . PRO A 1 674 ? 4.944 -3.372 -28.717 1.00 90.88 674 PRO A C 1
ATOM 5335 O O . PRO A 1 674 ? 5.692 -2.403 -28.931 1.00 90.88 674 PRO A O 1
ATOM 5338 N N . PRO A 1 675 ? 4.895 -3.990 -27.520 1.00 94.38 675 PRO A N 1
ATOM 5339 C CA . PRO A 1 675 ? 5.733 -3.586 -26.397 1.00 94.38 675 PRO A CA 1
ATOM 5340 C C . PRO A 1 675 ? 7.216 -3.717 -26.759 1.00 94.38 675 PRO A C 1
ATOM 5342 O O . PRO A 1 675 ? 7.647 -4.703 -27.357 1.00 94.38 675 PRO A O 1
ATOM 5345 N N . SER A 1 676 ? 8.007 -2.707 -26.400 1.00 96.62 676 SER A N 1
ATOM 5346 C CA . SER A 1 676 ? 9.458 -2.746 -26.579 1.00 96.62 676 SER A CA 1
ATOM 5347 C C . SER A 1 676 ? 10.096 -3.793 -25.677 1.00 96.62 676 SER A C 1
ATOM 5349 O O . SER A 1 676 ? 9.774 -3.873 -24.489 1.00 96.62 676 SER A O 1
ATOM 5351 N N . LYS A 1 677 ? 11.075 -4.512 -26.225 1.00 96.38 677 LYS A N 1
ATOM 5352 C CA . LYS A 1 677 ? 11.963 -5.372 -25.443 1.00 96.38 677 LYS A CA 1
ATOM 5353 C C . LYS A 1 677 ? 12.874 -4.539 -24.551 1.00 96.38 677 LYS A C 1
ATOM 5355 O O . LYS A 1 677 ? 13.314 -3.457 -24.948 1.00 96.38 677 LYS A O 1
ATOM 5360 N N . ILE A 1 678 ? 13.194 -5.077 -23.381 1.00 97.62 678 ILE A N 1
ATOM 5361 C CA . ILE A 1 678 ? 14.215 -4.511 -22.498 1.00 97.62 678 ILE A CA 1
ATOM 5362 C C . ILE A 1 678 ? 15.586 -4.845 -23.093 1.00 97.62 678 ILE A C 1
ATOM 5364 O O . ILE A 1 678 ? 15.935 -6.019 -23.216 1.00 97.62 678 ILE A O 1
ATOM 5368 N N . VAL A 1 679 ? 16.357 -3.824 -23.479 1.00 96.38 679 VAL A N 1
ATOM 5369 C CA . VAL A 1 679 ? 17.710 -4.014 -24.027 1.00 96.38 679 VAL A CA 1
ATOM 5370 C C . VAL A 1 679 ? 18.769 -3.609 -23.001 1.00 96.38 679 VAL A C 1
ATOM 5372 O O . VAL A 1 679 ? 18.596 -2.585 -22.334 1.00 96.38 679 VAL A O 1
ATOM 5375 N N . PRO A 1 680 ? 19.870 -4.367 -22.848 1.00 95.44 680 PRO A N 1
ATOM 5376 C CA . PRO A 1 680 ? 20.952 -3.973 -21.955 1.00 95.44 680 PRO A CA 1
ATOM 5377 C C . PRO A 1 680 ? 21.532 -2.604 -22.316 1.00 95.44 680 PRO A C 1
ATOM 5379 O O . PRO A 1 680 ? 21.765 -2.307 -23.485 1.00 95.44 680 PRO A O 1
ATOM 5382 N N . GLU A 1 681 ? 21.796 -1.778 -21.304 1.00 94.56 681 GLU A N 1
ATOM 5383 C CA . GLU A 1 681 ? 22.377 -0.445 -21.512 1.00 94.56 681 GLU A CA 1
ATOM 5384 C C . GLU A 1 681 ? 23.879 -0.481 -21.820 1.00 94.56 681 GLU A C 1
ATOM 5386 O O . GLU A 1 681 ? 24.410 0.419 -22.469 1.00 94.56 681 GLU A O 1
ATOM 5391 N N . VAL A 1 682 ? 24.563 -1.518 -21.341 1.00 95.12 682 VAL A N 1
ATOM 5392 C CA . VAL A 1 682 ? 26.002 -1.721 -21.511 1.00 95.12 682 VAL A CA 1
ATOM 5393 C C . VAL A 1 682 ? 26.269 -3.134 -22.012 1.00 95.12 682 VAL A C 1
ATOM 5395 O O . VAL A 1 682 ? 25.503 -4.065 -21.750 1.00 95.12 682 VAL A O 1
ATOM 5398 N N . SER A 1 683 ? 27.398 -3.310 -22.688 1.00 93.19 683 SER A N 1
ATOM 5399 C CA . SER A 1 683 ? 27.817 -4.574 -23.309 1.00 93.19 683 SER A CA 1
ATOM 5400 C C . SER A 1 683 ? 27.963 -5.756 -22.343 1.00 93.19 683 SER A C 1
ATOM 5402 O O . SER A 1 683 ? 27.952 -6.900 -22.784 1.00 93.19 683 SER A O 1
ATOM 5404 N N . SER A 1 684 ? 28.069 -5.516 -21.030 1.00 89.56 684 SER A N 1
ATOM 5405 C CA . SER A 1 684 ? 28.101 -6.586 -20.020 1.00 89.56 684 SER A CA 1
ATOM 5406 C C . SER A 1 684 ? 26.736 -7.221 -19.730 1.00 89.56 684 SER A C 1
ATOM 5408 O O . SER A 1 684 ? 26.683 -8.185 -18.975 1.00 89.56 684 SER A O 1
ATOM 5410 N N . GLY A 1 685 ? 25.642 -6.716 -20.307 1.00 91.94 685 GLY A N 1
ATOM 5411 C CA . GLY A 1 685 ? 24.306 -7.259 -20.064 1.00 91.94 685 GLY A CA 1
ATOM 5412 C C . GLY A 1 685 ? 23.686 -6.802 -18.737 1.00 91.94 685 GLY A C 1
ATOM 5413 O O . GLY A 1 685 ? 24.213 -5.926 -18.047 1.00 91.94 685 GLY A O 1
ATOM 5414 N N . ALA A 1 686 ? 22.549 -7.409 -18.391 1.00 92.50 686 ALA A N 1
ATOM 5415 C CA . ALA A 1 686 ? 21.865 -7.212 -17.116 1.00 92.50 686 ALA A CA 1
ATOM 5416 C C . ALA A 1 686 ? 22.486 -8.120 -16.046 1.00 92.50 686 ALA A C 1
ATOM 5418 O O . ALA A 1 686 ? 22.097 -9.277 -15.909 1.00 92.50 686 ALA A O 1
ATOM 5419 N N . ILE A 1 687 ? 23.478 -7.604 -15.320 1.00 90.69 687 ILE A N 1
ATOM 5420 C CA . ILE A 1 687 ? 24.199 -8.334 -14.266 1.00 90.69 687 ILE A CA 1
ATOM 5421 C C . ILE A 1 687 ? 24.096 -7.610 -12.920 1.00 90.69 687 ILE A C 1
ATOM 5423 O O . ILE A 1 687 ? 23.903 -6.388 -12.904 1.00 90.69 687 ILE A O 1
ATOM 5427 N N . PRO A 1 688 ? 24.246 -8.320 -11.786 1.00 88.88 688 PRO A N 1
ATOM 5428 C CA . PRO A 1 688 ? 24.328 -7.694 -10.477 1.00 88.88 688 PRO A CA 1
ATOM 5429 C C . PRO A 1 688 ? 25.419 -6.635 -10.448 1.00 88.88 688 PRO A C 1
ATOM 5431 O O . PRO A 1 688 ? 26.518 -6.831 -10.971 1.00 88.88 688 PRO A O 1
ATOM 5434 N N . PHE A 1 689 ? 25.096 -5.492 -9.855 1.00 86.81 689 PHE A N 1
ATOM 5435 C CA . PHE A 1 689 ? 25.968 -4.331 -9.891 1.00 86.81 689 PHE A CA 1
ATOM 5436 C C . PHE A 1 689 ? 27.343 -4.641 -9.265 1.00 86.81 689 PHE A C 1
ATOM 5438 O O . PHE A 1 689 ? 27.436 -5.262 -8.212 1.00 86.81 689 PHE A O 1
ATOM 5445 N N . ASN A 1 690 ? 28.440 -4.229 -9.901 1.00 92.00 690 ASN A N 1
ATOM 5446 C CA . ASN A 1 690 ? 29.788 -4.441 -9.371 1.00 92.00 690 ASN A CA 1
ATOM 5447 C C . ASN A 1 690 ? 30.734 -3.369 -9.911 1.00 92.00 690 ASN A C 1
ATOM 5449 O O . ASN A 1 690 ? 30.946 -3.290 -11.118 1.00 92.00 690 ASN A O 1
ATOM 5453 N N . TYR A 1 691 ? 31.323 -2.560 -9.033 1.00 93.38 691 TYR A N 1
ATOM 5454 C CA . TYR A 1 691 ? 32.192 -1.446 -9.414 1.00 93.38 691 TYR A CA 1
ATOM 5455 C C . TYR A 1 691 ? 33.361 -1.880 -10.308 1.00 93.38 691 TYR A C 1
ATOM 5457 O O . TYR A 1 691 ? 33.662 -1.226 -11.313 1.00 93.38 691 TYR A O 1
ATOM 5465 N N . ILE A 1 692 ? 34.004 -3.000 -9.966 1.00 94.38 692 ILE A N 1
ATOM 5466 C CA . ILE A 1 692 ? 35.191 -3.474 -10.675 1.00 94.38 692 ILE A CA 1
ATOM 5467 C C . ILE A 1 692 ? 34.844 -3.883 -12.105 1.00 94.38 692 ILE A C 1
ATOM 5469 O O . ILE A 1 692 ? 35.487 -3.421 -13.051 1.00 94.38 692 ILE A O 1
ATOM 5473 N N . GLN A 1 693 ? 33.809 -4.712 -12.254 1.00 92.31 693 GLN A N 1
ATOM 5474 C CA . GLN A 1 693 ? 33.371 -5.213 -13.555 1.00 92.31 693 GLN A CA 1
ATOM 5475 C C . GLN A 1 693 ? 32.671 -4.149 -14.401 1.00 92.31 693 GLN A C 1
ATOM 5477 O O . GLN A 1 693 ? 32.815 -4.149 -15.622 1.00 92.31 693 GLN A O 1
ATOM 5482 N N . LEU A 1 694 ? 31.900 -3.254 -13.777 1.00 93.94 694 LEU A N 1
ATOM 5483 C CA . LEU A 1 694 ? 31.101 -2.271 -14.499 1.00 93.94 694 LEU A CA 1
ATOM 5484 C C . LEU A 1 694 ? 31.969 -1.138 -15.044 1.00 93.94 694 LEU A C 1
ATOM 5486 O O . LEU A 1 694 ? 31.876 -0.845 -16.236 1.00 93.94 694 LEU A O 1
ATOM 5490 N N . VAL A 1 695 ? 32.798 -0.516 -14.193 1.00 95.12 695 VAL A N 1
ATOM 5491 C CA . VAL A 1 695 ? 33.471 0.754 -14.519 1.00 95.12 695 VAL A CA 1
ATOM 5492 C C . VAL A 1 695 ? 34.983 0.747 -14.285 1.00 95.12 695 VAL A C 1
ATOM 5494 O O . VAL A 1 695 ? 35.705 1.288 -15.123 1.00 95.12 695 VAL A O 1
ATOM 5497 N N . LYS A 1 696 ? 35.506 0.116 -13.219 1.00 95.12 696 LYS A N 1
ATOM 5498 C CA . LYS A 1 696 ? 36.944 0.210 -12.906 1.00 95.12 696 LYS A CA 1
ATOM 5499 C C . LYS A 1 696 ? 37.813 -0.368 -14.020 1.00 95.12 696 LYS A C 1
ATOM 5501 O O . LYS A 1 696 ? 38.595 0.368 -14.610 1.00 95.12 696 LYS A O 1
ATOM 5506 N N . ILE A 1 697 ? 37.658 -1.657 -14.325 1.00 95.19 697 ILE A N 1
ATOM 5507 C CA . ILE A 1 697 ? 38.486 -2.330 -15.336 1.00 95.19 697 ILE A CA 1
ATOM 5508 C C . ILE A 1 697 ? 38.158 -1.829 -16.751 1.00 95.19 697 ILE A C 1
ATOM 5510 O O . ILE A 1 697 ? 39.089 -1.531 -17.507 1.00 95.19 697 ILE A O 1
ATOM 5514 N N . PRO A 1 698 ? 36.876 -1.711 -17.160 1.00 95.19 698 PRO A N 1
ATOM 5515 C CA . PRO A 1 698 ? 36.572 -1.335 -18.537 1.00 95.19 698 PRO A CA 1
ATOM 5516 C C . PRO A 1 698 ? 36.903 0.123 -18.856 1.00 95.19 698 PRO A C 1
ATOM 5518 O O . PRO A 1 698 ? 37.260 0.402 -19.997 1.00 95.19 698 PRO A O 1
ATOM 5521 N N . VAL A 1 699 ? 36.799 1.032 -17.876 1.00 96.75 699 VAL A N 1
ATOM 5522 C CA . VAL A 1 699 ? 36.920 2.480 -18.096 1.00 96.75 699 VAL A CA 1
ATOM 5523 C C . VAL A 1 699 ? 38.113 3.062 -17.343 1.00 96.75 699 VAL A C 1
ATOM 5525 O O . VAL A 1 699 ? 39.058 3.535 -17.973 1.00 96.75 699 VAL A O 1
ATOM 5528 N N . PHE A 1 700 ? 38.110 3.034 -16.009 1.00 96.12 700 PHE A N 1
ATOM 5529 C CA . PHE A 1 700 ? 39.091 3.792 -15.225 1.00 96.12 700 PHE A CA 1
ATOM 5530 C C . PHE A 1 700 ? 40.530 3.303 -15.392 1.00 96.12 700 PHE A C 1
ATOM 5532 O O . PHE A 1 700 ? 41.421 4.127 -15.607 1.00 96.12 700 PHE A O 1
ATOM 5539 N N . ASP A 1 701 ? 40.764 1.995 -15.358 1.00 96.50 701 ASP A N 1
ATOM 5540 C CA . ASP A 1 701 ? 42.104 1.414 -15.483 1.00 96.50 701 ASP A CA 1
ATOM 5541 C C . ASP A 1 701 ? 42.706 1.684 -16.870 1.00 96.50 701 ASP A C 1
ATOM 5543 O O . ASP A 1 701 ? 43.913 1.884 -17.002 1.00 96.50 701 ASP A O 1
ATOM 5547 N N . LYS A 1 702 ? 41.862 1.772 -17.904 1.00 95.44 702 LYS A N 1
ATOM 5548 C CA . LYS A 1 702 ? 42.293 2.034 -19.284 1.00 95.44 702 LYS A CA 1
ATOM 5549 C C . LYS A 1 702 ? 42.456 3.520 -19.596 1.00 95.44 702 LYS A C 1
ATOM 5551 O O . LYS A 1 702 ? 43.353 3.884 -20.352 1.00 95.44 702 LYS A O 1
ATOM 5556 N N . LYS A 1 703 ? 41.574 4.376 -19.071 1.00 95.00 703 LYS A N 1
ATOM 5557 C CA . LYS A 1 703 ? 41.438 5.780 -19.505 1.00 95.00 703 LYS A CA 1
ATOM 5558 C C . LYS A 1 703 ? 41.936 6.801 -18.490 1.00 95.00 703 LYS A C 1
ATOM 5560 O O . LYS A 1 703 ? 42.304 7.901 -18.887 1.00 95.00 703 LYS A O 1
ATOM 5565 N N . CYS A 1 704 ? 41.944 6.463 -17.203 1.00 93.62 704 CYS A N 1
ATOM 5566 C CA . CYS A 1 704 ? 42.216 7.421 -16.130 1.00 93.62 704 CYS A CA 1
ATOM 5567 C C . CYS A 1 704 ? 43.509 7.092 -15.379 1.00 93.62 704 CYS A C 1
ATOM 5569 O O . CYS A 1 704 ? 44.374 7.959 -15.238 1.00 93.62 704 CYS A O 1
ATOM 5571 N N . VAL A 1 705 ? 43.677 5.837 -14.949 1.00 95.38 705 VAL A N 1
ATOM 5572 C CA . VAL A 1 705 ? 44.818 5.389 -14.130 1.00 95.38 705 VAL A CA 1
ATOM 5573 C C . VAL A 1 705 ? 46.187 5.741 -14.740 1.00 95.38 705 VAL A C 1
ATOM 5575 O O . VAL A 1 705 ? 47.018 6.259 -13.993 1.00 95.38 705 VAL A O 1
ATOM 5578 N N . PRO A 1 706 ? 46.450 5.587 -16.058 1.00 94.69 706 PRO A N 1
ATOM 5579 C CA . PRO A 1 706 ? 47.770 5.890 -16.627 1.00 94.69 706 PRO A CA 1
ATOM 5580 C C . PRO A 1 706 ? 48.226 7.348 -16.458 1.00 94.69 706 PRO A C 1
ATOM 5582 O O . PRO A 1 706 ? 49.417 7.611 -16.280 1.00 94.69 706 PRO A O 1
ATOM 5585 N N . CYS A 1 707 ? 47.293 8.304 -16.518 1.00 92.75 707 CYS A N 1
ATOM 5586 C CA . CYS A 1 707 ? 47.587 9.719 -16.282 1.00 92.75 707 CYS A CA 1
ATOM 5587 C C . CYS A 1 707 ? 47.574 10.038 -14.786 1.00 92.75 707 CYS A C 1
ATOM 5589 O O . CYS A 1 707 ? 48.465 10.723 -14.296 1.00 92.75 707 CYS A O 1
ATOM 5591 N N . HIS A 1 708 ? 46.600 9.504 -14.047 1.00 92.50 708 HIS A N 1
ATOM 5592 C CA . HIS A 1 708 ? 46.446 9.760 -12.615 1.00 92.50 708 HIS A CA 1
ATOM 5593 C C . HIS A 1 708 ? 47.640 9.263 -11.794 1.00 92.50 708 HIS A C 1
ATOM 5595 O O . HIS A 1 708 ? 48.064 9.956 -10.877 1.00 92.50 708 HIS A O 1
ATOM 5601 N N . ALA A 1 709 ? 48.259 8.142 -12.173 1.00 93.50 709 ALA A N 1
ATOM 5602 C CA . ALA A 1 709 ? 49.465 7.626 -11.522 1.00 93.50 709 ALA A CA 1
ATOM 5603 C C . ALA A 1 709 ? 50.666 8.594 -11.580 1.00 93.50 709 ALA A C 1
ATOM 5605 O O . ALA A 1 709 ? 51.598 8.466 -10.791 1.00 93.50 709 ALA A O 1
ATOM 5606 N N . LYS A 1 710 ? 50.653 9.571 -12.499 1.00 93.75 710 LYS A N 1
ATOM 5607 C CA . LYS A 1 710 ? 51.698 10.601 -12.639 1.00 93.75 710 LYS A CA 1
ATOM 5608 C C . LYS A 1 710 ? 51.430 11.850 -11.792 1.00 93.75 710 LYS A C 1
ATOM 5610 O O . LYS A 1 710 ? 52.249 12.766 -11.786 1.00 93.75 710 LYS A O 1
ATOM 5615 N N . HIS A 1 711 ? 50.291 11.916 -11.103 1.00 88.81 711 HIS A N 1
ATOM 5616 C CA . HIS A 1 711 ? 49.857 13.080 -10.341 1.00 88.81 711 HIS A CA 1
ATOM 5617 C C . HIS A 1 711 ? 49.514 12.678 -8.904 1.00 88.81 711 HIS A C 1
ATOM 5619 O O . HIS A 1 711 ? 48.464 12.106 -8.647 1.00 88.81 711 HIS A O 1
ATOM 5625 N N . GLU A 1 712 ? 50.363 13.055 -7.947 1.00 83.50 712 GLU A N 1
ATOM 5626 C CA . GLU A 1 712 ? 50.262 12.648 -6.532 1.00 83.50 712 GLU A CA 1
ATOM 5627 C C . GLU A 1 712 ? 48.908 12.974 -5.868 1.00 83.50 712 GLU A C 1
ATOM 5629 O O . GLU A 1 712 ? 48.442 12.247 -4.997 1.00 83.50 712 GLU A O 1
ATOM 5634 N N . LYS A 1 713 ? 48.241 14.053 -6.301 1.00 83.81 713 LYS A N 1
ATOM 5635 C CA . LYS A 1 713 ? 46.929 14.478 -5.776 1.00 83.81 713 LYS A CA 1
ATOM 5636 C C . LYS A 1 713 ? 45.732 13.856 -6.505 1.00 83.81 713 LYS A C 1
ATOM 5638 O O . LYS A 1 713 ? 44.591 14.169 -6.165 1.00 83.81 713 LYS A O 1
ATOM 5643 N N . ALA A 1 714 ? 45.957 13.055 -7.544 1.00 86.06 714 ALA A N 1
ATOM 5644 C CA . ALA A 1 714 ? 44.884 12.444 -8.316 1.00 86.06 714 ALA A CA 1
ATOM 5645 C C . ALA A 1 714 ? 44.413 11.131 -7.659 1.00 86.06 714 ALA A C 1
ATOM 5647 O O . ALA A 1 714 ? 45.231 10.385 -7.123 1.00 86.06 714 ALA A O 1
ATOM 5648 N N . PRO A 1 715 ? 43.106 10.808 -7.701 1.00 88.25 715 PRO A N 1
ATOM 5649 C CA . PRO A 1 715 ? 42.622 9.534 -7.183 1.00 88.25 715 PRO A CA 1
ATOM 5650 C C . PRO A 1 715 ? 43.110 8.370 -8.056 1.00 88.25 715 PRO A C 1
ATOM 5652 O O . PRO A 1 715 ? 43.077 8.461 -9.284 1.00 88.25 715 PRO A O 1
ATOM 5655 N N . ASP A 1 716 ? 43.479 7.256 -7.421 1.00 90.06 716 ASP A N 1
ATOM 5656 C CA . ASP A 1 716 ? 43.943 6.010 -8.059 1.00 90.06 716 ASP A CA 1
ATOM 5657 C C . ASP A 1 716 ? 42.809 5.159 -8.667 1.00 90.06 716 ASP A C 1
ATOM 5659 O O . ASP A 1 716 ? 43.035 4.055 -9.161 1.00 90.06 716 ASP A O 1
ATOM 5663 N N . MET A 1 717 ? 41.572 5.663 -8.614 1.00 91.56 717 MET A N 1
ATOM 5664 C CA . MET A 1 717 ? 40.361 4.986 -9.087 1.00 91.56 717 MET A CA 1
ATOM 5665 C C . MET A 1 717 ? 40.059 3.656 -8.375 1.00 91.56 717 MET A C 1
ATOM 5667 O O . MET A 1 717 ? 39.270 2.842 -8.862 1.00 91.56 717 MET A O 1
ATOM 5671 N N . SER A 1 718 ? 40.642 3.403 -7.205 1.00 90.31 718 SER A N 1
ATOM 5672 C CA . SER A 1 718 ? 40.064 2.465 -6.244 1.00 90.31 718 SER A CA 1
ATOM 5673 C C . SER A 1 718 ? 38.785 3.063 -5.660 1.00 90.31 718 SER A C 1
ATOM 5675 O O . SER A 1 718 ? 38.658 4.284 -5.508 1.00 90.31 718 SER A O 1
ATOM 5677 N N . TYR A 1 719 ? 37.835 2.204 -5.291 1.00 88.00 719 TYR A N 1
ATOM 5678 C CA . TYR A 1 719 ? 36.582 2.653 -4.690 1.00 88.00 719 TYR A CA 1
ATOM 5679 C C . TYR A 1 719 ? 36.835 3.497 -3.425 1.00 88.00 719 TYR A C 1
ATOM 5681 O O . TYR A 1 719 ? 36.298 4.594 -3.274 1.00 88.00 719 TYR A O 1
ATOM 5689 N N . ALA A 1 720 ? 37.770 3.051 -2.575 1.00 85.06 720 ALA A N 1
ATOM 5690 C CA . ALA A 1 720 ? 38.192 3.755 -1.365 1.00 85.06 720 ALA A CA 1
ATOM 5691 C C . ALA A 1 720 ? 38.852 5.126 -1.627 1.00 85.06 720 ALA A C 1
ATOM 5693 O O . ALA A 1 720 ? 38.778 6.020 -0.781 1.00 85.06 720 ALA A O 1
ATOM 5694 N N . SER A 1 721 ? 39.529 5.319 -2.761 1.00 86.50 721 SER A N 1
ATOM 5695 C CA . SER A 1 721 ? 40.100 6.622 -3.130 1.00 86.50 721 SER A CA 1
ATOM 5696 C C . SER A 1 721 ? 39.034 7.593 -3.627 1.00 86.50 721 SER A C 1
ATOM 5698 O O . SER A 1 721 ? 39.029 8.760 -3.233 1.00 86.50 721 SER A O 1
ATOM 5700 N N . LEU A 1 722 ? 38.079 7.107 -4.424 1.00 84.81 722 LEU A N 1
ATOM 5701 C CA . LEU A 1 722 ? 36.942 7.912 -4.872 1.00 84.81 722 LEU A CA 1
ATOM 5702 C C . LEU A 1 722 ? 36.050 8.324 -3.697 1.00 84.81 722 LEU A C 1
ATOM 5704 O O . LEU A 1 722 ? 35.610 9.470 -3.640 1.00 84.81 722 LEU A O 1
ATOM 5708 N N . ALA A 1 723 ? 35.839 7.419 -2.738 1.00 75.56 723 ALA A N 1
ATOM 5709 C CA . ALA A 1 723 ? 35.084 7.663 -1.508 1.00 75.56 723 ALA A CA 1
ATOM 5710 C C . ALA A 1 723 ? 35.663 8.816 -0.675 1.00 75.56 723 ALA A C 1
ATOM 5712 O O . ALA A 1 723 ? 34.926 9.646 -0.151 1.00 75.56 723 ALA A O 1
ATOM 5713 N N . ARG A 1 724 ? 36.996 8.910 -0.603 1.00 67.81 724 ARG A N 1
ATOM 5714 C CA . ARG A 1 724 ? 37.708 9.977 0.119 1.00 67.81 724 ARG A CA 1
ATOM 5715 C C . ARG A 1 724 ? 37.691 11.331 -0.591 1.00 67.81 724 ARG A C 1
ATOM 5717 O O . ARG A 1 724 ? 37.964 12.338 0.050 1.00 67.81 724 ARG A O 1
ATOM 5724 N N . ASN A 1 725 ? 37.395 11.357 -1.889 1.00 62.16 725 ASN A N 1
ATOM 5725 C CA . ASN A 1 725 ? 37.504 12.546 -2.731 1.00 62.16 725 ASN A CA 1
ATOM 5726 C C . ASN A 1 725 ? 36.159 13.194 -3.080 1.00 62.16 725 ASN A C 1
ATOM 5728 O O . ASN A 1 725 ? 36.180 14.011 -3.989 1.00 62.16 725 ASN A O 1
ATOM 5732 N N . ASP A 1 726 ? 35.045 12.782 -2.442 1.00 60.75 726 ASP A N 1
ATOM 5733 C CA . ASP A 1 726 ? 33.646 13.293 -2.495 1.00 60.75 726 ASP A CA 1
ATOM 5734 C C . ASP A 1 726 ? 33.018 13.647 -3.867 1.00 60.75 726 ASP A C 1
ATOM 5736 O O . ASP A 1 726 ? 31.827 13.927 -3.974 1.00 60.75 726 ASP A O 1
ATOM 5740 N N . ARG A 1 727 ? 33.770 13.517 -4.959 1.00 62.56 727 ARG A N 1
ATOM 5741 C CA . ARG A 1 727 ? 33.414 13.896 -6.329 1.00 62.56 727 ARG A CA 1
ATOM 5742 C C . ARG A 1 727 ? 32.576 12.849 -7.054 1.00 62.56 727 ARG A C 1
ATOM 5744 O O . ARG A 1 727 ? 32.093 13.135 -8.145 1.00 62.56 727 ARG A O 1
ATOM 5751 N N . ALA A 1 728 ? 32.428 11.649 -6.498 1.00 60.16 728 ALA A N 1
ATOM 5752 C CA . ALA A 1 728 ? 31.775 10.515 -7.155 1.00 60.16 728 ALA A CA 1
ATOM 5753 C C . ALA A 1 728 ? 30.404 10.144 -6.564 1.00 60.16 728 ALA A C 1
ATOM 5755 O O . ALA A 1 728 ? 29.668 9.386 -7.190 1.00 60.16 728 ALA A O 1
ATOM 5756 N N . PHE A 1 729 ? 30.055 10.652 -5.379 1.00 67.12 729 PHE A N 1
ATOM 5757 C CA . PHE A 1 729 ? 28.909 10.171 -4.603 1.00 67.12 729 PHE A CA 1
ATOM 5758 C C . PHE A 1 729 ? 27.880 11.278 -4.391 1.00 67.12 729 PHE A C 1
ATOM 5760 O O . PHE A 1 729 ? 28.174 12.301 -3.782 1.00 67.12 729 PHE A O 1
ATOM 5767 N N . SER A 1 730 ? 26.651 11.045 -4.849 1.00 55.31 730 SER A N 1
ATOM 5768 C CA . SER A 1 730 ? 25.491 11.904 -4.595 1.00 55.31 730 SER A CA 1
ATOM 5769 C C . SER A 1 730 ? 24.393 11.083 -3.909 1.00 55.31 730 SER A C 1
ATOM 5771 O O . SER A 1 730 ? 23.572 10.488 -4.601 1.00 55.31 730 SER A O 1
ATOM 5773 N N . TYR A 1 731 ? 24.383 10.991 -2.571 1.00 54.44 731 TYR A N 1
ATOM 5774 C CA . TYR A 1 731 ? 23.440 10.120 -1.847 1.00 54.44 731 TYR A CA 1
ATOM 5775 C C . TYR A 1 731 ? 22.551 10.858 -0.831 1.00 54.44 731 TYR A C 1
ATOM 5777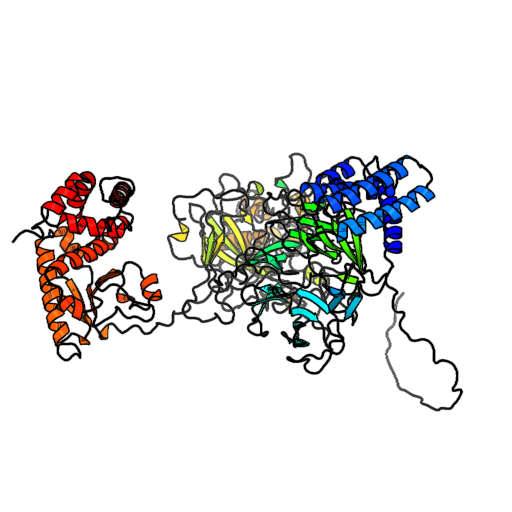 O O . TYR A 1 731 ? 23.112 11.451 0.081 1.00 54.44 731 TYR A O 1
ATOM 5785 N N . PRO A 1 732 ? 21.205 10.747 -0.896 1.00 48.44 732 PRO A N 1
ATOM 5786 C CA . PRO A 1 732 ? 20.218 11.462 -0.071 1.00 48.44 732 PRO A CA 1
ATOM 5787 C C . PRO A 1 732 ? 20.069 11.063 1.432 1.00 48.44 732 PRO A C 1
ATOM 5789 O O . PRO A 1 732 ? 18.975 11.213 1.975 1.00 48.44 732 PRO A O 1
ATOM 5792 N N . GLY A 1 733 ? 21.120 10.594 2.124 1.00 46.56 733 GLY A N 1
ATOM 5793 C CA . GLY A 1 733 ? 21.083 10.211 3.555 1.00 46.56 733 GLY A CA 1
ATOM 5794 C C . GLY A 1 733 ? 21.730 11.182 4.559 1.00 46.56 733 GLY A C 1
ATOM 5795 O O . GLY A 1 733 ? 22.209 12.250 4.198 1.00 46.56 733 GLY A O 1
ATOM 5796 N N . GLU A 1 734 ? 21.769 10.788 5.840 1.00 42.62 734 GLU A N 1
ATOM 5797 C CA . GLU A 1 734 ? 22.170 11.608 7.009 1.00 42.62 734 GLU A CA 1
ATOM 5798 C C . GLU A 1 734 ? 23.654 12.053 7.060 1.00 42.62 734 GLU A C 1
ATOM 5800 O O . GLU A 1 734 ? 24.063 12.730 8.004 1.00 42.62 734 GLU A O 1
ATOM 5805 N N . ARG A 1 735 ? 24.490 11.702 6.069 1.00 41.94 735 ARG A N 1
ATOM 5806 C CA . ARG A 1 735 ? 25.934 12.017 6.056 1.00 41.94 735 ARG A CA 1
ATOM 5807 C C . ARG A 1 735 ? 26.321 13.094 5.020 1.00 41.94 735 ARG A C 1
ATOM 5809 O O . ARG A 1 735 ? 25.619 13.282 4.031 1.00 41.94 735 ARG A O 1
ATOM 5816 N N . PRO A 1 736 ? 27.450 13.810 5.225 1.00 34.75 736 PRO A N 1
ATOM 5817 C CA . PRO A 1 736 ? 27.688 15.170 4.712 1.00 34.75 736 PRO A CA 1
ATOM 5818 C C . PRO A 1 736 ? 27.779 15.370 3.193 1.00 34.75 736 PRO A C 1
ATOM 5820 O O . PRO A 1 736 ? 27.821 16.516 2.758 1.00 34.75 736 PRO A O 1
ATOM 5823 N N . SER A 1 737 ? 27.807 14.321 2.366 1.00 39.50 737 SER A N 1
ATOM 5824 C CA . SER A 1 737 ? 28.001 14.471 0.913 1.00 39.50 737 SER A CA 1
ATOM 5825 C C . SER A 1 737 ? 26.863 15.231 0.209 1.00 39.50 737 SER A C 1
ATOM 5827 O O . SER A 1 737 ? 27.057 15.744 -0.891 1.00 39.50 737 SER A O 1
ATOM 5829 N N . LEU A 1 738 ? 25.695 15.381 0.844 1.00 43.72 738 LEU A N 1
ATOM 5830 C CA . LEU A 1 738 ? 24.595 16.203 0.319 1.00 43.72 738 LEU A CA 1
ATOM 5831 C C . LEU A 1 738 ? 24.615 17.654 0.737 1.00 43.72 738 LEU A C 1
ATOM 5833 O O . LEU A 1 738 ? 24.126 18.495 -0.019 1.00 43.72 738 LEU A O 1
ATOM 5837 N N . VAL A 1 739 ? 25.141 17.940 1.930 1.00 39.88 739 VAL A N 1
ATOM 5838 C CA . VAL A 1 739 ? 25.244 19.315 2.429 1.00 39.88 739 VAL A CA 1
ATOM 5839 C C . VAL A 1 739 ? 26.077 20.127 1.431 1.00 39.88 739 VAL A C 1
ATOM 5841 O O . VAL A 1 739 ? 25.741 21.268 1.133 1.00 39.88 739 VAL A O 1
ATOM 5844 N N . THR A 1 740 ? 27.061 19.486 0.790 1.00 38.25 740 THR A N 1
ATOM 5845 C CA . THR A 1 740 ? 27.920 20.074 -0.245 1.00 38.25 740 THR A CA 1
ATOM 5846 C C . THR A 1 740 ? 27.293 20.147 -1.650 1.00 38.25 740 THR A C 1
ATOM 5848 O O . THR A 1 740 ? 27.744 20.951 -2.464 1.00 38.25 740 THR A O 1
ATOM 5851 N N . LEU A 1 741 ? 26.270 19.338 -1.982 1.00 42.28 741 LEU A N 1
ATOM 5852 C CA . LEU A 1 741 ? 25.697 19.253 -3.345 1.00 42.28 741 LEU A CA 1
ATOM 5853 C C . LEU A 1 741 ? 24.286 19.862 -3.490 1.00 42.28 741 LEU A C 1
ATOM 5855 O O . LEU A 1 741 ? 23.859 20.171 -4.611 1.00 42.28 741 LEU A O 1
ATOM 5859 N N . GLY A 1 742 ? 23.544 20.050 -2.393 1.00 44.75 742 GLY A N 1
ATOM 5860 C CA . GLY A 1 742 ? 22.180 20.596 -2.418 1.00 44.75 742 GLY A CA 1
ATOM 5861 C C . GLY A 1 742 ? 21.176 19.717 -3.179 1.00 44.75 742 GLY A C 1
ATOM 5862 O O . GLY A 1 742 ? 20.250 20.234 -3.804 1.00 44.75 742 GLY A O 1
ATOM 5863 N N . VAL A 1 743 ? 21.397 18.398 -3.183 1.00 47.56 743 VAL A N 1
ATOM 5864 C CA . VAL A 1 743 ? 20.578 17.376 -3.856 1.00 47.56 743 VAL A CA 1
ATOM 5865 C C . VAL A 1 743 ? 20.009 16.451 -2.781 1.00 47.56 743 VAL A C 1
ATOM 5867 O O . VAL A 1 743 ? 20.784 15.820 -2.083 1.00 47.56 743 VAL A O 1
ATOM 5870 N N . GLY A 1 744 ? 18.690 16.333 -2.599 1.00 50.06 744 GLY A N 1
ATOM 5871 C CA . GLY A 1 744 ? 18.158 15.491 -1.514 1.00 50.06 744 GLY A CA 1
ATOM 5872 C C . GLY A 1 744 ? 16.661 15.632 -1.229 1.00 50.06 744 GLY A C 1
ATOM 5873 O O . GLY A 1 744 ? 15.985 16.489 -1.799 1.00 50.06 744 GLY A O 1
ATOM 5874 N N . GLY A 1 745 ? 16.155 14.768 -0.339 1.00 59.69 745 GLY A N 1
ATOM 5875 C CA . GLY A 1 745 ? 14.743 14.680 0.065 1.00 59.69 745 GLY A CA 1
ATOM 5876 C C . GLY A 1 745 ? 14.099 13.321 -0.234 1.00 59.69 745 GLY A C 1
ATOM 5877 O O . GLY A 1 745 ? 14.741 12.416 -0.769 1.00 59.69 745 GLY A O 1
ATOM 5878 N N . SER A 1 746 ? 12.806 13.178 0.066 1.00 69.19 746 SER A N 1
ATOM 5879 C CA . SER A 1 746 ? 12.024 11.968 -0.258 1.00 69.19 746 SER A CA 1
ATOM 5880 C C . SER A 1 746 ? 11.768 11.780 -1.756 1.00 69.19 746 SER A C 1
ATOM 5882 O O . SER A 1 746 ? 11.251 10.750 -2.175 1.00 69.19 746 SER A O 1
ATOM 5884 N N . ARG A 1 747 ? 12.139 12.765 -2.581 1.00 76.75 747 ARG A N 1
ATOM 5885 C CA . ARG A 1 747 ? 11.972 12.768 -4.037 1.00 76.75 747 ARG A CA 1
ATOM 5886 C C . ARG A 1 747 ? 13.259 13.211 -4.719 1.00 76.75 747 ARG A C 1
ATOM 5888 O O . ARG A 1 747 ? 14.058 13.948 -4.143 1.00 76.75 747 ARG A O 1
ATOM 5895 N N . THR A 1 748 ? 13.459 12.755 -5.950 1.00 77.81 748 THR A N 1
ATOM 5896 C CA . THR A 1 748 ? 14.581 13.204 -6.780 1.00 77.81 748 THR A CA 1
ATOM 5897 C C . THR A 1 748 ? 14.325 14.629 -7.255 1.00 77.81 748 THR A C 1
ATOM 5899 O O . THR A 1 748 ? 13.261 14.886 -7.804 1.00 77.81 748 THR A O 1
ATOM 5902 N N . THR A 1 749 ? 15.298 15.533 -7.113 1.00 78.06 749 THR A N 1
ATOM 5903 C CA . THR A 1 749 ? 15.275 16.832 -7.806 1.00 78.06 749 THR A CA 1
ATOM 5904 C C . THR A 1 749 ? 15.648 16.626 -9.280 1.00 78.06 749 THR A C 1
ATOM 5906 O O . THR A 1 749 ? 16.806 16.281 -9.550 1.00 78.06 749 THR A O 1
ATOM 5909 N N . PRO A 1 750 ? 14.720 16.822 -10.239 1.00 84.75 750 PRO A N 1
ATOM 5910 C CA . PRO A 1 750 ? 15.006 16.643 -11.661 1.00 84.75 750 PRO A CA 1
ATOM 5911 C C . PRO A 1 750 ? 16.235 17.436 -12.139 1.00 84.75 750 PRO A C 1
ATOM 5913 O O . PRO A 1 750 ? 16.433 18.592 -11.773 1.00 84.75 750 PRO A O 1
ATOM 5916 N N . GLY A 1 751 ? 17.090 16.810 -12.949 1.00 82.12 751 GLY A N 1
ATOM 5917 C CA . GLY A 1 751 ? 18.294 17.416 -13.531 1.00 82.12 751 GLY A CA 1
ATOM 5918 C C . GLY A 1 751 ? 19.481 17.586 -12.577 1.00 82.12 751 GLY A C 1
ATOM 5919 O O . GLY A 1 751 ? 20.575 17.917 -13.035 1.00 82.12 751 GLY A O 1
ATOM 5920 N N . ARG A 1 752 ? 19.302 17.322 -11.277 1.00 77.50 752 ARG A N 1
ATOM 5921 C CA . ARG A 1 752 ? 20.339 17.448 -10.241 1.00 77.50 752 ARG A CA 1
ATOM 5922 C C . ARG A 1 752 ? 20.651 16.108 -9.575 1.00 77.50 752 ARG A C 1
ATOM 5924 O O . ARG A 1 752 ? 20.882 16.068 -8.379 1.00 77.50 752 ARG A O 1
ATOM 5931 N N . PHE A 1 753 ? 20.641 15.006 -10.316 1.00 78.19 753 PHE A N 1
ATOM 5932 C CA . PHE A 1 753 ? 20.817 13.655 -9.773 1.00 78.19 753 PHE A CA 1
ATOM 5933 C C . PHE A 1 753 ? 21.926 12.883 -10.498 1.00 78.19 753 PHE A C 1
ATOM 5935 O O . PHE A 1 753 ? 22.242 13.189 -11.648 1.00 78.19 753 PHE A O 1
ATOM 5942 N N . GLY A 1 754 ? 22.514 11.898 -9.809 1.00 83.50 754 GLY A N 1
ATOM 5943 C CA . GLY A 1 754 ? 23.408 10.905 -10.399 1.00 83.50 754 GLY A CA 1
ATOM 5944 C C . GLY A 1 754 ? 24.590 11.519 -11.144 1.00 83.50 754 GLY A C 1
ATOM 5945 O O . GLY A 1 754 ? 25.256 12.441 -10.657 1.00 83.50 754 GLY A O 1
ATOM 5946 N N . ALA A 1 755 ? 24.821 11.044 -12.367 1.00 88.81 755 ALA A N 1
ATOM 5947 C CA . ALA A 1 755 ? 25.896 11.509 -13.231 1.00 88.81 755 ALA A CA 1
ATOM 5948 C C . ALA A 1 755 ? 25.882 13.032 -13.433 1.00 88.81 755 ALA A C 1
ATOM 5950 O O . ALA A 1 755 ? 26.939 13.655 -13.408 1.00 88.81 755 ALA A O 1
ATOM 5951 N N . ARG A 1 756 ? 24.706 13.667 -13.543 1.00 84.81 756 ARG A N 1
ATOM 5952 C CA . ARG A 1 756 ? 24.590 15.127 -13.739 1.00 84.81 756 ARG A CA 1
ATOM 5953 C C . ARG A 1 756 ? 25.074 15.935 -12.535 1.00 84.81 756 ARG A C 1
ATOM 5955 O O . ARG A 1 756 ? 25.578 17.046 -12.700 1.00 84.81 756 ARG A O 1
ATOM 5962 N N . ALA A 1 757 ? 24.922 15.394 -11.328 1.00 77.19 757 ALA A N 1
ATOM 5963 C CA . ALA A 1 757 ? 25.379 16.042 -10.100 1.00 77.19 757 ALA A CA 1
ATOM 5964 C C . ALA A 1 757 ? 26.860 15.753 -9.786 1.00 77.19 757 ALA A C 1
ATOM 5966 O O . ALA A 1 757 ? 27.487 16.523 -9.052 1.00 77.19 757 ALA A O 1
ATOM 5967 N N . SER A 1 758 ? 27.417 14.680 -10.355 1.00 81.06 758 SER A N 1
ATOM 5968 C CA . SER A 1 758 ? 28.751 14.163 -10.043 1.00 81.06 758 SER A CA 1
ATOM 5969 C C . SER A 1 758 ? 29.892 15.113 -10.427 1.00 81.06 758 SER A C 1
ATOM 5971 O O . SER A 1 758 ? 29.946 15.670 -11.527 1.00 81.06 758 SER A O 1
ATOM 5973 N N . GLY A 1 759 ? 30.871 15.242 -9.530 1.00 79.44 759 GLY A N 1
ATOM 5974 C CA . GLY A 1 759 ? 32.128 15.943 -9.785 1.00 79.44 759 GLY A CA 1
ATOM 5975 C C . GLY A 1 759 ? 32.992 15.261 -10.851 1.00 79.44 759 GLY A C 1
ATOM 5976 O O . GLY A 1 759 ? 33.689 15.959 -11.585 1.00 79.44 759 GLY A O 1
ATOM 5977 N N . ILE A 1 760 ? 32.908 13.932 -10.998 1.00 86.38 760 ILE A N 1
ATOM 5978 C CA . ILE A 1 760 ? 33.585 13.202 -12.086 1.00 86.38 760 ILE A CA 1
ATOM 5979 C C . ILE A 1 760 ? 33.038 13.653 -13.442 1.00 86.38 760 ILE A C 1
ATOM 5981 O O . ILE A 1 760 ? 33.809 13.975 -14.344 1.00 86.38 760 ILE A O 1
ATOM 5985 N N . MET A 1 761 ? 31.713 13.735 -13.577 1.00 87.94 761 MET A N 1
ATOM 5986 C CA . MET A 1 761 ? 31.093 14.137 -14.838 1.00 87.94 761 MET A CA 1
ATOM 5987 C C . MET A 1 761 ? 31.413 15.593 -15.190 1.00 87.94 761 MET A C 1
ATOM 5989 O O . MET A 1 761 ? 31.749 15.897 -16.334 1.00 87.94 761 MET A O 1
ATOM 5993 N N . LYS A 1 762 ? 31.398 16.493 -14.198 1.00 85.50 762 LYS A N 1
ATOM 5994 C CA . LYS A 1 762 ? 31.850 17.885 -14.373 1.00 85.50 762 LYS A CA 1
ATOM 5995 C C . LYS A 1 762 ? 33.312 17.946 -14.823 1.00 85.50 762 LYS A C 1
ATOM 5997 O O . LYS A 1 762 ? 33.637 18.660 -15.765 1.00 85.50 762 LYS A O 1
ATOM 6002 N N . ALA A 1 763 ? 34.195 17.163 -14.204 1.00 86.88 763 ALA A N 1
ATOM 6003 C CA . ALA A 1 763 ? 35.603 17.125 -14.589 1.00 86.88 763 ALA A CA 1
ATOM 6004 C C . ALA A 1 763 ? 35.800 16.660 -16.041 1.00 86.88 763 ALA A C 1
ATOM 6006 O O . ALA A 1 763 ? 36.579 17.283 -16.754 1.00 86.88 763 ALA A O 1
ATOM 6007 N N . LEU A 1 764 ? 35.071 15.633 -16.492 1.00 89.62 764 LEU A N 1
ATOM 6008 C CA . LEU A 1 764 ? 35.158 15.116 -17.864 1.00 89.62 764 LEU A CA 1
ATOM 6009 C C . LEU A 1 764 ? 34.571 16.064 -18.916 1.00 89.62 764 LEU A C 1
ATOM 6011 O O . LEU A 1 764 ? 35.069 16.117 -20.034 1.00 89.62 764 LEU A O 1
ATOM 6015 N N . THR A 1 765 ? 33.508 16.794 -18.576 1.00 87.06 765 THR A N 1
ATOM 6016 C CA . THR A 1 765 ? 32.775 17.624 -19.548 1.00 87.06 765 THR A CA 1
ATOM 6017 C C . THR A 1 765 ? 33.272 19.062 -19.621 1.00 87.06 765 THR A C 1
ATOM 6019 O O . THR A 1 765 ? 33.249 19.655 -20.696 1.00 87.06 765 THR A O 1
ATOM 6022 N N . THR A 1 766 ? 33.722 19.635 -18.502 1.00 86.12 766 THR A N 1
ATOM 6023 C CA . THR A 1 766 ? 34.134 21.046 -18.431 1.00 86.12 766 THR A CA 1
ATOM 6024 C C . THR A 1 766 ? 35.557 21.239 -17.916 1.00 86.12 766 THR A C 1
ATOM 6026 O O . THR A 1 766 ? 36.090 22.344 -17.992 1.00 86.12 766 THR A O 1
ATOM 6029 N N . GLY A 1 767 ? 36.179 20.207 -17.341 1.00 85.56 767 GLY A N 1
ATOM 6030 C CA . GLY A 1 767 ? 37.504 20.315 -16.739 1.00 85.56 767 GLY A CA 1
ATOM 6031 C C . GLY A 1 767 ? 38.606 20.416 -17.800 1.00 85.56 767 GLY A C 1
ATOM 6032 O O . GLY A 1 767 ? 38.752 19.497 -18.610 1.00 85.56 767 GLY A O 1
ATOM 6033 N N . PRO A 1 768 ? 39.453 21.464 -17.782 1.00 86.31 768 PRO A N 1
ATOM 6034 C CA . PRO A 1 768 ? 40.504 21.624 -18.786 1.00 86.31 768 PRO A CA 1
ATOM 6035 C C . PRO A 1 768 ? 41.522 20.474 -18.765 1.00 86.31 768 PRO A C 1
ATOM 6037 O O . PRO A 1 768 ? 42.105 20.164 -19.799 1.00 86.31 768 PRO A O 1
ATOM 6040 N N . GLN A 1 769 ? 41.703 19.807 -17.617 1.00 87.00 769 GLN A N 1
ATOM 6041 C CA . GLN A 1 769 ? 42.627 18.679 -17.457 1.00 87.00 769 GLN A CA 1
ATOM 6042 C C . GLN A 1 769 ? 42.144 17.377 -18.122 1.00 87.00 769 GLN A C 1
ATOM 6044 O O . GLN A 1 769 ? 42.949 16.468 -18.293 1.00 87.00 769 GLN A O 1
ATOM 6049 N N . HIS A 1 770 ? 40.860 17.268 -18.487 1.00 90.44 770 HIS A N 1
ATOM 6050 C CA . HIS A 1 770 ? 40.275 16.041 -19.053 1.00 90.44 770 HIS A CA 1
ATOM 6051 C C . HIS A 1 770 ? 39.750 16.217 -20.484 1.00 90.44 770 HIS A C 1
ATOM 6053 O O . HIS A 1 770 ? 39.190 15.277 -21.041 1.00 90.44 770 HIS A O 1
ATOM 6059 N N . ARG A 1 771 ? 39.964 17.385 -21.106 1.00 84.38 771 ARG A N 1
ATOM 6060 C CA . ARG A 1 771 ? 39.460 17.720 -22.454 1.00 84.38 771 ARG A CA 1
ATOM 6061 C C . ARG A 1 771 ? 39.877 16.731 -23.553 1.00 84.38 771 ARG A C 1
ATOM 6063 O O . ARG A 1 771 ? 39.186 16.604 -24.556 1.00 84.38 771 ARG A O 1
ATOM 6070 N N . ASP A 1 772 ? 41.008 16.055 -23.359 1.00 86.38 772 ASP A N 1
ATOM 6071 C CA . ASP A 1 772 ? 41.599 15.134 -24.332 1.00 86.38 772 ASP A CA 1
ATOM 6072 C C . ASP A 1 772 ? 41.164 13.669 -24.103 1.00 86.38 772 ASP A C 1
ATOM 6074 O O . ASP A 1 772 ? 41.502 12.783 -24.892 1.00 86.38 772 ASP A O 1
ATOM 6078 N N . VAL A 1 773 ? 40.396 13.388 -23.040 1.00 91.31 773 VAL A N 1
ATOM 6079 C CA . VAL A 1 773 ? 39.882 12.043 -22.748 1.00 91.31 773 VAL A CA 1
ATOM 6080 C C . VAL A 1 773 ? 38.753 11.702 -23.720 1.00 91.31 773 VAL A C 1
ATOM 6082 O O . VAL A 1 773 ? 37.715 12.356 -23.747 1.00 91.31 773 VAL A O 1
ATOM 6085 N N . LYS A 1 774 ? 38.936 10.626 -24.493 1.00 91.75 774 LYS A N 1
ATOM 6086 C CA . LYS A 1 774 ? 37.920 10.090 -25.409 1.00 91.75 774 LYS A CA 1
ATOM 6087 C C . LYS A 1 774 ? 37.374 8.760 -24.898 1.00 91.75 774 LYS A C 1
ATOM 6089 O O . LYS A 1 774 ? 38.122 7.783 -24.757 1.00 91.75 774 LYS A O 1
ATOM 6094 N N . LEU A 1 775 ? 36.068 8.739 -24.657 1.00 95.25 775 LEU A N 1
ATOM 6095 C CA . LEU A 1 775 ? 35.305 7.559 -24.264 1.00 95.25 775 LEU A CA 1
ATOM 6096 C C . LEU A 1 775 ? 34.445 7.102 -25.445 1.00 95.25 775 LEU A C 1
ATOM 6098 O O . LEU A 1 775 ? 33.882 7.929 -26.158 1.00 95.25 775 LEU A O 1
ATOM 6102 N N . SER A 1 776 ? 34.369 5.792 -25.654 1.00 96.19 776 SER A N 1
ATOM 6103 C CA . SER A 1 776 ? 33.333 5.186 -26.494 1.00 96.19 776 SER A CA 1
ATOM 6104 C C . SER A 1 776 ? 31.958 5.298 -25.829 1.00 96.19 776 SER A C 1
ATOM 6106 O O . SER A 1 776 ? 31.866 5.538 -24.622 1.00 96.19 776 SER A O 1
ATOM 6108 N N . ASP A 1 777 ? 30.891 5.066 -26.595 1.00 94.75 777 ASP A N 1
ATOM 6109 C CA . ASP A 1 777 ? 29.523 5.092 -26.068 1.00 94.75 777 ASP A CA 1
ATOM 6110 C C . ASP A 1 777 ? 29.334 4.094 -24.914 1.00 94.75 777 ASP A C 1
ATOM 6112 O O . ASP A 1 777 ? 28.751 4.445 -23.892 1.00 94.75 777 ASP A O 1
ATOM 6116 N N . ASP A 1 778 ? 29.888 2.881 -25.021 1.00 96.25 778 ASP A N 1
ATOM 6117 C CA . ASP A 1 778 ? 29.827 1.872 -23.953 1.00 96.25 778 ASP A CA 1
ATOM 6118 C C . ASP A 1 778 ? 30.589 2.320 -22.692 1.00 96.25 778 ASP A C 1
ATOM 6120 O O . ASP A 1 778 ? 30.070 2.213 -21.582 1.00 96.25 778 ASP A O 1
ATOM 6124 N N . GLU A 1 779 ? 31.787 2.900 -22.840 1.00 97.12 779 GLU A N 1
ATOM 6125 C CA . GLU A 1 779 ? 32.571 3.431 -21.711 1.00 97.12 779 GLU A CA 1
ATOM 6126 C C . GLU A 1 779 ? 31.851 4.602 -21.017 1.00 97.12 779 GLU A C 1
ATOM 6128 O O . GLU A 1 779 ? 31.825 4.680 -19.786 1.00 97.12 779 GLU A O 1
ATOM 6133 N N . TRP A 1 780 ? 31.217 5.487 -21.792 1.00 95.88 780 TRP A N 1
ATOM 6134 C CA . TRP A 1 780 ? 30.395 6.581 -21.272 1.00 95.88 780 TRP A CA 1
ATOM 6135 C C . TRP A 1 780 ? 29.156 6.063 -20.529 1.00 95.88 780 TRP A C 1
ATOM 6137 O O . TRP A 1 780 ? 28.839 6.523 -19.426 1.00 95.88 780 TRP A O 1
ATOM 6147 N N . ARG A 1 781 ? 28.470 5.066 -21.097 1.00 96.19 781 ARG A N 1
ATOM 6148 C CA . ARG A 1 781 ? 27.288 4.430 -20.497 1.00 96.19 781 ARG A CA 1
ATOM 6149 C C . ARG A 1 781 ? 27.615 3.703 -19.202 1.00 96.19 781 ARG A C 1
ATOM 6151 O O . ARG A 1 781 ? 26.888 3.855 -18.229 1.00 96.19 781 ARG A O 1
ATOM 6158 N N . ARG A 1 782 ? 28.745 3.001 -19.129 1.00 96.44 782 ARG A N 1
ATOM 6159 C CA . ARG A 1 782 ? 29.227 2.367 -17.889 1.00 96.44 782 ARG A CA 1
ATOM 6160 C C . ARG A 1 782 ? 29.445 3.377 -16.770 1.00 96.44 782 ARG A C 1
ATOM 6162 O O . ARG A 1 782 ? 29.036 3.135 -15.635 1.00 96.44 782 ARG A O 1
ATOM 6169 N N . LEU A 1 783 ? 30.064 4.513 -17.091 1.00 94.62 783 LEU A N 1
ATOM 6170 C CA . LEU A 1 783 ? 30.321 5.565 -16.114 1.00 94.62 783 LEU A CA 1
ATOM 6171 C C . LEU A 1 783 ? 29.024 6.222 -15.624 1.00 94.62 783 LEU A C 1
ATOM 6173 O O . LEU A 1 783 ? 28.833 6.382 -14.420 1.00 94.62 783 LEU A O 1
ATOM 6177 N N . THR A 1 784 ? 28.136 6.595 -16.547 1.00 94.94 784 THR A N 1
ATOM 6178 C CA . THR A 1 784 ? 26.848 7.226 -16.214 1.00 94.94 784 THR A CA 1
ATOM 6179 C C . THR A 1 784 ? 25.941 6.282 -15.436 1.00 94.94 784 THR A C 1
ATOM 6181 O O . THR A 1 784 ? 25.433 6.676 -14.391 1.00 94.94 784 THR A O 1
ATOM 6184 N N . LEU A 1 785 ? 25.824 5.020 -15.858 1.00 95.50 785 LEU A N 1
ATOM 6185 C CA . LEU A 1 785 ? 25.074 3.988 -15.146 1.00 95.50 785 LEU A CA 1
ATOM 6186 C C . LEU A 1 785 ? 25.589 3.788 -13.717 1.00 95.50 785 LEU A C 1
ATOM 6188 O O . LEU A 1 785 ? 24.791 3.702 -12.787 1.00 95.50 785 LEU A O 1
ATOM 6192 N N . TRP A 1 786 ? 26.912 3.745 -13.520 1.00 93.06 786 TRP A N 1
ATOM 6193 C CA . TRP A 1 786 ? 27.477 3.614 -12.178 1.00 93.06 786 TRP A CA 1
ATOM 6194 C C . TRP A 1 786 ? 27.086 4.797 -11.278 1.00 93.06 786 TRP A C 1
ATOM 6196 O O . TRP A 1 786 ? 26.587 4.592 -10.170 1.00 93.06 786 TRP A O 1
ATOM 6206 N N . LEU A 1 787 ? 27.245 6.025 -11.777 1.00 90.19 787 LEU A N 1
ATOM 6207 C CA . LEU A 1 787 ? 26.924 7.251 -11.039 1.00 90.19 787 LEU A CA 1
ATOM 6208 C C . LEU A 1 787 ? 25.417 7.408 -10.764 1.00 90.19 787 LEU A C 1
ATOM 6210 O O . LEU A 1 787 ? 25.025 7.843 -9.682 1.00 90.19 787 LEU A O 1
ATOM 6214 N N . ASP A 1 788 ? 24.564 7.048 -11.723 1.00 91.12 788 ASP A N 1
ATOM 6215 C CA . ASP A 1 788 ? 23.102 7.147 -11.617 1.00 91.12 788 ASP A CA 1
ATOM 6216 C C . ASP A 1 788 ? 22.485 6.108 -10.672 1.00 91.12 788 ASP A C 1
ATOM 6218 O O . ASP A 1 788 ? 21.362 6.291 -10.199 1.00 91.12 788 ASP A O 1
ATOM 6222 N N . LEU A 1 789 ? 23.200 5.018 -10.387 1.00 89.50 789 LEU A N 1
ATOM 6223 C CA . LEU A 1 789 ? 22.803 3.989 -9.420 1.00 89.50 789 LEU A CA 1
ATOM 6224 C C . LEU A 1 789 ? 23.514 4.175 -8.072 1.00 89.50 789 LEU A C 1
ATOM 6226 O O . LEU A 1 789 ? 23.860 3.208 -7.390 1.00 89.50 789 LEU A O 1
ATOM 6230 N N . ASN A 1 790 ? 23.708 5.442 -7.692 1.00 83.44 790 ASN A N 1
ATOM 6231 C CA . ASN A 1 790 ? 24.282 5.897 -6.423 1.00 83.44 790 ASN A CA 1
ATOM 6232 C C . ASN A 1 790 ? 25.716 5.412 -6.162 1.00 83.44 790 ASN A C 1
ATOM 6234 O O . ASN A 1 790 ? 26.157 5.366 -5.011 1.00 83.44 790 ASN A O 1
ATOM 6238 N N . SER A 1 791 ? 26.455 5.094 -7.228 1.00 87.19 791 SER A N 1
ATOM 6239 C CA . SER A 1 791 ? 27.872 4.743 -7.172 1.00 87.19 791 SER A CA 1
ATOM 6240 C C . SER A 1 791 ? 28.168 3.570 -6.237 1.00 87.19 791 SER A C 1
ATOM 6242 O O . SER A 1 791 ? 29.165 3.603 -5.528 1.00 87.19 791 SER A O 1
ATOM 6244 N N . ASN A 1 792 ? 27.327 2.530 -6.204 1.00 86.50 792 ASN A N 1
ATOM 6245 C CA . ASN A 1 792 ? 27.578 1.354 -5.362 1.00 86.50 792 ASN A CA 1
ATOM 6246 C C . ASN A 1 792 ? 28.964 0.705 -5.639 1.00 86.50 792 ASN A C 1
ATOM 6248 O O . ASN A 1 792 ? 29.536 0.817 -6.727 1.00 86.50 792 ASN A O 1
ATOM 6252 N N . GLU A 1 793 ? 29.517 0.012 -4.647 1.00 87.94 793 GLU A N 1
ATOM 6253 C CA . GLU A 1 793 ? 30.694 -0.853 -4.787 1.00 87.94 793 GLU A CA 1
ATOM 6254 C C . GLU A 1 793 ? 30.277 -2.248 -5.273 1.00 87.94 793 GLU A C 1
ATOM 6256 O O . GLU A 1 793 ? 30.827 -2.769 -6.245 1.00 87.94 793 GLU A O 1
ATOM 6261 N N . ILE A 1 794 ? 29.268 -2.831 -4.620 1.00 87.62 794 ILE A N 1
ATOM 6262 C CA . ILE A 1 794 ? 28.758 -4.188 -4.871 1.00 87.62 794 ILE A CA 1
ATOM 6263 C C . ILE A 1 794 ? 27.231 -4.187 -5.038 1.00 87.62 794 ILE A C 1
ATOM 6265 O O . ILE A 1 794 ? 26.554 -3.201 -4.739 1.00 87.62 794 ILE A O 1
ATOM 6269 N N . GLY A 1 795 ? 26.688 -5.289 -5.555 1.00 81.75 795 GLY A N 1
ATOM 6270 C CA . GLY A 1 795 ? 25.328 -5.331 -6.094 1.00 81.75 795 GLY A CA 1
ATOM 6271 C C . GLY A 1 795 ? 24.275 -5.840 -5.138 1.00 81.75 795 GLY A C 1
ATOM 6272 O O . GLY A 1 795 ? 23.101 -5.561 -5.355 1.00 81.75 795 GLY A O 1
ATOM 6273 N N . TRP A 1 796 ? 24.673 -6.546 -4.086 1.00 80.69 796 TRP A N 1
ATOM 6274 C CA . TRP A 1 796 ? 23.803 -6.970 -2.994 1.00 80.69 796 TRP A CA 1
ATOM 6275 C C . TRP A 1 796 ? 24.646 -7.426 -1.796 1.00 80.69 796 TRP A C 1
ATOM 6277 O O . TRP A 1 796 ? 25.820 -7.786 -1.947 1.00 80.69 796 TRP A O 1
ATOM 6287 N N . ILE A 1 797 ? 24.039 -7.419 -0.606 1.00 71.62 797 ILE A N 1
ATOM 6288 C CA . ILE A 1 797 ? 24.633 -7.971 0.618 1.00 71.62 797 ILE A CA 1
ATOM 6289 C C . ILE A 1 797 ? 23.950 -9.289 0.932 1.00 71.62 797 ILE A C 1
ATOM 6291 O O . ILE A 1 797 ? 22.746 -9.330 1.187 1.00 71.62 797 ILE A O 1
ATOM 6295 N N . GLY A 1 798 ? 24.759 -10.342 0.926 1.00 66.38 798 GLY A N 1
ATOM 6296 C CA . GLY A 1 798 ? 24.561 -11.496 1.786 1.00 66.38 798 GLY A CA 1
ATOM 6297 C C . GLY A 1 798 ? 25.384 -11.323 3.053 1.00 66.38 798 GLY A C 1
ATOM 6298 O O . GLY A 1 798 ? 26.197 -10.411 3.175 1.00 66.38 798 GLY A O 1
ATOM 6299 N N . ASN A 1 799 ? 25.205 -12.228 3.983 1.00 66.25 799 ASN A N 1
ATOM 6300 C CA . ASN A 1 799 ? 25.862 -12.215 5.279 1.00 66.25 799 ASN A CA 1
ATOM 6301 C C . ASN A 1 799 ? 27.218 -12.988 5.256 1.00 66.25 799 ASN A C 1
ATOM 6303 O O . ASN A 1 799 ? 27.986 -12.966 6.222 1.00 66.25 799 ASN A O 1
ATOM 6307 N N . ASP A 1 800 ? 27.568 -13.605 4.116 1.00 74.44 800 ASP A N 1
ATOM 6308 C CA . ASP A 1 800 ? 28.782 -14.389 3.894 1.00 74.44 800 ASP A CA 1
ATOM 6309 C C . ASP A 1 800 ? 29.953 -13.479 3.493 1.00 74.44 800 ASP A C 1
ATOM 6311 O O . ASP A 1 800 ? 30.052 -12.982 2.364 1.00 74.44 800 ASP A O 1
ATOM 6315 N N . ARG A 1 801 ? 30.898 -13.305 4.425 1.00 76.38 801 ARG A N 1
ATOM 6316 C CA . ARG A 1 801 ? 32.118 -12.503 4.230 1.00 76.38 801 ARG A CA 1
ATOM 6317 C C . ARG A 1 801 ? 32.939 -12.935 3.011 1.00 76.38 801 ARG A C 1
ATOM 6319 O O . ARG A 1 801 ? 33.558 -12.075 2.384 1.00 76.38 801 ARG A O 1
ATOM 6326 N N . ASN A 1 802 ? 32.937 -14.217 2.641 1.00 82.56 802 ASN A N 1
ATOM 6327 C CA . ASN A 1 802 ? 33.649 -14.690 1.453 1.00 82.56 802 ASN A CA 1
ATOM 6328 C C . ASN A 1 802 ? 32.954 -14.219 0.176 1.00 82.56 802 ASN A C 1
ATOM 6330 O O . ASN A 1 802 ? 33.634 -13.766 -0.742 1.00 82.56 802 ASN A O 1
ATOM 6334 N N . LYS A 1 803 ? 31.615 -14.248 0.129 1.00 82.94 803 LYS A N 1
ATOM 6335 C CA . LYS A 1 803 ? 30.843 -13.700 -1.001 1.00 82.94 803 LYS A CA 1
ATOM 6336 C C . LYS A 1 803 ? 31.014 -12.193 -1.122 1.00 82.94 803 LYS A C 1
ATOM 6338 O O . LYS A 1 803 ? 31.160 -11.688 -2.233 1.00 82.94 803 LYS A O 1
ATOM 6343 N N . ILE A 1 804 ? 31.041 -11.466 -0.005 1.00 82.12 804 ILE A N 1
ATOM 6344 C CA . ILE A 1 804 ? 31.298 -10.023 -0.048 1.00 82.12 804 ILE A CA 1
ATOM 6345 C C . ILE A 1 804 ? 32.722 -9.743 -0.549 1.00 82.12 804 ILE A C 1
ATOM 6347 O O . ILE A 1 804 ? 32.905 -8.931 -1.455 1.00 82.12 804 ILE A O 1
ATOM 6351 N N . SER A 1 805 ? 33.726 -10.450 -0.022 1.00 85.88 805 SER A N 1
ATOM 6352 C CA . SER A 1 805 ? 35.117 -10.339 -0.480 1.00 85.88 805 SER A CA 1
ATOM 6353 C C . SER A 1 805 ? 35.252 -10.666 -1.973 1.00 85.88 805 SER A C 1
ATOM 6355 O O . SER A 1 805 ? 35.869 -9.913 -2.722 1.00 85.88 805 SER A O 1
ATOM 6357 N N . ALA A 1 806 ? 34.604 -11.733 -2.444 1.00 88.31 806 ALA A N 1
ATOM 6358 C CA . ALA A 1 806 ? 34.550 -12.105 -3.855 1.00 88.31 806 ALA A CA 1
ATOM 6359 C C . ALA A 1 806 ? 33.965 -10.987 -4.732 1.00 88.31 806 ALA A C 1
ATOM 6361 O O . ALA A 1 806 ? 34.564 -10.627 -5.749 1.00 88.31 806 ALA A O 1
ATOM 6362 N N . GLN A 1 807 ? 32.850 -10.378 -4.314 1.00 89.62 807 GLN A N 1
ATOM 6363 C CA . GLN A 1 807 ? 32.280 -9.223 -5.009 1.00 89.62 807 GLN A CA 1
ATOM 6364 C C . GLN A 1 807 ? 33.242 -8.031 -5.028 1.00 89.62 807 GLN A C 1
ATOM 6366 O O . GLN A 1 807 ? 33.480 -7.457 -6.092 1.00 89.62 807 GLN A O 1
ATOM 6371 N N . LYS A 1 808 ? 33.867 -7.696 -3.895 1.00 88.44 808 LYS A N 1
ATOM 6372 C CA . LYS A 1 808 ? 34.862 -6.613 -3.811 1.00 88.44 808 LYS A CA 1
ATOM 6373 C C . LYS A 1 808 ? 36.130 -6.877 -4.623 1.00 88.44 808 LYS A C 1
ATOM 6375 O O . LYS A 1 808 ? 36.797 -5.926 -5.007 1.00 88.44 808 LYS A O 1
ATOM 6380 N N . ASN A 1 809 ? 36.421 -8.135 -4.945 1.00 90.31 809 ASN A N 1
ATOM 6381 C CA . ASN A 1 809 ? 37.494 -8.543 -5.856 1.00 90.31 809 ASN A CA 1
ATOM 6382 C C . ASN A 1 809 ? 37.032 -8.676 -7.321 1.00 90.31 809 ASN A C 1
ATOM 6384 O O . ASN A 1 809 ? 37.796 -9.121 -8.174 1.00 90.31 809 ASN A O 1
ATOM 6388 N N . GLY A 1 810 ? 35.798 -8.267 -7.630 1.00 88.62 810 GLY A N 1
ATOM 6389 C CA . GLY A 1 810 ? 35.289 -8.154 -8.994 1.00 88.62 810 GLY A CA 1
ATOM 6390 C C . GLY A 1 810 ? 34.533 -9.371 -9.512 1.00 88.62 810 GLY A C 1
ATOM 6391 O O . GLY A 1 810 ? 34.437 -9.532 -10.724 1.00 88.62 810 GLY A O 1
ATOM 6392 N N . GLN A 1 811 ? 33.988 -10.225 -8.642 1.00 87.38 811 GLN A N 1
ATOM 6393 C CA . GLN A 1 811 ? 33.047 -11.278 -9.042 1.00 87.38 811 GLN A CA 1
ATOM 6394 C C . GLN A 1 811 ? 31.596 -10.782 -8.918 1.00 87.38 811 GLN A C 1
ATOM 6396 O O . GLN A 1 811 ? 31.140 -10.477 -7.822 1.00 87.38 811 GLN A O 1
ATOM 6401 N N . ALA A 1 812 ? 30.832 -10.721 -10.012 1.00 80.75 812 ALA A N 1
ATOM 6402 C CA . ALA A 1 812 ? 29.388 -10.482 -9.928 1.00 80.75 812 ALA A CA 1
ATOM 6403 C C . ALA A 1 812 ? 28.666 -11.764 -9.491 1.00 80.75 812 ALA A C 1
ATOM 6405 O O . ALA A 1 812 ? 28.517 -12.704 -10.271 1.00 80.75 812 ALA A O 1
ATOM 6406 N N . LEU A 1 813 ? 28.237 -11.806 -8.230 1.00 87.50 813 LEU A N 1
ATOM 6407 C CA . LEU A 1 813 ? 27.451 -12.911 -7.688 1.00 87.50 813 LEU A CA 1
ATOM 6408 C C . LEU A 1 813 ? 25.962 -12.620 -7.847 1.00 87.50 813 LEU A C 1
ATOM 6410 O O . LEU A 1 813 ? 25.519 -11.503 -7.585 1.00 87.50 813 LEU A O 1
ATOM 6414 N N . TRP A 1 814 ? 25.188 -13.632 -8.225 1.00 89.06 814 TRP A N 1
ATOM 6415 C CA . TRP A 1 814 ? 23.736 -13.529 -8.342 1.00 89.06 814 TRP A CA 1
ATOM 6416 C C . TRP A 1 814 ? 23.057 -13.616 -6.965 1.00 89.06 814 TRP A C 1
ATOM 6418 O O . TRP A 1 814 ? 23.449 -14.468 -6.161 1.00 89.06 814 TRP A O 1
ATOM 6428 N N . PRO A 1 815 ? 22.059 -12.759 -6.673 1.00 87.25 815 PRO A N 1
ATOM 6429 C CA . PRO A 1 815 ? 21.231 -12.891 -5.478 1.00 87.25 815 PRO A CA 1
ATOM 6430 C C . PRO A 1 815 ? 20.449 -14.213 -5.496 1.00 87.25 815 PRO A C 1
ATOM 6432 O O . PRO A 1 815 ? 20.062 -14.662 -6.574 1.00 87.25 815 PRO A O 1
ATOM 6435 N N . PRO A 1 816 ? 20.179 -14.831 -4.333 1.00 84.25 816 PRO A N 1
ATOM 6436 C CA . PRO A 1 816 ? 19.505 -16.127 -4.284 1.00 84.25 816 PRO A CA 1
ATOM 6437 C C . PRO A 1 816 ? 17.967 -16.054 -4.321 1.00 84.25 816 PRO A C 1
ATOM 6439 O O . PRO A 1 816 ? 17.337 -17.105 -4.347 1.00 84.25 816 PRO A O 1
ATOM 6442 N N . ILE A 1 817 ? 17.359 -14.858 -4.314 1.00 87.31 817 ILE A N 1
ATOM 6443 C CA . ILE A 1 817 ? 15.902 -14.664 -4.458 1.00 87.31 817 ILE A CA 1
ATOM 6444 C C . ILE A 1 817 ? 15.593 -13.642 -5.551 1.00 87.31 817 ILE A C 1
ATOM 6446 O O . ILE A 1 817 ? 16.444 -12.819 -5.892 1.00 87.31 817 ILE A O 1
ATOM 6450 N N . ASP A 1 818 ? 14.372 -13.699 -6.084 1.00 89.88 818 ASP A N 1
ATOM 6451 C CA . ASP A 1 818 ? 13.812 -12.794 -7.101 1.00 89.88 818 ASP A CA 1
ATOM 6452 C C . ASP A 1 818 ? 14.638 -12.669 -8.397 1.00 89.88 818 ASP A C 1
ATOM 6454 O O . ASP A 1 818 ? 14.452 -11.736 -9.190 1.00 89.88 818 ASP A O 1
ATOM 6458 N N . VAL A 1 819 ? 15.594 -13.570 -8.637 1.00 90.56 819 VAL A N 1
ATOM 6459 C CA . VAL A 1 819 ? 16.490 -13.528 -9.795 1.00 90.56 819 VAL A CA 1
ATOM 6460 C C . VAL A 1 819 ? 16.731 -14.929 -10.340 1.00 90.56 819 VAL A C 1
ATOM 6462 O O . VAL A 1 819 ? 17.224 -15.803 -9.636 1.00 90.56 819 VAL A O 1
ATOM 6465 N N . ASP A 1 820 ? 16.444 -15.105 -11.628 1.00 92.19 820 ASP A N 1
ATOM 6466 C CA . ASP A 1 820 ? 16.905 -16.236 -12.428 1.00 92.19 820 ASP A CA 1
ATOM 6467 C C . ASP A 1 820 ? 18.096 -15.770 -13.288 1.00 92.19 820 ASP A C 1
ATOM 6469 O O . ASP A 1 820 ? 17.902 -14.949 -14.189 1.00 92.19 820 ASP A O 1
ATOM 6473 N N . PRO A 1 821 ? 19.329 -16.257 -13.054 1.00 91.69 821 PRO A N 1
ATOM 6474 C CA . PRO A 1 821 ? 20.489 -15.912 -13.877 1.00 91.69 821 PRO A CA 1
ATOM 6475 C C . PRO A 1 821 ? 20.341 -16.268 -15.366 1.00 91.69 821 PRO A C 1
ATOM 6477 O O . PRO A 1 821 ? 21.008 -15.657 -16.200 1.00 91.69 821 PRO A O 1
ATOM 6480 N N . ALA A 1 822 ? 19.487 -17.238 -15.718 1.00 91.88 822 ALA A N 1
ATOM 6481 C CA . ALA A 1 822 ? 19.196 -17.595 -17.108 1.00 91.88 822 ALA A CA 1
ATOM 6482 C C . ALA A 1 822 ? 18.167 -16.653 -17.762 1.00 91.88 822 ALA A C 1
ATOM 6484 O O . ALA A 1 822 ? 18.102 -16.568 -18.990 1.00 91.88 822 ALA A O 1
ATOM 6485 N N . ASN A 1 823 ? 17.399 -15.915 -16.956 1.00 93.44 823 ASN A N 1
ATOM 6486 C CA . ASN A 1 823 ? 16.480 -14.867 -17.391 1.00 93.44 823 ASN A CA 1
ATOM 6487 C C . ASN A 1 823 ? 16.580 -13.624 -16.479 1.00 93.44 823 ASN A C 1
ATOM 6489 O O . ASN A 1 823 ? 15.637 -13.318 -15.739 1.00 93.44 823 ASN A O 1
ATOM 6493 N N . PRO A 1 824 ? 17.702 -12.873 -16.514 1.00 92.38 824 PRO A N 1
ATOM 6494 C CA . PRO A 1 824 ? 17.941 -11.791 -15.558 1.00 92.38 824 PRO A CA 1
ATOM 6495 C C . PRO A 1 824 ? 16.862 -10.704 -15.577 1.00 92.38 824 PRO A C 1
ATOM 6497 O O . PRO A 1 824 ? 16.526 -10.146 -14.532 1.00 92.38 824 PRO A O 1
ATOM 6500 N N . THR A 1 825 ? 16.288 -10.428 -16.754 1.00 94.12 825 THR A N 1
ATOM 6501 C CA . THR A 1 825 ? 15.225 -9.430 -16.930 1.00 94.12 825 THR A CA 1
ATOM 6502 C C . THR A 1 825 ? 13.900 -9.860 -16.309 1.00 94.12 825 THR A C 1
ATOM 6504 O O . THR A 1 825 ? 13.089 -8.993 -16.007 1.00 94.12 825 THR A O 1
ATOM 6507 N N . GLY A 1 826 ? 13.665 -11.159 -16.093 1.00 94.62 826 GLY A N 1
ATOM 6508 C CA . GLY A 1 826 ? 12.398 -11.683 -15.572 1.00 94.62 826 GLY A CA 1
ATOM 6509 C C . GLY A 1 826 ? 11.200 -11.444 -16.489 1.00 94.62 826 GLY A C 1
ATOM 6510 O O . GLY A 1 826 ? 10.067 -11.460 -16.018 1.00 94.62 826 GLY A O 1
ATOM 6511 N N . VAL A 1 827 ? 11.436 -11.178 -17.776 1.00 95.06 827 VAL A N 1
ATOM 6512 C CA . VAL A 1 827 ? 10.357 -11.064 -18.761 1.00 95.06 827 VAL A CA 1
ATOM 6513 C C . VAL A 1 827 ? 9.811 -12.461 -19.043 1.00 95.06 827 VAL A C 1
ATOM 6515 O O . VAL A 1 827 ? 10.578 -13.408 -19.240 1.00 95.06 827 VAL A O 1
ATOM 6518 N N . GLU A 1 828 ? 8.487 -12.596 -19.052 1.00 92.00 828 GLU A N 1
ATOM 6519 C CA . GLU A 1 828 ? 7.818 -13.870 -19.313 1.00 92.00 828 GLU A CA 1
ATOM 6520 C C . GLU A 1 828 ? 8.124 -14.380 -20.723 1.00 92.00 828 GLU A C 1
ATOM 6522 O O . GLU A 1 828 ? 8.145 -13.620 -21.696 1.00 92.00 828 GLU A O 1
ATOM 6527 N N . LYS A 1 829 ? 8.306 -15.694 -20.861 1.00 80.75 829 LYS A N 1
ATOM 6528 C CA . LYS A 1 829 ? 8.334 -16.332 -22.183 1.00 80.75 829 LYS A CA 1
ATOM 6529 C C . LYS A 1 829 ? 6.934 -16.265 -22.795 1.00 80.75 829 LYS A C 1
ATOM 6531 O O . LYS A 1 829 ? 5.948 -16.169 -22.073 1.00 80.75 829 LYS A O 1
ATOM 6536 N N . ASP A 1 830 ? 6.844 -16.269 -24.124 1.00 66.75 830 ASP A N 1
ATOM 6537 C CA . ASP A 1 830 ? 5.539 -16.390 -24.779 1.00 66.75 830 ASP A CA 1
ATOM 6538 C C . ASP A 1 830 ? 4.923 -17.721 -24.346 1.00 66.75 830 ASP A C 1
ATOM 6540 O O . ASP A 1 830 ? 5.516 -18.774 -24.581 1.00 66.75 830 ASP A O 1
ATOM 6544 N N . VAL A 1 831 ? 3.772 -17.670 -23.679 1.00 56.12 831 VAL A N 1
ATOM 6545 C CA . VAL A 1 831 ? 2.957 -18.859 -23.440 1.00 56.12 831 VAL A CA 1
ATOM 6546 C C . VAL A 1 831 ? 2.201 -19.091 -24.745 1.00 56.12 831 VAL A C 1
ATOM 6548 O O . VAL A 1 831 ? 1.406 -18.229 -25.132 1.00 56.12 831 VAL A O 1
ATOM 6551 N N . PRO A 1 832 ? 2.466 -20.179 -25.492 1.00 48.03 832 PRO A N 1
ATOM 6552 C CA . PRO A 1 832 ? 1.640 -20.507 -26.639 1.00 48.03 832 PRO A CA 1
ATOM 6553 C C . PRO A 1 832 ? 0.217 -20.690 -26.117 1.00 48.03 832 PRO A C 1
ATOM 6555 O O . PRO A 1 832 ? 0.004 -21.494 -25.210 1.00 48.03 832 PRO A O 1
ATOM 6558 N N . LEU A 1 833 ? -0.742 -19.938 -26.660 1.00 46.97 833 LEU A N 1
ATOM 6559 C CA . LEU A 1 833 ? -2.151 -20.249 -26.446 1.00 46.97 833 LEU A CA 1
ATOM 6560 C C . LEU A 1 833 ? -2.315 -21.719 -26.852 1.00 46.97 833 LEU A C 1
ATOM 6562 O O . LEU A 1 833 ? -1.989 -22.068 -27.992 1.00 46.97 833 LEU A O 1
ATOM 6566 N N . GLU A 1 834 ? -2.770 -22.587 -25.946 1.00 40.81 834 GLU A N 1
ATOM 6567 C CA . GLU A 1 834 ? -3.275 -23.885 -26.381 1.00 40.81 834 GLU A CA 1
ATOM 6568 C C . GLU A 1 834 ? -4.342 -23.596 -27.433 1.00 40.81 834 GLU A C 1
ATOM 6570 O O . GLU A 1 834 ? -5.326 -22.894 -27.178 1.00 40.81 834 GLU A O 1
ATOM 6575 N N . VAL A 1 835 ? -4.086 -24.062 -28.653 1.00 43.50 835 VAL A N 1
ATOM 6576 C CA . VAL A 1 835 ? -5.039 -23.968 -29.747 1.00 43.50 835 VAL A CA 1
ATOM 6577 C C . VAL A 1 835 ? -6.227 -24.813 -29.313 1.00 43.50 835 VAL A C 1
ATOM 6579 O O . VAL A 1 835 ? -6.173 -26.038 -29.385 1.00 43.50 835 VAL A O 1
ATOM 6582 N N . GLN A 1 836 ? -7.283 -24.158 -28.826 1.00 46.81 836 GLN A N 1
ATOM 6583 C CA . GLN A 1 836 ? -8.619 -24.745 -28.788 1.00 46.81 836 GLN A CA 1
ATOM 6584 C C . GLN A 1 836 ? -8.833 -25.405 -30.159 1.00 46.81 836 GLN A C 1
ATOM 6586 O O . GLN A 1 836 ? -8.630 -24.724 -31.173 1.00 46.81 836 GLN A O 1
ATOM 6591 N N . PRO A 1 837 ? -9.119 -26.716 -30.241 1.00 52.84 837 PRO A N 1
ATOM 6592 C CA . PRO A 1 837 ? -9.267 -27.387 -31.521 1.00 52.84 837 PRO A CA 1
ATOM 6593 C C . PRO A 1 837 ? -10.562 -26.904 -32.177 1.00 52.84 837 PRO A C 1
ATOM 6595 O O . PRO A 1 837 ? -11.612 -27.524 -32.047 1.00 52.84 837 PRO A O 1
ATOM 6598 N N . TYR A 1 838 ? -10.492 -25.779 -32.886 1.00 62.41 838 TYR A N 1
ATOM 6599 C CA . TYR A 1 838 ? -11.544 -25.377 -33.808 1.00 62.41 838 TYR A CA 1
ATOM 6600 C C . TYR A 1 838 ? -11.677 -26.445 -34.897 1.00 62.41 838 TYR A C 1
ATOM 6602 O O . TYR A 1 838 ? -10.682 -27.079 -35.266 1.00 62.41 838 TYR A O 1
ATOM 6610 N N . GLU A 1 839 ? -12.882 -26.622 -35.449 1.00 63.25 839 GLU A N 1
ATOM 6611 C CA . GLU A 1 839 ? -13.074 -27.504 -36.603 1.00 63.25 839 GLU A CA 1
ATOM 6612 C C . GLU A 1 839 ? -12.074 -27.141 -37.710 1.00 63.25 839 GLU A C 1
ATOM 6614 O O . GLU A 1 839 ? -12.090 -26.011 -38.201 1.00 63.25 839 GLU A O 1
ATOM 6619 N N . PRO A 1 840 ? -11.177 -28.050 -38.118 1.00 66.25 840 PRO A N 1
ATOM 6620 C CA . PRO A 1 840 ? -10.113 -27.679 -39.031 1.00 66.25 840 PRO A CA 1
ATOM 6621 C C . PRO A 1 840 ? -10.693 -27.247 -40.381 1.00 66.25 840 PRO A C 1
ATOM 6623 O O . PRO A 1 840 ? -11.651 -27.832 -40.882 1.00 66.25 840 PRO A O 1
ATOM 6626 N N . THR A 1 841 ? -10.074 -26.251 -41.028 1.00 73.50 841 THR A N 1
ATOM 6627 C CA . THR A 1 841 ? -10.504 -25.781 -42.365 1.00 73.50 841 THR A CA 1
ATOM 6628 C C . THR A 1 841 ? -10.540 -26.883 -43.434 1.00 73.50 841 THR A C 1
ATOM 6630 O O . THR A 1 841 ? -11.187 -26.699 -44.459 1.00 73.50 841 THR A O 1
ATOM 6633 N N . SER A 1 842 ? -9.915 -28.044 -43.195 1.00 77.88 842 SER A N 1
ATOM 6634 C CA . SER A 1 842 ? -10.057 -29.257 -44.014 1.00 77.88 842 SER A CA 1
ATOM 6635 C C . SER A 1 842 ? -11.487 -29.816 -44.055 1.00 77.88 842 SER A C 1
ATOM 6637 O O . SER A 1 842 ? -11.822 -30.552 -44.982 1.00 77.88 842 SER A O 1
ATOM 6639 N N . HIS A 1 843 ? -12.348 -29.452 -43.100 1.00 85.44 843 HIS A N 1
ATOM 6640 C CA . HIS A 1 843 ? -13.782 -29.761 -43.096 1.00 85.44 843 HIS A CA 1
ATOM 6641 C C . HIS A 1 843 ? -14.588 -28.861 -44.043 1.00 85.44 843 HIS A C 1
ATOM 6643 O O . HIS A 1 843 ? -15.802 -29.020 -44.160 1.00 85.44 843 HIS A O 1
ATOM 6649 N N . TYR A 1 844 ? -13.924 -27.940 -44.743 1.00 91.50 844 TYR A N 1
ATOM 6650 C CA . TYR A 1 844 ? -14.543 -27.020 -45.680 1.00 91.50 844 TYR A CA 1
ATOM 6651 C C . TYR A 1 844 ? -13.893 -27.155 -47.051 1.00 91.50 844 TYR A C 1
ATOM 6653 O O . TYR A 1 844 ? -12.672 -27.208 -47.197 1.00 91.50 844 TYR A O 1
ATOM 6661 N N . THR A 1 845 ? -14.721 -27.123 -48.084 1.00 94.31 845 THR A N 1
ATOM 6662 C CA . THR A 1 845 ? -14.270 -27.049 -49.468 1.00 94.31 845 THR A CA 1
ATOM 6663 C C . THR A 1 845 ? -14.484 -25.635 -49.977 1.00 94.31 845 THR A C 1
ATOM 6665 O O . THR A 1 845 ? -15.581 -25.077 -49.893 1.00 94.31 845 THR A O 1
ATOM 6668 N N . ILE A 1 846 ? -13.432 -25.050 -50.542 1.00 95.50 846 ILE A N 1
ATOM 6669 C CA . ILE A 1 846 ? -13.490 -23.713 -51.128 1.00 95.50 846 ILE A CA 1
ATOM 6670 C C . ILE A 1 846 ? -14.108 -23.812 -52.523 1.00 95.50 846 ILE A C 1
ATOM 6672 O O . ILE A 1 846 ? -13.575 -24.490 -53.401 1.00 95.50 846 ILE A O 1
ATOM 6676 N N . LYS A 1 847 ? -15.199 -23.082 -52.751 1.00 95.88 847 LYS A N 1
ATOM 6677 C CA . LYS A 1 847 ? -15.812 -22.894 -54.067 1.00 95.88 847 LYS A CA 1
ATOM 6678 C C . LYS A 1 847 ? -15.721 -21.435 -54.490 1.00 95.88 847 LYS A C 1
ATOM 6680 O O . LYS A 1 847 ? -15.855 -20.532 -53.670 1.00 95.88 847 LYS A O 1
ATOM 6685 N N . ASN A 1 848 ? -15.512 -21.208 -55.781 1.00 96.00 848 ASN A N 1
ATOM 6686 C CA . ASN A 1 848 ? -15.755 -19.903 -56.380 1.00 96.00 848 ASN A CA 1
ATOM 6687 C C . ASN A 1 848 ? -17.203 -19.879 -56.876 1.00 96.00 848 ASN A C 1
ATOM 6689 O O . ASN A 1 848 ? -17.552 -20.651 -57.770 1.00 96.00 848 ASN A O 1
ATOM 6693 N N . ILE A 1 849 ? -18.036 -19.033 -56.275 1.00 96.56 849 ILE A N 1
ATOM 6694 C CA . ILE A 1 849 ? -19.438 -18.860 -56.664 1.00 96.56 849 ILE A CA 1
ATOM 6695 C C . ILE A 1 849 ? -19.609 -17.398 -57.055 1.00 96.56 849 ILE A C 1
ATOM 6697 O O . ILE A 1 849 ? -19.430 -16.500 -56.239 1.00 96.56 849 ILE A O 1
ATOM 6701 N N . GLU A 1 850 ? -19.902 -17.160 -58.334 1.00 95.75 850 GLU A N 1
ATOM 6702 C CA . GLU A 1 850 ? -20.124 -15.824 -58.904 1.00 95.75 850 GLU A CA 1
ATOM 6703 C C . GLU A 1 850 ? -18.988 -14.800 -58.720 1.00 95.75 850 GLU A C 1
ATOM 6705 O O . GLU A 1 850 ? -19.203 -13.614 -58.976 1.00 95.75 850 GLU A O 1
ATOM 6710 N N . GLY A 1 851 ? -17.774 -15.235 -58.369 1.00 91.94 851 GLY A N 1
ATOM 6711 C CA . GLY A 1 851 ? -16.621 -14.372 -58.094 1.00 91.94 851 GLY A CA 1
ATOM 6712 C C . GLY A 1 851 ? -16.245 -14.287 -56.613 1.00 91.94 851 GLY A C 1
ATOM 6713 O O . GLY A 1 851 ? -15.177 -13.768 -56.296 1.00 91.94 851 GLY A O 1
ATOM 6714 N N . TRP A 1 852 ? -17.072 -14.824 -55.710 1.00 97.31 852 TRP A N 1
ATOM 6715 C CA . TRP A 1 852 ? -16.772 -14.902 -54.281 1.00 97.31 852 TRP A CA 1
ATOM 6716 C C . TRP A 1 852 ? -16.114 -16.222 -53.900 1.00 97.31 852 TRP A C 1
ATOM 6718 O O . TRP A 1 852 ? -16.508 -17.299 -54.353 1.00 97.31 852 TRP A O 1
ATOM 6728 N N . LYS A 1 853 ? -15.149 -16.133 -52.983 1.00 97.19 853 LYS A N 1
ATOM 6729 C CA . LYS A 1 853 ? -14.570 -17.292 -52.307 1.00 97.19 853 LYS A CA 1
ATOM 6730 C C . LYS A 1 853 ? -15.514 -17.750 -51.192 1.00 97.19 853 LYS A C 1
ATOM 6732 O O . LYS A 1 853 ? -15.639 -17.067 -50.175 1.00 97.19 853 LYS A O 1
ATOM 6737 N N . VAL A 1 854 ? -16.145 -18.907 -51.379 1.00 97.00 854 VAL A N 1
ATOM 6738 C CA . VAL A 1 854 ? -17.098 -19.494 -50.430 1.00 97.00 854 VAL A CA 1
ATOM 6739 C C . VAL A 1 854 ? -16.512 -20.755 -49.801 1.00 97.00 854 VAL A C 1
ATOM 6741 O O . VAL A 1 854 ? -16.210 -21.715 -50.507 1.00 97.00 854 VAL A O 1
ATOM 6744 N N . TYR A 1 855 ? -16.359 -20.765 -48.481 1.00 95.75 855 TYR A N 1
ATOM 6745 C CA . TYR A 1 855 ? -16.038 -21.954 -47.696 1.00 95.75 855 TYR A CA 1
ATOM 6746 C C . TYR A 1 855 ? -17.336 -22.700 -47.410 1.00 95.75 855 TYR A C 1
ATOM 6748 O O . TYR A 1 855 ? -18.208 -22.189 -46.711 1.00 95.75 855 TYR A O 1
ATOM 6756 N N . VAL A 1 856 ? -1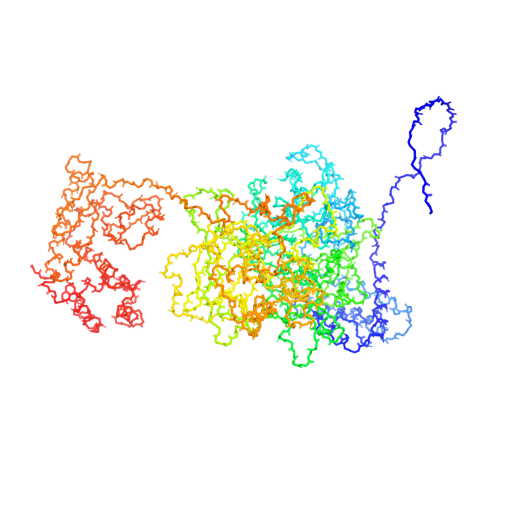7.481 -23.890 -47.984 1.00 95.56 856 VAL A N 1
ATOM 6757 C CA . VAL A 1 856 ? -18.677 -24.720 -47.832 1.00 95.56 856 VAL A CA 1
ATOM 6758 C C . VAL A 1 856 ? -18.337 -25.883 -46.919 1.00 95.56 856 VAL A C 1
ATOM 6760 O O . VAL A 1 856 ? -17.427 -26.647 -47.242 1.00 95.56 856 VAL A O 1
ATOM 6763 N N . ASN A 1 857 ? -19.057 -26.023 -45.806 1.00 93.25 857 ASN A N 1
ATOM 6764 C CA . ASN A 1 857 ? -18.915 -27.177 -44.922 1.00 93.25 857 ASN A CA 1
ATOM 6765 C C . ASN A 1 857 ? -19.107 -28.480 -45.727 1.00 93.25 857 ASN A C 1
ATOM 6767 O O . ASN A 1 857 ? -20.078 -28.612 -46.476 1.00 93.25 857 ASN A O 1
ATOM 6771 N N . ASN A 1 858 ? -18.181 -29.436 -45.605 1.00 93.62 858 ASN A N 1
ATOM 6772 C CA . ASN A 1 858 ? -18.168 -30.662 -46.409 1.00 93.62 858 ASN A CA 1
ATOM 6773 C C . ASN A 1 858 ? -19.446 -31.501 -46.225 1.00 93.62 858 ASN A C 1
ATOM 6775 O O . ASN A 1 858 ? -19.851 -32.187 -47.162 1.00 93.62 858 ASN A O 1
ATOM 6779 N N . GLY A 1 859 ? -20.137 -31.389 -45.082 1.00 92.62 859 GLY A N 1
ATOM 6780 C CA . GLY A 1 859 ? -21.440 -32.025 -44.860 1.00 92.62 859 GLY A CA 1
ATOM 6781 C C . GLY A 1 859 ? -22.545 -31.545 -45.812 1.00 92.62 859 GLY A C 1
ATOM 6782 O O . GLY A 1 859 ? -23.527 -32.253 -46.009 1.00 92.62 859 GLY A O 1
ATOM 6783 N N . LEU A 1 860 ? -22.385 -30.375 -46.442 1.00 94.88 860 LEU A N 1
ATOM 6784 C CA . LEU A 1 860 ? -23.323 -29.795 -47.414 1.00 94.88 860 LEU A CA 1
ATOM 6785 C C . LEU A 1 860 ? -22.997 -30.158 -48.871 1.00 94.88 860 LEU A C 1
ATOM 6787 O O . LEU A 1 860 ? -23.729 -29.770 -49.783 1.00 94.88 860 LEU A O 1
ATOM 6791 N N . LEU A 1 861 ? -21.882 -30.841 -49.123 1.00 95.25 861 LEU A N 1
ATOM 6792 C CA . LEU A 1 861 ? -21.478 -31.237 -50.468 1.00 95.25 861 LEU A CA 1
ATOM 6793 C C . LEU A 1 861 ? -21.982 -32.634 -50.829 1.00 95.25 861 LEU A C 1
ATOM 6795 O O . LEU A 1 861 ? -22.510 -33.361 -49.994 1.00 95.25 861 LEU A O 1
ATOM 6799 N N . GLU A 1 862 ? -21.845 -32.995 -52.104 1.00 89.56 862 GLU A N 1
ATOM 6800 C CA . GLU A 1 862 ? -22.193 -34.325 -52.605 1.00 89.56 862 GLU A CA 1
ATOM 6801 C C . GLU A 1 862 ? -21.447 -35.410 -51.808 1.00 89.56 862 GLU A C 1
ATOM 6803 O O . GLU A 1 862 ? -20.228 -35.347 -51.657 1.00 89.56 862 GLU A O 1
ATOM 6808 N N . GLY A 1 863 ? -22.192 -36.373 -51.255 1.00 86.38 863 GLY A N 1
ATOM 6809 C CA . GLY A 1 863 ? -21.666 -37.401 -50.347 1.00 86.38 863 GLY A CA 1
ATOM 6810 C C . GLY A 1 863 ? -21.636 -37.020 -48.858 1.00 86.38 863 GLY A C 1
ATOM 6811 O O . GLY A 1 863 ? -21.349 -37.883 -48.033 1.00 86.38 863 GLY A O 1
ATOM 6812 N N . GLY A 1 864 ? -21.953 -35.771 -48.497 1.00 90.06 864 GLY A N 1
ATOM 6813 C CA . GLY A 1 864 ? -22.112 -35.319 -47.110 1.00 90.06 864 GLY A CA 1
ATOM 6814 C C . GLY A 1 864 ? -23.508 -35.592 -46.529 1.00 90.06 864 GLY A C 1
ATOM 6815 O O . GLY A 1 864 ? -24.484 -35.743 -47.265 1.00 90.06 864 GLY A O 1
ATOM 6816 N N . GLU A 1 865 ? -23.620 -35.614 -45.196 1.00 92.00 865 GLU A N 1
ATOM 6817 C CA . GLU A 1 865 ? -24.860 -35.923 -44.451 1.00 92.00 865 GLU A CA 1
ATOM 6818 C C . GLU A 1 865 ? -26.051 -35.006 -44.807 1.00 92.00 865 GLU A C 1
ATOM 6820 O O . GLU A 1 865 ? -27.212 -35.405 -44.721 1.00 92.00 865 GLU A O 1
ATOM 6825 N N . HIS A 1 866 ? -25.778 -33.782 -45.260 1.00 94.75 866 HIS A N 1
ATOM 6826 C CA . HIS A 1 866 ? -26.773 -32.756 -45.574 1.00 94.75 866 HIS A CA 1
ATOM 6827 C C . HIS A 1 866 ? -26.737 -32.318 -47.047 1.00 94.75 866 HIS A C 1
ATOM 6829 O O . HIS A 1 866 ? -27.148 -31.196 -47.368 1.00 94.75 866 HIS A O 1
ATOM 6835 N N . ALA A 1 867 ? -26.278 -33.192 -47.951 1.00 94.00 867 ALA A N 1
ATOM 6836 C CA . ALA A 1 867 ? -26.064 -32.892 -49.370 1.00 94.00 867 ALA A CA 1
ATOM 6837 C C . ALA A 1 867 ? -27.278 -32.250 -50.076 1.00 94.00 867 ALA A C 1
ATOM 6839 O O . ALA A 1 867 ? -27.115 -31.273 -50.805 1.00 94.00 867 ALA A O 1
ATOM 6840 N N . GLU A 1 868 ? -28.506 -32.733 -49.840 1.00 93.50 868 GLU A N 1
ATOM 6841 C CA . GLU A 1 868 ? -29.717 -32.163 -50.462 1.00 93.50 868 GLU A CA 1
ATOM 6842 C C . GLU A 1 868 ? -29.978 -30.715 -50.017 1.00 93.50 868 GLU A C 1
ATOM 6844 O O . GLU A 1 868 ? -30.270 -29.833 -50.832 1.00 93.50 868 GLU A O 1
ATOM 6849 N N . THR A 1 869 ? -29.824 -30.448 -48.716 1.00 95.25 869 THR A N 1
ATOM 6850 C CA . THR A 1 869 ? -29.973 -29.099 -48.153 1.00 95.25 869 THR A CA 1
ATOM 6851 C C . THR A 1 869 ? -28.863 -28.184 -48.656 1.00 95.25 869 THR A C 1
ATOM 6853 O O . THR A 1 869 ? -29.125 -27.037 -49.020 1.00 95.25 869 THR A O 1
ATOM 6856 N N . GLY A 1 870 ? -27.634 -28.695 -48.726 1.00 95.94 870 GLY A N 1
ATOM 6857 C CA . GLY A 1 870 ? -26.488 -27.974 -49.256 1.00 95.94 870 GLY A CA 1
ATOM 6858 C C . GLY A 1 870 ? -26.638 -27.606 -50.729 1.00 95.94 870 GLY A C 1
ATOM 6859 O O . GLY A 1 870 ? -26.418 -26.451 -51.088 1.00 95.94 870 GLY A O 1
ATOM 6860 N N . ALA A 1 871 ? -27.113 -28.525 -51.575 1.00 95.75 871 ALA A N 1
ATOM 6861 C CA . ALA A 1 871 ? -27.389 -28.249 -52.984 1.00 95.75 871 ALA A CA 1
ATOM 6862 C C . ALA A 1 871 ? -28.423 -27.120 -53.157 1.00 95.75 871 ALA A C 1
ATOM 6864 O O . ALA A 1 871 ? -28.215 -26.194 -53.949 1.00 95.75 871 ALA A O 1
ATOM 6865 N N . ALA A 1 872 ? -29.509 -27.147 -52.377 1.00 95.56 872 ALA A N 1
ATOM 6866 C CA . ALA A 1 872 ? -30.519 -26.091 -52.388 1.00 95.56 872 ALA A CA 1
ATOM 6867 C C . ALA A 1 872 ? -29.972 -24.746 -51.867 1.00 95.56 872 ALA A C 1
ATOM 6869 O O . ALA A 1 872 ? -30.228 -23.703 -52.473 1.00 95.56 872 ALA A O 1
ATOM 6870 N N . ALA A 1 873 ? -29.188 -24.761 -50.785 1.00 95.88 873 ALA A N 1
ATOM 6871 C CA . ALA A 1 873 ? -28.575 -23.569 -50.201 1.00 95.88 873 ALA A CA 1
ATOM 6872 C C . ALA A 1 873 ? -27.557 -22.915 -51.146 1.00 95.88 873 ALA A C 1
ATOM 6874 O O . ALA A 1 873 ? -27.592 -21.702 -51.331 1.00 95.88 873 ALA A O 1
ATOM 6875 N N . LEU A 1 874 ? -26.700 -23.706 -51.798 1.00 96.88 874 LEU A N 1
ATOM 6876 C CA . LEU A 1 874 ? -25.713 -23.219 -52.765 1.00 96.88 874 LEU A CA 1
ATOM 6877 C C . LEU A 1 874 ? -26.380 -22.591 -53.989 1.00 96.88 874 LEU A C 1
ATOM 6879 O O . LEU A 1 874 ? -25.964 -21.520 -54.430 1.00 96.88 874 LEU A O 1
ATOM 6883 N N . LYS A 1 875 ? -27.449 -23.212 -54.502 1.00 95.75 875 LYS A N 1
ATOM 6884 C CA . LYS A 1 875 ? -28.240 -22.643 -55.599 1.00 95.75 875 LYS A CA 1
ATOM 6885 C C . LYS A 1 875 ? -28.864 -21.304 -55.201 1.00 95.75 875 LYS A C 1
ATOM 6887 O O . LYS A 1 875 ? -28.818 -20.355 -55.979 1.00 95.75 875 LYS A O 1
ATOM 6892 N N . GLN A 1 876 ? -29.426 -21.205 -53.994 1.00 95.88 876 GLN A N 1
ATOM 6893 C CA . GLN A 1 876 ? -29.990 -19.940 -53.514 1.00 95.88 876 GLN A CA 1
ATOM 6894 C C . GLN A 1 876 ? -28.923 -18.868 -53.295 1.00 95.88 876 GLN A C 1
ATOM 6896 O O . GLN A 1 876 ? -29.112 -17.734 -53.730 1.00 95.88 876 GLN A O 1
ATOM 6901 N N . LEU A 1 877 ? -27.781 -19.227 -52.706 1.00 96.19 877 LEU A N 1
ATOM 6902 C CA . LEU A 1 877 ? -26.656 -18.313 -52.532 1.00 96.19 877 LEU A CA 1
ATOM 6903 C C . LEU A 1 877 ? -26.179 -17.758 -53.877 1.00 96.19 877 LEU A C 1
ATOM 6905 O O . LEU A 1 877 ? -26.018 -16.547 -54.016 1.00 96.19 877 LEU A O 1
ATOM 6909 N N . GLN A 1 878 ? -26.030 -18.625 -54.885 1.00 96.88 878 GLN A N 1
ATOM 6910 C CA . GLN A 1 878 ? -25.687 -18.215 -56.246 1.00 96.88 878 GLN A CA 1
ATOM 6911 C C . GLN A 1 878 ? -26.723 -17.235 -56.814 1.00 96.88 878 GLN A C 1
ATOM 6913 O O . GLN A 1 878 ? -26.351 -16.180 -57.325 1.00 96.88 878 GLN A O 1
ATOM 6918 N N . ASN A 1 879 ? -28.020 -17.525 -56.681 1.00 95.31 879 ASN A N 1
ATOM 6919 C CA . ASN A 1 879 ? -29.079 -16.623 -57.146 1.00 95.31 879 ASN A CA 1
ATOM 6920 C C . ASN A 1 879 ? -29.006 -15.247 -56.462 1.00 95.31 879 ASN A C 1
ATOM 6922 O O . ASN A 1 879 ? -29.175 -14.215 -57.116 1.00 95.31 879 ASN A O 1
ATOM 6926 N N . HIS A 1 880 ? -28.747 -15.210 -55.151 1.00 95.31 880 HIS A N 1
ATOM 6927 C CA . HIS A 1 880 ? -28.601 -13.959 -54.402 1.00 95.31 880 HIS A CA 1
ATOM 6928 C C . HIS A 1 880 ? -27.367 -13.175 -54.856 1.00 95.31 880 HIS A C 1
ATOM 6930 O O . HIS A 1 880 ? -27.457 -11.966 -55.059 1.00 95.31 880 HIS A O 1
ATOM 6936 N N . MET A 1 881 ? -26.247 -13.859 -55.087 1.00 96.69 881 MET A N 1
ATOM 6937 C CA . MET A 1 881 ? -25.010 -13.274 -55.609 1.00 96.69 881 MET A CA 1
ATOM 6938 C C . MET A 1 881 ? -25.184 -12.673 -57.008 1.00 96.69 881 MET A C 1
ATOM 6940 O O . MET A 1 881 ? -24.725 -11.557 -57.254 1.00 96.69 881 MET A O 1
ATOM 6944 N N . VAL A 1 882 ? -25.892 -13.363 -57.911 1.00 95.31 882 VAL A N 1
ATOM 6945 C CA . VAL A 1 882 ? -26.227 -12.838 -59.246 1.00 95.31 882 VAL A CA 1
ATOM 6946 C C . VAL A 1 882 ? -27.013 -11.531 -59.130 1.00 95.31 882 VAL A C 1
ATOM 6948 O O . VAL A 1 882 ? -26.659 -10.548 -59.783 1.00 95.31 882 VAL A O 1
ATOM 6951 N N . LYS A 1 883 ? -28.026 -11.479 -58.256 1.00 92.75 883 LYS A N 1
ATOM 6952 C CA . LYS A 1 883 ? -28.817 -10.258 -58.023 1.00 92.75 883 LYS A CA 1
ATOM 6953 C C . LYS A 1 883 ? -27.961 -9.113 -57.479 1.00 92.75 883 LYS A C 1
ATOM 6955 O O . LYS A 1 883 ? -28.010 -8.007 -58.008 1.00 92.75 883 LYS A O 1
ATOM 6960 N N . VAL A 1 884 ? -27.103 -9.377 -56.493 1.00 94.88 884 VAL A N 1
ATOM 6961 C CA . VAL A 1 884 ? -26.194 -8.357 -55.943 1.00 94.88 884 VAL A CA 1
ATOM 6962 C C . VAL A 1 884 ? -25.244 -7.805 -57.020 1.00 94.88 884 VAL A C 1
ATOM 6964 O O . VAL A 1 884 ? -25.065 -6.588 -57.109 1.00 94.88 884 VAL A O 1
ATOM 6967 N N . LYS A 1 885 ? -24.698 -8.654 -57.905 1.00 95.12 885 LYS A N 1
ATOM 6968 C CA . LYS A 1 885 ? -23.842 -8.222 -59.033 1.00 95.12 885 LYS A CA 1
ATOM 6969 C C . LYS A 1 885 ? -24.563 -7.314 -60.028 1.00 95.12 885 LYS A C 1
ATOM 6971 O O . LYS A 1 885 ? -23.935 -6.426 -60.606 1.00 95.12 885 LYS A O 1
ATOM 6976 N N . GLN A 1 886 ? -25.861 -7.530 -60.234 1.00 93.94 886 GLN A N 1
ATOM 6977 C CA . GLN A 1 886 ? -26.677 -6.689 -61.112 1.00 93.94 886 GLN A CA 1
ATOM 6978 C C . GLN A 1 886 ? -26.911 -5.295 -60.529 1.00 93.94 886 GLN A C 1
ATOM 6980 O O . GLN A 1 886 ? -27.123 -4.355 -61.290 1.00 93.94 886 GLN A O 1
ATOM 6985 N N . TRP A 1 887 ? -26.858 -5.131 -59.205 1.00 95.31 887 TRP A N 1
ATOM 6986 C CA . TRP A 1 887 ? -27.068 -3.835 -58.557 1.00 95.31 887 TRP A CA 1
ATOM 6987 C C . TRP A 1 887 ? -25.779 -3.012 -58.468 1.00 95.31 887 TRP A C 1
ATOM 6989 O O . TRP A 1 887 ? -25.786 -1.807 -58.744 1.00 95.31 887 TRP A O 1
ATOM 6999 N N . ILE A 1 888 ? -24.666 -3.655 -58.105 1.00 96.00 888 ILE A N 1
ATOM 7000 C CA . ILE A 1 888 ? -23.423 -2.975 -57.721 1.00 96.00 888 ILE A CA 1
ATOM 7001 C C . ILE A 1 888 ? -22.505 -2.719 -58.938 1.00 96.00 888 ILE A C 1
ATOM 7003 O O . ILE A 1 888 ? -22.235 -3.641 -59.711 1.00 96.00 888 ILE A O 1
ATOM 7007 N N . PRO A 1 889 ? -21.976 -1.491 -59.116 1.00 96.12 889 PRO A N 1
ATOM 7008 C CA . PRO A 1 889 ? -20.977 -1.176 -60.148 1.00 96.12 889 PRO A CA 1
ATOM 7009 C C . PRO A 1 889 ? -19.639 -1.909 -59.962 1.00 96.12 889 PRO A C 1
ATOM 7011 O O . PRO A 1 889 ? -19.298 -2.288 -58.845 1.00 96.12 889 PRO A O 1
ATOM 7014 N N . ASP A 1 890 ? -18.835 -2.026 -61.027 1.00 93.75 890 ASP A N 1
ATOM 7015 C CA . ASP A 1 890 ? -17.586 -2.819 -61.019 1.00 93.75 890 ASP A CA 1
ATOM 7016 C C . ASP A 1 890 ? -16.618 -2.448 -59.893 1.00 93.75 890 ASP A C 1
ATOM 7018 O O . ASP A 1 890 ? -16.173 -3.323 -59.162 1.00 93.75 890 ASP A O 1
ATOM 7022 N N . GLY A 1 891 ? -16.334 -1.157 -59.694 1.00 94.88 891 GLY A N 1
ATOM 7023 C CA . GLY A 1 891 ? -15.325 -0.721 -58.720 1.00 94.88 891 GLY A CA 1
ATOM 7024 C C . GLY A 1 891 ? -15.606 -1.187 -57.280 1.00 94.88 891 GLY A C 1
ATOM 7025 O O . GLY A 1 891 ? -14.747 -1.820 -56.666 1.00 94.88 891 GLY A O 1
ATOM 7026 N N . PRO A 1 892 ? -16.783 -0.896 -56.695 1.00 96.31 892 PRO A N 1
ATOM 7027 C CA . PRO A 1 892 ? -17.145 -1.438 -55.386 1.00 96.31 892 PRO A CA 1
ATOM 7028 C C . PRO A 1 892 ? -17.305 -2.963 -55.381 1.00 96.31 892 PRO A C 1
ATOM 7030 O O . PRO A 1 892 ? -16.941 -3.600 -54.394 1.00 96.31 892 PRO A O 1
ATOM 7033 N N . LEU A 1 893 ? -17.802 -3.552 -56.473 1.00 96.12 893 LEU A N 1
ATOM 7034 C CA . LEU A 1 893 ? -17.994 -4.998 -56.589 1.00 96.12 893 LEU A CA 1
ATOM 7035 C C . LEU A 1 893 ? -16.663 -5.770 -56.534 1.00 96.12 893 LEU A C 1
ATOM 7037 O O . LEU A 1 893 ? -16.570 -6.764 -55.819 1.00 96.12 893 LEU A O 1
ATOM 7041 N N . GLU A 1 894 ? -15.606 -5.274 -57.182 1.00 95.19 894 GLU A N 1
ATOM 7042 C CA . GLU A 1 894 ? -14.251 -5.846 -57.113 1.00 95.19 894 GLU A CA 1
ATOM 7043 C C . GLU A 1 894 ? -13.706 -5.910 -55.682 1.00 95.19 894 GLU A C 1
ATOM 7045 O O . GLU A 1 894 ? -12.999 -6.849 -55.312 1.00 95.19 894 GLU A O 1
ATOM 7050 N N . LYS A 1 895 ? -14.043 -4.920 -54.849 1.00 96.19 895 LYS A N 1
ATOM 7051 C CA . LYS A 1 895 ? -13.659 -4.923 -53.433 1.00 96.19 895 LYS A CA 1
ATOM 7052 C C . LYS A 1 895 ? -14.460 -5.954 -52.646 1.00 96.19 895 LYS A C 1
ATOM 7054 O O . LYS A 1 895 ? -13.890 -6.627 -51.793 1.00 96.19 895 LYS A O 1
ATOM 7059 N N . LEU A 1 896 ? -15.746 -6.114 -52.959 1.00 96.31 896 LEU A N 1
ATOM 7060 C CA . LEU A 1 896 ? -16.610 -7.102 -52.315 1.00 96.31 896 LEU A CA 1
ATOM 7061 C C . LEU A 1 896 ? -16.230 -8.546 -52.653 1.00 96.31 896 LEU A C 1
ATOM 7063 O O . LEU A 1 896 ? -16.416 -9.411 -51.803 1.00 96.31 896 LEU A O 1
ATOM 7067 N N . PHE A 1 897 ? -15.651 -8.826 -53.825 1.00 96.62 897 PHE A N 1
ATOM 7068 C CA . PHE A 1 897 ? -15.144 -10.169 -54.149 1.00 96.62 897 PHE A CA 1
ATOM 7069 C C . PHE A 1 897 ? -13.998 -10.634 -53.238 1.00 96.62 897 PHE A C 1
ATOM 7071 O O . PHE A 1 897 ? -13.739 -11.833 -53.143 1.00 96.62 897 PHE A O 1
ATOM 7078 N N . LYS A 1 898 ? -13.328 -9.711 -52.534 1.00 94.81 898 LYS A N 1
ATOM 7079 C CA . LYS A 1 898 ? -12.296 -10.048 -51.541 1.00 94.81 898 LYS A CA 1
ATOM 7080 C C . LYS A 1 898 ? -12.883 -10.569 -50.227 1.00 94.81 898 LYS A C 1
ATOM 7082 O O . LYS A 1 898 ? -12.157 -11.196 -49.459 1.00 94.81 898 LYS A O 1
ATOM 7087 N N . VAL A 1 899 ? -14.168 -10.319 -49.972 1.00 96.06 899 VAL A N 1
ATOM 7088 C CA . VAL A 1 899 ? -14.852 -10.771 -48.759 1.00 96.06 899 VAL A CA 1
ATOM 7089 C C . VAL A 1 899 ? -15.106 -12.270 -48.867 1.00 96.06 899 VAL A C 1
ATOM 7091 O O . VAL A 1 899 ? -15.742 -12.746 -49.809 1.00 96.06 899 VAL A O 1
ATOM 7094 N N . VAL A 1 900 ? -14.595 -13.018 -47.894 1.00 96.38 900 VAL A N 1
ATOM 7095 C CA . VAL A 1 900 ? -14.810 -14.463 -47.799 1.00 96.38 900 VAL A CA 1
ATOM 7096 C C . VAL A 1 900 ? -16.204 -14.729 -47.239 1.00 96.38 900 VAL A C 1
ATOM 7098 O O . VAL A 1 900 ? -16.646 -14.041 -46.318 1.00 96.38 900 VAL A O 1
ATOM 7101 N N . ILE A 1 901 ? -16.882 -15.741 -47.776 1.00 96.56 901 ILE A N 1
ATOM 7102 C CA . ILE A 1 901 ? -18.194 -16.181 -47.293 1.00 96.56 901 ILE A CA 1
ATOM 7103 C C . ILE A 1 901 ? -18.079 -17.606 -46.753 1.00 96.56 901 ILE A C 1
ATOM 7105 O O . ILE A 1 901 ? -17.442 -18.448 -47.377 1.00 96.56 901 ILE A O 1
ATOM 7109 N N . TRP A 1 902 ? -18.692 -17.884 -45.609 1.00 94.94 902 TRP A N 1
ATOM 7110 C CA . TRP A 1 902 ? -18.774 -19.217 -45.010 1.00 94.94 902 TRP A CA 1
ATOM 7111 C C . TRP A 1 902 ? -20.214 -19.715 -45.051 1.00 94.94 902 TRP A C 1
ATOM 7113 O O . TRP A 1 902 ? -21.133 -18.943 -44.787 1.00 94.94 902 TRP A O 1
ATOM 7123 N N . LEU A 1 903 ? -20.414 -20.988 -45.388 1.00 94.38 903 LEU A N 1
ATOM 7124 C CA . LEU A 1 903 ? -21.716 -21.648 -45.389 1.00 94.38 903 LEU A CA 1
ATOM 7125 C C . LEU A 1 903 ? -21.683 -22.865 -44.462 1.00 94.38 903 LEU A C 1
ATOM 7127 O O . LEU A 1 903 ? -21.013 -23.857 -44.761 1.00 94.38 903 LEU A O 1
ATOM 7131 N N . GLU A 1 904 ? -22.445 -22.774 -43.374 1.00 92.06 904 GLU A N 1
ATOM 7132 C CA . GLU A 1 904 ? -22.502 -23.762 -42.298 1.00 92.06 904 GLU A CA 1
ATOM 7133 C C . GLU A 1 904 ? -23.762 -24.620 -42.332 1.00 92.06 904 GLU A C 1
ATOM 7135 O O . GLU A 1 904 ? -24.814 -24.203 -42.824 1.00 92.06 904 GLU A O 1
ATOM 7140 N N . VAL A 1 905 ? -23.669 -25.815 -41.745 1.00 89.81 905 VAL A N 1
ATOM 7141 C CA . VAL A 1 905 ? -24.830 -26.681 -41.498 1.00 89.81 905 VAL A CA 1
ATOM 7142 C C . VAL A 1 905 ? -25.773 -26.012 -40.488 1.00 89.81 905 VAL A C 1
ATOM 7144 O O . VAL A 1 905 ? -26.904 -25.668 -40.846 1.00 89.81 905 VAL A O 1
ATOM 7147 N N . ASP A 1 906 ? -25.293 -25.785 -39.258 1.00 86.38 906 ASP A N 1
ATOM 7148 C CA . ASP A 1 906 ? -25.954 -24.990 -38.213 1.00 86.38 906 ASP A CA 1
ATOM 7149 C C . ASP A 1 906 ? -24.945 -24.528 -37.135 1.00 86.38 906 ASP A C 1
ATOM 7151 O O . ASP A 1 906 ? -24.668 -25.254 -36.185 1.00 86.38 906 ASP A O 1
ATOM 7155 N N . SER A 1 907 ? -24.417 -23.308 -37.247 1.00 78.06 907 SER A N 1
ATOM 7156 C CA . SER A 1 907 ? -23.589 -22.643 -36.228 1.00 78.06 907 SER A CA 1
ATOM 7157 C C . SER A 1 907 ? -24.402 -21.775 -35.256 1.00 78.06 907 SER A C 1
ATOM 7159 O O . SER A 1 907 ? -23.840 -21.094 -34.399 1.00 78.06 907 SER A O 1
ATOM 7161 N N . THR A 1 908 ? -25.739 -21.803 -35.343 1.00 68.44 908 THR A N 1
ATOM 7162 C CA . THR A 1 908 ? -26.615 -20.902 -34.570 1.00 68.44 908 THR A CA 1
ATOM 7163 C C . THR A 1 908 ? -27.051 -21.440 -33.204 1.00 68.44 908 THR A C 1
ATOM 7165 O O . THR A 1 908 ? -27.797 -20.767 -32.495 1.00 68.44 908 THR A O 1
ATOM 7168 N N . ASN A 1 909 ? -26.584 -22.635 -32.822 1.00 55.12 909 ASN A N 1
ATOM 7169 C CA . ASN A 1 909 ? -26.870 -23.309 -31.545 1.00 55.12 909 ASN A CA 1
ATOM 7170 C C . ASN A 1 909 ? -25.597 -23.572 -30.704 1.00 55.12 909 ASN A C 1
ATOM 7172 O O . ASN A 1 909 ? -25.544 -24.553 -29.964 1.00 55.12 909 ASN A O 1
ATOM 7176 N N . GLY A 1 910 ? -24.564 -22.732 -30.832 1.00 55.19 910 GLY A N 1
ATOM 7177 C CA . GLY A 1 910 ? -23.283 -22.905 -30.133 1.00 55.19 910 GLY A CA 1
ATOM 7178 C C . GLY A 1 910 ? -23.366 -22.869 -28.589 1.00 55.19 910 GLY A C 1
ATOM 7179 O O . GLY A 1 910 ? -24.388 -22.459 -28.027 1.00 55.19 910 GLY A O 1
ATOM 7180 N N . PRO A 1 911 ? -22.282 -23.259 -27.882 1.00 42.84 911 PRO A N 1
ATOM 7181 C CA . PRO A 1 911 ? -22.243 -23.510 -26.429 1.00 42.84 911 PRO A CA 1
ATOM 7182 C C . PRO A 1 911 ? -22.631 -22.324 -25.520 1.00 42.84 911 PRO A C 1
ATOM 7184 O O . PRO A 1 911 ? -22.864 -22.524 -24.326 1.00 42.84 911 PRO A O 1
ATOM 7187 N N . HIS A 1 912 ? -22.761 -21.105 -26.057 1.00 49.22 912 HIS A N 1
ATOM 7188 C CA . HIS A 1 912 ? -23.124 -19.899 -25.301 1.00 49.22 912 HIS A CA 1
ATOM 7189 C C . HIS A 1 912 ? -24.387 -19.158 -25.792 1.00 49.22 912 HIS A C 1
ATOM 7191 O O . HIS A 1 912 ? -24.684 -18.075 -25.289 1.00 49.22 912 HIS A O 1
ATOM 7197 N N . GLY A 1 913 ? -25.197 -19.742 -26.688 1.00 54.69 913 GLY A N 1
ATOM 7198 C CA . GLY A 1 913 ? -26.535 -19.223 -27.019 1.00 54.69 913 GLY A CA 1
ATOM 7199 C C . GLY A 1 913 ? -26.859 -19.135 -28.514 1.00 54.69 913 GLY A C 1
ATOM 7200 O O . GLY A 1 913 ? -26.103 -19.589 -29.367 1.00 54.69 913 GLY A O 1
ATOM 7201 N N . ARG A 1 914 ? -28.031 -18.557 -28.829 1.00 62.34 914 ARG A N 1
ATOM 7202 C CA . ARG A 1 914 ? -28.536 -18.411 -30.207 1.00 62.34 914 ARG A CA 1
ATOM 7203 C C . ARG A 1 914 ? -27.871 -17.229 -30.917 1.00 62.34 914 ARG A C 1
ATOM 7205 O O . ARG A 1 914 ? -28.112 -16.089 -30.523 1.00 62.34 914 ARG A O 1
ATOM 7212 N N . THR A 1 915 ? -27.106 -17.485 -31.975 1.00 67.56 915 THR A N 1
ATOM 7213 C CA . THR A 1 915 ? -26.532 -16.442 -32.851 1.00 67.56 915 THR A CA 1
ATOM 7214 C C . THR A 1 915 ? -27.408 -16.184 -34.083 1.00 67.56 915 THR A C 1
ATOM 7216 O O . THR A 1 915 ? -28.391 -16.892 -34.336 1.00 67.56 915 THR A O 1
ATOM 7219 N N . ALA A 1 916 ? -27.110 -15.114 -34.828 1.00 73.31 916 ALA A N 1
ATOM 7220 C CA . ALA A 1 916 ? -27.850 -14.762 -36.035 1.00 73.31 916 ALA A CA 1
ATOM 7221 C C . ALA A 1 916 ? -27.599 -15.777 -37.165 1.00 73.31 916 ALA A C 1
ATOM 7223 O O . ALA A 1 916 ? -26.528 -16.360 -37.287 1.00 73.31 916 ALA A O 1
ATOM 7224 N N . VAL A 1 917 ? -28.601 -15.973 -38.028 1.00 82.00 917 VAL A N 1
ATOM 7225 C CA . VAL A 1 917 ? -28.508 -16.897 -39.178 1.00 82.00 917 VAL A CA 1
ATOM 7226 C C . VAL A 1 917 ? -27.549 -16.378 -40.260 1.00 82.00 917 VAL A C 1
ATOM 7228 O O . VAL A 1 917 ? -26.993 -17.172 -41.016 1.00 82.00 917 VAL A O 1
ATOM 7231 N N . TYR A 1 918 ? -27.370 -15.060 -40.334 1.00 87.00 918 TYR A N 1
ATOM 7232 C CA . TYR A 1 918 ? -26.511 -14.357 -41.284 1.00 87.00 918 TYR A CA 1
ATOM 7233 C C . TYR A 1 918 ? -25.783 -13.259 -40.510 1.00 87.00 918 TYR A C 1
ATOM 7235 O O . TYR A 1 918 ? -26.459 -12.523 -39.789 1.00 87.00 918 TYR A O 1
ATOM 7243 N N . GLN A 1 919 ? -24.455 -13.177 -40.606 1.00 90.12 919 GLN A N 1
ATOM 7244 C CA . GLN A 1 919 ? -23.684 -12.153 -39.889 1.00 90.12 919 GLN A CA 1
ATOM 7245 C C . GLN A 1 919 ? -22.301 -11.905 -40.500 1.00 90.12 919 GLN A C 1
ATOM 7247 O O . GLN A 1 919 ? -21.650 -12.827 -40.995 1.00 90.12 919 GLN A O 1
ATOM 7252 N N . TYR A 1 920 ? -21.829 -10.664 -40.423 1.00 94.38 920 TYR A N 1
ATOM 7253 C CA . TYR A 1 920 ? -20.436 -10.285 -40.641 1.00 94.38 920 TYR A CA 1
ATOM 7254 C C . TYR A 1 920 ? -19.637 -10.317 -39.330 1.00 94.38 920 TYR A C 1
ATOM 7256 O O . TYR A 1 920 ? -20.107 -9.833 -38.301 1.00 94.38 920 TYR A O 1
ATOM 7264 N N . HIS A 1 921 ? -18.400 -10.819 -39.381 1.00 91.94 921 HIS A N 1
ATOM 7265 C CA . HIS A 1 921 ? -17.534 -11.009 -38.209 1.00 91.94 921 HIS A CA 1
ATOM 7266 C C . HIS A 1 921 ? -16.345 -10.032 -38.163 1.00 91.94 921 HIS A C 1
ATOM 7268 O O . HIS A 1 921 ? -15.259 -10.365 -38.646 1.00 91.94 921 HIS A O 1
ATOM 7274 N N . PRO A 1 922 ? -16.491 -8.823 -37.586 1.00 90.25 922 PRO A N 1
ATOM 7275 C CA . PRO A 1 922 ? -15.421 -7.819 -37.572 1.00 90.25 922 PRO A CA 1
ATOM 7276 C C . PRO A 1 922 ? -14.337 -8.056 -36.506 1.00 90.25 922 PRO A C 1
ATOM 7278 O O . PRO A 1 922 ? -13.216 -7.566 -36.656 1.00 90.25 922 PRO A O 1
ATOM 7281 N N . ASP A 1 923 ? -14.663 -8.761 -35.421 1.00 84.69 923 ASP A N 1
ATOM 7282 C CA . ASP A 1 923 ? -13.866 -8.795 -34.190 1.00 84.69 923 ASP A CA 1
ATOM 7283 C C . ASP A 1 923 ? -13.308 -10.201 -33.920 1.00 84.69 923 ASP A C 1
ATOM 7285 O O . ASP A 1 923 ? -14.060 -11.159 -33.742 1.00 84.69 923 ASP A O 1
ATOM 7289 N N . MET A 1 924 ? -11.977 -10.318 -33.918 1.00 83.69 924 MET A N 1
ATOM 7290 C CA . MET A 1 924 ? -11.284 -11.579 -33.648 1.00 83.69 924 MET A CA 1
ATOM 7291 C C . MET A 1 924 ? -11.434 -12.001 -32.184 1.00 83.69 924 MET A C 1
ATOM 7293 O O . MET A 1 924 ? -11.620 -13.183 -31.915 1.00 83.69 924 MET A O 1
ATOM 7297 N N . ASP A 1 925 ? -11.374 -11.058 -31.244 1.00 75.50 925 ASP A N 1
ATOM 7298 C CA . ASP A 1 925 ? -11.437 -11.378 -29.819 1.00 75.50 925 ASP A CA 1
ATOM 7299 C C . ASP A 1 925 ? -12.826 -11.920 -29.469 1.00 75.50 925 ASP A C 1
ATOM 7301 O O . ASP A 1 925 ? -12.934 -12.931 -28.776 1.00 75.50 925 ASP A O 1
ATOM 7305 N N . TRP A 1 926 ? -13.884 -11.335 -30.042 1.00 79.88 926 TRP A N 1
ATOM 7306 C CA . TRP A 1 926 ? -15.249 -11.844 -29.880 1.00 79.88 926 TRP A CA 1
ATOM 7307 C C . TRP A 1 926 ? -15.427 -13.257 -30.455 1.00 79.88 926 TRP A C 1
ATOM 7309 O O . TRP A 1 926 ? -16.039 -14.102 -29.805 1.00 79.88 926 TRP A O 1
ATOM 7319 N N . LEU A 1 927 ? -14.873 -13.545 -31.644 1.00 75.25 927 LEU A N 1
ATOM 7320 C CA . LEU A 1 927 ? -14.919 -14.891 -32.238 1.00 75.25 927 LEU A CA 1
ATOM 7321 C C . LEU A 1 927 ? -14.283 -15.931 -31.308 1.00 75.25 927 LEU A C 1
ATOM 7323 O O . LEU A 1 927 ? -14.875 -16.980 -31.072 1.00 75.25 927 LEU A O 1
ATOM 7327 N N . LEU A 1 928 ? -13.109 -15.618 -30.754 1.00 70.69 928 LEU A N 1
ATOM 7328 C CA . LEU A 1 928 ? -12.399 -16.490 -29.817 1.00 70.69 928 LEU A CA 1
ATOM 7329 C C . LEU A 1 928 ? -13.154 -16.641 -28.486 1.00 70.69 928 LEU A C 1
ATOM 7331 O O . LEU A 1 928 ? -13.160 -17.719 -27.896 1.00 70.69 928 LEU A O 1
ATOM 7335 N N . GLU A 1 929 ? -13.796 -15.578 -27.993 1.00 68.12 929 GLU A N 1
ATOM 7336 C CA . GLU A 1 929 ? -14.623 -15.625 -26.781 1.00 68.12 929 GLU A CA 1
ATOM 7337 C C . GLU A 1 929 ? -15.886 -16.471 -26.954 1.00 68.12 929 GLU A C 1
ATOM 7339 O O . GLU A 1 929 ? -16.306 -17.134 -26.006 1.00 68.12 929 GLU A O 1
ATOM 7344 N N . MET A 1 930 ? -16.482 -16.445 -28.146 1.00 69.19 930 MET A N 1
ATOM 7345 C CA . MET A 1 930 ? -17.710 -17.169 -28.480 1.00 69.19 930 MET A CA 1
ATOM 7346 C C . MET A 1 930 ? -17.460 -18.558 -29.087 1.00 69.19 930 MET A C 1
ATOM 7348 O O . MET A 1 930 ? -18.413 -19.192 -29.537 1.00 69.19 930 MET A O 1
ATOM 7352 N N . ASP A 1 931 ? -16.207 -19.026 -29.088 1.00 70.56 931 ASP A N 1
ATOM 7353 C CA . ASP A 1 931 ? -15.787 -20.337 -29.606 1.00 70.56 931 ASP A CA 1
ATOM 7354 C C . ASP A 1 931 ? -16.077 -20.548 -31.110 1.00 70.56 931 ASP A C 1
ATOM 7356 O O . ASP A 1 931 ? -16.391 -21.640 -31.582 1.00 70.56 931 ASP A O 1
ATOM 7360 N N . PHE A 1 932 ? -15.980 -19.476 -31.901 1.00 75.81 932 PHE A N 1
ATOM 7361 C CA . PHE A 1 932 ? -16.036 -19.548 -33.359 1.00 75.81 932 PHE A CA 1
ATOM 7362 C C . PHE A 1 932 ? -14.646 -19.767 -33.964 1.00 75.81 932 PHE A C 1
ATOM 7364 O O . PHE A 1 932 ? -13.636 -19.254 -33.485 1.00 75.81 932 PHE A O 1
ATOM 7371 N N . HIS A 1 933 ? -14.605 -20.456 -35.109 1.00 79.56 933 HIS A N 1
ATOM 7372 C CA . HIS A 1 933 ? -13.370 -20.668 -35.860 1.00 79.56 933 HIS A CA 1
ATOM 7373 C C . HIS A 1 933 ? -12.701 -19.322 -36.245 1.00 79.56 933 HIS A C 1
ATOM 7375 O O . HIS A 1 933 ? -13.308 -18.533 -36.976 1.00 79.56 933 HIS A O 1
ATOM 7381 N N . PRO A 1 934 ? -11.430 -19.060 -35.874 1.00 81.06 934 PRO A N 1
ATOM 7382 C CA . PRO A 1 934 ? -10.775 -17.756 -36.059 1.00 81.06 934 PRO A CA 1
ATOM 7383 C C . PRO A 1 934 ? -10.600 -17.360 -37.532 1.00 81.06 934 PRO A C 1
ATOM 7385 O O . PRO A 1 934 ? -10.563 -16.182 -37.874 1.00 81.06 934 PRO A O 1
ATOM 7388 N N . GLY A 1 935 ? -10.566 -18.337 -38.443 1.00 84.75 935 GLY A N 1
ATOM 7389 C CA . GLY A 1 935 ? -10.593 -18.095 -39.893 1.00 84.75 935 GLY A CA 1
ATOM 7390 C C . GLY A 1 935 ? -11.874 -17.422 -40.414 1.00 84.75 935 GLY A C 1
ATOM 7391 O O . GLY A 1 935 ? -11.910 -17.041 -41.583 1.00 84.75 935 GLY A O 1
ATOM 7392 N N . LYS A 1 936 ? -12.907 -17.266 -39.572 1.00 88.50 936 LYS A N 1
ATOM 7393 C CA . LYS A 1 936 ? -14.110 -16.474 -39.864 1.00 88.50 936 LYS A CA 1
ATOM 7394 C C . LYS A 1 936 ? -13.902 -14.972 -39.634 1.00 88.50 936 LYS A C 1
ATOM 7396 O O . LYS A 1 936 ? -14.782 -14.180 -39.958 1.00 88.50 936 LYS A O 1
ATOM 7401 N N . HIS A 1 937 ? -12.749 -14.538 -39.113 1.00 92.12 937 HIS A N 1
ATOM 7402 C CA . HIS A 1 937 ? -12.467 -13.110 -38.963 1.00 92.12 937 HIS A CA 1
ATOM 7403 C C . HIS A 1 937 ? -12.525 -12.397 -40.317 1.00 92.12 937 HIS A C 1
ATOM 7405 O O . HIS A 1 937 ? -11.915 -12.833 -41.295 1.00 92.12 937 HIS A O 1
ATOM 7411 N N . LYS A 1 938 ? -13.275 -11.293 -40.365 1.00 93.62 938 LYS A N 1
ATOM 7412 C CA . LYS A 1 938 ? -13.527 -10.479 -41.560 1.00 93.62 938 LYS A CA 1
ATOM 7413 C C . LYS A 1 938 ? -14.222 -11.234 -42.698 1.00 93.62 938 LYS A C 1
ATOM 7415 O O . LYS A 1 938 ? -13.996 -10.945 -43.877 1.00 93.62 938 LYS A O 1
ATOM 7420 N N . CYS A 1 939 ? -15.102 -12.175 -42.359 1.00 94.31 939 CYS A N 1
ATOM 7421 C CA . CYS A 1 939 ? -15.942 -12.891 -43.314 1.00 94.31 939 CYS A CA 1
ATOM 7422 C C . CYS A 1 939 ? -17.434 -12.608 -43.093 1.00 94.31 939 CYS A C 1
ATOM 7424 O O . CYS A 1 939 ? -17.845 -12.114 -42.044 1.00 94.31 939 CYS A O 1
ATOM 7426 N N . VAL A 1 940 ? -18.246 -12.964 -44.088 1.00 95.62 940 VAL A N 1
ATOM 7427 C CA . VAL A 1 940 ? -19.697 -13.124 -43.927 1.00 95.62 940 VAL A CA 1
ATOM 7428 C C . VAL A 1 940 ? -19.990 -14.599 -43.675 1.00 95.62 940 VAL A C 1
ATOM 7430 O O . VAL A 1 940 ? -19.495 -15.461 -44.397 1.00 95.62 940 VAL A O 1
ATOM 7433 N N . GLU A 1 941 ? -20.786 -14.908 -42.662 1.00 92.69 941 GLU A N 1
ATOM 7434 C CA . GLU A 1 941 ? -21.202 -16.265 -42.323 1.00 92.69 941 GLU A CA 1
ATOM 7435 C C . GLU A 1 941 ? -22.697 -16.458 -42.592 1.00 92.69 941 GLU A C 1
ATOM 7437 O O . GLU A 1 941 ? -23.544 -15.697 -42.125 1.00 92.69 941 GLU A O 1
ATOM 7442 N N . TYR A 1 942 ? -23.013 -17.529 -43.315 1.00 92.62 942 TYR A N 1
ATOM 7443 C CA . TYR A 1 942 ? -24.330 -18.141 -43.396 1.00 92.62 942 TYR A CA 1
ATOM 7444 C C . TYR A 1 942 ? -24.385 -19.286 -42.391 1.00 92.62 942 TYR A C 1
ATOM 7446 O O . TYR A 1 942 ? -24.033 -20.422 -42.709 1.00 92.62 942 TYR A O 1
ATOM 7454 N N . GLY A 1 943 ? -24.834 -18.979 -41.177 1.00 88.38 943 GLY A N 1
ATOM 7455 C CA . GLY A 1 943 ? -24.770 -19.890 -40.041 1.00 88.38 943 GLY A CA 1
ATOM 7456 C C . GLY A 1 943 ? -25.742 -21.067 -40.108 1.00 88.38 943 GLY A C 1
ATOM 7457 O O . GLY A 1 943 ? -25.626 -21.983 -39.310 1.00 88.38 943 GLY A O 1
ATOM 7458 N N . ARG A 1 944 ? -26.714 -21.090 -41.032 1.00 91.31 944 ARG A N 1
ATOM 7459 C CA . ARG A 1 944 ? -27.627 -22.239 -41.193 1.00 91.31 944 ARG A CA 1
ATOM 7460 C C . ARG A 1 944 ? -28.064 -22.440 -42.644 1.00 91.31 944 ARG A C 1
ATOM 7462 O O . ARG A 1 944 ? -28.960 -21.743 -43.135 1.00 91.31 944 ARG A O 1
ATOM 7469 N N . ALA A 1 945 ? -27.511 -23.450 -43.312 1.00 92.69 945 ALA A N 1
ATOM 7470 C CA . ALA A 1 945 ? -27.806 -23.765 -44.711 1.00 92.69 945 ALA A CA 1
ATOM 7471 C C . ALA A 1 945 ? -29.295 -24.044 -44.973 1.00 92.69 945 ALA A C 1
ATOM 7473 O O . ALA A 1 945 ? -29.832 -23.609 -45.991 1.00 92.69 945 ALA A O 1
ATOM 7474 N N . SER A 1 946 ? -30.006 -24.690 -44.042 1.00 92.38 946 SER A N 1
ATOM 7475 C CA . SER A 1 946 ? -31.442 -24.970 -44.205 1.00 92.38 946 SER A CA 1
ATOM 7476 C C . SER A 1 946 ? -32.305 -23.705 -44.263 1.00 92.38 946 SER A C 1
ATOM 7478 O O . SER A 1 946 ? -33.361 -23.706 -44.899 1.00 92.38 946 SER A O 1
ATOM 7480 N N . SER A 1 947 ? -31.874 -22.624 -43.603 1.00 91.19 947 SER A N 1
ATOM 7481 C CA . SER A 1 947 ? -32.533 -21.317 -43.689 1.00 91.19 947 SER A CA 1
ATOM 7482 C C . SER A 1 947 ? -32.275 -20.664 -45.042 1.00 91.19 947 SER A C 1
ATOM 7484 O O . SER A 1 947 ? -33.211 -20.152 -45.652 1.00 91.19 947 SER A O 1
ATOM 7486 N N . LEU A 1 948 ? -31.033 -20.732 -45.533 1.00 92.88 948 LEU A N 1
ATOM 7487 C CA . LEU A 1 948 ? -30.649 -20.192 -46.838 1.00 92.88 948 LEU A CA 1
ATOM 7488 C C . LEU A 1 948 ? -31.356 -20.915 -47.990 1.00 92.88 948 LEU A C 1
ATOM 7490 O O . LEU A 1 948 ? -31.870 -20.268 -48.896 1.00 92.88 948 LEU A O 1
ATOM 7494 N N . ALA A 1 949 ? -31.469 -22.242 -47.923 1.00 92.69 949 ALA A N 1
ATOM 7495 C CA . ALA A 1 949 ? -32.180 -23.049 -48.916 1.00 92.69 949 ALA A CA 1
ATOM 7496 C C . ALA A 1 949 ? -33.652 -22.626 -49.095 1.00 92.69 949 ALA A C 1
ATOM 7498 O O . ALA A 1 949 ? -34.209 -22.745 -50.186 1.00 92.69 949 ALA A O 1
ATOM 7499 N N . LYS A 1 950 ? -34.278 -22.113 -48.027 1.00 90.69 950 LYS A N 1
ATOM 7500 C CA . LYS A 1 950 ? -35.669 -21.631 -48.010 1.00 90.69 950 LYS A CA 1
ATOM 7501 C C . LYS A 1 950 ? -35.778 -20.114 -48.186 1.00 90.69 950 LYS A C 1
ATOM 7503 O O . LYS A 1 950 ? -36.890 -19.584 -48.240 1.00 90.69 950 LYS A O 1
ATOM 7508 N N . ALA A 1 951 ? -34.655 -19.400 -48.246 1.00 85.81 951 ALA A N 1
ATOM 7509 C CA . ALA A 1 951 ? -34.650 -17.958 -48.394 1.00 85.81 951 ALA A CA 1
ATOM 7510 C C . ALA A 1 951 ? -35.065 -17.591 -49.825 1.00 85.81 951 ALA A C 1
ATOM 7512 O O . ALA A 1 951 ? -34.331 -17.815 -50.783 1.00 85.81 951 ALA A O 1
ATOM 7513 N N . GLY A 1 952 ? -36.262 -17.016 -49.962 1.00 84.31 952 GLY A N 1
ATOM 7514 C CA . GLY A 1 952 ? -36.706 -16.414 -51.218 1.00 84.31 952 GLY A CA 1
ATOM 7515 C C . GLY A 1 952 ? -35.917 -15.144 -51.559 1.00 84.31 952 GLY A C 1
ATOM 7516 O O . GLY A 1 952 ? -34.876 -14.849 -50.973 1.00 84.31 952 GLY A O 1
ATOM 7517 N N . ASP A 1 953 ? -36.457 -14.323 -52.456 1.00 78.00 953 ASP A N 1
ATOM 7518 C CA . ASP A 1 953 ? -35.753 -13.159 -53.017 1.00 78.00 953 ASP A CA 1
ATOM 7519 C C . ASP A 1 953 ? -35.217 -12.151 -51.993 1.00 78.00 953 ASP A C 1
ATOM 7521 O O . ASP A 1 953 ? -34.189 -11.513 -52.231 1.00 78.00 953 ASP A O 1
ATOM 7525 N N . ARG A 1 954 ? -35.846 -12.062 -50.815 1.00 81.25 954 ARG A N 1
ATOM 7526 C CA . ARG A 1 954 ? -35.375 -11.231 -49.695 1.00 81.25 954 ARG A CA 1
ATOM 7527 C C . ARG A 1 954 ? -33.943 -11.556 -49.246 1.00 81.25 954 ARG A C 1
ATOM 7529 O O . ARG A 1 954 ? -33.281 -10.660 -48.733 1.00 81.25 954 ARG A O 1
ATOM 7536 N N . GLY A 1 955 ? -33.443 -12.774 -49.473 1.00 86.62 955 GLY A N 1
ATOM 7537 C CA . GLY A 1 955 ? -32.081 -13.161 -49.086 1.00 86.62 955 GLY A CA 1
ATOM 7538 C C . GLY A 1 955 ? -30.979 -12.394 -49.825 1.00 86.62 955 GLY A C 1
ATOM 7539 O O . GLY A 1 955 ? -29.918 -12.155 -49.257 1.00 86.62 955 GLY A O 1
ATOM 7540 N N . SER A 1 956 ? -31.257 -11.879 -51.027 1.00 92.25 956 SER A N 1
ATOM 7541 C CA . SER A 1 956 ? -30.316 -11.007 -51.746 1.00 92.25 956 SER A CA 1
ATOM 7542 C C . SER A 1 956 ? -30.118 -9.641 -51.067 1.00 92.25 956 SER A C 1
ATOM 7544 O O . SER A 1 956 ? -29.007 -9.112 -51.063 1.00 92.25 956 SER A O 1
ATOM 7546 N N . LYS A 1 957 ? -31.156 -9.100 -50.407 1.00 92.88 957 LYS A N 1
ATOM 7547 C CA . LYS A 1 957 ? -31.052 -7.888 -49.573 1.00 92.88 957 LYS A CA 1
ATOM 7548 C C . LYS A 1 957 ? -30.247 -8.153 -48.298 1.00 92.88 957 LYS A C 1
ATOM 7550 O O . LYS A 1 957 ? -29.446 -7.307 -47.918 1.00 92.88 957 LYS A O 1
ATOM 7555 N N . THR A 1 958 ? -30.418 -9.322 -47.677 1.00 93.38 958 THR A N 1
ATOM 7556 C CA . THR A 1 958 ? -29.618 -9.744 -46.513 1.00 93.38 958 THR A CA 1
ATOM 7557 C C . THR A 1 958 ? -28.147 -9.925 -46.878 1.00 93.38 958 THR A C 1
ATOM 7559 O O . THR A 1 958 ? -27.288 -9.406 -46.179 1.00 93.38 958 THR A O 1
ATOM 7562 N N . LEU A 1 959 ? -27.840 -10.564 -48.012 1.00 95.00 959 LEU A N 1
ATOM 7563 C CA . LEU A 1 959 ? -26.460 -10.670 -48.497 1.00 95.00 959 LEU A CA 1
ATOM 7564 C C . LEU A 1 959 ? -25.824 -9.286 -48.685 1.00 95.00 959 LEU A C 1
ATOM 7566 O O . LEU A 1 959 ? -24.700 -9.054 -48.249 1.00 95.00 959 LEU A O 1
ATOM 7570 N N . LEU A 1 960 ? -26.550 -8.349 -49.306 1.00 96.38 960 LEU A N 1
ATOM 7571 C CA . LEU A 1 960 ? -26.071 -6.978 -49.469 1.00 96.38 960 LEU A CA 1
ATOM 7572 C C . LEU A 1 960 ? -25.837 -6.275 -48.123 1.00 96.38 960 LEU A C 1
ATOM 7574 O O . LEU A 1 960 ? -24.885 -5.508 -48.010 1.00 96.38 960 LEU A O 1
ATOM 7578 N N . HIS A 1 961 ? -26.686 -6.526 -47.124 1.00 96.25 961 HIS A N 1
ATOM 7579 C CA . HIS A 1 961 ? -26.540 -5.977 -45.772 1.00 96.25 961 HIS A CA 1
ATOM 7580 C C . HIS A 1 961 ? -25.218 -6.416 -45.130 1.00 96.25 961 HIS A C 1
ATOM 7582 O O . HIS A 1 961 ? -24.407 -5.570 -44.755 1.00 96.25 961 HIS A O 1
ATOM 7588 N N . GLU A 1 962 ? -24.936 -7.720 -45.111 1.00 97.19 962 GLU A N 1
ATOM 7589 C CA . GLU A 1 962 ? -23.687 -8.248 -44.539 1.00 97.19 962 GLU A CA 1
ATOM 7590 C C . GLU A 1 962 ? -22.446 -7.805 -45.331 1.00 97.19 962 GLU A C 1
ATOM 7592 O O . GLU A 1 962 ? -21.416 -7.438 -44.761 1.00 97.19 962 GLU A O 1
ATOM 7597 N N . LEU A 1 963 ? -22.543 -7.753 -46.664 1.00 97.56 963 LEU A N 1
ATOM 7598 C CA . LEU A 1 963 ? -21.472 -7.222 -47.510 1.00 97.56 963 LEU A CA 1
ATOM 7599 C C . LEU A 1 963 ? -21.239 -5.721 -47.289 1.00 97.56 963 LEU A C 1
ATOM 7601 O O . LEU A 1 963 ? -20.112 -5.249 -47.440 1.00 97.56 963 LEU A O 1
ATOM 7605 N N . ALA A 1 964 ? -22.267 -4.958 -46.912 1.00 97.75 964 ALA A N 1
ATOM 7606 C CA . ALA A 1 964 ? -22.113 -3.552 -46.563 1.00 97.75 964 ALA A CA 1
ATOM 7607 C C . ALA A 1 964 ? -21.365 -3.381 -45.233 1.00 97.75 964 ALA A C 1
ATOM 7609 O O . ALA A 1 964 ? -20.511 -2.497 -45.149 1.00 97.75 964 ALA A O 1
ATOM 7610 N N . HIS A 1 965 ? -21.593 -4.247 -44.238 1.00 97.50 965 HIS A N 1
ATOM 7611 C CA . HIS A 1 965 ? -20.746 -4.294 -43.039 1.00 97.50 965 HIS A CA 1
ATOM 7612 C C . HIS A 1 965 ? -19.285 -4.582 -43.394 1.00 97.50 965 HIS A C 1
ATOM 7614 O O . HIS A 1 965 ? -18.393 -3.855 -42.951 1.00 97.50 965 HIS A O 1
ATOM 7620 N N . ALA A 1 966 ? -19.046 -5.567 -44.264 1.00 97.06 966 ALA A N 1
ATOM 7621 C CA . ALA A 1 966 ? -17.703 -5.893 -44.732 1.00 97.06 966 ALA A CA 1
ATOM 7622 C C . ALA A 1 966 ? -17.037 -4.726 -45.478 1.00 97.06 966 ALA A C 1
ATOM 7624 O O . ALA A 1 966 ? -15.861 -4.445 -45.267 1.00 97.06 966 ALA A O 1
ATOM 7625 N N . TYR A 1 967 ? -17.778 -4.000 -46.317 1.00 97.81 967 TYR A N 1
ATOM 7626 C CA . TYR A 1 967 ? -17.251 -2.830 -47.024 1.00 97.81 967 TYR A CA 1
ATOM 7627 C C . TYR A 1 967 ? -16.936 -1.673 -46.064 1.00 97.81 967 TYR A C 1
ATOM 7629 O O . TYR A 1 967 ? -15.923 -0.992 -46.225 1.00 97.81 967 TYR A O 1
ATOM 7637 N N . HIS A 1 968 ? -17.778 -1.459 -45.051 1.00 97.56 968 HIS A N 1
ATOM 7638 C CA . HIS A 1 968 ? -17.539 -0.449 -44.023 1.00 97.56 968 HIS A CA 1
ATOM 7639 C C . HIS A 1 968 ? -16.244 -0.740 -43.261 1.00 97.56 968 HIS A C 1
ATOM 7641 O O . HIS A 1 968 ? -15.410 0.145 -43.144 1.00 97.56 968 HIS A O 1
ATOM 7647 N N . ASP A 1 969 ? -16.036 -1.983 -42.828 1.00 97.25 969 ASP A N 1
ATOM 7648 C CA . ASP A 1 969 ? -14.833 -2.397 -42.099 1.00 97.25 969 ASP A CA 1
ATOM 7649 C C . ASP A 1 969 ? -13.579 -2.412 -42.990 1.00 97.25 969 ASP A C 1
ATOM 7651 O O . ASP A 1 969 ? -12.573 -1.772 -42.699 1.00 97.25 969 ASP A O 1
ATOM 7655 N N . GLN A 1 970 ? -13.632 -3.134 -44.112 1.00 95.31 970 GLN A N 1
ATOM 7656 C CA . GLN A 1 970 ? -12.436 -3.497 -44.879 1.00 95.31 970 GLN A CA 1
ATOM 7657 C C . GLN A 1 970 ? -12.016 -2.451 -45.914 1.00 95.31 970 GLN A C 1
ATOM 7659 O O . GLN A 1 970 ? -10.887 -2.502 -46.403 1.00 95.31 970 GLN A O 1
ATOM 7664 N N . VAL A 1 971 ? -12.915 -1.536 -46.294 1.00 95.94 971 VAL A N 1
ATOM 7665 C CA . VAL A 1 971 ? -12.646 -0.537 -47.340 1.00 95.94 971 VAL A CA 1
ATOM 7666 C C . VAL A 1 971 ? -12.660 0.883 -46.796 1.00 95.94 971 VAL A C 1
ATOM 7668 O O . VAL A 1 971 ? -11.810 1.675 -47.197 1.00 95.94 971 VAL A O 1
ATOM 7671 N N . LEU A 1 972 ? -13.636 1.223 -45.951 1.00 95.00 972 LEU A N 1
ATOM 7672 C CA . LEU A 1 972 ? -13.781 2.583 -45.425 1.00 95.00 972 LEU A CA 1
ATOM 7673 C C . LEU A 1 972 ? -13.087 2.763 -44.069 1.00 95.00 972 LEU A C 1
ATOM 7675 O O . LEU A 1 972 ? -12.475 3.800 -43.848 1.00 95.00 972 LEU A O 1
ATOM 7679 N N . GLY A 1 973 ? -13.157 1.751 -43.203 1.00 93.50 973 GLY A N 1
ATOM 7680 C CA . GLY A 1 973 ? -12.937 1.887 -41.766 1.00 93.50 973 GLY A CA 1
ATOM 7681 C C . GLY A 1 973 ? -14.231 2.305 -41.056 1.00 93.50 973 GLY A C 1
ATOM 7682 O O . GLY A 1 973 ? -14.970 3.165 -41.539 1.00 93.50 973 GLY A O 1
ATOM 7683 N N . PHE A 1 974 ? -14.524 1.698 -39.900 1.00 94.75 974 PHE A N 1
ATOM 7684 C CA . PHE A 1 974 ? -15.712 2.043 -39.099 1.00 94.75 974 PHE A CA 1
ATOM 7685 C C . PHE A 1 974 ? -15.691 3.484 -38.553 1.00 94.75 974 PHE A C 1
ATOM 7687 O O . PHE A 1 974 ? -16.715 4.001 -38.112 1.00 94.75 974 PHE A O 1
ATOM 7694 N N . ASP A 1 975 ? -14.533 4.137 -38.589 1.00 92.81 975 ASP A N 1
ATOM 7695 C CA . ASP A 1 975 ? -14.297 5.514 -38.174 1.00 92.81 975 ASP A CA 1
ATOM 7696 C C . ASP A 1 975 ? -14.457 6.546 -39.308 1.00 92.81 975 ASP A C 1
ATOM 7698 O O . ASP A 1 975 ? -14.163 7.724 -39.098 1.00 92.81 975 ASP A O 1
ATOM 7702 N N . GLU A 1 976 ? -14.967 6.149 -40.484 1.00 93.69 976 GLU A N 1
ATOM 7703 C CA . GLU A 1 976 ? -15.182 7.054 -41.622 1.00 93.69 976 GLU A CA 1
ATOM 7704 C C . GLU A 1 976 ? -16.045 8.276 -41.213 1.00 93.69 976 GLU A C 1
ATOM 7706 O O . GLU A 1 976 ? -17.252 8.139 -40.948 1.00 93.69 976 GLU A O 1
ATOM 7711 N N . PRO A 1 977 ? -15.479 9.503 -41.205 1.00 91.06 977 PRO A N 1
ATOM 7712 C CA . PRO A 1 977 ? -16.103 10.662 -40.559 1.00 91.06 977 PRO A CA 1
ATOM 7713 C C . PRO A 1 977 ? -17.479 11.032 -41.116 1.00 91.06 977 PRO A C 1
ATOM 7715 O O . PRO A 1 977 ? -18.375 11.435 -40.373 1.00 91.06 977 PRO A O 1
ATOM 7718 N N . ASP A 1 978 ? -17.670 10.871 -42.425 1.00 90.81 978 ASP A N 1
ATOM 7719 C CA . ASP A 1 978 ? -18.926 11.220 -43.089 1.00 90.81 978 ASP A CA 1
ATOM 7720 C C . ASP A 1 978 ? -20.071 10.267 -42.708 1.00 90.81 978 ASP A C 1
ATOM 7722 O O . ASP A 1 978 ? -21.231 10.689 -42.658 1.00 90.81 978 ASP A O 1
ATOM 7726 N N . ILE A 1 979 ? -19.761 8.999 -42.411 1.00 94.00 979 ILE A N 1
ATOM 7727 C CA . ILE A 1 979 ? -20.748 8.012 -41.957 1.00 94.00 979 ILE A CA 1
ATOM 7728 C C . ILE A 1 979 ? -21.120 8.270 -40.500 1.00 94.00 979 ILE A C 1
ATOM 7730 O O . ILE A 1 979 ? -22.309 8.311 -40.182 1.00 94.00 979 ILE A O 1
ATOM 7734 N N . LEU A 1 980 ? -20.140 8.550 -39.636 1.00 94.62 980 LEU A N 1
ATOM 7735 C CA . LEU A 1 980 ? -20.392 8.933 -38.243 1.00 94.62 980 LEU A CA 1
ATOM 7736 C C . LEU A 1 980 ? -21.224 10.219 -38.148 1.00 94.62 980 LEU A C 1
ATOM 7738 O O . LEU A 1 980 ? -22.175 10.293 -37.367 1.00 94.62 980 LEU A O 1
ATOM 7742 N N . ALA A 1 981 ? -20.924 11.217 -38.983 1.00 93.12 981 ALA A N 1
ATOM 7743 C CA . ALA A 1 981 ? -21.697 12.452 -39.047 1.00 93.12 981 ALA A CA 1
ATOM 7744 C C . ALA A 1 981 ? -23.140 12.209 -39.523 1.00 93.12 981 ALA A C 1
ATOM 7746 O O . ALA A 1 981 ? -24.071 12.822 -38.999 1.00 93.12 981 ALA A O 1
ATOM 7747 N N . ALA A 1 982 ? -23.343 11.321 -40.500 1.00 92.31 982 ALA A N 1
ATOM 7748 C CA . ALA A 1 982 ? -24.677 10.949 -40.966 1.00 92.31 982 ALA A CA 1
ATOM 7749 C C . ALA A 1 982 ? -25.468 10.161 -39.913 1.00 92.31 982 ALA A C 1
ATOM 7751 O O . ALA A 1 982 ? -26.634 10.471 -39.676 1.00 92.31 982 ALA A O 1
ATOM 7752 N N . TYR A 1 983 ? -24.824 9.216 -39.225 1.00 95.12 983 TYR A N 1
ATOM 7753 C CA . TYR A 1 983 ? -25.428 8.485 -38.115 1.00 95.12 983 TYR A CA 1
ATOM 7754 C C . TYR A 1 983 ? -25.858 9.434 -36.994 1.00 95.12 983 TYR A C 1
ATOM 7756 O O . TYR A 1 983 ? -27.000 9.381 -36.544 1.00 95.12 983 TYR A O 1
ATOM 7764 N N . LYS A 1 984 ? -24.990 10.375 -36.603 1.00 93.19 984 LYS A N 1
ATOM 7765 C CA . LYS A 1 984 ? -25.314 11.387 -35.592 1.00 93.19 984 LYS A CA 1
ATOM 7766 C C . LYS A 1 984 ? -26.550 12.203 -35.980 1.00 93.19 984 LYS A C 1
ATOM 7768 O O . LYS A 1 984 ? -27.476 12.314 -35.180 1.00 93.19 984 LYS A O 1
ATOM 7773 N N . ARG A 1 985 ? -26.624 12.691 -37.227 1.00 91.00 985 ARG A N 1
ATOM 7774 C CA . ARG A 1 985 ? -27.824 13.383 -37.739 1.00 91.00 985 ARG A CA 1
ATOM 7775 C C . ARG A 1 985 ? -29.067 12.493 -37.713 1.00 91.00 985 ARG A C 1
ATOM 7777 O O . ARG A 1 985 ? -30.149 12.987 -37.419 1.00 91.00 985 ARG A O 1
ATOM 7784 N N . ALA A 1 986 ? -28.934 11.202 -38.009 1.00 89.38 986 ALA A N 1
ATOM 7785 C CA . ALA A 1 986 ? -30.049 10.261 -37.964 1.00 89.38 986 ALA A CA 1
ATOM 7786 C C . ALA A 1 986 ? -30.533 9.976 -36.531 1.00 89.38 986 ALA A C 1
ATOM 7788 O O . ALA A 1 986 ? -31.736 9.815 -36.311 1.00 89.38 986 ALA A O 1
ATOM 7789 N N . VAL A 1 987 ? -29.620 9.928 -35.554 1.00 89.31 987 VAL A N 1
ATOM 7790 C CA . VAL A 1 987 ? -29.931 9.733 -34.129 1.00 89.31 987 VAL A CA 1
ATOM 7791 C C . VAL A 1 987 ? -30.593 10.960 -33.523 1.00 89.31 987 VAL A C 1
ATOM 7793 O O . VAL A 1 987 ? -31.668 10.823 -32.937 1.00 89.31 987 VAL A O 1
ATOM 7796 N N . GLU A 1 988 ? -29.985 12.129 -33.713 1.00 88.56 988 GLU A N 1
ATOM 7797 C CA . GLU A 1 988 ? -30.402 13.399 -33.108 1.00 88.56 988 GLU A CA 1
ATOM 7798 C C . GLU A 1 988 ? -31.554 14.078 -33.868 1.00 88.56 988 GLU A C 1
ATOM 7800 O O . GLU A 1 988 ? -32.302 14.865 -33.292 1.00 88.56 988 GLU A O 1
ATOM 7805 N N . GLY A 1 989 ? -31.709 13.785 -35.160 1.00 81.94 989 GLY A N 1
ATOM 7806 C CA . GLY A 1 989 ? -32.716 14.393 -36.024 1.00 81.94 989 GLY A CA 1
ATOM 7807 C C . GLY A 1 989 ? -34.050 13.643 -36.077 1.00 81.94 989 GLY A C 1
ATOM 7808 O O . GLY A 1 989 ? -34.180 12.487 -35.674 1.00 81.94 989 GLY A O 1
ATOM 7809 N N . THR A 1 990 ? -35.054 14.305 -36.658 1.00 80.81 990 THR A N 1
ATOM 7810 C CA . THR A 1 990 ? -36.408 13.763 -36.888 1.00 80.81 990 THR A CA 1
ATOM 7811 C C . THR A 1 990 ? -36.577 13.090 -38.255 1.00 80.81 990 THR A C 1
ATOM 7813 O O . THR A 1 990 ? -37.633 12.529 -38.537 1.00 80.81 990 THR A O 1
ATOM 7816 N N . ALA A 1 991 ? -35.541 13.115 -39.104 1.00 79.75 991 ALA A N 1
ATOM 7817 C CA . ALA A 1 991 ? -35.577 12.569 -40.463 1.00 79.75 991 ALA A CA 1
ATOM 7818 C C . ALA A 1 991 ? -35.728 11.034 -40.508 1.00 79.75 991 ALA A C 1
ATOM 7820 O O . ALA A 1 991 ? -36.159 10.482 -41.518 1.00 79.75 991 ALA A O 1
ATOM 7821 N N . TYR A 1 992 ? -35.397 10.331 -39.420 1.00 85.62 992 TYR A N 1
ATOM 7822 C CA . TYR A 1 992 ? -35.593 8.887 -39.283 1.00 85.62 992 TYR A CA 1
ATOM 7823 C C . TYR A 1 992 ? -36.600 8.592 -38.163 1.00 85.62 992 TYR A C 1
ATOM 7825 O O . TYR A 1 992 ? -36.537 9.239 -37.113 1.00 85.62 992 TYR A O 1
ATOM 7833 N N . PRO A 1 993 ? -37.505 7.606 -38.336 1.00 83.19 993 PRO A N 1
ATOM 7834 C CA . PRO A 1 993 ? -38.441 7.217 -37.289 1.00 83.19 993 PRO A CA 1
ATOM 7835 C C . PRO A 1 993 ? -37.725 6.885 -35.967 1.00 83.19 993 PRO A C 1
ATOM 7837 O O . PRO A 1 993 ? -36.671 6.245 -35.995 1.00 83.19 993 PRO A O 1
ATOM 7840 N N . PRO A 1 994 ? -38.298 7.230 -34.797 1.00 79.12 994 PRO A N 1
ATOM 7841 C CA . PRO A 1 994 ? -37.664 6.968 -33.501 1.00 79.12 994 PRO A CA 1
ATOM 7842 C C . PRO A 1 994 ? -37.316 5.493 -33.241 1.00 79.12 994 PRO A C 1
ATOM 7844 O O . PRO A 1 994 ? -36.375 5.216 -32.508 1.00 79.12 994 PRO A O 1
ATOM 7847 N N . LYS A 1 995 ? -38.059 4.555 -33.846 1.00 83.81 995 LYS A N 1
ATOM 7848 C CA . LYS A 1 995 ? -37.855 3.098 -33.736 1.00 83.81 995 LYS A CA 1
ATOM 7849 C C . LYS A 1 995 ? -37.282 2.465 -35.012 1.00 83.81 995 LYS A C 1
ATOM 7851 O O . LYS A 1 995 ? -37.501 1.283 -35.260 1.00 83.81 995 LYS A O 1
ATOM 7856 N N . ASP A 1 996 ? -36.616 3.245 -35.861 1.00 85.00 996 ASP A N 1
ATOM 7857 C CA . ASP A 1 996 ? -35.940 2.694 -37.036 1.00 85.00 996 ASP A CA 1
ATOM 7858 C C . ASP A 1 996 ? -34.699 1.900 -36.591 1.00 85.00 996 ASP A C 1
ATOM 7860 O O . ASP A 1 996 ? -33.841 2.428 -35.885 1.00 85.00 996 ASP A O 1
ATOM 7864 N N . TRP A 1 997 ? -34.610 0.628 -36.984 1.00 82.88 997 TRP A N 1
ATOM 7865 C CA . TRP A 1 997 ? -33.563 -0.297 -36.530 1.00 82.88 997 TRP A CA 1
ATOM 7866 C C . TRP A 1 997 ? -32.158 0.141 -36.960 1.00 82.88 997 TRP A C 1
ATOM 7868 O O . TRP A 1 997 ? -31.196 -0.150 -36.264 1.00 82.88 997 TRP A O 1
ATOM 7878 N N . VAL A 1 998 ? -32.047 0.926 -38.038 1.00 86.12 998 VAL A N 1
ATOM 7879 C CA . VAL A 1 998 ? -30.776 1.515 -38.499 1.00 86.12 998 VAL A CA 1
ATOM 7880 C C . VAL A 1 998 ? -30.168 2.493 -37.482 1.00 86.12 998 VAL A C 1
ATOM 7882 O O . VAL A 1 998 ? -29.052 2.955 -37.679 1.00 86.12 998 VAL A O 1
ATOM 7885 N N . LYS A 1 999 ? -30.897 2.862 -36.417 1.00 88.31 999 LYS A N 1
ATOM 7886 C CA . LYS A 1 999 ? -30.422 3.744 -35.339 1.00 88.31 999 LYS A CA 1
ATOM 7887 C C . LYS A 1 999 ? -29.746 2.991 -34.179 1.00 88.31 999 LYS A C 1
ATOM 7889 O O . LYS A 1 999 ? -29.436 3.636 -33.184 1.00 88.31 999 LYS A O 1
ATOM 7894 N N . SER A 1 1000 ? -29.565 1.669 -34.258 1.00 88.19 1000 SER A N 1
ATOM 7895 C CA . SER A 1 1000 ? -28.946 0.874 -33.183 1.00 88.19 1000 SER A CA 1
ATOM 7896 C C . SER A 1 1000 ? -27.477 1.239 -32.956 1.00 88.19 1000 SER A C 1
ATOM 7898 O O . SER A 1 1000 ? -27.087 1.560 -31.835 1.00 88.19 1000 SER A O 1
ATOM 7900 N N . ASP A 1 1001 ? -26.676 1.233 -34.019 1.00 93.06 1001 ASP A N 1
ATOM 7901 C CA . ASP A 1 1001 ? -25.311 1.745 -34.038 1.00 93.06 1001 ASP A CA 1
ATOM 7902 C C . ASP A 1 1001 ? -24.922 2.242 -35.443 1.00 93.06 1001 ASP A C 1
ATOM 7904 O O . ASP A 1 1001 ? -25.654 2.076 -36.421 1.00 93.06 1001 ASP A O 1
ATOM 7908 N N . HIS A 1 1002 ? -23.755 2.880 -35.558 1.00 94.00 1002 HIS A N 1
ATOM 7909 C CA . HIS A 1 1002 ? -23.272 3.441 -36.824 1.00 94.00 1002 HIS A CA 1
ATOM 7910 C C . HIS A 1 1002 ? -22.926 2.379 -37.888 1.00 94.00 1002 HIS A C 1
ATOM 7912 O O . HIS A 1 1002 ? -22.878 2.701 -39.079 1.00 94.00 1002 HIS A O 1
ATOM 7918 N N . LYS A 1 1003 ? -22.680 1.126 -37.491 1.00 94.88 1003 LYS A N 1
ATOM 7919 C CA . LYS A 1 1003 ? -22.372 0.012 -38.396 1.00 94.88 1003 LYS A CA 1
ATOM 7920 C C . LYS A 1 1003 ? -23.661 -0.487 -39.044 1.00 94.88 1003 LYS A C 1
ATOM 7922 O O . LYS A 1 1003 ? -23.730 -0.546 -40.272 1.00 94.88 1003 LYS A O 1
ATOM 7927 N N . GLU A 1 1004 ? -24.684 -0.750 -38.234 1.00 94.19 1004 GLU A N 1
ATOM 7928 C CA . GLU A 1 1004 ? -26.044 -1.090 -38.672 1.00 94.19 1004 GLU A CA 1
ATOM 7929 C C . GLU A 1 1004 ? -26.672 0.038 -39.484 1.00 94.19 1004 GLU A C 1
ATOM 7931 O O . GLU A 1 1004 ? -27.330 -0.202 -40.499 1.00 94.19 1004 GLU A O 1
ATOM 7936 N N . PHE A 1 1005 ? -26.396 1.288 -39.102 1.00 95.50 1005 PHE A N 1
ATOM 7937 C CA . PHE A 1 1005 ? -26.801 2.451 -39.876 1.00 95.50 1005 PHE A CA 1
ATOM 7938 C C . PHE A 1 1005 ? -26.287 2.380 -41.311 1.00 95.50 1005 PHE A C 1
ATOM 7940 O O . PHE A 1 1005 ? -27.080 2.478 -42.248 1.00 95.50 1005 PHE A O 1
ATOM 7947 N N . PHE A 1 1006 ? -24.978 2.179 -41.498 1.00 97.12 1006 PHE A N 1
ATOM 7948 C CA . PHE A 1 1006 ? -24.366 2.132 -42.825 1.00 97.12 1006 PHE A CA 1
ATOM 7949 C C . PHE A 1 1006 ? -24.897 0.978 -43.685 1.00 97.12 1006 PHE A C 1
ATOM 7951 O O . PHE A 1 1006 ? -25.214 1.181 -44.864 1.00 97.12 1006 PHE A O 1
ATOM 7958 N N . ALA A 1 1007 ? -25.023 -0.218 -43.109 1.00 96.44 1007 ALA A N 1
ATOM 7959 C CA . ALA A 1 1007 ? -25.552 -1.377 -43.818 1.00 96.44 1007 ALA A CA 1
ATOM 7960 C C . ALA A 1 1007 ? -27.029 -1.171 -44.202 1.00 96.44 1007 ALA A C 1
ATOM 7962 O O . ALA A 1 1007 ? -27.411 -1.316 -45.370 1.00 96.44 1007 ALA A O 1
ATOM 7963 N N . GLY A 1 1008 ? -27.840 -0.669 -43.269 1.00 94.50 1008 GLY A N 1
ATOM 7964 C CA . GLY A 1 1008 ? -29.245 -0.355 -43.495 1.00 94.50 1008 GLY A CA 1
ATOM 7965 C C . GLY A 1 1008 ? -29.480 0.709 -44.568 1.00 94.50 1008 GLY A C 1
ATOM 7966 O O . GLY A 1 1008 ? -30.305 0.508 -45.462 1.00 94.50 1008 GLY A O 1
ATOM 7967 N N . VAL A 1 1009 ? -28.747 1.826 -44.555 1.00 95.12 1009 VAL A N 1
ATOM 7968 C CA . VAL A 1 1009 ? -28.897 2.860 -45.600 1.00 95.12 1009 VAL A CA 1
ATOM 7969 C C . VAL A 1 1009 ? -28.332 2.412 -46.949 1.00 95.12 1009 VAL A C 1
ATOM 7971 O O . VAL A 1 1009 ? -28.861 2.815 -47.984 1.00 95.12 1009 VAL A O 1
ATOM 7974 N N . THR A 1 1010 ? -27.330 1.527 -46.965 1.00 96.69 1010 THR A N 1
ATOM 7975 C CA . THR A 1 1010 ? -26.828 0.903 -48.199 1.00 96.69 1010 THR A CA 1
ATOM 7976 C C . THR A 1 1010 ? -27.900 0.030 -48.845 1.00 96.69 1010 THR A C 1
ATOM 7978 O O . THR A 1 1010 ? -28.148 0.154 -50.045 1.00 96.69 1010 THR A O 1
ATOM 7981 N N . THR A 1 1011 ? -28.618 -0.791 -48.072 1.00 94.94 1011 THR A N 1
ATOM 7982 C CA . THR A 1 1011 ? -29.722 -1.581 -48.644 1.00 94.94 1011 THR A CA 1
ATOM 7983 C C . THR A 1 1011 ? -30.862 -0.702 -49.166 1.00 94.94 1011 THR A C 1
ATOM 7985 O O . THR A 1 1011 ? -31.455 -1.047 -50.182 1.00 94.94 1011 THR A O 1
ATOM 7988 N N . ARG A 1 1012 ? -31.135 0.460 -48.548 1.00 93.94 1012 ARG A N 1
ATOM 7989 C CA . ARG A 1 1012 ? -32.104 1.454 -49.061 1.00 93.94 1012 ARG A CA 1
ATOM 7990 C C . ARG A 1 1012 ? -31.614 2.151 -50.331 1.00 93.94 1012 ARG A C 1
ATOM 7992 O O . ARG A 1 1012 ? -32.423 2.444 -51.203 1.00 93.94 1012 ARG A O 1
ATOM 7999 N N . TYR A 1 1013 ? -30.307 2.381 -50.464 1.00 95.94 1013 TYR A N 1
ATOM 8000 C CA . TYR A 1 1013 ? -29.697 3.008 -51.641 1.00 95.94 1013 TYR A CA 1
ATOM 8001 C C . TYR A 1 1013 ? -29.883 2.178 -52.919 1.00 95.94 1013 TYR A C 1
ATOM 8003 O O . TYR A 1 1013 ? -30.198 2.723 -53.978 1.00 95.94 1013 TYR A O 1
ATOM 8011 N N . PHE A 1 1014 ? -29.743 0.856 -52.803 1.00 95.62 1014 PHE A N 1
ATOM 8012 C CA . PHE A 1 1014 ? -30.033 -0.101 -53.878 1.00 95.62 1014 PHE A CA 1
ATOM 8013 C C . PHE A 1 1014 ? -31.488 -0.603 -53.874 1.00 95.62 1014 PHE A C 1
ATOM 8015 O O . PHE A 1 1014 ? -31.891 -1.297 -54.807 1.00 95.62 1014 PHE A O 1
ATOM 8022 N N . GLY A 1 1015 ? -32.252 -0.247 -52.835 1.00 92.50 1015 GLY A N 1
ATOM 8023 C CA . GLY A 1 1015 ? -33.621 -0.681 -52.546 1.00 92.50 1015 GLY A CA 1
ATOM 8024 C C . GLY A 1 1015 ? -34.643 -0.236 -53.579 1.00 92.50 1015 GLY A C 1
ATOM 8025 O O . GLY A 1 1015 ? -34.273 0.280 -54.626 1.00 92.50 1015 GLY A O 1
ATOM 8026 N N . VAL A 1 1016 ? -35.935 -0.428 -53.312 1.00 93.38 1016 VAL A N 1
ATOM 8027 C CA . VAL A 1 1016 ? -37.016 -0.064 -54.255 1.00 93.38 1016 VAL A CA 1
ATOM 8028 C C . VAL A 1 1016 ? -37.173 1.457 -54.391 1.00 93.38 1016 VAL A C 1
ATOM 8030 O O . VAL A 1 1016 ? -36.697 2.209 -53.540 1.00 93.38 1016 VAL A O 1
ATOM 8033 N N . LYS A 1 1017 ? -37.874 1.940 -55.425 1.00 92.69 1017 LYS A N 1
ATOM 8034 C CA . LYS A 1 1017 ? -38.027 3.378 -55.713 1.00 92.69 1017 LYS A CA 1
ATOM 8035 C C . LYS A 1 1017 ? -38.438 4.199 -54.490 1.00 92.69 1017 LYS A C 1
ATOM 8037 O O . LYS A 1 1017 ? -37.784 5.194 -54.196 1.00 92.69 1017 LYS A O 1
ATOM 8042 N N . ALA A 1 1018 ? -39.431 3.726 -53.739 1.00 93.25 1018 ALA A N 1
ATOM 8043 C CA . ALA A 1 1018 ? -39.896 4.390 -52.524 1.00 93.25 1018 ALA A CA 1
ATOM 8044 C C . ALA A 1 1018 ? -38.812 4.491 -51.429 1.00 93.25 1018 ALA A C 1
ATOM 8046 O O . ALA A 1 1018 ? -38.706 5.521 -50.769 1.00 93.25 1018 ALA A O 1
ATOM 8047 N N . GLU A 1 1019 ? -37.976 3.461 -51.241 1.00 92.44 1019 GLU A N 1
ATOM 8048 C CA . GLU A 1 1019 ? -36.876 3.491 -50.260 1.00 92.44 1019 GLU A CA 1
ATOM 8049 C C . GLU A 1 1019 ? -35.791 4.498 -50.667 1.00 92.44 1019 GLU A C 1
ATOM 8051 O O . GLU A 1 1019 ? -35.258 5.210 -49.814 1.00 92.44 1019 GLU A O 1
ATOM 8056 N N . ARG A 1 1020 ? -35.494 4.592 -51.970 1.00 93.38 1020 ARG A N 1
ATOM 8057 C CA . ARG A 1 1020 ? -34.487 5.514 -52.516 1.00 93.38 1020 ARG A CA 1
ATOM 8058 C C . ARG A 1 1020 ? -34.937 6.967 -52.441 1.00 93.38 1020 ARG A C 1
ATOM 8060 O O . ARG A 1 1020 ? -34.160 7.821 -52.022 1.00 93.38 1020 ARG A O 1
ATOM 8067 N N . GLU A 1 1021 ? -36.177 7.246 -52.836 1.00 93.44 1021 GLU A N 1
ATOM 8068 C CA . GLU A 1 1021 ? -36.758 8.592 -52.764 1.00 93.44 1021 GLU A CA 1
ATOM 8069 C C . GLU A 1 1021 ? -36.827 9.066 -51.311 1.00 93.44 1021 GLU A C 1
ATOM 8071 O O . GLU A 1 1021 ? -36.334 10.151 -51.005 1.00 93.44 1021 GLU A O 1
ATOM 8076 N N . ALA A 1 1022 ? -37.284 8.203 -50.396 1.00 91.31 1022 ALA A N 1
ATOM 8077 C CA . ALA A 1 1022 ? -37.283 8.501 -48.969 1.00 91.31 1022 ALA A CA 1
ATOM 8078 C C . ALA A 1 1022 ? -35.866 8.746 -48.419 1.00 91.31 1022 ALA A C 1
ATOM 8080 O O . ALA A 1 1022 ? -35.680 9.627 -47.587 1.00 91.31 1022 ALA A O 1
ATOM 8081 N N . LEU A 1 1023 ? -34.847 8.000 -48.863 1.00 92.12 1023 LEU A N 1
ATOM 8082 C CA . LEU A 1 1023 ? -33.462 8.225 -48.433 1.00 92.12 1023 LEU A CA 1
ATOM 8083 C C . LEU A 1 1023 ? -32.939 9.604 -48.874 1.00 92.12 1023 LEU A C 1
ATOM 8085 O O . LEU A 1 1023 ? -32.292 10.289 -48.083 1.00 92.12 1023 LEU A O 1
ATOM 8089 N N . VAL A 1 1024 ? -33.234 10.016 -50.112 1.00 93.06 1024 VAL A N 1
ATOM 8090 C CA . VAL A 1 1024 ? -32.828 11.324 -50.658 1.00 93.06 1024 VAL A CA 1
ATOM 8091 C C . VAL A 1 1024 ? -33.557 12.473 -49.964 1.00 93.06 1024 VAL A C 1
ATOM 8093 O O . VAL A 1 1024 ? -32.928 13.482 -49.658 1.00 93.06 1024 VAL A O 1
ATOM 8096 N N . GLU A 1 1025 ? -34.855 12.318 -49.701 1.00 91.56 1025 GLU A N 1
ATOM 8097 C CA . GLU A 1 1025 ? -35.665 13.313 -48.992 1.00 91.56 1025 GLU A CA 1
ATOM 8098 C C . GLU A 1 1025 ? -35.196 13.495 -47.540 1.00 91.56 1025 GLU A C 1
ATOM 8100 O O . GLU A 1 1025 ? -35.079 14.620 -47.059 1.00 91.56 1025 GLU A O 1
ATOM 8105 N N . ARG A 1 1026 ? -34.875 12.391 -46.852 1.00 89.69 1026 ARG A N 1
ATOM 8106 C CA . ARG A 1 1026 ? -34.470 12.399 -45.437 1.00 89.69 1026 ARG A CA 1
ATOM 8107 C C . ARG A 1 1026 ? -33.059 12.927 -45.212 1.00 89.69 1026 ARG A C 1
ATOM 8109 O O . ARG A 1 1026 ? -32.836 13.671 -44.261 1.00 89.69 1026 ARG A O 1
ATOM 8116 N N . ASP A 1 1027 ? -32.094 12.502 -46.027 1.00 90.69 1027 ASP A N 1
ATOM 8117 C CA . ASP A 1 1027 ? -30.699 12.930 -45.893 1.00 90.69 1027 ASP A CA 1
ATOM 8118 C C . ASP A 1 1027 ? -30.020 13.054 -47.274 1.00 90.69 1027 ASP A C 1
ATOM 8120 O O . ASP A 1 1027 ? -29.318 12.139 -47.729 1.00 90.69 1027 ASP A O 1
ATOM 8124 N N . PRO A 1 1028 ? -30.181 14.204 -47.957 1.00 91.06 1028 PRO A N 1
ATOM 8125 C CA . PRO A 1 1028 ? -29.581 14.428 -49.272 1.00 91.06 1028 PRO A CA 1
ATOM 8126 C C . PRO A 1 1028 ? -28.043 14.462 -49.227 1.00 91.06 1028 PRO A C 1
ATOM 8128 O O . PRO A 1 1028 ? -27.382 14.153 -50.225 1.00 91.06 1028 PRO A O 1
ATOM 8131 N N . ILE A 1 1029 ? -27.455 14.802 -48.072 1.00 92.12 1029 ILE A N 1
ATOM 8132 C CA . ILE A 1 1029 ? -26.000 14.812 -47.865 1.00 92.12 1029 ILE A CA 1
ATOM 8133 C C . ILE A 1 1029 ? -25.483 13.370 -47.873 1.00 92.12 1029 ILE A C 1
ATOM 8135 O O . ILE A 1 1029 ? -24.549 13.047 -48.616 1.00 92.12 1029 ILE A O 1
ATOM 8139 N N . LEU A 1 1030 ? -26.128 12.488 -47.107 1.00 93.00 1030 LEU A N 1
ATOM 8140 C CA . LEU A 1 1030 ? -25.825 11.061 -47.091 1.00 93.00 1030 LEU A CA 1
ATOM 8141 C C . LEU A 1 1030 ? -26.062 10.423 -48.461 1.00 93.00 1030 LEU A C 1
ATOM 8143 O O . LEU A 1 1030 ? -25.207 9.673 -48.923 1.00 93.00 1030 LEU A O 1
ATOM 8147 N N . ALA A 1 1031 ? -27.151 10.755 -49.159 1.00 92.50 1031 ALA A N 1
ATOM 8148 C CA . ALA A 1 1031 ? -27.413 10.226 -50.499 1.00 92.50 1031 ALA A CA 1
ATOM 8149 C C . ALA A 1 1031 ? -26.290 10.575 -51.497 1.00 92.50 1031 ALA A C 1
ATOM 8151 O O . ALA A 1 1031 ? -25.852 9.726 -52.283 1.00 92.50 1031 ALA A O 1
ATOM 8152 N N . LYS A 1 1032 ? -25.755 11.804 -51.435 1.00 93.69 1032 LYS A N 1
ATOM 8153 C CA . LYS A 1 1032 ? -24.590 12.216 -52.235 1.00 93.69 1032 LYS A CA 1
ATOM 8154 C C . LYS A 1 1032 ? -23.330 11.437 -51.848 1.00 93.69 1032 LYS A C 1
ATOM 8156 O O . LYS A 1 1032 ? -22.568 11.040 -52.733 1.00 93.69 1032 LYS A O 1
ATOM 8161 N N . LYS A 1 1033 ? -23.111 11.191 -50.552 1.00 93.69 1033 LYS A N 1
ATOM 8162 C CA . LYS A 1 1033 ? -21.969 10.403 -50.066 1.00 93.69 1033 LYS A CA 1
ATOM 8163 C C . LYS A 1 1033 ? -22.080 8.931 -50.473 1.00 93.69 1033 LYS A C 1
ATOM 8165 O O . LYS A 1 1033 ? -21.104 8.391 -50.982 1.00 93.69 1033 LYS A O 1
ATOM 8170 N N . LEU A 1 1034 ? -23.255 8.309 -50.365 1.00 95.75 1034 LEU A N 1
ATOM 8171 C CA . LEU A 1 1034 ? -23.497 6.936 -50.823 1.00 95.75 1034 LEU A CA 1
ATOM 8172 C C . LEU A 1 1034 ? -23.250 6.798 -52.325 1.00 95.75 1034 LEU A C 1
ATOM 8174 O O . LEU A 1 1034 ? -22.588 5.855 -52.739 1.00 95.75 1034 LEU A O 1
ATOM 8178 N N . ARG A 1 1035 ? -23.640 7.791 -53.134 1.00 94.75 1035 ARG A N 1
ATOM 8179 C CA . ARG A 1 1035 ? -23.288 7.828 -54.563 1.00 94.75 1035 ARG A CA 1
ATOM 8180 C C . ARG A 1 1035 ? -21.780 7.908 -54.816 1.00 94.75 1035 ARG A C 1
ATOM 8182 O O . ARG A 1 1035 ? -21.311 7.381 -55.820 1.00 94.75 1035 ARG A O 1
ATOM 8189 N N . LYS A 1 1036 ? -21.010 8.553 -53.934 1.00 94.50 1036 LYS A N 1
ATOM 8190 C CA . LYS A 1 1036 ? -19.539 8.577 -54.013 1.00 94.50 1036 LYS A CA 1
ATOM 8191 C C . LYS A 1 1036 ? -18.922 7.238 -53.590 1.00 94.50 1036 LYS A C 1
ATOM 8193 O O . LYS A 1 1036 ? -17.938 6.824 -54.188 1.00 94.50 1036 LYS A O 1
ATOM 8198 N N . ILE A 1 1037 ? -19.490 6.583 -52.577 1.00 95.69 1037 ILE A N 1
ATOM 8199 C CA . ILE A 1 1037 ? -19.010 5.300 -52.038 1.00 95.69 1037 ILE A CA 1
ATOM 8200 C C . ILE A 1 1037 ? -19.308 4.147 -53.003 1.00 95.69 1037 ILE A C 1
ATOM 8202 O O . ILE A 1 1037 ? -18.412 3.373 -53.335 1.00 95.69 1037 ILE A O 1
ATOM 8206 N N . TRP A 1 1038 ? -20.561 4.051 -53.449 1.00 95.88 1038 TRP A N 1
ATOM 8207 C CA . TRP A 1 1038 ? -21.100 2.927 -54.213 1.00 95.88 1038 TRP A CA 1
ATOM 8208 C C . TRP A 1 1038 ? -21.180 3.181 -55.724 1.00 95.88 1038 TRP A C 1
ATOM 8210 O O . TRP A 1 1038 ? -21.408 2.249 -56.490 1.00 95.88 1038 TRP A O 1
ATOM 8220 N N . GLY A 1 1039 ? -20.985 4.419 -56.184 1.00 93.69 1039 GLY A N 1
ATOM 8221 C CA . GLY A 1 1039 ? -21.197 4.786 -57.586 1.00 93.69 1039 GLY A CA 1
ATOM 8222 C C . GLY A 1 1039 ? -22.682 4.848 -57.961 1.00 93.69 1039 GLY A C 1
ATOM 8223 O O . GLY A 1 1039 ? -23.559 4.802 -57.105 1.00 93.69 1039 GLY A O 1
ATOM 8224 N N . ARG A 1 1040 ? -22.984 4.990 -59.259 1.00 93.25 1040 ARG A N 1
ATOM 8225 C CA . ARG A 1 1040 ? -24.366 4.929 -59.772 1.00 93.25 1040 ARG A CA 1
ATOM 8226 C C . ARG A 1 1040 ? -24.780 3.456 -59.904 1.00 93.25 1040 ARG A C 1
ATOM 8228 O O . ARG A 1 1040 ? -24.131 2.782 -60.700 1.00 93.25 1040 ARG A O 1
ATOM 8235 N N . PRO A 1 1041 ? -25.835 2.977 -59.214 1.00 93.94 1041 PRO A N 1
ATOM 8236 C CA . PRO A 1 1041 ? -26.289 1.592 -59.326 1.00 93.94 1041 PRO A CA 1
ATOM 8237 C C . PRO A 1 1041 ? -26.558 1.178 -60.773 1.00 93.94 1041 PRO A C 1
ATOM 8239 O O . PRO A 1 1041 ? -27.051 1.982 -61.570 1.00 93.94 1041 PRO A O 1
ATOM 8242 N N . ARG A 1 1042 ? -26.224 -0.071 -61.098 1.00 93.38 1042 ARG A N 1
ATOM 8243 C CA . ARG A 1 1042 ? -26.453 -0.675 -62.422 1.00 93.38 1042 ARG A CA 1
ATOM 8244 C C . ARG A 1 1042 ? -27.923 -1.007 -62.648 1.00 93.38 1042 ARG A C 1
ATOM 8246 O O . ARG A 1 1042 ? -28.462 -0.746 -63.717 1.00 93.38 1042 ARG A O 1
ATOM 8253 N N . ALA A 1 1043 ? -28.548 -1.530 -61.605 1.00 92.75 1043 ALA A N 1
ATOM 8254 C CA . ALA A 1 1043 ? -29.970 -1.775 -61.479 1.00 92.75 1043 ALA A CA 1
ATOM 8255 C C . ALA A 1 1043 ? -30.368 -1.553 -60.016 1.00 92.75 1043 ALA A C 1
ATOM 8257 O O . ALA A 1 1043 ? -29.516 -1.362 -59.142 1.00 92.75 1043 ALA A O 1
ATOM 8258 N N . PHE A 1 1044 ? -31.665 -1.587 -59.751 1.00 92.50 1044 PHE A N 1
ATOM 8259 C CA . PHE A 1 1044 ? -32.219 -1.492 -58.408 1.00 92.50 1044 PHE A CA 1
ATOM 8260 C C . PHE A 1 1044 ? -33.030 -2.742 -58.066 1.00 92.50 1044 PHE A C 1
ATOM 8262 O O . PHE A 1 1044 ? -33.400 -3.503 -58.957 1.00 92.50 1044 PHE A O 1
ATOM 8269 N N . MET A 1 1045 ? -33.350 -2.944 -56.786 1.00 90.12 1045 MET A N 1
ATOM 8270 C CA . MET A 1 1045 ? -34.098 -4.125 -56.324 1.00 90.12 1045 MET A CA 1
ATOM 8271 C C . MET A 1 1045 ? -35.503 -4.274 -56.939 1.00 90.12 1045 MET A C 1
ATOM 8273 O O . MET A 1 1045 ? -36.049 -5.371 -56.924 1.00 90.12 1045 MET A O 1
ATOM 8277 N N . ASP A 1 1046 ? -36.093 -3.194 -57.458 1.00 86.44 1046 ASP A N 1
ATOM 8278 C CA . ASP A 1 1046 ? -37.383 -3.169 -58.166 1.00 86.44 1046 ASP A CA 1
ATOM 8279 C C . ASP A 1 1046 ? -37.248 -3.153 -59.698 1.00 86.44 1046 ASP A C 1
ATOM 8281 O O . ASP A 1 1046 ? -38.240 -2.974 -60.403 1.00 86.44 1046 ASP A O 1
ATOM 8285 N N . THR A 1 1047 ? -36.030 -3.301 -60.222 1.00 80.38 1047 THR A N 1
ATOM 8286 C CA . THR A 1 1047 ? -35.810 -3.467 -61.663 1.00 80.38 1047 THR A CA 1
ATOM 8287 C C . THR A 1 1047 ? -36.154 -4.917 -62.036 1.00 80.38 1047 THR A C 1
ATOM 8289 O O . THR A 1 1047 ? -35.587 -5.806 -61.399 1.00 80.38 1047 THR A O 1
ATOM 8292 N N . PRO A 1 1048 ? -37.092 -5.152 -62.980 1.00 59.34 1048 PRO A N 1
ATOM 8293 C CA . PRO A 1 1048 ? -37.549 -6.492 -63.363 1.00 59.34 1048 PRO A CA 1
ATOM 8294 C C . PRO A 1 1048 ? -36.440 -7.450 -63.794 1.00 59.34 1048 PRO A C 1
ATOM 8296 O O . PRO A 1 1048 ? -35.464 -6.974 -64.423 1.00 59.34 1048 PRO A O 1
#